Protein 4AIB (pdb70)

Sequence (1315 aa):
SLEVKEFALNLISQFEPENQPLGFWIFDTEGVEKAVERWKKNMPTVRPCFAVKCNPEPHLVKLLGELGCGFDCASLNEIKEVLDLGFNPEDITYSQTFKPYNQLIEASHLGINHTIVDSIDEVQKIAKYAPKMGIMIRIMKFGLHDDEVEIVLKEIKDKGLNLDGVHFHVGSDSHNSEVFTKALTKARNTVTLAEQFGMKPYLIDIGGGFSQVAPFEEFAATIEKTIKELEFPERTRFIAEPGRYMASNAFHLVSSLHGKRVRIQNGKKQIEYTSGDGLHKSCECITQKVNENTKMYESIIYGDKVATQELPEMEPGKDWLLFPNMGAYTIHVIYTLPLSLEVKEFALNLISQFEPENQPLGFWIFDTEGVEKAVERWKKNMPTVRPCFAVKCNPEPHLVKLLGELGCGFDCASLNEIKEVLDLGFNPEDITYSQTFKPYNQLIEASHLGINHTIVDSIDEVQKIAKYAPKMGIMIRIMLHDDEVEIVLKEIKDKGLNLDGVHFHVSEVFTKALTKARNTVTLAEQFGMKPYLIDIGGGFSAPFEEFAATIEKTIKELEFPERTRFIAEPGRYMASNAFHLVSSLHGKRVRIQNGKKQIEYTSGKSCECITQKVNENTKMYESIIYGPSCNDKVATQELPEMEPGKDWLLFPNMGAYTIHVIYTLPLSLEVKEFALNLISQFEPENQPLGFWIFDTEGVEKAVERWKKNMPTVRPCFAVKCNPEPHLVKLLGELGCGFDCASLNEIKEVLDLGFNPEDITYSQTFKPYNQLIEASHLGINHTIVDSIDEVQKIAKYAPKMGIMIRIMDEVEIVLKEIKDKGLNLDGVHFHVSEVFTKALTKARNTVTLAEQFGMKPYLIDIGGGFSAPFEEFAATIEKTIKELEFPERTRFIAEPGRYMASNAFHLVSSLHGKRVRIQNGKKQIEYTSGKSCECITQKVNENTKMYESIIYGDKVATQELPEMEPGKDWLLFPNMGAYTIHVIYTLPLKSSLEVKEFALNLISQFEPENQPLGFWIFDTEGVEKAVERWKKNMPTVRPCFAVKCNPEPHLVKLLGELGCGFDCASLNEIKEVLDLGFNPEDITYSQTFKPYNQLIEASHLGINHTIVDSIDEVQKIAKYAPKMGIMIRIMDEVEIVLKEIKDKGLNLDGVHFHVSEVFTKALTKARNTVTLAEQFGMKPYLIDIGGGFSAPFEEFAATIEKTIKELEFPERTRFIAEPGRYMASNAFHLVSSLHGKRVRIQNGKKQIEYTSGFEKQKSCECITQKVNENTKMYESIIYGDKVATQELPEMEPGKDWLLFPNMGAYTIHVIYTLPL

Solvent-accessible surface area: 61258 Å² total; per-residue (Å²): 105,121,111,4,49,102,38,0,64,104,27,15,78,121,55,93,42,80,82,8,38,72,7,2,32,0,12,17,17,88,13,0,66,140,8,3,110,94,0,93,161,28,2,92,73,2,94,2,6,0,14,0,70,3,2,47,16,72,80,0,0,56,27,0,13,102,56,33,2,0,1,12,0,9,37,27,113,22,0,94,41,0,25,65,28,25,29,65,25,98,47,1,5,0,13,33,5,19,0,10,12,48,26,0,37,64,0,46,137,55,32,7,53,17,0,2,0,1,2,63,28,0,0,72,7,0,24,156,39,4,71,174,4,2,0,0,0,16,1,108,115,37,2,2,78,106,106,32,10,93,101,4,0,116,22,0,113,87,96,64,12,89,11,9,0,0,3,2,61,22,32,98,119,3,113,89,37,118,65,2,44,161,3,1,56,51,0,37,92,8,0,60,50,0,60,157,42,65,18,145,0,80,16,0,0,0,0,2,26,5,54,62,11,90,71,4,84,116,4,0,55,64,4,33,135,16,12,161,110,37,133,26,26,161,71,8,135,17,18,0,10,0,9,113,10,0,0,24,54,0,6,9,34,0,4,2,0,8,0,35,36,53,29,114,104,156,74,128,73,38,0,6,1,5,6,8,92,57,72,153,179,64,10,88,14,3,28,51,149,68,100,149,128,21,144,63,37,97,0,18,0,53,5,101,127,66,9,75,50,106,5,8,85,2,109,13,6,110,2,3,0,9,8,55,72,33,0,11,118,66,116,174,82,68,66,82,10,43,67,105,134,103,2,48,114,44,0,59,95,30,11,84,128,60,96,29,73,86,5,40,85,12,2,35,0,7,18,30,79,9,1,66,131,8,3,109,97,0,97,165,26,2,92,70,1,90,4,3,1,17,0,69,12,3,33,32,65,84,0,0,79,31,0,14,113,49,34,2,0,1,12,0,13,36,18,119,24,0,54,50,0,5,91,45,62,32,84,33,92,45,1,7,0,16,18,24,14,0,12,17,48,29,0,22,26,0,30,41,4,33,6,54,18,1,3,0,10,3,77,24,0,0,71,8,0,26,155,47,0,68,167,3,2,0,1,4,64,5,131,125,16,66,76,32,9,88,96,6,0,107,33,0,88,86,101,63,15,87,14,7,0,2,1,1,75,90,79,147,96,9,56,157,1,0,51,72,0,36,92,10,0,55,54,0,62,157,58,65,18,148,0,74,17,0,0,0,0,1,66,11,90,102,79,7,76,120,35,1,54,60,2,22,122,14,15,137,113,34,136,26,32,159,75,8,133,17,15,0,13,0,9,147,7,1,0,25,55,0,6,7,31,0,1,1,0,12,0,30,10,61,24,128,88,156,62,135,56,37,0,7,1,12,5,35,185,62,6,80,14,3,39,67,185,85,101,162,134,50,146,74,29,80,0,20,0,27,14,101,53,32,81,69,122,71,7,77,58,92,10,11,72,1,98,9,5,142,10,3,0,6,6,36,71,48,0,20,126,51,143,188,62,57,68,77,13,78,186,106,126,110,12,66,83,38,2,57,104,27,25,82,137,57,94,45,80,82,5,41,84,8,2,35,0,8,20,14,97,13,0,63,133,7,6,106,91,0,100,167,22,1,94,75,3,88,4,4,1,15,0,121,13,4,39,23,67,70,0,0,73,28,0,14,100,48,29,3,0,2,12,0,19,36,21,121,23,0,86,43,0,26,68,39,44,38,86,36,85,56,0,6,0,17,51,30,11,0,14,16,49,31,0,41,66,0,47,142,70,30,5,53,16,0,5,0,13,2,48,33,0,0,89,8,0,25,159,49,2,70,170,5,1,0,0,1,91,4,191,134,63,20,88,84,5,3,125,31,0,93,94,114,66,13,85,13,10,0,3,4,2,91,88,76,137,94,4,58,157,6,0,52,93,0,44,93,10,1,58,58,0,57,158,91,62,23,150,1,68,15,0,0,0,0,2,62,4,61,96,86,0,85,120,29,0,56,61,3,41,132,12,16,169,109,40,132,24,26,159,67,7,136,16,15,0,17,0,5,137,10,1,0,23,54,0,6,12,27,3,1,1,0,8,0,29,36,60,72,126,92,167,59,146,73,51,1,9,1,17,4,48,161,75,7,81,17,12,32,57,189,82,112,144,116,47,140,73,22,103,0,34,0,54,47,130,137,74,6,82,51,97,13,17,72,0,105,15,4,103,1,6,1,11,6,48,70,34,0,22,126,54,148,178,84,71,63,64,11,46,37,194,110,114,106,116,4,32,106,43,0,57,96,19,13,91,111,52,96,41,86,77,6,36,89,8,2,28,0,9,17,18,81,13,0,67,129,9,7,93,96,0,109,177,27,2,93,55,3,91,7,3,0,18,0,123,2,0,42,15,70,104,0,0,76,30,0,14,115,57,39,4,0,2,12,0,22,33,19,114,19,0,57,41,0,6,86,36,70,31,84,33,87,44,0,6,0,16,50,22,17,0,11,14,45,26,0,24,31,0,39,48,3,35,6,55,17,0,5,0,30,4,64,30,0,0,74,8,0,27,161,51,0,76,176,3,1,0,0,6,82,11,173,134,79,36,87,112,15,0,114,37,0,89,86,103,64,9,92,15,6,0,2,3,1,74,82,108,124,84,4,55,159,6,2,55,122,0,36,92,11,4,64,54,1,66,151,61,69,24,152,3,76,19,3,0,1,0,1,61,8,76,90,70,2,79,121,34,2,58,70,6,29,125,13,21,142,102,38,132,25,35,160,70,12,138,13,14,0,11,0,9,106,10,0,0,26,57,0,0,11,32,0,2,1,0,12,0,28,34,52,80,126,86,161,57,159,86,38,0,9,0,15,4,42,260,90,144,101,105,72,4,83,11,2,43,57,166,70,120,148,125,41,130,71,42,103,1,34,0,63,58,153,97,47,5,86,41,94,14,12,78,0,95,11,6,122,1,3,0,9,9,40,56,45,0,30,138,63,89,176,83,55,62,73,10,96,138

Radius of gyration: 36.75 Å; Cα contacts (8 Å, |Δi|>4): 2733; chains: 4; bounding box: 82×89×105 Å

Nearest PDB structures (foldseek):
  4aib-assembly2_C  TM=1.003E+00  e=8.151E-73  Entamoeba histolytica HM-1:IMSS
  4aib-assembly1_B  TM=9.947E-01  e=1.382E-64  Entamoeba histolytica HM-1:IMSS
  2nva-assembly3_E  TM=9.124E-01  e=4.686E-31  Paramecium bursaria Chlorella virus 1
  2nva-assembly4_G  TM=8.965E-01  e=9.782E-31  Paramecium bursaria Chlorella virus 1
  2nva-assembly2_C  TM=9.059E-01  e=2.042E-30  Paramecium bursaria Chlorella virus 1

Organism: Entamoeba histolytica (NCBI:txid5759)

Structure (mmCIF, N/CA/C/O backbone):
data_4AIB
#
_entry.id   4AIB
#
_cell.length_a   76.671
_cell.length_b   119.283
_cell.length_c   179.292
_cell.angle_alpha   90.00
_cell.angle_beta   90.00
_cell.angle_gamma   90.00
#
_symmetry.space_group_name_H-M   'P 21 21 21'
#
loop_
_entity.id
_entity.type
_entity.pdbx_description
1 polymer 'ORNITHINE DECARBOXYLASE'
2 water water
#
loop_
_atom_site.group_PDB
_atom_site.id
_atom_site.type_symbol
_atom_site.label_atom_id
_atom_site.label_alt_id
_atom_site.label_comp_id
_atom_site.label_asym_id
_atom_site.label_entity_id
_atom_site.label_seq_id
_atom_site.pdbx_PDB_ins_code
_atom_site.Cartn_x
_atom_site.Cartn_y
_atom_site.Cartn_z
_atom_site.occupancy
_atom_site.B_iso_or_equiv
_atom_site.auth_seq_id
_atom_site.auth_comp_id
_atom_site.auth_asym_id
_atom_site.auth_atom_id
_atom_site.pdbx_PDB_model_num
ATOM 1 N N . SER A 1 5 ? 21.951 31.256 21.467 1.00 57.72 5 SER A N 1
ATOM 2 C CA . SER A 1 5 ? 21.871 32.081 22.713 1.00 58.57 5 SER A CA 1
ATOM 3 C C . SER A 1 5 ? 22.921 31.696 23.762 1.00 59.24 5 SER A C 1
ATOM 4 O O . SER A 1 5 ? 23.396 30.555 23.798 1.00 59.70 5 SER A O 1
ATOM 7 N N . LEU A 1 6 ? 23.289 32.660 24.603 1.00 60.28 6 LEU A N 1
ATOM 8 C CA . LEU A 1 6 ? 24.308 32.448 25.633 1.00 59.78 6 LEU A CA 1
ATOM 9 C C . LEU A 1 6 ? 23.767 31.633 26.808 1.00 58.29 6 LEU A C 1
ATOM 10 O O . LEU A 1 6 ? 24.484 30.809 27.381 1.00 57.49 6 LEU A O 1
ATOM 15 N N . GLU A 1 7 ? 22.503 31.865 27.155 1.00 57.12 7 GLU A N 1
ATOM 16 C CA . GLU A 1 7 ? 21.836 31.125 28.232 1.00 57.94 7 GLU A CA 1
ATOM 17 C C . GLU A 1 7 ? 21.657 29.641 27.911 1.00 56.83 7 GLU A C 1
ATOM 18 O O . GLU A 1 7 ? 21.663 28.807 28.815 1.00 56.98 7 GLU A O 1
ATOM 24 N N . VAL A 1 8 ? 21.508 29.321 26.627 1.00 55.21 8 VAL A N 1
ATOM 25 C CA . VAL A 1 8 ? 21.391 27.931 26.174 1.00 53.39 8 VAL A CA 1
ATOM 26 C C . VAL A 1 8 ? 22.755 27.233 26.202 1.00 53.62 8 VAL A C 1
ATOM 27 O O . VAL A 1 8 ? 22.853 26.064 26.586 1.00 53.17 8 VAL A O 1
ATOM 31 N N . LYS A 1 9 ? 23.797 27.961 25.802 1.00 53.21 9 LYS A N 1
ATOM 32 C CA . LYS A 1 9 ? 25.165 27.440 25.772 1.00 52.50 9 LYS A CA 1
ATOM 33 C C . LYS A 1 9 ? 25.702 27.151 27.177 1.00 50.90 9 LYS A C 1
ATOM 34 O O . LYS A 1 9 ? 26.345 26.122 27.402 1.00 49.20 9 LYS A O 1
ATOM 40 N N . GLU A 1 10 ? 25.433 28.063 28.111 1.00 48.42 10 GLU A N 1
ATOM 41 C CA . GLU A 1 10 ? 25.896 27.931 29.494 1.00 46.61 10 GLU A CA 1
ATOM 42 C C . GLU A 1 10 ? 25.172 26.820 30.251 1.00 42.94 10 GLU A C 1
ATOM 43 O O . GLU A 1 10 ? 25.774 26.134 31.078 1.00 42.42 10 GLU A O 1
ATOM 49 N N . PHE A 1 11 ? 23.883 26.651 29.961 1.00 39.68 11 PHE A N 1
ATOM 50 C CA . PHE A 1 11 ? 23.071 25.604 30.581 1.00 37.96 11 PHE A CA 1
ATOM 51 C C . PHE A 1 11 ? 23.469 24.218 30.076 1.00 37.69 11 PHE A C 1
ATOM 52 O O . PHE A 1 11 ? 23.455 23.248 30.838 1.00 35.46 11 PHE A O 1
ATOM 60 N N . ALA A 1 12 ? 23.826 24.138 28.795 1.00 40.07 12 ALA A N 1
ATOM 61 C CA . ALA A 1 12 ? 24.299 22.894 28.191 1.00 40.62 12 ALA A CA 1
ATOM 62 C C . ALA A 1 12 ? 25.641 22.472 28.787 1.00 41.66 12 ALA A C 1
ATOM 63 O O . ALA A 1 12 ? 25.819 21.311 29.158 1.00 42.81 12 ALA A O 1
ATOM 65 N N . LEU A 1 13 ? 26.567 23.426 28.889 1.00 41.93 13 LEU A N 1
ATOM 66 C CA . LEU A 1 13 ? 27.902 23.190 29.450 1.00 41.12 13 LEU A CA 1
ATOM 67 C C . LEU A 1 13 ? 27.870 22.760 30.917 1.00 43.26 13 LEU A C 1
ATOM 68 O O . LEU A 1 13 ? 28.658 21.907 31.337 1.00 44.00 13 LEU A O 1
ATOM 73 N N . ASN A 1 14 ? 26.962 23.361 31.685 1.00 44.40 14 ASN A N 1
ATOM 74 C CA . ASN A 1 14 ? 26.763 23.012 33.090 1.00 44.41 14 ASN A CA 1
ATOM 75 C C . ASN A 1 14 ? 26.261 21.573 33.238 1.00 43.99 14 ASN A C 1
ATOM 76 O O . ASN A 1 14 ? 26.567 20.894 34.221 1.00 44.45 14 ASN A O 1
ATOM 81 N N . LEU A 1 15 ? 25.497 21.117 32.247 1.00 42.16 15 LEU A N 1
ATOM 82 C CA . LEU A 1 15 ? 24.988 19.748 32.224 1.00 41.24 15 LEU A CA 1
ATOM 83 C C . LEU A 1 15 ? 26.016 18.744 31.699 1.00 41.98 15 LEU A C 1
ATOM 84 O O . LEU A 1 15 ? 26.064 17.608 32.170 1.00 41.96 15 LEU A O 1
ATOM 89 N N . ILE A 1 16 ? 26.829 19.169 30.730 1.00 42.93 16 ILE A N 1
ATOM 90 C CA . ILE A 1 16 ? 27.879 18.324 30.143 1.00 43.32 16 ILE A CA 1
ATOM 91 C C . ILE A 1 16 ? 28.964 17.974 31.169 1.00 42.78 16 ILE A C 1
ATOM 92 O O . ILE A 1 16 ? 29.507 16.863 31.158 1.00 41.88 16 ILE A O 1
ATOM 97 N N . SER A 1 17 ? 29.258 18.926 32.055 1.00 42.59 17 SER A N 1
ATOM 98 C CA . SER A 1 17 ? 30.270 18.761 33.102 1.00 43.42 17 SER A CA 1
ATOM 99 C C . SER A 1 17 ? 29.950 17.632 34.084 1.00 44.73 17 SER A C 1
ATOM 100 O O . SER A 1 17 ? 30.825 17.180 34.826 1.00 44.29 17 SER A O 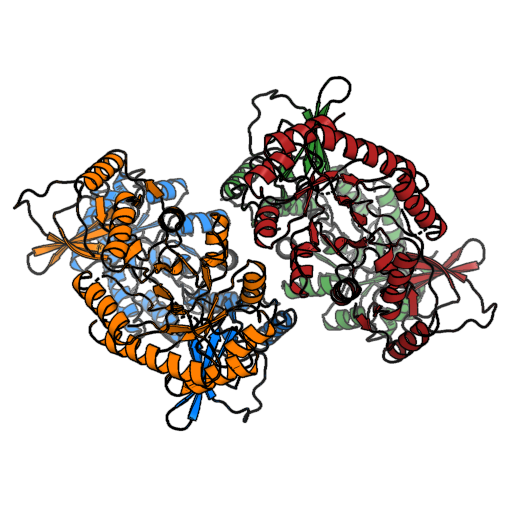1
ATOM 103 N N . GLN A 1 18 ? 28.696 17.183 34.082 1.00 46.60 18 GLN A N 1
ATOM 104 C CA . GLN A 1 18 ? 28.253 16.084 34.938 1.00 48.53 18 GLN A CA 1
ATOM 105 C C . GLN A 1 18 ? 28.660 14.719 34.373 1.00 46.91 18 GLN A C 1
ATOM 106 O O . GLN A 1 18 ? 28.444 13.687 35.015 1.00 48.26 18 GLN A O 1
ATOM 112 N N . PHE A 1 19 ? 29.255 14.720 33.180 1.00 44.86 19 PHE A N 1
ATOM 113 C CA . PHE A 1 19 ? 29.575 13.479 32.475 1.00 41.98 19 PHE A CA 1
ATOM 114 C C . PHE A 1 19 ? 31.054 13.293 32.150 1.00 41.82 19 PHE A C 1
ATOM 115 O O . PHE A 1 19 ? 31.768 14.251 31.846 1.00 39.03 19 PHE A O 1
ATOM 123 N N . GLU A 1 20 ? 31.490 12.038 32.226 1.00 42.42 20 GLU A N 1
ATOM 124 C CA . GLU A 1 20 ? 32.790 11.603 31.730 1.00 44.51 20 GLU A CA 1
ATOM 125 C C . GLU A 1 20 ? 32.556 10.731 30.491 1.00 44.51 20 GLU A C 1
ATOM 126 O O . GLU A 1 20 ? 31.423 10.304 30.253 1.00 43.20 20 GLU A O 1
ATOM 132 N N . PRO A 1 21 ? 33.614 10.474 29.689 1.00 44.95 21 PRO A N 1
ATOM 133 C CA . PRO A 1 21 ? 33.477 9.613 28.506 1.00 42.90 21 PRO A CA 1
ATOM 134 C C . PRO A 1 21 ? 32.805 8.267 28.792 1.00 42.32 21 PRO A C 1
ATOM 135 O O . PRO A 1 21 ? 32.045 7.771 27.959 1.00 38.66 21 PRO A O 1
ATOM 139 N N . GLU A 1 22 ? 33.078 7.701 29.966 1.00 43.87 22 GLU A N 1
ATOM 140 C CA . GLU A 1 22 ? 32.570 6.381 30.346 1.00 46.57 22 GLU A CA 1
ATOM 141 C C . GLU A 1 22 ? 31.056 6.340 30.557 1.00 46.28 22 GLU A C 1
ATOM 142 O O . GLU A 1 22 ? 30.422 5.326 30.272 1.00 46.47 22 GLU A O 1
ATOM 148 N N . ASN A 1 23 ? 30.487 7.438 31.053 1.00 45.74 23 ASN A N 1
ATOM 149 C CA . ASN A 1 23 ? 29.075 7.469 31.450 1.00 45.34 23 ASN A CA 1
ATOM 150 C C . ASN A 1 23 ? 28.162 8.362 30.602 1.00 45.30 23 ASN A C 1
ATOM 151 O O . ASN A 1 23 ? 26.944 8.374 30.805 1.00 45.36 23 ASN A O 1
ATOM 156 N N . GLN A 1 24 ? 28.751 9.097 29.659 1.00 44.44 24 GLN A N 1
ATOM 157 C CA . GLN A 1 24 ? 28.009 10.060 28.836 1.00 42.48 24 GLN A CA 1
ATOM 158 C C . GLN A 1 24 ? 26.955 9.405 27.933 1.00 42.52 24 GLN A C 1
ATOM 159 O O . GLN A 1 24 ? 27.249 8.427 27.242 1.00 42.85 24 GLN A O 1
ATOM 165 N N . PRO A 1 25 ? 25.721 9.947 27.939 1.00 42.18 25 PRO A N 1
ATOM 166 C CA . PRO A 1 25 ? 24.656 9.417 27.091 1.00 42.55 25 PRO A CA 1
ATOM 167 C C . PRO A 1 25 ? 24.796 9.889 25.644 1.00 43.54 25 PRO A C 1
ATOM 168 O O . PRO A 1 25 ? 25.668 10.709 25.342 1.00 43.94 25 PRO A O 1
ATOM 172 N N . LEU A 1 26 ? 23.938 9.372 24.766 1.00 42.83 26 LEU A N 1
ATOM 173 C CA . LEU A 1 26 ? 23.938 9.745 23.351 1.00 42.37 26 LEU A CA 1
ATOM 174 C C . LEU A 1 26 ? 23.655 11.235 23.155 1.00 41.80 26 LEU A C 1
ATOM 175 O O . LEU A 1 26 ? 24.165 11.854 22.220 1.00 41.95 26 LEU A O 1
ATOM 180 N N . GLY A 1 27 ? 22.846 11.798 24.049 1.00 40.75 27 GLY A N 1
ATOM 181 C CA . GLY A 1 27 ? 22.524 13.222 24.027 1.00 39.43 27 GLY A CA 1
ATOM 182 C C . GLY A 1 27 ? 21.401 13.583 24.979 1.00 37.71 27 GLY A C 1
ATOM 183 O O . GLY A 1 27 ? 20.840 12.714 25.651 1.00 37.50 27 GLY A O 1
ATOM 184 N N . PHE A 1 28 ? 21.079 14.873 25.039 1.00 36.34 28 PHE A N 1
ATOM 185 C CA . PHE A 1 28 ? 19.961 15.361 25.845 1.00 34.96 28 PHE A CA 1
ATOM 186 C C . PHE A 1 28 ? 19.290 16.584 25.221 1.00 34.18 28 PHE A C 1
ATOM 187 O O . PHE A 1 28 ? 19.926 17.349 24.492 1.00 34.99 28 PHE A O 1
ATOM 195 N N . TRP A 1 29 ? 18.004 16.756 25.517 1.00 32.19 29 TRP A N 1
ATOM 196 C CA . TRP A 1 29 ? 17.219 17.870 24.990 1.00 30.19 29 TRP A CA 1
ATOM 197 C C . TRP A 1 29 ? 17.130 19.002 25.972 1.00 30.09 29 TRP A C 1
ATOM 198 O O . TRP A 1 29 ? 17.076 18.781 27.183 1.00 29.07 29 TRP A O 1
ATOM 209 N N . ILE A 1 30 ? 17.118 20.230 25.457 1.00 31.23 30 ILE A N 1
ATOM 210 C CA . ILE A 1 30 ? 16.885 21.415 26.281 1.00 33.27 30 ILE A CA 1
ATOM 211 C C . ILE A 1 30 ? 15.564 22.067 25.878 1.00 33.78 30 ILE A C 1
ATOM 212 O O . ILE A 1 30 ? 15.399 22.505 24.737 1.00 33.16 30 ILE A O 1
ATOM 217 N N . PHE A 1 31 ? 14.627 22.116 26.822 1.00 35.19 31 PHE A N 1
ATOM 218 C CA . PHE A 1 31 ? 13.307 22.684 26.572 1.00 35.17 31 PHE A CA 1
ATOM 219 C C . PHE A 1 31 ? 13.305 24.198 26.782 1.00 35.58 31 PHE A C 1
ATOM 220 O O . PHE A 1 31 ? 13.329 24.683 27.917 1.00 36.23 31 PHE A O 1
ATOM 228 N N . ASP A 1 32 ? 13.289 24.932 25.672 1.00 35.85 32 ASP A N 1
ATOM 229 C CA . ASP A 1 32 ? 13.287 26.392 25.692 1.00 34.51 32 ASP A CA 1
ATOM 230 C C . ASP A 1 32 ? 11.859 26.906 25.845 1.00 33.43 32 ASP A C 1
ATOM 231 O O . ASP A 1 32 ? 11.134 27.062 24.860 1.00 31.94 32 ASP A O 1
ATOM 236 N N . THR A 1 33 ? 11.466 27.162 27.090 1.00 34.51 33 THR A N 1
ATOM 237 C CA . THR A 1 33 ? 10.114 27.621 27.411 1.00 34.97 33 THR A CA 1
ATOM 238 C C . THR A 1 33 ? 9.848 29.013 26.836 1.00 37.59 33 THR A C 1
ATOM 239 O O . THR A 1 33 ? 8.765 29.272 26.307 1.00 37.89 33 THR A O 1
ATOM 243 N N . GLU A 1 34 ? 10.843 29.894 26.934 1.00 39.76 34 GLU A N 1
ATOM 244 C CA . GLU A 1 34 ? 10.754 31.248 26.381 1.00 41.08 34 GLU A CA 1
ATOM 245 C C . GLU A 1 34 ? 10.697 31.243 24.857 1.00 39.88 34 GLU A C 1
ATOM 246 O O . GLU A 1 34 ? 10.070 32.115 24.254 1.00 40.08 34 GLU A O 1
ATOM 252 N N . GLY A 1 35 ? 11.356 30.259 24.246 1.00 40.18 35 GLY A N 1
ATOM 253 C CA . GLY A 1 35 ? 11.354 30.089 22.793 1.00 38.36 35 GLY A CA 1
ATOM 254 C C . GLY A 1 35 ? 9.984 29.736 22.242 1.00 36.61 35 GLY A C 1
ATOM 255 O O . GLY A 1 35 ? 9.632 30.137 21.130 1.00 37.14 35 GLY A O 1
ATOM 256 N N . VAL A 1 36 ? 9.216 28.980 23.025 1.00 34.72 36 VAL A N 1
ATOM 257 C CA . VAL A 1 36 ? 7.841 28.634 22.674 1.00 33.47 36 VAL A CA 1
ATOM 258 C C . VAL A 1 36 ? 6.947 29.863 22.818 1.00 35.76 36 VAL A C 1
ATOM 259 O O . VAL A 1 36 ? 6.169 30.178 21.916 1.00 35.81 36 VAL A O 1
ATOM 263 N N . GLU A 1 37 ? 7.079 30.552 23.951 1.00 38.10 37 GLU A N 1
ATOM 264 C CA . GLU A 1 37 ? 6.267 31.727 24.271 1.00 40.05 37 GLU A CA 1
ATOM 265 C C . GLU A 1 37 ? 6.458 32.868 23.274 1.00 40.49 37 GLU A C 1
ATOM 266 O O . GLU A 1 37 ? 5.487 33.514 22.876 1.00 39.85 37 GLU A O 1
ATOM 272 N N . LYS A 1 38 ? 7.707 33.103 22.875 1.00 41.30 38 LYS A N 1
ATOM 273 C CA . LYS A 1 38 ? 8.028 34.158 21.913 1.00 42.06 38 LYS A CA 1
ATOM 274 C C . LYS A 1 38 ? 7.451 33.884 20.527 1.00 40.41 38 LYS A C 1
ATOM 275 O O . LYS A 1 38 ? 7.132 34.816 19.792 1.00 40.50 38 LYS A O 1
ATOM 281 N N . ALA A 1 39 ? 7.320 32.604 20.183 1.00 37.37 39 ALA A N 1
ATOM 282 C CA . ALA A 1 39 ? 6.724 32.191 18.914 1.00 34.79 39 ALA A CA 1
ATOM 283 C C . ALA A 1 39 ? 5.207 32.387 18.908 1.00 34.12 39 ALA A C 1
ATOM 284 O O . ALA A 1 39 ? 4.622 32.712 17.872 1.00 34.68 39 ALA A O 1
ATOM 286 N N . VAL A 1 40 ? 4.583 32.188 20.069 1.00 32.76 40 VAL A N 1
ATOM 287 C CA . VAL A 1 40 ? 3.132 32.327 20.218 1.00 32.35 40 VAL A CA 1
ATOM 288 C C . VAL A 1 40 ? 2.708 33.799 20.212 1.00 34.27 40 VAL A C 1
ATOM 289 O O . VAL A 1 40 ? 1.791 34.178 19.478 1.00 36.17 40 VAL A O 1
ATOM 293 N N . GLU A 1 41 ? 3.379 34.622 21.017 1.00 36.52 41 GLU A N 1
ATOM 294 C CA . GLU A 1 41 ? 3.070 36.055 21.088 1.00 38.53 41 GLU A CA 1
ATOM 295 C C . GLU A 1 41 ? 3.440 36.801 19.800 1.00 39.15 41 GLU A C 1
ATOM 296 O O . GLU A 1 41 ? 2.901 37.873 19.526 1.00 40.62 41 GLU A O 1
ATOM 302 N N . ARG A 1 42 ? 4.355 36.224 19.023 1.00 38.52 42 ARG A N 1
ATOM 303 C CA . ARG A 1 42 ? 4.705 36.733 17.696 1.00 38.07 42 ARG A CA 1
ATOM 304 C C . ARG A 1 42 ? 3.570 36.454 16.711 1.00 37.92 42 ARG A C 1
ATOM 305 O O . ARG A 1 42 ? 3.267 37.284 15.851 1.00 37.57 42 ARG A O 1
ATOM 313 N N . TRP A 1 43 ? 2.953 35.280 16.848 1.00 36.18 43 TRP A N 1
ATOM 314 C CA . TRP A 1 43 ? 1.827 34.874 16.009 1.00 35.69 43 TRP A CA 1
ATOM 315 C C . TRP A 1 43 ? 0.589 35.673 16.314 1.00 35.61 43 TRP A C 1
ATOM 316 O O . TRP A 1 43 ? -0.084 36.152 15.400 1.00 34.52 43 TRP A O 1
ATOM 327 N N . LYS A 1 44 ? 0.281 35.816 17.603 1.00 37.75 44 LYS A N 1
ATOM 328 C CA . LYS A 1 44 ? -0.906 36.547 18.058 1.00 39.43 44 LYS A CA 1
ATOM 329 C C . LYS A 1 44 ? -0.856 38.035 17.709 1.00 39.16 44 LYS A C 1
ATOM 330 O O . LYS A 1 44 ? -1.897 38.679 17.563 1.00 40.98 44 LYS A O 1
ATOM 336 N N . LYS A 1 45 ? 0.357 38.568 17.582 1.00 36.81 45 LYS A N 1
ATOM 337 C CA . LYS A 1 45 ? 0.572 39.975 17.258 1.00 34.93 45 LYS A CA 1
ATOM 338 C C . LYS A 1 45 ? 0.383 40.243 15.764 1.00 33.80 45 LYS A C 1
ATOM 339 O O . LYS A 1 45 ? -0.220 41.246 15.377 1.00 31.52 45 LYS A O 1
ATOM 345 N N . ASN A 1 46 ? 0.901 39.342 14.934 1.00 34.90 46 ASN A N 1
ATOM 346 C CA . ASN A 1 46 ? 0.854 39.512 13.483 1.00 36.39 46 ASN A CA 1
ATOM 347 C C . ASN A 1 46 ? -0.401 38.949 12.818 1.00 36.22 46 ASN A C 1
ATOM 348 O O . ASN A 1 46 ? -0.860 39.480 11.804 1.00 36.78 46 ASN A O 1
ATOM 353 N N . MET A 1 47 ? -0.948 37.878 13.391 1.00 36.84 47 MET A N 1
ATOM 354 C CA . MET A 1 47 ? -2.208 37.294 12.923 1.00 37.47 47 MET A CA 1
ATOM 355 C C . MET A 1 47 ? -3.244 37.252 14.052 1.00 37.59 47 MET A C 1
ATOM 356 O O . MET A 1 47 ? -3.422 36.213 14.696 1.00 38.92 47 MET A O 1
ATOM 361 N N . PRO A 1 48 ? -3.926 38.389 14.303 1.00 36.82 48 PRO A N 1
ATOM 362 C CA . PRO A 1 48 ? -4.899 38.474 15.394 1.00 36.94 48 PRO A CA 1
ATOM 363 C C . PRO A 1 48 ? -6.203 37.722 15.122 1.00 36.22 48 PRO A C 1
ATOM 364 O O . PRO A 1 48 ? -6.811 37.200 16.058 1.00 38.96 48 PRO A O 1
ATOM 368 N N . THR A 1 49 ? -6.621 37.666 13.858 1.00 33.95 49 THR A N 1
ATOM 369 C CA . THR A 1 49 ? -7.904 37.052 13.497 1.00 34.37 49 THR A CA 1
ATOM 370 C C . THR A 1 49 ? -7.815 35.545 13.228 1.00 32.66 49 THR A C 1
ATOM 371 O O . THR A 1 49 ? -8.843 34.872 13.100 1.00 31.87 49 THR A O 1
ATOM 375 N N . VAL A 1 50 ? -6.593 35.022 13.149 1.00 30.89 50 VAL A N 1
ATOM 376 C CA . VAL A 1 50 ? -6.379 33.593 12.909 1.00 28.73 50 VAL A CA 1
ATOM 377 C C . VAL A 1 50 ? -5.786 32.912 14.144 1.00 28.27 50 VAL A C 1
ATOM 378 O O . VAL A 1 50 ? -4.633 33.157 14.510 1.00 27.00 50 VAL A O 1
ATOM 382 N N . ARG A 1 51 ? -6.590 32.061 14.780 1.00 29.13 51 ARG A N 1
ATOM 383 C CA . ARG A 1 51 ? -6.166 31.315 15.962 1.00 30.09 51 ARG A CA 1
ATOM 384 C C . ARG A 1 51 ? -5.355 30.081 15.559 1.00 29.59 51 ARG A C 1
ATOM 385 O O . ARG A 1 51 ? -5.815 29.279 14.740 1.00 26.52 51 ARG A O 1
ATOM 393 N N . PRO A 1 52 ? -4.148 29.923 16.137 1.00 30.14 52 PRO A N 1
ATOM 394 C CA . PRO A 1 52 ? -3.295 28.786 15.795 1.00 32.37 52 PRO A CA 1
ATOM 395 C C . PRO A 1 52 ? -3.709 27.489 16.492 1.00 33.77 52 PRO A C 1
ATOM 396 O O . PRO A 1 52 ? -3.885 27.461 17.712 1.00 34.05 52 PRO A O 1
ATOM 400 N N . CYS A 1 53 ? -3.876 26.431 15.705 1.00 36.26 53 CYS A N 1
ATOM 401 C CA . CYS A 1 53 ? -4.126 25.100 16.242 1.00 38.07 53 CYS A CA 1
ATOM 402 C C . CYS A 1 53 ? -2.919 24.220 15.949 1.00 38.13 53 CYS A C 1
ATOM 403 O O . CYS A 1 53 ? -2.685 23.832 14.802 1.00 38.43 53 CYS A O 1
ATOM 406 N N . PHE A 1 54 ? -2.151 23.921 16.994 1.00 36.09 54 PHE A N 1
ATOM 407 C CA . PHE A 1 54 ? -0.891 23.196 16.853 1.00 35.73 54 PHE A CA 1
ATOM 408 C C . PHE A 1 54 ? -1.078 21.768 16.353 1.00 36.96 54 PHE A C 1
ATOM 409 O O . PHE A 1 54 ? -1.877 21.004 16.901 1.00 33.80 54 PHE A O 1
ATOM 417 N N . ALA A 1 55 ? -0.329 21.426 15.308 1.00 38.99 55 ALA A N 1
ATOM 418 C CA . ALA A 1 55 ? -0.287 20.064 14.790 1.00 40.40 55 ALA A CA 1
ATOM 419 C C . ALA A 1 55 ? 0.500 19.178 15.750 1.00 41.19 55 ALA A C 1
ATOM 420 O O . ALA A 1 55 ? 1.733 19.211 15.776 1.00 42.46 55 ALA A O 1
ATOM 422 N N . VAL A 1 56 ? -0.232 18.399 16.546 1.00 41.59 56 VAL A N 1
ATOM 423 C CA . VAL A 1 56 ? 0.348 17.505 17.553 1.00 41.20 56 VAL A CA 1
ATOM 424 C C . VAL A 1 56 ? 1.285 16.480 16.905 1.00 40.52 56 VAL A C 1
ATOM 425 O O . VAL A 1 56 ? 2.239 16.015 17.532 1.00 40.43 56 VAL A O 1
ATOM 429 N N . LYS A 1 57 ? 1.009 16.156 15.642 1.00 40.20 57 LYS A N 1
ATOM 430 C CA . LYS A 1 57 ? 1.812 15.214 14.861 1.00 40.23 57 LYS A CA 1
ATOM 431 C C . LYS A 1 57 ? 3.269 15.661 14.706 1.00 38.99 57 LYS A C 1
ATOM 432 O O . LYS A 1 57 ? 4.176 14.826 14.676 1.00 38.59 57 LYS A O 1
ATOM 438 N N . CYS A 1 58 ? 3.483 16.972 14.611 1.00 37.57 58 CYS A N 1
ATOM 439 C CA . CYS A 1 58 ? 4.824 17.535 14.453 1.00 37.74 58 CYS A CA 1
ATOM 440 C C . CYS A 1 58 ? 5.713 17.242 15.663 1.00 37.01 58 CYS A C 1
ATOM 441 O O . CYS A 1 58 ? 6.850 16.792 15.508 1.00 36.07 58 CYS A O 1
ATOM 444 N N . ASN A 1 59 ? 5.187 17.499 16.860 1.00 36.73 59 ASN A N 1
ATOM 445 C CA . ASN A 1 59 ? 5.874 17.180 18.112 1.00 36.39 59 ASN A CA 1
ATOM 446 C C . ASN A 1 59 ? 4.873 16.962 19.251 1.00 36.33 59 ASN A C 1
ATOM 447 O O . ASN A 1 59 ? 4.355 17.928 19.815 1.00 36.39 59 ASN A O 1
ATOM 452 N N . PRO A 1 60 ? 4.598 15.686 19.589 1.00 36.55 60 PRO A N 1
ATOM 453 C CA . PRO A 1 60 ? 3.607 15.343 20.610 1.00 36.86 60 PRO A CA 1
ATOM 454 C C . PRO A 1 60 ? 4.156 15.251 22.043 1.00 38.46 60 PRO A C 1
ATOM 455 O O . PRO A 1 60 ? 3.554 14.577 22.885 1.00 39.01 60 PRO A O 1
ATOM 459 N N . GLU A 1 61 ? 5.271 15.928 22.314 1.00 39.58 61 GLU A N 1
ATOM 460 C CA . GLU A 1 61 ? 5.866 15.954 23.653 1.00 40.42 61 GLU A CA 1
ATOM 461 C C . GLU A 1 61 ? 4.908 16.628 24.637 1.00 40.62 61 GLU A C 1
ATOM 462 O O . GLU A 1 61 ? 4.542 17.788 24.440 1.00 41.13 61 GLU A O 1
ATOM 468 N N . PRO A 1 62 ? 4.496 15.895 25.693 1.00 42.00 62 PRO A N 1
ATOM 469 C CA . PRO A 1 62 ? 3.521 16.338 26.698 1.00 41.32 62 PRO A CA 1
ATOM 470 C C . PRO A 1 62 ? 3.696 17.777 27.197 1.00 41.26 62 PRO A C 1
ATOM 471 O O . PRO A 1 62 ? 2.703 18.491 27.346 1.00 40.67 62 PRO A O 1
ATOM 475 N N . HIS A 1 63 ? 4.937 18.193 27.446 1.00 40.75 63 HIS A N 1
ATOM 476 C CA . HIS A 1 63 ? 5.215 19.529 27.980 1.00 40.28 63 HIS A CA 1
ATOM 477 C C . HIS A 1 63 ? 4.936 20.628 26.993 1.00 38.18 63 HIS A C 1
ATOM 478 O O . HIS A 1 63 ? 4.370 21.659 27.359 1.00 36.16 63 HIS A O 1
ATOM 485 N N . LEU A 1 64 ? 5.331 20.415 25.738 1.00 35.02 64 LEU A N 1
ATOM 486 C CA . LEU A 1 64 ? 5.111 21.387 24.665 1.00 30.95 64 LEU A CA 1
ATOM 487 C C . LEU A 1 64 ? 3.629 21.521 24.312 1.00 28.97 64 LEU A C 1
ATOM 488 O O . LEU A 1 64 ? 3.128 22.633 24.128 1.00 29.45 64 LEU A O 1
ATOM 493 N N . VAL A 1 65 ? 2.943 20.383 24.222 1.00 26.10 65 VAL A N 1
ATOM 494 C CA . VAL A 1 65 ? 1.508 20.340 23.928 1.00 23.00 65 VAL A CA 1
ATOM 495 C C . VAL A 1 65 ? 0.711 21.026 25.045 1.00 25.66 65 VAL A C 1
ATOM 496 O O . VAL A 1 65 ? -0.257 21.741 24.775 1.00 26.30 65 VAL A O 1
ATOM 500 N N . LYS A 1 66 ? 1.140 20.813 26.288 1.00 28.09 66 LYS A N 1
ATOM 501 C CA . LYS A 1 66 ? 0.534 21.445 27.461 1.00 29.45 66 LYS A CA 1
ATOM 502 C C . LYS A 1 66 ? 0.753 22.959 27.458 1.00 27.54 66 LYS A C 1
ATOM 503 O O . LYS A 1 66 ? -0.187 23.726 27.670 1.00 27.77 66 LYS A O 1
ATOM 509 N N . LEU A 1 67 ? 1.994 23.373 27.211 1.00 27.61 67 LEU A N 1
ATOM 510 C CA . LEU A 1 67 ? 2.375 24.786 27.240 1.00 28.28 67 LEU A CA 1
ATOM 511 C C . LEU A 1 67 ? 1.677 25.605 26.154 1.00 28.59 67 LEU A C 1
ATOM 512 O O . LEU A 1 67 ? 1.218 26.719 26.415 1.00 28.72 67 LEU A O 1
ATOM 517 N N . LEU A 1 68 ? 1.599 25.046 24.947 1.00 28.01 68 LEU A N 1
ATOM 518 C CA . LEU A 1 68 ? 0.941 25.708 23.820 1.00 28.24 68 LEU A CA 1
ATOM 519 C C . LEU A 1 68 ? -0.553 25.906 24.065 1.00 29.55 68 LEU A C 1
ATOM 520 O O . LEU A 1 68 ? -1.093 26.980 23.792 1.00 29.64 68 LEU A O 1
ATOM 525 N N . GLY A 1 69 ? -1.205 24.869 24.588 1.00 30.62 69 GLY A N 1
ATOM 526 C CA . GLY A 1 69 ? -2.632 24.912 24.901 1.00 31.00 69 GLY A CA 1
ATOM 527 C C . GLY A 1 69 ? -2.978 25.890 26.007 1.00 31.31 69 GLY A C 1
ATOM 528 O O . GLY A 1 69 ? -4.030 26.535 25.965 1.00 28.89 69 GLY A O 1
ATOM 529 N N . GLU A 1 70 ? -2.089 25.992 26.995 1.00 30.54 70 GLU A N 1
ATOM 530 C CA . GLU A 1 70 ? -2.215 26.968 28.077 1.00 29.85 70 GLU A CA 1
ATOM 531 C C . GLU A 1 70 ? -2.048 28.396 27.559 1.00 28.14 70 GLU A C 1
ATOM 532 O O . GLU A 1 70 ? -2.563 29.343 28.155 1.00 29.29 70 GLU A O 1
ATOM 538 N N . LEU A 1 71 ? -1.330 28.537 26.446 1.00 25.81 71 LEU A N 1
ATOM 539 C CA . LEU A 1 71 ? -1.136 29.833 25.797 1.00 23.98 71 LEU A CA 1
ATOM 540 C C . LEU A 1 71 ? -2.258 30.179 24.809 1.00 22.47 71 LEU A C 1
ATOM 541 O O . LEU A 1 71 ? -2.172 31.176 24.086 1.00 20.99 71 LEU A O 1
ATOM 546 N N . GLY A 1 72 ? -3.302 29.351 24.786 1.00 21.49 72 GLY A N 1
ATOM 547 C CA . GLY A 1 72 ? -4.508 29.634 24.008 1.00 22.80 72 GLY A CA 1
ATOM 548 C C . GLY A 1 72 ? -4.607 28.958 22.652 1.00 21.94 72 GLY A C 1
ATOM 549 O O . GLY A 1 72 ? -5.573 29.181 21.916 1.00 20.25 72 GLY A O 1
ATOM 550 N N . CYS A 1 73 ? -3.616 28.135 22.318 1.00 21.89 73 CYS A N 1
ATOM 551 C CA . CYS A 1 73 ? -3.602 27.428 21.038 1.00 21.86 73 CYS A CA 1
ATOM 552 C C . CYS A 1 73 ? -4.631 26.306 20.993 1.00 20.86 73 CYS A C 1
ATOM 553 O O . CYS A 1 73 ? -4.898 25.653 22.007 1.00 21.39 73 CYS A O 1
ATOM 556 N N . GLY A 1 74 ? -5.204 26.098 19.810 1.00 21.74 74 GLY A N 1
ATOM 557 C CA . GLY A 1 74 ? -6.076 24.955 19.553 1.00 23.83 74 GLY A CA 1
ATOM 558 C C . GLY A 1 74 ? -5.247 23.713 19.286 1.00 25.13 74 GLY A C 1
ATOM 559 O O . GLY A 1 74 ? -4.022 23.732 19.439 1.00 22.94 74 GLY A O 1
ATOM 560 N N . PHE A 1 75 ? -5.904 22.631 18.881 1.00 27.09 75 PHE A N 1
ATOM 561 C CA . PHE A 1 75 ? -5.203 21.366 18.671 1.00 31.22 75 PHE A CA 1
ATOM 562 C C . PHE A 1 75 ? -5.587 20.660 17.381 1.00 33.11 75 PHE A C 1
ATOM 563 O O . PHE A 1 75 ? -6.766 20.439 17.103 1.00 33.81 75 PHE A O 1
ATOM 571 N N . ASP A 1 76 ? -4.565 20.310 16.605 1.00 34.17 76 ASP A N 1
ATOM 572 C CA . ASP A 1 76 ? -4.731 19.618 15.337 1.00 33.39 76 ASP A CA 1
ATOM 573 C C . ASP A 1 76 ? -4.267 18.170 15.477 1.00 33.42 76 ASP A C 1
ATOM 574 O O . ASP A 1 76 ? -3.067 17.893 15.552 1.00 34.04 76 ASP A O 1
ATOM 579 N N . CYS A 1 77 ? -5.224 17.249 15.518 1.00 32.91 77 CYS A N 1
ATOM 580 C CA . CYS A 1 77 ? -4.920 15.845 15.776 1.00 34.71 77 CYS A CA 1
ATOM 581 C C . CYS A 1 77 ? -5.190 14.961 14.564 1.00 36.37 77 CYS A C 1
ATOM 582 O O . CYS A 1 77 ? -6.273 15.007 13.976 1.00 38.13 77 CYS A O 1
ATOM 585 N N . ALA A 1 78 ? -4.189 14.161 14.204 1.00 37.70 78 ALA A N 1
ATOM 586 C CA . ALA A 1 78 ? -4.258 13.286 13.035 1.00 38.29 78 ALA A CA 1
ATOM 587 C C . ALA A 1 78 ? -4.798 11.900 13.378 1.00 37.17 78 ALA A C 1
ATOM 588 O O . ALA A 1 78 ? -5.505 11.289 12.576 1.00 39.80 78 ALA A O 1
ATOM 590 N N . SER A 1 79 ? -4.456 11.409 14.568 1.00 34.58 79 SER A N 1
ATOM 591 C CA . SER A 1 79 ? -4.886 10.088 15.020 1.00 32.96 79 SER A CA 1
ATOM 592 C C . SER A 1 79 ? -5.681 10.172 16.321 1.00 32.62 79 SER A C 1
ATOM 593 O O . SER A 1 79 ? -5.794 11.245 16.919 1.00 31.93 79 SER A O 1
ATOM 596 N N . LEU A 1 80 ? -6.228 9.035 16.749 1.00 31.66 80 LEU A N 1
ATOM 597 C CA . LEU A 1 80 ? -6.948 8.934 18.019 1.00 31.54 80 LEU A CA 1
ATOM 598 C C . LEU A 1 80 ? -6.009 9.101 19.215 1.00 33.70 80 LEU A C 1
ATOM 599 O O . LEU A 1 80 ? -6.398 9.662 20.242 1.00 35.06 80 LEU A O 1
ATOM 604 N N . ASN A 1 81 ? -4.779 8.611 19.074 1.00 35.87 81 ASN A N 1
ATOM 605 C CA . ASN A 1 81 ? -3.758 8.755 20.113 1.00 37.24 81 ASN A CA 1
ATOM 606 C C . ASN A 1 81 ? -3.413 10.215 20.393 1.00 38.35 81 ASN A C 1
ATOM 607 O O . ASN A 1 81 ? -3.216 10.600 21.548 1.00 39.31 81 ASN A O 1
ATOM 612 N N . GLU A 1 82 ? -3.352 11.017 19.331 1.00 38.26 82 GLU A N 1
ATOM 613 C CA . GLU A 1 82 ? -3.137 12.460 19.442 1.00 38.85 82 GLU A CA 1
ATOM 614 C C . GLU A 1 82 ? -4.347 13.156 20.064 1.00 39.12 82 GLU A C 1
ATOM 615 O O . GLU A 1 82 ? -4.194 14.117 20.819 1.00 38.21 82 GLU A O 1
ATOM 621 N N . ILE A 1 83 ? -5.541 12.663 19.735 1.00 39.09 83 ILE A N 1
ATOM 622 C CA . ILE A 1 83 ? -6.791 13.141 20.332 1.00 39.79 83 ILE A CA 1
ATOM 623 C C . ILE A 1 83 ? -6.797 12.876 21.839 1.00 40.34 83 ILE A C 1
ATOM 624 O O . ILE A 1 83 ? -7.085 13.774 22.636 1.00 40.27 83 ILE A O 1
ATOM 629 N N . LYS A 1 84 ? -6.458 11.644 22.217 1.00 39.84 84 LYS A N 1
ATOM 630 C CA . LYS A 1 84 ? -6.458 11.227 23.619 1.00 40.02 84 LYS A CA 1
ATOM 631 C C . LYS A 1 84 ? -5.402 11.950 24.448 1.00 38.78 84 LYS A C 1
ATOM 632 O O . LYS A 1 84 ? -5.645 12.268 25.611 1.00 36.91 84 LYS A O 1
ATOM 638 N N . GLU A 1 85 ? -4.244 12.216 23.845 1.00 38.11 85 GLU A N 1
ATOM 639 C CA . GLU A 1 85 ? -3.155 12.920 24.524 1.00 39.25 85 GLU A CA 1
ATOM 640 C C . GLU A 1 85 ? -3.573 14.326 24.956 1.00 40.15 85 GLU A C 1
ATOM 641 O O . GLU A 1 85 ? -3.268 14.755 26.070 1.00 40.84 85 GLU A O 1
ATOM 647 N N . VAL A 1 86 ? -4.273 15.029 24.067 1.00 40.43 86 VAL A N 1
ATOM 648 C CA . VAL A 1 86 ? -4.760 16.380 24.344 1.00 40.01 86 VAL A CA 1
ATOM 649 C C . VAL A 1 86 ? -5.832 16.367 25.438 1.00 39.66 86 VAL A C 1
ATOM 650 O O . VAL A 1 86 ? -5.783 17.173 26.370 1.00 38.95 86 VAL A O 1
ATOM 654 N N . LEU A 1 87 ? -6.781 15.439 25.321 1.00 37.71 87 LEU A N 1
ATOM 655 C CA . LEU A 1 87 ? -7.879 15.303 26.282 1.00 36.61 87 LEU A CA 1
ATOM 656 C C . LEU A 1 87 ? -7.406 14.906 27.680 1.00 36.40 87 LEU A C 1
ATOM 657 O O . LEU A 1 87 ? -8.002 15.315 28.678 1.00 36.53 87 LEU A O 1
ATOM 662 N N . ASP A 1 88 ? -6.338 14.111 27.742 1.00 36.09 88 ASP A N 1
ATOM 663 C CA . ASP A 1 88 ? -5.749 13.694 29.015 1.00 36.97 88 ASP A CA 1
ATOM 664 C C . ASP A 1 88 ? -5.060 14.844 29.743 1.00 37.04 88 ASP A C 1
ATOM 665 O O . ASP A 1 88 ? -4.931 14.818 30.967 1.00 36.70 88 ASP A O 1
ATOM 670 N N . LEU A 1 89 ? -4.625 15.851 28.989 1.00 37.83 89 LEU A N 1
ATOM 671 C CA . LEU A 1 89 ? -3.989 17.034 29.569 1.00 38.33 89 LEU A CA 1
ATOM 672 C C . LEU A 1 89 ? -5.008 18.039 30.120 1.00 38.58 89 LEU A C 1
ATOM 673 O O . LEU A 1 89 ? -4.632 19.061 30.698 1.00 38.35 89 LEU A O 1
ATOM 678 N N . GLY A 1 90 ? -6.293 17.740 29.937 1.00 39.19 90 GLY A N 1
ATOM 679 C CA . GLY A 1 90 ? -7.371 18.544 30.511 1.00 39.57 90 GLY A CA 1
ATOM 680 C C . GLY A 1 90 ? -8.001 19.551 29.569 1.00 39.91 90 GLY A C 1
ATOM 681 O O . GLY A 1 90 ? -8.895 20.301 29.968 1.00 40.34 90 GLY A O 1
ATOM 682 N N . PHE A 1 91 ? -7.538 19.568 28.322 1.00 39.29 91 PHE A N 1
ATOM 683 C CA . PHE A 1 91 ? -8.056 20.496 27.320 1.00 38.57 91 PHE A CA 1
ATOM 684 C C . PHE A 1 91 ? -9.406 20.038 26.774 1.00 40.72 91 PHE A C 1
ATOM 685 O O . PHE A 1 91 ? -9.639 18.840 26.586 1.00 41.93 91 PHE A O 1
ATOM 693 N N . ASN A 1 92 ? -10.287 21.006 26.529 1.00 42.12 92 ASN A N 1
ATOM 694 C CA . ASN A 1 92 ? -11.648 20.748 26.061 1.00 42.13 92 ASN A CA 1
ATOM 695 C C . ASN A 1 92 ? -11.687 20.263 24.609 1.00 41.92 92 ASN A C 1
ATOM 696 O O . ASN A 1 92 ? -10.987 20.817 23.757 1.00 40.39 92 ASN A O 1
ATOM 701 N N . PRO A 1 93 ? -12.509 19.230 24.324 1.00 42.41 93 PRO A N 1
ATOM 702 C CA . PRO A 1 93 ? -12.606 18.628 22.987 1.00 42.28 93 PRO A CA 1
ATOM 703 C C . PRO A 1 93 ? -13.045 19.582 21.872 1.00 43.20 93 PRO A C 1
ATOM 704 O O . PRO A 1 93 ? -12.866 19.260 20.697 1.00 42.77 93 PRO A O 1
ATOM 708 N N . GLU A 1 94 ? -13.613 20.732 22.236 1.00 44.31 94 GLU A N 1
ATOM 709 C CA . GLU A 1 94 ? -14.037 21.740 21.258 1.00 45.69 94 GLU A CA 1
ATOM 710 C C . GLU A 1 94 ? -12.850 22.438 20.593 1.00 45.56 94 GLU A C 1
ATOM 711 O O . GLU A 1 94 ? -12.940 22.871 19.442 1.00 47.60 94 GLU A O 1
ATOM 717 N N . ASP A 1 95 ? -11.743 22.540 21.325 1.00 44.37 95 ASP A N 1
ATOM 718 C CA . ASP A 1 95 ? -10.515 23.143 20.808 1.00 43.00 95 ASP A CA 1
ATOM 719 C C . ASP A 1 95 ? -9.783 22.216 19.836 1.00 40.81 95 ASP A C 1
ATOM 720 O O . ASP A 1 95 ? -8.885 22.650 19.111 1.00 41.20 95 ASP A O 1
ATOM 725 N N . ILE A 1 96 ? -10.178 20.944 19.827 1.00 36.15 96 ILE A N 1
ATOM 726 C CA . ILE A 1 96 ? -9.548 19.924 18.989 1.00 31.80 96 ILE A CA 1
ATOM 727 C C . ILE A 1 96 ? -10.227 19.827 17.621 1.00 31.50 96 ILE A C 1
ATOM 728 O O . ILE A 1 96 ? -11.453 19.898 17.517 1.00 30.35 96 ILE A O 1
ATOM 733 N N . THR A 1 97 ? -9.418 19.678 16.575 1.00 30.69 97 THR A N 1
ATOM 734 C CA . THR A 1 97 ? -9.930 19.378 15.238 1.00 30.16 97 THR A CA 1
ATOM 735 C C . THR A 1 97 ? -9.298 18.092 14.687 1.00 31.94 97 THR A C 1
ATOM 736 O O . THR A 1 97 ? -8.086 18.015 14.483 1.00 34.31 97 THR A O 1
ATOM 740 N N . TYR A 1 98 ? -10.132 17.080 14.467 1.00 32.80 98 TYR A N 1
ATOM 741 C CA . TYR A 1 98 ? -9.668 15.784 13.979 1.00 30.95 98 TYR A CA 1
ATOM 742 C C . TYR A 1 98 ? -9.309 15.865 12.495 1.00 31.71 98 TYR A C 1
ATOM 743 O O . TYR A 1 98 ? -10.109 15.510 11.625 1.00 32.59 98 TYR A O 1
ATOM 752 N N . SER A 1 99 ? -8.095 16.341 12.225 1.00 33.92 99 SER A N 1
ATOM 753 C CA . SER A 1 99 ? -7.612 16.545 10.861 1.00 36.84 99 SER A CA 1
ATOM 754 C C . SER A 1 99 ? -7.064 15.258 10.248 1.00 37.96 99 SER A C 1
ATOM 755 O O . SER A 1 99 ? -5.850 15.047 10.180 1.00 38.66 99 SER A O 1
ATOM 758 N N . GLN A 1 100 ? -7.977 14.399 9.812 1.00 38.62 100 GLN A N 1
ATOM 759 C CA . GLN A 1 100 ? -7.615 13.178 9.110 1.00 39.96 100 GLN A CA 1
ATOM 760 C C . GLN A 1 100 ? -8.600 12.953 7.973 1.00 41.10 100 GLN A C 1
ATOM 761 O O . GLN A 1 100 ? -9.797 12.760 8.202 1.00 42.30 100 GLN A O 1
ATOM 767 N N . THR A 1 101 ? -8.082 12.996 6.748 1.00 41.49 101 THR A N 1
ATOM 768 C CA . THR A 1 101 ? -8.898 12.858 5.541 1.00 39.28 101 THR A CA 1
ATOM 769 C C . THR A 1 101 ? -9.549 11.481 5.441 1.00 37.78 101 THR A C 1
ATOM 770 O O . THR A 1 101 ? -10.707 11.366 5.039 1.00 36.73 101 THR A O 1
ATOM 774 N N . PHE A 1 102 ? -8.803 10.444 5.814 1.00 37.17 102 PHE A N 1
ATOM 775 C CA . PHE A 1 102 ? -9.326 9.081 5.822 1.00 36.49 102 PHE A CA 1
ATOM 776 C C . PHE A 1 102 ? -9.147 8.430 7.192 1.00 35.22 102 PHE A C 1
ATOM 777 O O . PHE A 1 102 ? -8.050 7.999 7.559 1.00 35.40 102 PHE A O 1
ATOM 785 N N . LYS A 1 103 ? -10.247 8.369 7.936 1.00 32.82 103 LYS A N 1
ATOM 786 C CA . LYS A 1 103 ? -10.240 7.915 9.322 1.00 29.81 103 LYS A CA 1
ATOM 787 C C . LYS A 1 103 ? -10.616 6.440 9.440 1.00 28.23 103 LYS A C 1
ATOM 788 O O . LYS A 1 103 ? -11.528 5.979 8.749 1.00 25.20 103 LYS A O 1
ATOM 794 N N . PRO A 1 104 ? -9.908 5.692 10.311 1.00 27.80 104 PRO A N 1
ATOM 795 C CA . PRO A 1 104 ? -10.323 4.330 10.647 1.00 26.66 104 PRO A CA 1
ATOM 796 C C . PRO A 1 104 ? -11.665 4.359 11.369 1.00 27.68 104 PRO A C 1
ATOM 797 O O . PRO A 1 104 ? -11.922 5.277 12.154 1.00 26.69 104 PRO A O 1
ATOM 801 N N . TYR A 1 105 ? -12.511 3.369 11.096 1.00 29.45 105 TYR A N 1
ATOM 802 C CA . TYR A 1 105 ? -13.870 3.334 11.638 1.00 30.74 105 TYR A CA 1
ATOM 803 C C . TYR A 1 105 ? -13.895 3.322 13.166 1.00 32.39 105 TYR A C 1
ATOM 804 O O . TYR A 1 105 ? -14.640 4.086 13.781 1.00 33.01 105 TYR A O 1
ATOM 813 N N . ASN A 1 106 ? -13.070 2.463 13.765 1.00 33.05 106 ASN A N 1
ATOM 814 C CA . ASN A 1 106 ? -12.974 2.349 15.222 1.00 34.73 106 ASN A CA 1
ATOM 815 C C . ASN A 1 106 ? -12.547 3.646 15.908 1.00 35.10 106 ASN A C 1
ATOM 816 O O . ASN A 1 106 ? -13.046 3.981 16.986 1.00 35.55 106 ASN A O 1
ATOM 821 N N . GLN A 1 107 ? -11.635 4.374 15.269 1.00 33.44 107 GLN A N 1
ATOM 822 C CA . GLN A 1 107 ? -11.140 5.643 15.797 1.00 31.33 107 GLN A CA 1
ATOM 823 C C . GLN A 1 107 ? -12.170 6.762 15.671 1.00 29.69 107 GLN A C 1
ATOM 824 O O . GLN A 1 107 ? -12.292 7.596 16.568 1.00 28.68 107 GLN A O 1
ATOM 830 N N . LEU A 1 108 ? -12.907 6.770 14.560 1.00 29.76 108 LEU A N 1
ATOM 831 C CA . LEU A 1 108 ? -13.953 7.766 14.315 1.00 29.40 108 LEU A CA 1
ATOM 832 C C . LEU A 1 108 ? -15.100 7.636 15.317 1.00 30.60 108 LEU A C 1
ATOM 833 O O . LEU A 1 108 ? -15.625 8.641 15.803 1.00 31.09 108 LEU A O 1
ATOM 838 N N . ILE A 1 109 ? -15.477 6.395 15.620 1.00 31.43 109 ILE A N 1
ATOM 839 C CA . ILE A 1 109 ? -16.513 6.105 16.612 1.00 32.04 109 ILE A CA 1
ATOM 840 C C . ILE A 1 109 ? -16.059 6.555 18.005 1.00 34.51 109 ILE A C 1
ATOM 841 O O . ILE A 1 109 ? -16.801 7.238 18.716 1.00 33.56 109 ILE A O 1
ATOM 846 N N . GLU A 1 110 ? -14.831 6.189 18.371 1.00 35.67 110 GLU A N 1
ATOM 847 C CA . GLU A 1 110 ? -14.256 6.538 19.673 1.00 35.72 110 GLU A CA 1
ATOM 848 C C . GLU A 1 110 ? -14.129 8.049 19.877 1.00 34.44 110 GLU A C 1
ATOM 849 O O . GLU A 1 110 ? -14.358 8.550 20.981 1.00 33.06 110 GLU A O 1
ATOM 855 N N . ALA A 1 111 ? -13.774 8.764 18.810 1.00 33.50 111 ALA A N 1
ATOM 856 C CA . ALA A 1 111 ? -13.658 10.223 18.842 1.00 33.92 111 ALA A CA 1
ATOM 857 C C . ALA A 1 111 ? -14.998 10.891 19.151 1.00 34.25 111 ALA A C 1
ATOM 858 O O . ALA A 1 111 ? -15.052 11.875 19.892 1.00 33.07 111 ALA A O 1
ATOM 860 N N . SER A 1 112 ? -16.072 10.343 18.584 1.00 35.45 112 SER A N 1
ATOM 861 C CA . SER A 1 112 ? -17.427 10.829 18.837 1.00 36.48 112 SER A CA 1
ATOM 862 C C . SER A 1 112 ? -17.825 10.634 20.301 1.00 36.88 112 SER A C 1
ATOM 863 O O . SER A 1 112 ? -18.489 11.492 20.886 1.00 35.00 112 SER A O 1
ATOM 866 N N . HIS A 1 113 ? -17.409 9.508 20.880 1.00 39.19 113 HIS A N 1
ATOM 867 C CA . HIS A 1 113 ? -17.675 9.199 22.286 1.00 41.43 113 HIS A CA 1
ATOM 868 C C . HIS A 1 113 ? -16.832 10.023 23.218 1.00 41.87 113 HIS A C 1
ATOM 869 O O . HIS A 1 113 ? -17.241 10.315 24.344 1.00 42.79 113 HIS A O 1
ATOM 876 N N . LEU A 1 114 ? -15.642 10.401 22.756 1.00 41.65 114 LEU A N 1
ATOM 877 C CA . LEU A 1 114 ? -14.739 11.245 23.536 1.00 39.35 114 LEU A CA 1
ATOM 878 C C . LEU A 1 114 ? -15.150 12.716 23.517 1.00 37.91 114 LEU A C 1
ATOM 879 O O . LEU A 1 114 ? -14.734 13.490 24.380 1.00 38.60 114 LEU A O 1
ATOM 884 N N . GLY A 1 115 ? -15.968 13.090 22.536 1.00 36.84 115 GLY A N 1
ATOM 885 C CA . GLY A 1 115 ? -16.525 14.439 22.461 1.00 36.59 115 GLY A CA 1
ATOM 886 C C . GLY A 1 115 ? -16.013 15.284 21.310 1.00 37.00 115 GLY A C 1
ATOM 887 O O . GLY A 1 115 ? -16.264 16.490 21.265 1.00 35.99 115 GLY A O 1
ATOM 888 N N . ILE A 1 116 ? -15.296 14.653 20.380 1.00 38.94 116 ILE A N 1
ATOM 889 C CA . ILE A 1 116 ? -14.759 15.341 19.204 1.00 41.19 116 ILE A CA 1
ATOM 890 C C . ILE A 1 116 ? -15.893 15.688 18.241 1.00 42.40 116 ILE A C 1
ATOM 891 O O . ILE A 1 116 ? -16.743 14.847 17.939 1.00 44.06 116 ILE A O 1
ATOM 896 N N . ASN A 1 117 ? -15.892 16.933 17.770 1.00 43.66 117 ASN A N 1
ATOM 897 C CA . ASN A 1 117 ? -16.994 17.479 16.984 1.00 44.26 117 ASN A CA 1
ATOM 898 C C . ASN A 1 117 ? -16.559 18.109 15.653 1.00 44.45 117 ASN A C 1
ATOM 899 O O . ASN A 1 117 ? -17.397 18.573 14.874 1.00 45.21 117 ASN A O 1
ATOM 904 N N . HIS A 1 118 ? -15.253 18.124 15.393 1.00 43.69 118 HIS A N 1
ATOM 905 C CA . HIS A 1 118 ? -14.722 18.742 14.177 1.00 40.34 118 HIS A CA 1
ATOM 906 C C . HIS A 1 118 ? -13.755 17.850 13.449 1.00 38.03 118 HIS A C 1
ATOM 907 O O . HIS A 1 118 ? -12.770 17.384 14.025 1.00 36.91 118 HIS A O 1
ATOM 914 N N . THR A 1 119 ? -14.035 17.608 12.169 1.00 36.01 119 THR A N 1
ATOM 915 C CA . THR A 1 119 ? -13.195 16.751 11.327 1.00 35.48 119 THR A CA 1
ATOM 916 C C . THR A 1 119 ? -13.135 17.240 9.872 1.00 35.95 119 THR A C 1
ATOM 917 O O . THR A 1 119 ? -13.863 18.156 9.490 1.00 37.40 119 THR A O 1
ATOM 921 N N . ILE A 1 120 ? -12.265 16.622 9.073 1.00 36.65 120 ILE A N 1
ATOM 922 C CA . ILE A 1 120 ? -12.048 17.029 7.680 1.00 37.02 120 ILE A CA 1
ATOM 923 C C . ILE A 1 120 ? -12.349 15.892 6.695 1.00 36.29 120 ILE A C 1
ATOM 924 O O . ILE A 1 120 ? -12.166 14.714 7.016 1.00 37.26 120 ILE A O 1
ATOM 929 N N . VAL A 1 121 ? -12.819 16.263 5.503 1.00 35.24 121 VAL A N 1
ATOM 930 C CA . VAL A 1 121 ? -13.189 15.319 4.447 1.00 34.43 121 VAL A CA 1
ATOM 931 C C . VAL A 1 121 ? -12.699 15.802 3.077 1.00 33.30 121 VAL A C 1
ATOM 932 O O . VAL A 1 121 ? -12.745 16.998 2.783 1.00 33.76 121 VAL A O 1
ATOM 936 N N . ASP A 1 122 ? -12.227 14.868 2.251 1.00 33.24 122 ASP A N 1
ATOM 937 C CA . ASP A 1 122 ? -11.898 15.160 0.850 1.00 32.84 122 ASP A CA 1
ATOM 938 C C . ASP A 1 122 ? -12.357 14.066 -0.129 1.00 31.99 122 ASP A C 1
ATOM 939 O O . ASP A 1 122 ? -11.796 13.913 -1.220 1.00 30.63 122 ASP A O 1
ATOM 944 N N . SER A 1 123 ? -13.388 13.318 0.265 1.00 31.94 123 SER A N 1
ATOM 945 C CA . SER A 1 123 ? -13.945 12.246 -0.564 1.00 31.96 123 SER A CA 1
ATOM 946 C C . SER A 1 123 ? -15.430 12.019 -0.287 1.00 32.10 123 SER A C 1
ATOM 947 O O . SER A 1 123 ? -15.918 12.328 0.800 1.00 31.99 123 SER A O 1
ATOM 950 N N . ILE A 1 124 ? -16.135 11.468 -1.274 1.00 33.08 124 ILE A N 1
ATOM 951 C CA . ILE A 1 124 ? -17.556 11.131 -1.138 1.00 32.38 124 ILE A CA 1
ATOM 952 C C . ILE A 1 124 ? -17.777 9.979 -0.145 1.00 33.46 124 ILE A C 1
ATOM 953 O O . ILE A 1 124 ? -18.815 9.912 0.519 1.00 32.65 124 ILE A O 1
ATOM 958 N N . ASP A 1 125 ? -16.788 9.092 -0.040 1.00 35.19 125 ASP A N 1
ATOM 959 C CA . ASP A 1 125 ? -16.866 7.939 0.855 1.00 36.71 125 ASP A CA 1
ATOM 960 C C . ASP A 1 125 ? -16.797 8.335 2.330 1.00 35.69 125 ASP A C 1
ATOM 961 O O . ASP A 1 125 ? -17.514 7.771 3.157 1.00 36.35 125 ASP A O 1
ATOM 966 N N . GLU A 1 126 ? -15.937 9.303 2.648 1.00 33.76 126 GLU A N 1
ATOM 967 C CA . GLU A 1 126 ? -15.753 9.763 4.026 1.00 31.74 126 GLU A CA 1
ATOM 968 C C . GLU A 1 126 ? -16.970 10.530 4.545 1.00 30.98 126 GLU A C 1
ATOM 969 O O . GLU A 1 126 ? -17.250 10.515 5.745 1.00 29.85 126 GLU A O 1
ATOM 975 N N . VAL A 1 127 ? -17.678 11.200 3.636 1.00 30.00 127 VAL A N 1
ATOM 976 C CA . VAL A 1 127 ? -18.951 11.848 3.954 1.00 30.50 127 VAL A CA 1
ATOM 977 C C . VAL A 1 127 ? -19.953 10.785 4.411 1.00 32.05 127 VAL A C 1
ATOM 978 O O . VAL A 1 127 ? -20.640 10.959 5.421 1.00 32.14 127 VAL A O 1
ATOM 982 N N . GLN A 1 128 ? -20.010 9.684 3.662 1.00 32.32 128 GLN A N 1
ATOM 983 C CA . GLN A 1 128 ? -20.888 8.555 3.965 1.00 31.92 128 GLN A CA 1
ATOM 984 C C . GLN A 1 128 ? -20.442 7.813 5.224 1.00 31.50 128 GLN A C 1
ATOM 985 O O . GLN A 1 128 ? -21.276 7.347 6.003 1.00 31.75 128 GLN A O 1
ATOM 991 N N . LYS A 1 129 ? -19.125 7.711 5.406 1.00 30.87 129 LYS A N 1
ATOM 992 C CA . LYS A 1 129 ? -18.525 7.080 6.583 1.00 30.41 129 LYS A CA 1
ATOM 993 C C . LYS A 1 129 ? -18.930 7.819 7.856 1.00 29.34 129 LYS A C 1
ATOM 994 O O . LYS A 1 129 ? -19.261 7.197 8.868 1.00 26.71 129 LYS A O 1
ATOM 1000 N N . ILE A 1 130 ? -18.900 9.147 7.789 1.00 29.64 130 ILE A N 1
ATOM 1001 C CA . ILE A 1 130 ? -19.297 9.998 8.907 1.00 27.71 130 ILE A CA 1
ATOM 1002 C C . ILE A 1 130 ? -20.808 9.923 9.129 1.00 29.13 130 ILE A C 1
ATOM 1003 O O . ILE A 1 130 ? -21.265 9.822 10.267 1.00 29.09 130 ILE A O 1
ATOM 1008 N N . ALA A 1 131 ? -21.571 9.937 8.038 1.00 29.44 131 ALA A N 1
ATOM 1009 C CA . ALA A 1 131 ? -23.033 9.866 8.100 1.00 30.13 131 ALA A CA 1
ATOM 1010 C C . ALA A 1 131 ? -23.548 8.557 8.704 1.00 30.64 131 ALA A C 1
ATOM 1011 O O . ALA A 1 131 ? -24.650 8.514 9.254 1.00 29.67 131 ALA A O 1
ATOM 1013 N N . LYS A 1 132 ? -22.743 7.502 8.601 1.00 33.06 132 LYS A N 1
ATOM 1014 C CA . LYS A 1 132 ? -23.133 6.172 9.063 1.00 36.37 132 LYS A CA 1
ATOM 1015 C C . LYS A 1 132 ? -22.747 5.902 10.521 1.00 38.20 132 LYS A C 1
ATOM 1016 O O . LYS A 1 132 ? -23.486 5.229 11.244 1.00 39.98 132 LYS A O 1
ATOM 1022 N N . TYR A 1 133 ? -21.601 6.429 10.949 1.00 40.06 133 TYR A N 1
ATOM 1023 C CA . TYR A 1 133 ? -21.040 6.082 12.259 1.00 39.48 133 TYR A CA 1
ATOM 1024 C C . TYR A 1 133 ? -21.066 7.204 13.297 1.00 38.17 133 TYR A C 1
ATOM 1025 O O . TYR A 1 133 ? -21.266 6.945 14.484 1.00 38.94 133 TYR A O 1
ATOM 1034 N N . ALA A 1 134 ? -20.857 8.440 12.848 1.00 37.62 134 ALA A N 1
ATOM 1035 C CA . ALA A 1 134 ? -20.906 9.611 13.728 1.00 40.00 134 ALA A CA 1
ATOM 1036 C C . ALA A 1 134 ? -21.457 10.838 12.989 1.00 43.13 134 ALA A C 1
ATOM 1037 O O . ALA A 1 134 ? -20.704 11.763 12.671 1.00 43.89 134 ALA A O 1
ATOM 1039 N N . PRO A 1 135 ? -22.780 10.853 12.722 1.00 45.42 135 PRO A N 1
ATOM 1040 C CA . PRO A 1 135 ? -23.387 11.866 11.851 1.00 45.62 135 PRO A CA 1
ATOM 1041 C C . PRO A 1 135 ? -23.557 13.250 12.487 1.00 45.25 135 PRO A C 1
ATOM 1042 O O . PRO A 1 135 ? -24.040 14.173 11.827 1.00 45.48 135 PRO A O 1
ATOM 1046 N N . LYS A 1 136 ? -23.160 13.391 13.749 1.00 44.44 136 LYS A N 1
ATOM 1047 C CA . LYS A 1 136 ? -23.248 14.674 14.447 1.00 43.83 136 LYS A CA 1
ATOM 1048 C C . LYS A 1 136 ? -21.949 15.480 14.378 1.00 41.48 136 LYS A C 1
ATOM 1049 O O . LYS A 1 136 ? -21.917 16.648 14.774 1.00 39.70 136 LYS A O 1
ATOM 1055 N N . MET A 1 137 ? -20.890 14.855 13.867 1.00 39.71 137 MET A N 1
ATOM 1056 C CA . MET A 1 137 ? -19.585 15.502 13.745 1.00 38.64 137 MET A CA 1
ATOM 1057 C C . MET A 1 137 ? -19.577 16.519 12.604 1.00 38.65 137 MET A C 1
ATOM 1058 O O . MET A 1 137 ? -20.018 16.223 11.491 1.00 37.75 137 MET A O 1
ATOM 1063 N N . GLY A 1 138 ? -19.086 17.720 12.899 1.00 39.84 138 GLY A N 1
ATOM 1064 C CA . GLY A 1 138 ? -18.966 18.782 11.901 1.00 40.15 138 GLY A CA 1
ATOM 1065 C C . GLY A 1 138 ? -17.897 18.465 10.873 1.00 40.81 138 GLY A C 1
ATOM 1066 O O . GLY A 1 138 ? -16.832 17.946 11.214 1.00 39.86 138 GLY A O 1
ATOM 1067 N N . ILE A 1 139 ? -18.185 18.783 9.614 1.00 40.72 139 ILE A N 1
ATOM 1068 C CA . ILE A 1 139 ? -17.319 18.409 8.499 1.00 40.37 139 ILE A CA 1
ATOM 1069 C C . ILE A 1 139 ? -16.696 19.629 7.824 1.00 40.47 139 ILE A C 1
ATOM 1070 O O . ILE A 1 139 ? -17.380 20.613 7.538 1.00 42.80 139 ILE A O 1
ATOM 1075 N N . MET A 1 140 ? -15.391 19.551 7.580 1.00 38.72 140 MET A N 1
ATOM 1076 C CA . MET A 1 140 ? -14.679 20.586 6.847 1.00 37.36 140 MET A CA 1
ATOM 1077 C C . MET A 1 140 ? -14.232 20.030 5.499 1.00 38.25 140 MET A C 1
ATOM 1078 O O . MET A 1 140 ? -13.703 18.919 5.421 1.00 38.10 140 MET A O 1
ATOM 1083 N N . ILE A 1 141 ? -14.455 20.800 4.438 1.00 37.15 141 ILE A N 1
ATOM 1084 C CA . ILE A 1 141 ? -14.103 20.360 3.088 1.00 36.49 141 ILE A CA 1
ATOM 1085 C C . ILE A 1 141 ? -12.670 20.766 2.726 1.00 40.03 141 ILE A C 1
ATOM 1086 O O . ILE A 1 141 ? -12.301 21.937 2.837 1.00 41.56 141 ILE A O 1
ATOM 1091 N N . ARG A 1 142 ? -11.862 19.790 2.317 1.00 42.37 142 ARG A N 1
ATOM 1092 C CA . ARG A 1 142 ? -10.468 20.051 1.962 1.00 44.08 142 ARG A CA 1
ATOM 1093 C C . ARG A 1 142 ? -10.317 20.399 0.482 1.00 44.35 142 ARG A C 1
ATOM 1094 O O . ARG A 1 142 ? -10.676 19.607 -0.388 1.00 44.53 142 ARG A O 1
ATOM 1102 N N . ILE A 1 143 ? -9.787 21.590 0.214 1.00 44.87 143 ILE A N 1
ATOM 1103 C CA . ILE A 1 143 ? -9.548 22.058 -1.154 1.00 46.45 143 ILE A CA 1
ATOM 1104 C C . ILE A 1 143 ? -8.049 22.247 -1.418 1.00 49.54 143 ILE A C 1
ATOM 1105 O O . ILE A 1 143 ? -7.222 22.003 -0.535 1.00 49.59 143 ILE A O 1
ATOM 1110 N N . MET A 1 144 ? -7.711 22.675 -2.633 1.00 52.77 144 MET A N 1
ATOM 1111 C CA . MET A 1 144 ? -6.323 22.937 -3.014 1.00 54.05 144 MET A CA 1
ATOM 1112 C C . MET A 1 144 ? -6.164 24.335 -3.605 1.00 53.44 144 MET A C 1
ATOM 1113 O O . MET A 1 144 ? -5.087 24.928 -3.543 1.00 51.86 144 MET A O 1
ATOM 1118 N N . LYS A 1 157 ? -1.930 14.251 -4.852 1.00 76.61 157 LYS A N 1
ATOM 1119 C CA . LYS A 1 157 ? -2.657 13.683 -3.719 1.00 76.87 157 LYS A CA 1
ATOM 1120 C C . LYS A 1 157 ? -2.918 14.717 -2.622 1.00 76.95 157 LYS A C 1
ATOM 1121 O O . LYS A 1 157 ? -2.358 15.816 -2.651 1.00 76.43 157 LYS A O 1
ATOM 1127 N N . PHE A 1 158 ? -3.765 14.341 -1.662 1.00 77.39 158 PHE A N 1
ATOM 1128 C CA . PHE A 1 158 ? -4.190 15.200 -0.545 1.00 78.23 158 PHE A CA 1
ATOM 1129 C C . PHE A 1 158 ? -4.907 16.478 -0.979 1.00 77.61 158 PHE A C 1
ATOM 1130 O O . PHE A 1 158 ? -4.282 17.451 -1.412 1.00 77.13 158 PHE A O 1
ATOM 1138 N N . GLY A 1 159 ? -6.230 16.456 -0.849 1.00 76.72 159 GLY A N 1
ATOM 1139 C CA . GLY A 1 159 ? -7.079 17.565 -1.262 1.00 75.52 159 GLY A CA 1
ATOM 1140 C C . GLY A 1 159 ? -8.226 17.098 -2.136 1.00 74.21 159 GLY A C 1
ATOM 1141 O O . GLY A 1 159 ? -8.461 15.896 -2.284 1.00 74.23 159 GLY A O 1
ATOM 1142 N N . LEU A 1 160 ? -8.939 18.058 -2.716 1.00 73.71 160 LEU A N 1
ATOM 1143 C CA . LEU A 1 160 ? -10.083 17.775 -3.573 1.00 71.83 160 LEU A CA 1
ATOM 1144 C C . LEU A 1 160 ? -10.043 18.691 -4.792 1.00 70.92 160 LEU A C 1
ATOM 1145 O O . LEU A 1 160 ? -9.863 19.905 -4.658 1.00 70.79 160 LEU A O 1
ATOM 1150 N N . HIS A 1 161 ? -10.202 18.100 -5.975 1.00 70.74 161 HIS A N 1
ATOM 1151 C CA . HIS A 1 161 ? -10.130 18.845 -7.233 1.00 70.52 161 HIS A CA 1
ATOM 1152 C C . HIS A 1 161 ? -11.328 19.731 -7.456 1.00 69.63 161 HIS A C 1
ATOM 1153 O O . HIS A 1 161 ? -12.411 19.471 -6.925 1.00 68.87 161 HIS A O 1
ATOM 1160 N N . ASP A 1 162 ? -11.127 20.780 -8.254 1.00 68.89 162 ASP A N 1
ATOM 1161 C CA . ASP A 1 162 ? -12.123 21.833 -8.499 1.00 69.95 162 ASP A CA 1
ATOM 1162 C C . ASP A 1 162 ? -13.548 21.337 -8.762 1.00 69.99 162 ASP A C 1
ATOM 1163 O O . ASP A 1 162 ? -14.501 21.831 -8.157 1.00 70.96 162 ASP A O 1
ATOM 1168 N N . ASP A 1 163 ? -13.679 20.370 -9.667 1.0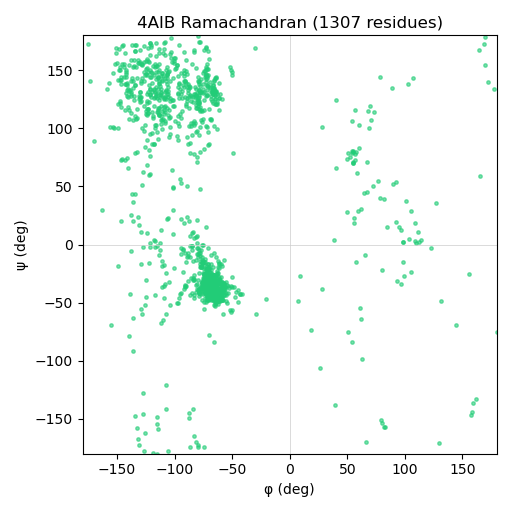0 68.82 163 ASP A N 1
ATOM 1169 C CA . ASP A 1 163 ? -14.981 19.840 -10.081 1.00 67.40 163 ASP A CA 1
ATOM 1170 C C . ASP A 1 163 ? -15.625 18.923 -9.038 1.00 67.04 163 ASP A C 1
ATOM 1171 O O . ASP A 1 163 ? -16.850 18.776 -8.995 1.00 67.89 163 ASP A O 1
ATOM 1176 N N . GLU A 1 164 ? -14.793 18.311 -8.201 1.00 65.14 164 GLU A N 1
ATOM 1177 C CA . GLU A 1 164 ? -15.263 17.366 -7.192 1.00 62.54 164 GLU A CA 1
ATOM 1178 C C . GLU A 1 164 ? -15.914 18.053 -5.990 1.00 60.63 164 GLU A C 1
ATOM 1179 O O . GLU A 1 164 ? -16.675 17.424 -5.254 1.00 59.20 164 GLU A O 1
ATOM 1185 N N . VAL A 1 165 ? -15.620 19.342 -5.816 1.00 58.82 165 VAL A N 1
ATOM 1186 C CA . VAL A 1 165 ? -16.130 20.147 -4.696 1.00 56.45 165 VAL A CA 1
ATOM 1187 C C . VAL A 1 165 ? -17.661 20.161 -4.627 1.00 55.16 165 VAL A C 1
ATOM 1188 O O . VAL A 1 165 ? -18.238 20.067 -3.541 1.00 55.81 165 VAL A O 1
ATOM 1192 N N . GLU A 1 166 ? -18.305 20.269 -5.788 1.00 53.29 166 GLU A N 1
ATOM 1193 C CA . GLU A 1 166 ? -19.766 20.272 -5.879 1.00 50.24 166 GLU A CA 1
ATOM 1194 C C . GLU A 1 166 ? -20.377 18.904 -5.584 1.00 46.50 166 GLU A C 1
ATOM 1195 O O . GLU A 1 166 ? -21.428 18.817 -4.946 1.00 45.65 166 GLU A O 1
ATOM 1201 N N . ILE A 1 167 ? -19.715 17.846 -6.053 1.00 42.66 167 ILE A N 1
ATOM 1202 C CA . ILE A 1 167 ? -20.168 16.467 -5.839 1.00 38.28 167 ILE A CA 1
ATOM 1203 C C . ILE A 1 167 ? -20.142 16.105 -4.350 1.00 33.55 167 ILE A C 1
ATOM 1204 O O . ILE A 1 167 ? -21.051 15.435 -3.849 1.00 31.76 167 ILE A O 1
ATOM 1209 N N . VAL A 1 168 ? -19.106 16.564 -3.652 1.00 29.87 168 VAL A N 1
ATOM 1210 C CA . VAL A 1 168 ? -18.970 16.332 -2.214 1.00 26.90 168 VAL A CA 1
ATOM 1211 C C . VAL A 1 168 ? -19.992 17.159 -1.428 1.00 26.32 168 VAL A C 1
ATOM 1212 O O . VAL A 1 168 ? -20.685 16.625 -0.559 1.00 25.05 168 VAL A O 1
ATOM 1216 N N . LEU A 1 169 ? -20.097 18.450 -1.751 1.00 26.57 169 LEU A N 1
ATOM 1217 C CA . LEU A 1 169 ? -21.072 19.341 -1.113 1.00 24.79 169 LEU A CA 1
ATOM 1218 C C . LEU A 1 169 ? -22.512 18.857 -1.284 1.00 24.61 169 LEU A C 1
ATOM 1219 O O . LEU A 1 169 ? -23.335 19.023 -0.382 1.00 24.68 169 LEU A O 1
ATOM 1224 N N . LYS A 1 170 ? -22.804 18.265 -2.442 1.00 26.11 170 LYS A N 1
ATOM 1225 C CA . LYS A 1 170 ? -24.107 17.657 -2.704 1.00 28.44 170 LYS A CA 1
ATOM 1226 C C . LYS A 1 170 ? -24.345 16.475 -1.768 1.00 29.80 170 LYS A C 1
ATOM 1227 O O . LYS A 1 170 ? -25.437 16.326 -1.219 1.00 30.48 170 LYS A O 1
ATOM 1233 N N . GLU A 1 171 ? -23.313 15.652 -1.584 1.00 31.65 171 GLU A N 1
ATOM 1234 C CA . GLU A 1 171 ? -23.387 14.474 -0.720 1.00 31.98 171 GLU A CA 1
ATOM 1235 C C . GLU A 1 171 ? -23.545 14.844 0.758 1.00 30.26 171 GLU A C 1
ATOM 1236 O O . GLU A 1 171 ? -24.280 14.179 1.492 1.00 30.32 171 GLU A O 1
ATOM 1242 N N . ILE A 1 172 ? -22.860 15.905 1.186 1.00 28.88 172 ILE A N 1
ATOM 1243 C CA . ILE A 1 172 ? -22.994 16.407 2.556 1.00 27.58 172 ILE A CA 1
ATOM 1244 C C . ILE A 1 172 ? -24.426 16.892 2.800 1.00 29.66 172 ILE A C 1
ATOM 1245 O O . ILE A 1 172 ? -24.996 16.650 3.867 1.00 29.45 172 ILE A O 1
ATOM 1250 N N . LYS A 1 173 ? -25.004 17.554 1.797 1.00 29.37 173 LYS A N 1
ATOM 1251 C CA . LYS A 1 173 ? -26.385 18.031 1.862 1.00 26.65 173 LYS A CA 1
ATOM 1252 C C . LYS A 1 173 ? -27.390 16.878 1.809 1.00 24.17 173 LYS A C 1
ATOM 1253 O O . LYS A 1 173 ? -28.374 16.872 2.552 1.00 23.72 173 LYS A O 1
ATOM 1259 N N . ASP A 1 174 ? -27.133 15.908 0.932 1.00 23.34 174 ASP A N 1
ATOM 1260 C CA . ASP A 1 174 ? -28.020 14.755 0.757 1.00 25.45 174 ASP A CA 1
ATOM 1261 C C . ASP A 1 174 ? -28.034 13.832 1.974 1.00 27.90 174 ASP A C 1
ATOM 1262 O O . ASP A 1 174 ? -29.012 13.121 2.203 1.00 29.21 174 ASP A O 1
ATOM 1267 N N . LYS A 1 175 ? -26.950 13.848 2.745 1.00 30.00 175 LYS A N 1
ATOM 1268 C CA . LYS A 1 175 ? -26.865 13.062 3.975 1.00 30.62 175 LYS A CA 1
ATOM 1269 C C . LYS A 1 175 ? -27.301 13.865 5.202 1.00 31.00 175 LYS A C 1
ATOM 1270 O O . LYS A 1 175 ? -27.381 13.327 6.310 1.00 31.06 175 LYS A O 1
ATOM 1276 N N . GLY A 1 176 ? -27.587 15.150 4.991 1.00 31.18 176 GLY A N 1
ATOM 1277 C CA . GLY A 1 176 ? -28.055 16.046 6.050 1.00 32.61 176 GLY A CA 1
ATOM 1278 C C . GLY A 1 176 ? -27.033 16.267 7.148 1.00 33.02 176 GLY A C 1
ATOM 1279 O O . GLY A 1 176 ? -27.371 16.246 8.333 1.00 33.69 176 GLY A O 1
ATOM 1280 N N . LEU A 1 177 ? -25.784 16.483 6.748 1.00 33.86 177 LEU A N 1
ATOM 1281 C CA . LEU A 1 177 ? -24.680 16.637 7.690 1.00 32.99 177 LEU A CA 1
ATOM 1282 C C . LEU A 1 177 ? -24.286 18.099 7.870 1.00 33.09 177 LEU A C 1
ATOM 1283 O O . LEU A 1 177 ? -24.550 18.934 7.002 1.00 34.10 177 LEU A O 1
ATOM 1288 N N . ASN A 1 178 ? -23.656 18.395 9.004 1.00 33.38 178 ASN A N 1
ATOM 1289 C CA . ASN A 1 178 ? -23.218 19.749 9.325 1.00 35.70 178 ASN A CA 1
ATOM 1290 C C . ASN A 1 178 ? -21.873 20.075 8.686 1.00 36.28 178 ASN A C 1
ATOM 1291 O O . ASN A 1 178 ? -20.917 19.304 8.807 1.00 38.11 178 ASN A O 1
ATOM 1296 N N . LEU A 1 179 ? -21.812 21.217 8.005 1.00 35.25 179 LEU A N 1
ATOM 1297 C CA . LEU A 1 179 ? -20.572 21.700 7.407 1.00 34.49 179 LEU A CA 1
ATOM 1298 C C . LEU A 1 179 ? -19.994 22.849 8.227 1.00 34.25 179 LEU A C 1
ATOM 1299 O O . LEU A 1 179 ? -20.609 23.914 8.348 1.00 35.38 179 LEU A O 1
ATOM 1304 N N . ASP A 1 180 ? -18.812 22.621 8.793 1.00 32.93 180 ASP A N 1
ATOM 1305 C CA . ASP A 1 180 ? -18.111 23.643 9.563 1.00 32.53 180 ASP A CA 1
ATOM 1306 C C . ASP A 1 180 ? -17.467 24.687 8.654 1.00 31.36 180 ASP A C 1
ATOM 1307 O O . ASP A 1 180 ? -17.456 25.875 8.981 1.00 31.65 180 ASP A O 1
ATOM 1312 N N . GLY A 1 181 ? -16.937 24.241 7.517 1.00 31.16 181 GLY A N 1
ATOM 1313 C CA . GLY A 1 181 ? -16.349 25.150 6.538 1.00 31.21 181 GLY A CA 1
ATOM 1314 C C . GLY A 1 181 ? -15.357 24.521 5.578 1.00 32.21 181 GLY A C 1
ATOM 1315 O O . GLY A 1 181 ? -15.520 23.372 5.162 1.00 32.46 181 GLY A O 1
ATOM 1316 N N . VAL A 1 182 ? -14.326 25.290 5.233 1.00 31.30 182 VAL A N 1
ATOM 1317 C CA . VAL A 1 182 ? -13.343 24.896 4.221 1.00 31.25 182 VAL A CA 1
ATOM 1318 C C . VAL A 1 182 ? -11.939 24.785 4.824 1.00 33.43 182 VAL A C 1
ATOM 1319 O O . VAL A 1 182 ? -11.579 25.544 5.727 1.00 33.45 182 VAL A O 1
ATOM 1323 N N . HIS A 1 183 ? -11.158 23.834 4.315 1.00 34.21 183 HIS A N 1
ATOM 1324 C CA . HIS A 1 183 ? -9.789 23.591 4.768 1.00 36.51 183 HIS A CA 1
ATOM 1325 C C . HIS A 1 183 ? -8.869 23.381 3.596 1.00 38.01 183 HIS A C 1
ATOM 1326 O O . HIS A 1 183 ? -9.247 22.750 2.610 1.00 39.99 183 HIS A O 1
ATOM 1333 N N . PHE A 1 184 ? -7.657 23.923 3.684 1.00 38.26 184 PHE A N 1
ATOM 1334 C CA . PHE A 1 184 ? -6.620 23.656 2.684 1.00 37.58 184 PHE A CA 1
ATOM 1335 C C . PHE A 1 184 ? -5.235 23.566 3.317 1.00 39.92 184 PHE A C 1
ATOM 1336 O O . PHE A 1 184 ? -4.932 24.287 4.267 1.00 38.42 184 PHE A O 1
ATOM 1344 N N . HIS A 1 185 ? -4.405 22.671 2.786 1.00 44.32 185 HIS A N 1
ATOM 1345 C CA . HIS A 1 185 ? -3.040 22.497 3.272 1.00 48.96 185 HIS A CA 1
ATOM 1346 C C . HIS A 1 185 ? -2.073 22.536 2.127 1.00 50.12 185 HIS A C 1
ATOM 1347 O O . HIS A 1 185 ? -2.197 21.767 1.169 1.00 50.72 185 HIS A O 1
ATOM 1354 N N . VAL A 1 186 ? -1.105 23.445 2.212 1.00 51.97 186 VAL A N 1
ATOM 1355 C CA . VAL A 1 186 ? -0.064 23.572 1.190 1.00 54.12 186 VAL A CA 1
ATOM 1356 C C . VAL A 1 186 ? 1.089 22.601 1.456 1.00 58.47 186 VAL A C 1
ATOM 1357 O O . VAL A 1 186 ? 1.313 22.187 2.598 1.00 58.52 186 VAL A O 1
ATOM 1361 N N . GLY A 1 187 ? 1.815 22.244 0.399 1.00 62.31 187 GLY A N 1
ATOM 1362 C CA . GLY A 1 187 ? 2.939 21.314 0.503 1.00 65.77 187 GLY A CA 1
ATOM 1363 C C . GLY A 1 187 ? 4.180 21.920 1.132 1.00 68.16 187 GLY A C 1
ATOM 1364 O O . GLY A 1 187 ? 4.163 23.064 1.595 1.00 69.15 187 GLY A O 1
ATOM 1365 N N . SER A 1 188 ? 5.262 21.144 1.145 1.00 70.17 188 SER A N 1
ATOM 1366 C CA . SER A 1 188 ? 6.549 21.589 1.685 1.00 71.30 188 SER A CA 1
ATOM 1367 C C . SER A 1 188 ? 7.205 22.637 0.786 1.00 72.20 188 SER A C 1
ATOM 1368 O O . SER A 1 188 ? 8.116 23.352 1.210 1.00 72.46 188 SER A O 1
ATOM 1371 N N . ASP A 1 189 ? 6.728 22.714 -0.454 1.00 73.43 189 ASP A N 1
ATOM 1372 C CA . ASP A 1 189 ? 7.199 23.692 -1.432 1.00 73.38 189 ASP A CA 1
ATOM 1373 C C . ASP A 1 189 ? 6.386 24.989 -1.356 1.00 72.09 189 ASP A C 1
ATOM 1374 O O . ASP A 1 189 ? 5.898 25.492 -2.373 1.00 71.96 189 ASP A O 1
ATOM 1379 N N . SER A 1 190 ? 6.252 25.522 -0.142 1.00 72.26 190 SER A N 1
ATOM 1380 C CA . SER A 1 190 ? 5.506 26.756 0.102 1.00 71.05 190 SER A CA 1
ATOM 1381 C C . SER A 1 190 ? 6.206 27.943 -0.557 1.00 70.79 190 SER A C 1
ATOM 1382 O O . SER A 1 190 ? 5.856 28.321 -1.676 1.00 70.80 190 SER A O 1
ATOM 1385 N N . HIS A 1 191 ? 7.190 28.511 0.142 1.00 69.64 191 HIS A N 1
ATOM 1386 C CA . HIS A 1 191 ? 8.065 29.577 -0.374 1.00 69.38 191 HIS A CA 1
ATOM 1387 C C . HIS A 1 191 ? 7.337 30.739 -1.003 1.00 69.52 191 HIS A C 1
ATOM 1388 O O . HIS A 1 191 ? 7.248 31.815 -0.406 1.00 70.24 191 HIS A O 1
ATOM 1395 N N . ASN A 1 192 ? 6.826 30.530 -2.217 1.00 69.87 192 ASN A N 1
ATOM 1396 C CA . ASN A 1 192 ? 5.981 31.502 -2.908 1.00 69.23 192 ASN A CA 1
ATOM 1397 C C . ASN A 1 192 ? 4.729 31.815 -2.089 1.00 67.83 192 ASN A C 1
ATOM 1398 O O . ASN A 1 192 ? 3.985 30.911 -1.706 1.00 67.87 192 ASN A O 1
ATOM 1403 N N . SER A 1 193 ? 4.518 33.100 -1.820 1.00 66.42 193 SER A N 1
ATOM 1404 C CA . SER A 1 193 ? 3.424 33.561 -0.966 1.00 65.53 193 SER A CA 1
ATOM 1405 C C . SER A 1 193 ? 2.066 33.503 -1.667 1.00 66.44 193 SER A C 1
ATOM 1406 O O . SER A 1 193 ? 1.043 33.243 -1.029 1.00 67.49 193 SER A O 1
ATOM 1409 N N . GLU A 1 194 ? 2.077 33.721 -2.981 1.00 66.88 194 GLU A N 1
ATOM 1410 C CA . GLU A 1 194 ? 0.858 33.899 -3.779 1.00 66.14 194 GLU A CA 1
ATOM 1411 C C . GLU A 1 194 ? -0.066 32.674 -3.844 1.00 65.44 194 GLU A C 1
ATOM 1412 O O . GLU A 1 194 ? -1.204 32.779 -4.316 1.00 65.92 194 GLU A O 1
ATOM 1418 N N . VAL A 1 195 ? 0.420 31.524 -3.378 1.00 64.47 195 VAL A N 1
ATOM 1419 C CA . VAL A 1 195 ? -0.395 30.305 -3.329 1.00 63.52 195 VAL A CA 1
ATOM 1420 C C . VAL A 1 195 ? -1.432 30.360 -2.204 1.00 62.13 195 VAL A C 1
ATOM 1421 O O . VAL A 1 195 ? -2.516 29.787 -2.326 1.00 61.76 195 VAL A O 1
ATOM 1425 N N . PHE A 1 196 ? -1.090 31.053 -1.119 1.00 61.86 196 PHE A N 1
ATOM 1426 C CA . PHE A 1 196 ? -2.018 31.294 -0.015 1.00 61.18 196 PHE A CA 1
ATOM 1427 C C . PHE A 1 196 ? -3.098 32.290 -0.422 1.00 61.60 196 PHE A C 1
ATOM 1428 O O . PHE A 1 196 ? -4.249 32.171 -0.002 1.00 60.91 196 PHE A O 1
ATOM 1436 N N . THR A 1 197 ? -2.710 33.266 -1.241 1.00 62.59 197 THR A N 1
ATOM 1437 C CA . THR A 1 197 ? -3.628 34.272 -1.771 1.00 62.91 197 THR A CA 1
ATOM 1438 C C . THR A 1 197 ? -4.680 33.625 -2.675 1.00 63.28 197 THR A C 1
ATOM 1439 O O . THR A 1 197 ? -5.868 33.946 -2.587 1.00 63.97 197 THR A O 1
ATOM 1443 N N . LYS A 1 198 ? -4.230 32.711 -3.532 1.00 62.84 198 LYS A N 1
ATOM 1444 C CA . LYS A 1 198 ? -5.102 32.011 -4.470 1.00 61.58 198 LYS A CA 1
ATOM 1445 C C . LYS A 1 198 ? -6.015 31.014 -3.755 1.00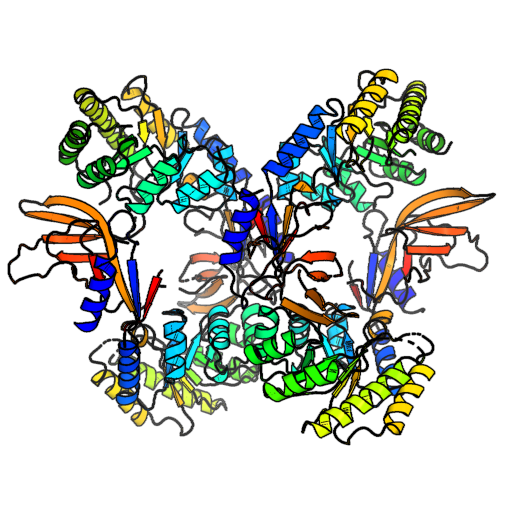 60.01 198 LYS A C 1
ATOM 1446 O O . LYS A 1 198 ? -7.194 30.895 -4.092 1.00 59.96 198 LYS A O 1
ATOM 1452 N N . ALA A 1 199 ? -5.462 30.311 -2.767 1.00 57.90 199 ALA A N 1
ATOM 1453 C CA . ALA A 1 199 ? -6.207 29.304 -2.011 1.00 55.59 199 ALA A CA 1
ATOM 1454 C C . ALA A 1 199 ? -7.291 29.911 -1.122 1.00 55.16 199 ALA A C 1
ATOM 1455 O O . ALA A 1 199 ? -8.335 29.293 -0.912 1.00 55.53 199 ALA A O 1
ATOM 1457 N N . LEU A 1 200 ? -7.037 31.114 -0.606 1.00 53.61 200 LEU A N 1
ATOM 1458 C CA . LEU A 1 200 ? -8.023 31.855 0.185 1.00 52.53 200 LEU A CA 1
ATOM 1459 C C . LEU A 1 200 ? -9.168 32.377 -0.681 1.00 52.67 200 LEU A C 1
ATOM 1460 O O . LEU A 1 200 ? -10.327 32.375 -0.256 1.00 52.85 200 LEU A O 1
ATOM 1465 N N . THR A 1 201 ? -8.831 32.830 -1.888 1.00 52.24 201 THR A N 1
ATOM 1466 C CA . THR A 1 201 ? -9.820 33.291 -2.862 1.00 51.31 201 THR A CA 1
ATOM 1467 C C . THR A 1 201 ? -10.668 32.111 -3.340 1.00 50.70 201 THR A C 1
ATOM 1468 O O . THR A 1 201 ? -11.876 32.247 -3.548 1.00 49.23 201 THR A O 1
ATOM 1472 N N . LYS A 1 202 ? -10.019 30.959 -3.500 1.00 51.65 202 LYS A N 1
ATOM 1473 C CA . LYS A 1 202 ? -10.685 29.708 -3.859 1.00 52.44 202 LYS A CA 1
ATOM 1474 C C . LYS A 1 202 ? -11.596 29.227 -2.726 1.00 51.01 202 LYS A C 1
ATOM 1475 O O . LYS A 1 202 ? -12.660 28.656 -2.977 1.00 51.07 202 LYS A O 1
ATOM 1481 N N . ALA A 1 203 ? -11.170 29.467 -1.486 1.00 49.18 203 ALA A N 1
ATOM 1482 C CA . ALA A 1 203 ? -11.957 29.117 -0.304 1.00 47.28 203 ALA A CA 1
ATOM 1483 C C . ALA A 1 203 ? -13.167 30.034 -0.140 1.00 46.88 203 ALA A C 1
ATOM 1484 O O . ALA A 1 203 ? -14.238 29.583 0.267 1.00 46.56 203 ALA A O 1
ATOM 1486 N N . ARG A 1 204 ? -12.987 31.316 -0.459 1.00 46.01 204 ARG A N 1
ATOM 1487 C CA . ARG A 1 204 ? -14.065 32.306 -0.387 1.00 46.08 204 ARG A CA 1
ATOM 1488 C C . ARG A 1 204 ? -15.199 31.965 -1.355 1.00 45.93 204 ARG A C 1
ATOM 1489 O O . ARG A 1 204 ? -16.377 32.145 -1.035 1.00 48.20 204 ARG A O 1
ATOM 1497 N N . ASN A 1 205 ? -14.830 31.465 -2.533 1.00 45.01 205 ASN A N 1
ATOM 1498 C CA . ASN A 1 205 ? -15.797 31.014 -3.531 1.00 44.09 205 ASN A CA 1
ATOM 1499 C C . ASN A 1 205 ? -16.525 29.742 -3.101 1.00 42.81 205 ASN A C 1
ATOM 1500 O O . ASN A 1 205 ? -17.689 29.538 -3.452 1.00 40.77 205 ASN A O 1
ATOM 1505 N N . THR A 1 206 ? -15.832 28.896 -2.340 1.00 43.33 206 THR A N 1
ATOM 1506 C CA . THR A 1 206 ? -16.408 27.659 -1.812 1.00 43.30 206 THR A CA 1
ATOM 1507 C C . THR A 1 206 ? -17.443 27.955 -0.723 1.00 42.83 206 THR A C 1
ATOM 1508 O O . THR A 1 206 ? -18.427 27.226 -0.582 1.00 44.18 206 THR A O 1
ATOM 1512 N N . VAL A 1 207 ? -17.218 29.031 0.032 1.00 40.84 207 VAL A N 1
ATOM 1513 C CA . VAL A 1 207 ? -18.150 29.475 1.074 1.00 38.25 207 VAL A CA 1
ATOM 1514 C C . VAL A 1 207 ? -19.486 29.907 0.464 1.00 39.43 207 VAL A C 1
ATOM 1515 O O . VAL A 1 207 ? -20.544 29.437 0.887 1.00 38.21 207 VAL A O 1
ATOM 1519 N N . THR A 1 208 ? -19.424 30.789 -0.535 1.00 39.67 208 THR A N 1
ATOM 1520 C CA . THR A 1 208 ? -20.619 31.282 -1.231 1.00 40.20 208 THR A CA 1
ATOM 1521 C C . THR A 1 208 ? -21.369 30.172 -1.970 1.00 40.07 208 THR A C 1
ATOM 1522 O O . THR A 1 208 ? -22.596 30.209 -2.069 1.00 41.77 208 THR A O 1
ATOM 1526 N N . LEU A 1 209 ? -20.625 29.195 -2.485 1.00 38.05 209 LEU A N 1
ATOM 1527 C CA . LEU A 1 209 ? -21.215 28.024 -3.129 1.00 35.64 209 LEU A CA 1
ATOM 1528 C C . LEU A 1 209 ? -21.956 27.165 -2.106 1.00 33.97 209 LEU A C 1
ATOM 1529 O O . LEU A 1 209 ? -23.084 26.737 -2.351 1.00 34.68 209 LEU A O 1
ATOM 1534 N N . ALA A 1 210 ? -21.318 26.933 -0.959 1.00 33.07 210 ALA A N 1
ATOM 1535 C CA . ALA A 1 210 ? -21.908 26.149 0.127 1.00 33.35 210 ALA A CA 1
ATOM 1536 C C . ALA A 1 210 ? -23.076 26.873 0.793 1.00 34.59 210 ALA A C 1
ATOM 1537 O O . ALA A 1 210 ? -24.006 26.232 1.287 1.00 33.64 210 ALA A O 1
ATOM 1539 N N . GLU A 1 211 ? -23.019 28.205 0.807 1.00 37.43 211 GLU A N 1
ATOM 1540 C CA . GLU A 1 211 ? -24.114 29.029 1.322 1.00 39.61 211 GLU A CA 1
ATOM 1541 C C . GLU A 1 211 ? -25.366 28.884 0.463 1.00 39.77 211 GLU A C 1
ATOM 1542 O O . GLU A 1 211 ? -26.484 28.966 0.971 1.00 40.40 211 GLU A O 1
ATOM 1548 N N . GLN A 1 212 ? -25.164 28.665 -0.835 1.00 39.66 212 GLN A N 1
ATOM 1549 C CA . GLN A 1 212 ? -26.260 28.415 -1.768 1.00 38.87 212 GLN A CA 1
ATOM 1550 C C . GLN A 1 212 ? -26.860 27.021 -1.575 1.00 37.69 212 GLN A C 1
ATOM 1551 O O . GLN A 1 212 ? -28.024 26.788 -1.906 1.00 37.97 212 GLN A O 1
ATOM 1557 N N . PHE A 1 213 ? -26.062 26.101 -1.036 1.00 36.80 213 PHE A N 1
ATOM 1558 C CA . PHE A 1 213 ? -26.535 24.763 -0.674 1.00 36.67 213 PHE A CA 1
ATOM 1559 C C . PHE A 1 213 ? -27.369 24.778 0.612 1.00 36.35 213 PHE A C 1
ATOM 1560 O O . PHE A 1 213 ? -27.858 23.737 1.055 1.00 36.66 213 PHE A O 1
ATOM 1568 N N . GLY A 1 214 ? -27.528 25.960 1.203 1.00 37.38 214 GLY A N 1
ATOM 1569 C CA . GLY A 1 214 ? -28.291 26.119 2.438 1.00 37.59 214 GLY A CA 1
ATOM 1570 C C . GLY A 1 214 ? -27.467 25.837 3.680 1.00 38.23 214 GLY A C 1
ATOM 1571 O O . GLY A 1 214 ? -28.016 25.651 4.768 1.00 37.76 214 GLY A O 1
ATOM 1572 N N . MET A 1 215 ? -26.147 25.807 3.513 1.00 39.52 215 MET A N 1
ATOM 1573 C CA . MET A 1 215 ? -25.220 25.546 4.612 1.00 39.81 215 MET A CA 1
ATOM 1574 C C . MET A 1 215 ? -24.659 26.848 5.173 1.00 40.39 215 MET A C 1
ATOM 1575 O O . MET A 1 215 ? -24.593 27.859 4.471 1.00 41.67 215 MET A O 1
ATOM 1580 N N . LYS A 1 216 ? -24.256 26.810 6.441 1.00 39.99 216 LYS A N 1
ATOM 1581 C CA . LYS A 1 216 ? -23.648 27.960 7.105 1.00 39.71 216 LYS A CA 1
ATOM 1582 C C . LYS A 1 216 ? -22.216 27.621 7.543 1.00 39.41 216 LYS A C 1
ATOM 1583 O O . LYS A 1 216 ? -21.997 27.191 8.679 1.00 41.02 216 LYS A O 1
ATOM 1589 N N . PRO A 1 217 ? -21.235 27.800 6.635 1.00 38.04 217 PRO A N 1
ATOM 1590 C CA . PRO A 1 217 ? -19.841 27.493 6.949 1.00 38.17 217 PRO A CA 1
ATOM 1591 C C . PRO A 1 217 ? -19.179 28.628 7.726 1.00 39.30 217 PRO A C 1
ATOM 1592 O O . PRO A 1 217 ? -19.057 29.741 7.212 1.00 42.21 217 PRO A O 1
ATOM 1596 N N . TYR A 1 218 ? -18.752 28.338 8.952 1.00 38.00 218 TYR A N 1
ATOM 1597 C CA . TYR A 1 218 ? -18.216 29.364 9.847 1.00 37.29 218 TYR A CA 1
ATOM 1598 C C . TYR A 1 218 ? -16.720 29.206 10.142 1.00 37.22 218 TYR A C 1
ATOM 1599 O O . TYR A 1 218 ? -16.147 29.993 10.897 1.00 36.73 218 TYR A O 1
ATOM 1608 N N . LEU A 1 219 ? -16.090 28.195 9.550 1.00 37.00 219 LEU A N 1
ATOM 1609 C CA . LEU A 1 219 ? -14.696 27.895 9.862 1.00 35.70 219 LEU A CA 1
ATOM 1610 C C . LEU A 1 219 ? -13.826 27.756 8.616 1.00 35.52 219 LEU A C 1
ATOM 1611 O O . LEU A 1 219 ? -14.145 26.994 7.705 1.00 35.82 219 LEU A O 1
ATOM 1616 N N . ILE A 1 220 ? -12.731 28.511 8.589 1.00 35.25 220 ILE A N 1
ATOM 1617 C CA . ILE A 1 220 ? -11.746 28.419 7.515 1.00 35.05 220 ILE A CA 1
ATOM 1618 C C . ILE A 1 220 ? -10.391 28.026 8.100 1.00 36.01 220 ILE A C 1
ATOM 1619 O O . ILE A 1 220 ? -9.794 28.778 8.878 1.00 36.13 220 ILE A O 1
ATOM 1624 N N . ASP A 1 221 ? -9.928 26.833 7.732 1.00 35.19 221 ASP A N 1
ATOM 1625 C CA . ASP A 1 221 ? -8.629 26.330 8.165 1.00 33.82 221 ASP A CA 1
ATOM 1626 C C . ASP A 1 221 ? -7.610 26.529 7.049 1.00 33.47 221 ASP A C 1
ATOM 1627 O O . ASP A 1 221 ? -7.625 25.817 6.040 1.00 31.70 221 ASP A O 1
ATOM 1632 N N . ILE A 1 222 ? -6.724 27.503 7.240 1.00 33.02 222 ILE A N 1
ATOM 1633 C CA . ILE A 1 222 ? -5.720 27.844 6.229 1.00 32.36 222 ILE A CA 1
ATOM 1634 C C . ILE A 1 222 ? -4.550 26.854 6.194 1.00 32.49 222 ILE A C 1
ATOM 1635 O O . ILE A 1 222 ? -3.662 26.958 5.340 1.00 32.92 222 ILE A O 1
ATOM 1640 N N . GLY A 1 223 ? -4.565 25.901 7.124 1.00 33.14 223 GLY A N 1
ATOM 1641 C CA . GLY A 1 223 ? -3.591 24.813 7.161 1.00 33.13 223 GLY A CA 1
ATOM 1642 C C . GLY A 1 223 ? -2.254 25.190 7.762 1.00 34.19 223 GLY A C 1
ATOM 1643 O O . GLY A 1 223 ? -2.165 26.098 8.592 1.00 32.29 223 GLY A O 1
ATOM 1644 N N . GLY A 1 224 ? -1.213 24.479 7.337 1.00 37.47 224 GLY A N 1
ATOM 1645 C CA . GLY A 1 224 ? 0.142 24.709 7.826 1.00 41.31 224 GLY A CA 1
ATOM 1646 C C . GLY A 1 224 ? 1.082 25.210 6.747 1.00 43.62 224 GLY A C 1
ATOM 1647 O O . GLY A 1 224 ? 0.664 25.909 5.820 1.00 42.45 224 GLY A O 1
ATOM 1648 N N . GLY A 1 225 ? 2.355 24.847 6.875 1.00 46.60 225 GLY A N 1
ATOM 1649 C CA . GLY A 1 225 ? 3.389 25.277 5.938 1.00 48.78 225 GLY A CA 1
ATOM 1650 C C . GLY A 1 225 ? 3.905 26.674 6.233 1.00 49.97 225 GLY A C 1
ATOM 1651 O O . GLY A 1 225 ? 4.158 27.457 5.314 1.00 49.73 225 GLY A O 1
ATOM 1652 N N . PHE A 1 226 ? 4.055 26.983 7.519 1.00 50.80 226 PHE A N 1
ATOM 1653 C CA . PHE A 1 226 ? 4.574 28.277 7.957 1.00 51.48 226 PHE A CA 1
ATOM 1654 C C . PHE A 1 226 ? 6.074 28.201 8.230 1.00 54.44 226 PHE A C 1
ATOM 1655 O O . PHE A 1 226 ? 6.660 27.114 8.217 1.00 55.30 226 PHE A O 1
ATOM 1663 N N . SER A 1 227 ? 6.685 29.362 8.471 1.00 56.48 227 SER A N 1
ATOM 1664 C CA . SER A 1 227 ? 8.144 29.501 8.590 1.00 59.55 227 SER A CA 1
ATOM 1665 C C . SER A 1 227 ? 8.886 28.969 7.354 1.00 60.44 227 SER A C 1
ATOM 1666 O O . SER A 1 227 ? 10.083 28.679 7.407 1.00 60.78 227 SER A O 1
ATOM 1669 N N . GLN A 1 228 ? 8.152 28.839 6.249 1.00 61.63 228 GLN A N 1
ATOM 1670 C CA . GLN A 1 228 ? 8.726 28.484 4.957 1.00 62.09 228 GLN A CA 1
ATOM 1671 C C . GLN A 1 228 ? 8.635 29.690 4.024 1.00 61.50 228 GLN A C 1
ATOM 1672 O O . GLN A 1 228 ? 9.272 29.727 2.968 1.00 60.07 228 GLN A O 1
ATOM 1678 N N . VAL A 1 229 ? 7.823 30.664 4.429 1.00 61.42 229 VAL A N 1
ATOM 1679 C CA . VAL A 1 229 ? 7.833 31.999 3.844 1.00 61.23 229 VAL A CA 1
ATOM 1680 C C . VAL A 1 229 ? 8.543 32.902 4.857 1.00 61.47 229 VAL A C 1
ATOM 1681 O O . VAL A 1 229 ? 7.954 33.315 5.860 1.00 61.36 229 VAL A O 1
ATOM 1685 N N . ALA A 1 230 ? 9.813 33.191 4.577 1.00 63.16 230 ALA A N 1
ATOM 1686 C CA . ALA A 1 230 ? 10.764 33.742 5.560 1.00 63.34 230 ALA A CA 1
ATOM 1687 C C . ALA A 1 230 ? 10.386 35.028 6.305 1.00 61.67 230 ALA A C 1
ATOM 1688 O O . ALA A 1 230 ? 10.489 35.063 7.534 1.00 63.83 230 ALA A O 1
ATOM 1690 N N . PRO A 1 231 ? 9.965 36.090 5.582 1.00 57.31 231 PRO A N 1
ATOM 1691 C CA . PRO A 1 231 ? 9.730 37.348 6.295 1.00 54.02 231 PRO A CA 1
ATOM 1692 C C . PRO A 1 231 ? 8.401 37.353 7.051 1.00 53.01 231 PRO A C 1
ATOM 1693 O O . PRO A 1 231 ? 7.649 38.324 6.964 1.00 54.40 231 PRO A O 1
ATOM 1697 N N . PHE A 1 232 ? 8.150 36.273 7.798 1.00 51.28 232 PHE A N 1
ATOM 1698 C CA . PHE A 1 232 ? 6.910 36.018 8.553 1.00 49.26 232 PHE A CA 1
ATOM 1699 C C . PHE A 1 232 ? 6.032 37.228 8.884 1.00 49.50 232 PHE A C 1
ATOM 1700 O O . PHE A 1 232 ? 4.814 37.176 8.703 1.00 49.48 232 PHE A O 1
ATOM 1708 N N . GLU A 1 233 ? 6.654 38.298 9.379 1.00 48.87 233 GLU A N 1
ATOM 1709 C CA . GLU A 1 233 ? 5.959 39.550 9.695 1.00 47.20 233 GLU A CA 1
ATOM 1710 C C . GLU A 1 233 ? 5.165 40.060 8.488 1.00 45.15 233 GLU A C 1
ATOM 1711 O O . GLU A 1 233 ? 4.030 40.521 8.628 1.00 45.10 233 GLU A O 1
ATOM 1717 N N . GLU A 1 234 ? 5.777 39.962 7.309 1.00 42.31 234 GLU A N 1
ATOM 1718 C CA . GLU A 1 234 ? 5.166 40.377 6.047 1.00 39.64 234 GLU A CA 1
ATOM 1719 C C . GLU A 1 234 ? 4.167 39.346 5.521 1.00 39.84 234 GLU A C 1
ATOM 1720 O O . GLU A 1 234 ? 3.108 39.711 5.006 1.00 41.05 234 GLU A O 1
ATOM 1726 N N . PHE A 1 235 ? 4.516 38.066 5.645 1.00 37.79 235 PHE A N 1
ATOM 1727 C CA . PHE A 1 235 ? 3.656 36.967 5.201 1.00 36.96 235 PHE A CA 1
ATOM 1728 C C . PHE A 1 235 ? 2.352 36.922 5.994 1.00 36.47 235 PHE A C 1
ATOM 1729 O O . PHE A 1 235 ? 1.296 36.602 5.446 1.00 37.01 235 PHE A O 1
ATOM 1737 N N . ALA A 1 236 ? 2.438 37.252 7.281 1.00 34.97 236 ALA A N 1
ATOM 1738 C CA . ALA A 1 236 ? 1.272 37.321 8.157 1.00 33.48 236 ALA A CA 1
ATOM 1739 C C . ALA A 1 236 ? 0.413 38.541 7.843 1.00 32.51 236 ALA A C 1
ATOM 1740 O O . ALA A 1 236 ? -0.804 38.514 8.029 1.00 32.66 236 ALA A O 1
ATOM 1742 N N . ALA A 1 237 ? 1.057 39.606 7.370 1.00 30.31 237 ALA A N 1
ATOM 1743 C CA . ALA A 1 237 ? 0.362 40.830 6.982 1.00 28.41 237 ALA A CA 1
ATOM 1744 C C . ALA A 1 237 ? -0.453 40.636 5.705 1.00 28.94 237 ALA A C 1
ATOM 1745 O O . ALA A 1 237 ? -1.528 41.218 5.564 1.00 29.77 237 ALA A O 1
ATOM 1747 N N . THR A 1 238 ? 0.058 39.815 4.788 1.00 28.79 238 THR A N 1
ATOM 1748 C CA . THR A 1 238 ? -0.623 39.538 3.519 1.00 27.79 238 THR A CA 1
ATOM 1749 C C . THR A 1 238 ? -1.868 38.675 3.709 1.00 29.39 238 THR A C 1
ATOM 1750 O O . THR A 1 238 ? -2.904 38.938 3.095 1.00 31.88 238 THR A O 1
ATOM 1754 N N . ILE A 1 239 ? -1.758 37.648 4.552 1.00 28.33 239 ILE A N 1
ATOM 1755 C CA . ILE A 1 239 ? -2.893 36.783 4.883 1.00 28.05 239 ILE A CA 1
ATOM 1756 C C . ILE A 1 239 ? -3.971 37.595 5.603 1.00 27.01 239 ILE A C 1
ATOM 1757 O O . ILE A 1 239 ? -5.159 37.457 5.310 1.00 26.01 239 ILE A O 1
ATOM 1762 N N . GLU A 1 240 ? -3.535 38.449 6.528 1.00 28.27 240 GLU A N 1
ATOM 1763 C CA . GLU A 1 240 ? -4.423 39.317 7.302 1.00 27.90 240 GLU A CA 1
ATOM 1764 C C . GLU A 1 240 ? -5.176 40.313 6.419 1.00 27.82 240 GLU A C 1
ATOM 1765 O O . GLU A 1 240 ? -6.350 40.602 6.661 1.00 28.49 240 GLU A O 1
ATOM 1771 N N . LYS A 1 241 ? -4.490 40.832 5.404 1.00 28.69 241 LYS A N 1
ATOM 1772 C CA . LYS A 1 241 ? -5.072 41.794 4.471 1.00 29.67 241 LYS A CA 1
ATOM 1773 C C . LYS A 1 241 ? -6.037 41.111 3.503 1.00 29.44 241 LYS A C 1
ATOM 1774 O O . LYS A 1 241 ? -7.099 41.654 3.194 1.00 29.16 241 LYS A O 1
ATOM 1780 N N . THR A 1 242 ? -5.664 39.919 3.036 1.00 30.07 242 THR A N 1
ATOM 1781 C CA . THR A 1 242 ? -6.496 39.141 2.113 1.00 29.18 242 THR A CA 1
ATOM 1782 C C . THR A 1 242 ? -7.794 38.677 2.784 1.00 30.93 242 THR A C 1
ATOM 1783 O O . THR A 1 242 ? -8.851 38.666 2.150 1.00 30.94 242 THR A O 1
ATOM 1787 N N . ILE A 1 243 ? -7.704 38.310 4.064 1.00 34.78 243 ILE A N 1
ATOM 1788 C CA . ILE A 1 243 ? -8.870 37.929 4.873 1.00 38.76 243 ILE A CA 1
ATOM 1789 C C . ILE A 1 243 ? -9.945 39.023 4.872 1.00 41.79 243 ILE A C 1
ATOM 1790 O O . ILE A 1 243 ? -11.137 38.732 4.729 1.00 42.99 243 ILE A O 1
ATOM 1795 N N . LYS A 1 244 ? -9.512 40.275 5.018 1.00 45.16 244 LYS A N 1
ATOM 1796 C CA . LYS A 1 244 ? -10.416 41.427 5.020 1.00 47.41 244 LYS A CA 1
ATOM 1797 C C . LYS A 1 244 ? -11.005 41.726 3.642 1.00 48.51 244 LYS A C 1
ATOM 1798 O O . LYS A 1 244 ? -12.194 42.032 3.527 1.00 49.13 244 LYS A O 1
ATOM 1804 N N . GLU A 1 245 ? -10.167 41.636 2.611 1.00 50.37 245 GLU A N 1
ATOM 1805 C CA . GLU A 1 245 ? -10.539 42.009 1.242 1.00 53.92 245 GLU A CA 1
ATOM 1806 C C . GLU A 1 245 ? -11.564 41.074 0.604 1.00 53.59 245 GLU A C 1
ATOM 1807 O O . GLU A 1 245 ? -12.407 41.514 -0.181 1.00 55.17 245 GLU A O 1
ATOM 1813 N N . LEU A 1 246 ? -11.483 39.788 0.939 1.00 52.68 246 LEU A N 1
ATOM 1814 C CA . LEU A 1 246 ? -12.400 38.787 0.396 1.00 51.67 246 LEU A CA 1
ATOM 1815 C C . LEU A 1 246 ? -13.808 38.910 0.980 1.00 52.03 246 LEU A C 1
ATOM 1816 O O . LEU A 1 246 ? -14.771 38.397 0.404 1.00 52.77 246 LEU A O 1
ATOM 1821 N N . GLU A 1 247 ? -13.911 39.602 2.116 1.00 51.32 247 GLU A N 1
ATOM 1822 C CA . GLU A 1 247 ? -15.182 39.850 2.807 1.00 51.10 247 GLU A CA 1
ATOM 1823 C C . GLU A 1 247 ? -15.942 38.563 3.124 1.00 49.17 247 GLU A C 1
ATOM 1824 O O . GLU A 1 247 ? -16.982 38.270 2.528 1.00 47.86 247 GLU A O 1
ATOM 1830 N N . PHE A 1 248 ? -15.395 37.794 4.061 1.00 47.26 248 PHE A N 1
ATOM 1831 C CA . PHE A 1 248 ? -16.037 36.583 4.559 1.00 44.54 248 PHE A CA 1
ATOM 1832 C C . PHE A 1 248 ? -17.243 36.945 5.427 1.00 44.81 248 PHE A C 1
ATOM 1833 O O . PHE A 1 248 ? -17.256 38.013 6.045 1.00 44.37 248 PHE A O 1
ATOM 1841 N N . PRO A 1 249 ? -18.265 36.063 5.470 1.00 44.10 249 PRO A N 1
ATOM 1842 C CA . PRO A 1 249 ? -19.443 36.273 6.318 1.00 44.87 249 PRO A CA 1
ATOM 1843 C C . PRO A 1 249 ? -19.098 36.620 7.769 1.00 46.94 249 PRO A C 1
ATOM 1844 O O . PRO A 1 249 ? -18.084 36.161 8.300 1.00 48.72 249 PRO A O 1
ATOM 1848 N N . GLU A 1 250 ? -19.954 37.424 8.394 1.00 49.22 250 GLU A N 1
ATOM 1849 C CA . GLU A 1 250 ? -19.718 37.949 9.741 1.00 52.17 250 GLU A CA 1
ATOM 1850 C C . GLU A 1 250 ? -19.461 36.856 10.784 1.00 52.28 250 GLU A C 1
ATOM 1851 O O . GLU A 1 250 ? -18.688 37.057 11.719 1.00 52.28 250 GLU A O 1
ATOM 1857 N N . ARG A 1 251 ? -20.096 35.700 10.600 1.00 51.02 251 ARG A N 1
ATOM 1858 C CA . ARG A 1 251 ? -19.993 34.576 11.537 1.00 49.88 251 ARG A CA 1
ATOM 1859 C C . ARG A 1 251 ? -18.700 33.756 11.422 1.00 48.17 251 ARG A C 1
ATOM 1860 O O . ARG A 1 251 ? -18.363 33.008 12.343 1.00 48.91 251 ARG A O 1
ATOM 1868 N N . THR A 1 252 ? -17.987 33.901 10.305 1.00 44.95 252 THR A N 1
ATOM 1869 C CA . THR A 1 252 ? -16.820 33.058 10.000 1.00 41.86 252 THR A CA 1
ATOM 1870 C C . THR A 1 252 ? -15.609 33.312 10.898 1.00 39.94 252 THR A C 1
ATOM 1871 O O . THR A 1 252 ? -15.242 34.460 11.155 1.00 37.79 252 THR A O 1
ATOM 1875 N N . ARG A 1 253 ? -14.994 32.224 11.355 1.00 39.85 253 ARG A N 1
ATOM 1876 C CA . ARG A 1 253 ? -13.779 32.276 12.165 1.00 41.52 253 ARG A CA 1
ATOM 1877 C C . ARG A 1 253 ? -12.628 31.570 11.449 1.00 41.80 253 ARG A C 1
ATOM 1878 O O . ARG A 1 253 ? -12.851 30.672 10.631 1.00 42.83 253 ARG A O 1
ATOM 1886 N N . PHE A 1 254 ? -11.401 31.976 11.763 1.00 41.15 254 PHE A N 1
ATOM 1887 C CA . PHE A 1 254 ? -10.226 31.481 11.050 1.00 39.70 254 PHE A CA 1
ATOM 1888 C C . PHE A 1 254 ? -9.231 30.769 11.959 1.00 37.91 254 PHE A C 1
ATOM 1889 O O . PHE A 1 254 ? -8.809 31.307 12.985 1.00 37.29 254 PHE A O 1
ATOM 1897 N N . ILE A 1 255 ? -8.870 29.549 11.574 1.00 35.31 255 ILE A N 1
ATOM 1898 C CA . ILE A 1 255 ? -7.851 28.781 12.287 1.00 33.43 255 ILE A CA 1
ATOM 1899 C C . ILE A 1 255 ? -6.725 28.354 11.346 1.00 33.62 255 ILE A C 1
ATOM 1900 O O . ILE A 1 255 ? -6.898 28.336 10.125 1.00 33.62 255 ILE A O 1
ATOM 1905 N N . ALA A 1 256 ? -5.571 28.034 11.928 1.00 34.31 256 ALA A N 1
ATOM 1906 C CA . ALA A 1 256 ? -4.418 27.549 11.176 1.00 34.25 256 ALA A CA 1
ATOM 1907 C C . ALA A 1 256 ? -3.877 26.272 11.812 1.00 34.06 256 ALA A C 1
ATOM 1908 O O . ALA A 1 256 ? -4.247 25.934 12.937 1.00 34.61 256 ALA A O 1
ATOM 1910 N N . GLU A 1 257 ? -3.002 25.572 11.092 1.00 32.99 257 GLU A N 1
ATOM 1911 C CA . GLU A 1 257 ? -2.394 24.337 11.593 1.00 32.05 257 GLU A CA 1
ATOM 1912 C C . GLU A 1 257 ? -0.857 24.406 11.624 1.00 31.32 257 GLU A C 1
ATOM 1913 O O . GLU A 1 257 ? -0.189 23.589 10.981 1.00 31.81 257 GLU A O 1
ATOM 1919 N N . PRO A 1 258 ? -0.286 25.366 12.383 1.00 31.66 258 PRO A N 1
ATOM 1920 C CA . PRO A 1 258 ? 1.169 25.487 12.363 1.00 32.93 258 PRO A CA 1
ATOM 1921 C C . PRO A 1 258 ? 1.853 24.464 13.271 1.00 34.94 258 PRO A C 1
ATOM 1922 O O . PRO A 1 258 ? 1.576 24.408 14.472 1.00 35.43 258 PRO A O 1
ATOM 1926 N N . GLY A 1 259 ? 2.730 23.656 12.682 1.00 36.88 259 GLY A N 1
ATOM 1927 C CA . GLY A 1 259 ? 3.466 22.632 13.418 1.00 38.79 259 GLY A CA 1
ATOM 1928 C C . GLY A 1 259 ? 4.936 22.976 13.543 1.00 39.60 259 GLY A C 1
ATOM 1929 O O . GLY A 1 259 ? 5.435 23.203 14.647 1.00 40.26 259 GLY A O 1
ATOM 1930 N N . ARG A 1 260 ? 5.620 23.015 12.399 1.00 40.69 260 ARG A N 1
ATOM 1931 C CA . ARG A 1 260 ? 7.049 23.332 12.324 1.00 40.64 260 ARG A CA 1
ATOM 1932 C C . ARG A 1 260 ? 7.379 24.700 12.930 1.00 39.29 260 ARG A C 1
ATOM 1933 O O . ARG A 1 260 ? 8.438 24.879 13.534 1.00 39.60 260 ARG A O 1
ATOM 1941 N N . TYR A 1 261 ? 6.462 25.652 12.767 1.00 37.69 261 TYR A N 1
ATOM 1942 C CA . TYR A 1 261 ? 6.624 27.006 13.296 1.00 35.77 261 TYR A CA 1
ATOM 1943 C C . TYR A 1 261 ? 6.748 27.025 14.823 1.00 36.74 261 TYR A C 1
ATOM 1944 O O . TYR A 1 261 ? 7.634 27.684 15.370 1.00 39.98 261 TYR A O 1
ATOM 1953 N N . MET A 1 262 ? 5.862 26.295 15.498 1.00 35.97 262 MET A N 1
ATOM 1954 C CA . MET A 1 262 ? 5.817 26.272 16.961 1.00 34.82 262 MET A CA 1
ATOM 1955 C C . MET A 1 262 ? 6.880 25.359 17.571 1.00 35.72 262 MET A C 1
ATOM 1956 O O . MET A 1 262 ? 7.480 25.693 18.595 1.00 34.51 262 MET A O 1
ATOM 1961 N N . ALA A 1 263 ? 7.110 24.214 16.932 1.00 36.85 263 ALA A N 1
ATOM 1962 C CA . ALA A 1 263 ? 7.974 23.166 17.480 1.00 37.63 263 ALA A CA 1
ATOM 1963 C C . ALA A 1 263 ? 9.475 23.426 17.326 1.00 37.34 263 ALA A C 1
ATOM 1964 O O . ALA A 1 263 ? 10.275 22.902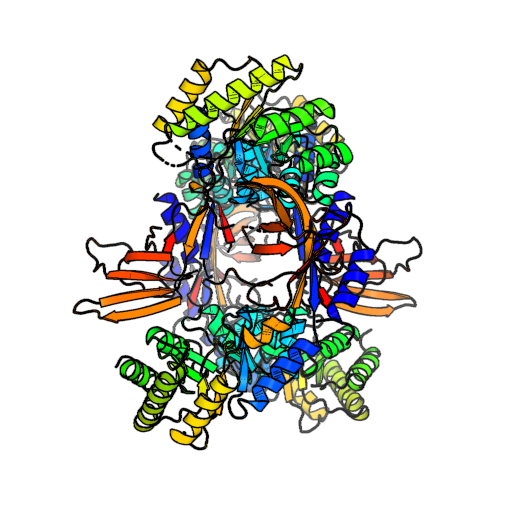 18.105 1.00 36.60 263 ALA A O 1
ATOM 1966 N N . SER A 1 264 ? 9.848 24.231 16.330 1.00 36.36 264 SER A N 1
ATOM 1967 C CA . SER A 1 264 ? 11.257 24.472 15.999 1.00 34.16 264 SER A CA 1
ATOM 1968 C C . SER A 1 264 ? 12.061 25.040 17.168 1.00 31.99 264 SER A C 1
ATOM 1969 O O . SER A 1 264 ? 13.022 24.423 17.623 1.00 31.46 264 SER A O 1
ATOM 1972 N N . ASN A 1 265 ? 11.652 26.204 17.661 1.00 29.35 265 ASN A N 1
ATOM 1973 C CA . ASN A 1 265 ? 12.392 26.898 18.712 1.00 26.86 265 ASN A CA 1
ATOM 1974 C C . ASN A 1 265 ? 12.119 26.360 20.118 1.00 25.29 265 ASN A C 1
ATOM 1975 O O . ASN A 1 265 ? 12.588 26.927 21.107 1.00 25.47 265 ASN A O 1
ATOM 1980 N N . ALA A 1 266 ? 11.375 25.258 20.193 1.00 22.67 266 ALA A N 1
ATOM 1981 C CA . ALA A 1 266 ? 10.984 24.652 21.465 1.00 22.31 266 ALA A CA 1
ATOM 1982 C C . ALA A 1 266 ? 12.098 23.822 22.100 1.00 20.91 266 ALA A C 1
ATOM 1983 O O . ALA A 1 266 ? 12.301 23.875 23.315 1.00 20.58 266 ALA A O 1
ATOM 1985 N N . PHE A 1 267 ? 12.808 23.055 21.276 1.00 21.05 267 PHE A N 1
ATOM 1986 C CA . PHE A 1 267 ? 13.833 22.138 21.768 1.00 21.40 267 PHE A CA 1
ATOM 1987 C C . PHE A 1 267 ? 15.216 22.416 21.189 1.00 22.14 267 PHE A C 1
ATOM 1988 O O . PHE A 1 267 ? 15.349 22.910 20.067 1.00 22.25 267 PHE A O 1
ATOM 1996 N N . HIS A 1 268 ? 16.241 22.097 21.974 1.00 21.51 268 HIS A N 1
ATOM 1997 C CA . HIS A 1 268 ? 17.626 22.182 21.532 1.00 19.79 268 HIS A CA 1
ATOM 1998 C C . HIS A 1 268 ? 18.318 20.889 21.841 1.00 20.74 268 HIS A C 1
ATOM 1999 O O . HIS A 1 268 ? 18.348 20.451 22.994 1.00 20.30 268 HIS A O 1
ATOM 2006 N N . LEU A 1 269 ? 18.866 20.257 20.808 1.00 20.98 269 LEU A N 1
ATOM 2007 C CA . LEU A 1 269 ? 19.552 18.978 20.959 1.00 18.91 269 LEU A CA 1
ATOM 2008 C C . LEU A 1 269 ? 21.030 19.189 21.280 1.00 21.59 269 LEU A C 1
ATOM 2009 O O . LEU A 1 269 ? 21.707 19.969 20.610 1.00 22.31 269 LEU A O 1
ATOM 2014 N N . VAL A 1 270 ? 21.513 18.501 22.315 1.00 22.51 270 VAL A N 1
ATOM 2015 C CA . VAL A 1 270 ? 22.927 18.546 22.700 1.00 21.40 270 VAL A CA 1
ATOM 2016 C C . VAL A 1 270 ? 23.510 17.134 22.658 1.00 23.38 270 VAL A C 1
ATOM 2017 O O . VAL A 1 270 ? 23.402 16.375 23.623 1.00 23.88 270 VAL A O 1
ATOM 2021 N N . SER A 1 271 ? 24.134 16.792 21.537 1.00 26.17 271 SER A N 1
ATOM 2022 C CA . SER A 1 271 ? 24.605 15.429 21.307 1.00 27.12 271 SER A CA 1
ATOM 2023 C C . SER A 1 271 ? 26.088 15.237 21.626 1.00 27.04 271 SER A C 1
ATOM 2024 O O . SER A 1 271 ? 26.873 16.184 21.584 1.00 25.87 271 SER A O 1
ATOM 2027 N N . SER A 1 272 ? 26.453 14.002 21.958 1.00 27.10 272 SER A N 1
ATOM 2028 C CA . SER A 1 272 ? 27.830 13.650 22.293 1.00 28.39 272 SER A CA 1
ATOM 2029 C C . SER A 1 272 ? 28.495 12.907 21.138 1.00 29.80 272 SER A C 1
ATOM 2030 O O . SER A 1 272 ? 27.814 12.415 20.237 1.00 31.72 272 SER A O 1
ATOM 2033 N N . LEU A 1 273 ? 29.823 12.820 21.179 1.00 28.65 273 LEU A N 1
ATOM 2034 C CA . LEU A 1 273 ? 30.588 12.136 20.139 1.00 27.58 273 LEU A CA 1
ATOM 2035 C C . LEU A 1 273 ? 31.151 10.804 20.622 1.00 27.67 273 LEU A C 1
ATOM 2036 O O . LEU A 1 273 ? 31.736 10.720 21.704 1.00 28.73 273 LEU A O 1
ATOM 2041 N N . HIS A 1 274 ? 30.967 9.767 19.807 1.00 27.24 274 HIS A N 1
ATOM 2042 C CA . HIS A 1 274 ? 31.506 8.440 20.099 1.00 26.30 274 HIS A CA 1
ATOM 2043 C C . HIS A 1 274 ? 32.119 7.799 18.879 1.00 26.86 274 HIS A C 1
ATOM 2044 O O . HIS A 1 274 ? 31.922 6.609 18.617 1.00 28.38 274 HIS A O 1
ATOM 2051 N N . GLY A 1 275 ? 32.882 8.590 18.126 1.00 28.14 275 GLY A N 1
ATOM 2052 C CA . GLY A 1 275 ? 33.558 8.101 16.927 1.00 30.55 275 GLY A CA 1
ATOM 2053 C C . GLY A 1 275 ? 34.233 9.183 16.104 1.00 31.75 275 GLY A C 1
ATOM 2054 O O . GLY A 1 275 ? 33.685 10.274 15.923 1.00 32.06 275 GLY A O 1
ATOM 2055 N N . LYS A 1 276 ? 35.425 8.872 15.598 1.00 31.96 276 LYS A N 1
ATOM 2056 C CA . LYS A 1 276 ? 36.198 9.813 14.788 1.00 33.05 276 LYS A CA 1
ATOM 2057 C C . LYS A 1 276 ? 37.034 9.107 13.722 1.00 34.43 276 LYS A C 1
ATOM 2058 O O . LYS A 1 276 ? 37.596 8.037 13.966 1.00 33.12 276 LYS A O 1
ATOM 2064 N N . ARG A 1 277 ? 37.106 9.718 12.540 1.00 37.29 277 ARG A N 1
ATOM 2065 C CA . ARG A 1 277 ? 37.944 9.225 11.451 1.00 40.97 277 ARG A CA 1
ATOM 2066 C C . ARG A 1 277 ? 38.558 10.383 10.664 1.00 41.93 277 ARG A C 1
ATOM 2067 O O . ARG A 1 277 ? 37.844 11.171 10.039 1.00 41.95 277 ARG A O 1
ATOM 2075 N N . VAL A 1 278 ? 39.884 10.479 10.711 1.00 44.49 278 VAL A N 1
ATOM 2076 C CA . VAL A 1 278 ? 40.620 11.493 9.959 1.00 47.50 278 VAL A CA 1
ATOM 2077 C C . VAL A 1 278 ? 40.965 10.942 8.577 1.00 49.67 278 VAL A C 1
ATOM 2078 O O . VAL A 1 278 ? 41.593 9.887 8.457 1.00 49.83 278 VAL A O 1
ATOM 2082 N N . ARG A 1 279 ? 40.545 11.661 7.540 1.00 52.20 279 ARG A N 1
ATOM 2083 C CA . ARG A 1 279 ? 40.743 11.223 6.162 1.00 54.32 279 ARG A CA 1
ATOM 2084 C C . ARG A 1 279 ? 41.218 12.375 5.279 1.00 54.95 279 ARG A C 1
ATOM 2085 O O . ARG A 1 279 ? 40.447 13.278 4.946 1.00 56.46 279 ARG A O 1
ATOM 2093 N N . ILE A 1 280 ? 42.495 12.338 4.910 1.00 55.61 280 ILE A N 1
ATOM 2094 C CA . ILE A 1 280 ? 43.059 13.336 4.006 1.00 56.96 280 ILE A CA 1
ATOM 2095 C C . ILE A 1 280 ? 42.704 12.956 2.571 1.00 58.78 280 ILE A C 1
ATOM 2096 O O . ILE A 1 280 ? 43.064 11.876 2.098 1.00 58.65 280 ILE A O 1
ATOM 2101 N N . GLN A 1 281 ? 41.984 13.846 1.894 1.00 61.49 281 GLN A N 1
ATOM 2102 C CA . GLN A 1 281 ? 41.518 13.597 0.533 1.00 63.10 281 GLN A CA 1
ATOM 2103 C C . GLN A 1 281 ? 41.638 14.859 -0.317 1.00 63.55 281 GLN A C 1
ATOM 2104 O O . GLN A 1 281 ? 41.220 15.940 0.104 1.00 63.67 281 GLN A O 1
ATOM 2110 N N . ASN A 1 282 ? 42.207 14.703 -1.513 1.00 63.27 282 ASN A N 1
ATOM 2111 C CA . ASN A 1 282 ? 42.452 15.812 -2.447 1.00 62.89 282 ASN A CA 1
ATOM 2112 C C . ASN A 1 282 ? 43.346 16.921 -1.882 1.00 62.78 282 ASN A C 1
ATOM 2113 O O . ASN A 1 282 ? 43.230 18.085 -2.273 1.00 63.56 282 ASN A O 1
ATOM 2118 N N . GLY A 1 283 ? 44.232 16.554 -0.960 1.00 62.33 283 GLY A N 1
ATOM 2119 C CA . GLY A 1 283 ? 45.208 17.493 -0.415 1.00 61.68 283 GLY A CA 1
ATOM 2120 C C . GLY A 1 283 ? 44.942 18.004 0.990 1.00 61.41 283 GLY A C 1
ATOM 2121 O O . GLY A 1 283 ? 45.871 18.432 1.675 1.00 60.96 283 GLY A O 1
ATOM 2122 N N . LYS A 1 284 ? 43.683 17.968 1.426 1.00 62.88 284 LYS A N 1
ATOM 2123 C CA . LYS A 1 284 ? 43.332 18.477 2.753 1.00 65.57 284 LYS A CA 1
ATOM 2124 C C . LYS A 1 284 ? 42.413 17.538 3.532 1.00 64.95 284 LYS A C 1
ATOM 2125 O O . LYS A 1 284 ? 41.449 16.998 2.988 1.00 63.06 284 LYS A O 1
ATOM 2131 N N . LYS A 1 285 ? 42.720 17.370 4.815 1.00 65.00 285 LYS A N 1
ATOM 2132 C CA . LYS A 1 285 ? 42.009 16.437 5.688 1.00 64.44 285 LYS A CA 1
ATOM 2133 C C . LYS A 1 285 ? 40.595 16.877 6.064 1.00 62.69 285 LYS A C 1
ATOM 2134 O O . LYS A 1 285 ? 40.374 18.009 6.502 1.00 62.57 285 LYS A O 1
ATOM 2140 N N . GLN A 1 286 ? 39.644 15.969 5.861 1.00 60.15 286 GLN A N 1
ATOM 2141 C CA . GLN A 1 286 ? 38.297 16.107 6.406 1.00 57.14 286 GLN A CA 1
ATOM 2142 C C . GLN A 1 286 ? 38.148 15.121 7.561 1.00 54.11 286 GLN A C 1
ATOM 2143 O O . GLN A 1 286 ? 38.749 14.044 7.544 1.00 52.92 286 GLN A O 1
ATOM 2149 N N . ILE A 1 287 ? 37.369 15.496 8.572 1.00 51.93 287 ILE A N 1
ATOM 2150 C CA . ILE A 1 287 ? 37.221 14.660 9.763 1.00 48.93 287 ILE A CA 1
ATOM 2151 C C . ILE A 1 287 ? 35.778 14.194 9.950 1.00 49.05 287 ILE A C 1
ATOM 2152 O O . ILE A 1 287 ? 34.867 15.008 10.109 1.00 48.42 287 ILE A O 1
ATOM 2157 N N . GLU A 1 288 ? 35.588 12.877 9.927 1.00 48.60 288 GLU A N 1
ATOM 2158 C CA . GLU A 1 288 ? 34.273 12.269 10.117 1.00 49.08 288 GLU A CA 1
ATOM 2159 C C . GLU A 1 288 ? 33.980 12.035 11.595 1.00 48.45 288 GLU A C 1
ATOM 2160 O O . GLU A 1 288 ? 34.840 11.569 12.343 1.00 49.56 288 GLU A O 1
ATOM 2166 N N . TYR A 1 289 ? 32.759 12.364 12.007 1.00 47.02 289 TYR A N 1
ATOM 2167 C CA . TYR A 1 289 ? 32.339 12.188 13.393 1.00 46.09 289 TYR A CA 1
ATOM 2168 C C . TYR A 1 289 ? 31.073 11.349 13.494 1.00 47.84 289 TYR A C 1
ATOM 2169 O O . TYR A 1 289 ? 30.250 11.330 12.577 1.00 48.79 289 TYR A O 1
ATOM 2178 N N . THR A 1 290 ? 30.931 10.647 14.612 1.00 47.96 290 THR A N 1
ATOM 2179 C CA . THR A 1 290 ? 29.740 9.852 14.865 1.00 47.24 290 THR A CA 1
ATOM 2180 C C . THR A 1 290 ? 29.036 10.372 16.114 1.00 47.35 290 THR A C 1
ATOM 2181 O O . THR A 1 290 ? 29.522 10.217 17.239 1.00 46.40 290 THR A O 1
ATOM 2185 N N . SER A 1 291 ? 27.894 11.010 15.884 1.00 48.38 291 SER A N 1
ATOM 2186 C CA . SER A 1 291 ? 27.122 11.659 16.932 1.00 49.93 291 SER A CA 1
ATOM 2187 C C . SER A 1 291 ? 26.105 10.705 17.548 1.00 51.83 291 SER A C 1
ATOM 2188 O O . SER A 1 291 ? 25.589 9.820 16.868 1.00 49.70 291 SER A O 1
ATOM 2191 N N . GLY A 1 292 ? 25.809 10.913 18.830 1.00 56.21 292 GLY A N 1
ATOM 2192 C CA . GLY A 1 292 ? 24.956 10.016 19.617 1.00 61.58 292 GLY A CA 1
ATOM 2193 C C . GLY A 1 292 ? 23.621 9.615 19.012 1.00 65.58 292 GLY A C 1
ATOM 2194 O O . GLY A 1 292 ? 22.577 10.150 19.390 1.00 65.67 292 GLY A O 1
ATOM 2195 N N . ASP A 1 293 ? 23.676 8.662 18.079 1.00 70.20 293 ASP A N 1
ATOM 2196 C CA . ASP A 1 293 ? 22.506 8.073 17.411 1.00 74.76 293 ASP A CA 1
ATOM 2197 C C . ASP A 1 293 ? 22.921 6.924 16.486 1.00 76.85 293 ASP A C 1
ATOM 2198 O O . ASP A 1 293 ? 24.113 6.692 16.267 1.00 77.53 293 ASP A O 1
ATOM 2203 N N . GLY A 1 294 ? 21.930 6.213 15.950 1.00 78.97 294 GLY A N 1
ATOM 2204 C CA . GLY A 1 294 ? 22.166 5.088 15.044 1.00 81.09 294 GLY A CA 1
ATOM 2205 C C . GLY A 1 294 ? 22.608 5.514 13.655 1.00 82.93 294 GLY A C 1
ATOM 2206 O O . GLY A 1 294 ? 22.136 6.524 13.127 1.00 83.12 294 GLY A O 1
ATOM 2207 N N . LEU A 1 295 ? 23.501 4.724 13.060 1.00 84.03 295 LEU A N 1
ATOM 2208 C CA . LEU A 1 295 ? 24.114 5.041 11.762 1.00 84.77 295 LEU A CA 1
ATOM 2209 C C . LEU A 1 295 ? 23.174 4.932 10.551 1.00 85.40 295 LEU A C 1
ATOM 2210 O O . LEU A 1 295 ? 23.578 5.227 9.421 1.00 85.14 295 LEU A O 1
ATOM 2215 N N . HIS A 1 296 ? 21.932 4.511 10.801 1.00 85.82 296 HIS A N 1
ATOM 2216 C CA . HIS A 1 296 ? 20.903 4.315 9.767 1.00 85.92 296 HIS A CA 1
ATOM 2217 C C . HIS A 1 296 ? 21.296 3.251 8.780 1.00 86.58 296 HIS A C 1
ATOM 2218 O O . HIS A 1 296 ? 21.636 2.131 9.161 1.00 86.68 296 HIS A O 1
ATOM 2225 N N . LYS A 1 309 ? 21.337 19.694 10.246 1.00 64.50 309 LYS A N 1
ATOM 2226 C CA . LYS A 1 309 ? 21.287 21.144 10.097 1.00 64.99 309 LYS A CA 1
ATOM 2227 C C . LYS A 1 309 ? 22.511 21.784 10.759 1.00 64.93 309 LYS A C 1
ATOM 2228 O O . LYS A 1 309 ? 23.423 21.077 11.193 1.00 65.78 309 LYS A O 1
ATOM 2234 N N . SER A 1 310 ? 22.525 23.115 10.829 1.00 62.89 310 SER A N 1
ATOM 2235 C CA . SER A 1 310 ? 23.643 23.872 11.398 1.00 61.85 310 SER A CA 1
ATOM 2236 C C . SER A 1 310 ? 23.821 23.625 12.894 1.00 60.68 310 SER A C 1
ATOM 2237 O O . SER A 1 310 ? 22.851 23.626 13.653 1.00 62.08 310 SER A O 1
ATOM 2240 N N . CYS A 1 311 ? 25.072 23.414 13.300 1.00 58.02 311 CYS A N 1
ATOM 2241 C CA . CYS A 1 311 ? 25.426 23.150 14.694 1.00 56.93 311 CYS A CA 1
ATOM 2242 C C . CYS A 1 311 ? 26.786 23.762 15.027 1.00 56.43 311 CYS A C 1
ATOM 2243 O O . CYS A 1 311 ? 27.501 24.221 14.136 1.00 56.34 311 CYS A O 1
ATOM 2246 N N . GLU A 1 312 ? 27.146 23.752 16.308 1.00 55.70 312 GLU A N 1
ATOM 2247 C CA . GLU A 1 312 ? 28.448 24.255 16.747 1.00 55.13 312 GLU A CA 1
ATOM 2248 C 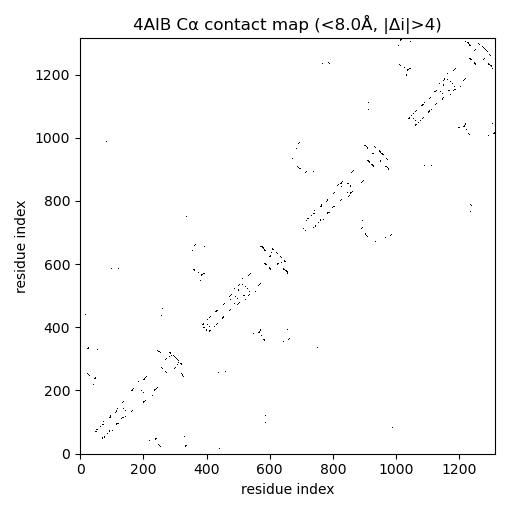C . GLU A 1 312 ? 29.038 23.442 17.902 1.00 53.77 312 GLU A C 1
ATOM 2249 O O . GLU A 1 312 ? 28.308 22.822 18.680 1.00 54.55 312 GLU A O 1
ATOM 2255 N N . CYS A 1 313 ? 30.366 23.439 17.994 1.00 52.79 313 CYS A N 1
ATOM 2256 C CA . CYS A 1 313 ? 31.063 22.745 19.070 1.00 51.10 313 CYS A CA 1
ATOM 2257 C C . CYS A 1 313 ? 31.121 23.623 20.316 1.00 48.94 313 CYS A C 1
ATOM 2258 O O . CYS A 1 313 ? 31.927 24.551 20.398 1.00 48.21 313 CYS A O 1
ATOM 2261 N N . ILE A 1 314 ? 30.264 23.302 21.282 1.00 47.45 314 ILE A N 1
ATOM 2262 C CA . ILE A 1 314 ? 30.051 24.118 22.481 1.00 49.60 314 ILE A CA 1
ATOM 2263 C C . ILE A 1 314 ? 31.170 23.999 23.523 1.00 50.71 314 ILE A C 1
ATOM 2264 O O . ILE A 1 314 ? 31.483 24.967 24.226 1.00 51.20 314 ILE A O 1
ATOM 2269 N N . THR A 1 315 ? 31.770 22.814 23.598 1.00 52.34 315 THR A N 1
ATOM 2270 C CA . THR A 1 315 ? 32.779 22.488 24.610 1.00 54.22 315 THR A CA 1
ATOM 2271 C C . THR A 1 315 ? 34.060 23.313 24.504 1.00 55.35 315 THR A C 1
ATOM 2272 O O . THR A 1 315 ? 34.680 23.630 25.522 1.00 54.44 315 THR A O 1
ATOM 2276 N N . GLN A 1 316 ? 34.456 23.649 23.278 1.00 57.54 316 GLN A N 1
ATOM 2277 C CA . GLN A 1 316 ? 35.611 24.518 23.050 1.00 59.37 316 GLN A CA 1
ATOM 2278 C C . GLN A 1 316 ? 35.224 25.767 22.258 1.00 60.34 316 GLN A C 1
ATOM 2279 O O . GLN A 1 316 ? 34.573 25.678 21.214 1.00 58.55 316 GLN A O 1
ATOM 2285 N N . LYS A 1 317 ? 35.619 26.927 22.775 1.00 64.74 317 LYS A N 1
ATOM 2286 C CA . LYS A 1 317 ? 35.313 28.207 22.143 1.00 68.39 317 LYS A CA 1
ATOM 2287 C C . LYS A 1 317 ? 36.310 28.500 21.025 1.00 70.74 317 LYS A C 1
ATOM 2288 O O . LYS A 1 317 ? 37.517 28.309 21.192 1.00 70.82 317 LYS A O 1
ATOM 2294 N N . VAL A 1 318 ? 35.793 28.962 19.889 1.00 73.59 318 VAL A N 1
ATOM 2295 C CA . VAL A 1 318 ? 36.622 29.281 18.725 1.00 75.98 318 VAL A CA 1
ATOM 2296 C C . VAL A 1 318 ? 37.478 30.531 18.955 1.00 77.13 318 VAL A C 1
ATOM 2297 O O . VAL A 1 318 ? 36.957 31.630 19.164 1.00 77.39 318 VAL A O 1
ATOM 2301 N N . ASN A 1 319 ? 38.796 30.343 18.934 1.00 78.83 319 ASN A N 1
ATOM 2302 C CA . ASN A 1 319 ? 39.744 31.455 19.012 1.00 80.77 319 ASN A CA 1
ATOM 2303 C C . ASN A 1 319 ? 40.187 31.920 17.623 1.00 80.92 319 ASN A C 1
ATOM 2304 O O . ASN A 1 319 ? 41.385 32.016 17.337 1.00 79.83 319 ASN A O 1
ATOM 2309 N N . GLU A 1 320 ? 39.196 32.219 16.780 1.00 81.01 320 GLU A N 1
ATOM 2310 C CA . GLU A 1 320 ? 39.387 32.548 15.359 1.00 80.65 320 GLU A CA 1
ATOM 2311 C C . GLU A 1 320 ? 40.187 31.466 14.623 1.00 80.68 320 GLU A C 1
ATOM 2312 O O . GLU A 1 320 ? 39.603 30.582 13.991 1.00 80.93 320 GLU A O 1
ATOM 2318 N N . ASN A 1 321 ? 41.513 31.539 14.717 1.00 80.06 321 ASN A N 1
ATOM 2319 C CA . ASN A 1 321 ? 42.393 30.533 14.130 1.00 79.68 321 ASN A CA 1
ATOM 2320 C C . ASN A 1 321 ? 42.500 29.291 15.016 1.00 79.37 321 ASN A C 1
ATOM 2321 O O . ASN A 1 321 ? 43.536 29.037 15.637 1.00 79.59 321 ASN A O 1
ATOM 2326 N N . THR A 1 322 ? 41.411 28.526 15.070 1.00 78.47 322 THR A N 1
ATOM 2327 C CA . THR A 1 322 ? 41.354 27.294 15.855 1.00 77.54 322 THR A CA 1
ATOM 2328 C C . THR A 1 322 ? 41.417 26.076 14.935 1.00 77.01 322 THR A C 1
ATOM 2329 O O . THR A 1 322 ? 40.981 24.986 15.310 1.00 78.33 322 THR A O 1
ATOM 2333 N N . LYS A 1 323 ? 41.964 26.281 13.735 1.00 74.41 323 LYS A N 1
ATOM 2334 C CA . LYS A 1 323 ? 42.106 25.239 12.707 1.00 71.45 323 LYS A CA 1
ATOM 2335 C C . LYS A 1 323 ? 40.775 24.557 12.376 1.00 69.72 323 LYS A C 1
ATOM 2336 O O . LYS A 1 323 ? 40.483 23.464 12.869 1.00 69.37 323 LYS A O 1
ATOM 2342 N N . MET A 1 324 ? 39.973 25.215 11.545 1.00 68.35 324 MET A N 1
ATOM 2343 C CA . MET A 1 324 ? 38.683 24.677 11.126 1.00 67.06 324 MET A CA 1
ATOM 2344 C C . MET A 1 324 ? 38.820 23.677 9.981 1.00 66.91 324 MET A C 1
ATOM 2345 O O . MET A 1 324 ? 39.466 23.960 8.969 1.00 67.44 324 MET A O 1
ATOM 2350 N N . TYR A 1 325 ? 38.206 22.509 10.156 1.00 65.89 325 TYR A N 1
ATOM 2351 C CA . TYR A 1 325 ? 38.208 21.458 9.141 1.00 64.37 325 TYR A CA 1
ATOM 2352 C C . TYR A 1 325 ? 36.784 21.133 8.694 1.00 62.97 325 TYR A C 1
ATOM 2353 O O . TYR A 1 325 ? 35.845 21.223 9.488 1.00 62.40 325 TYR A O 1
ATOM 2362 N N . GLU A 1 326 ? 36.631 20.760 7.424 1.00 61.06 326 GLU A N 1
ATOM 2363 C CA . GLU A 1 326 ? 35.335 20.338 6.893 1.00 59.52 326 GLU A CA 1
ATOM 2364 C C . GLU A 1 326 ? 34.937 19.004 7.518 1.00 57.27 326 GLU A C 1
ATOM 2365 O O . GLU A 1 326 ? 35.515 17.961 7.205 1.00 57.22 326 GLU A O 1
ATOM 2371 N N . SER A 1 327 ? 33.949 19.051 8.407 1.00 55.51 327 SER A N 1
ATOM 2372 C CA . SER A 1 327 ? 33.551 17.881 9.181 1.00 51.70 327 SER A CA 1
ATOM 2373 C C . SER A 1 327 ? 32.236 17.277 8.701 1.00 49.83 327 SER A C 1
ATOM 2374 O O . SER A 1 327 ? 31.275 18.000 8.423 1.00 49.58 327 SER A O 1
ATOM 2377 N N . ILE A 1 328 ? 32.218 15.949 8.602 1.00 48.21 328 ILE A N 1
ATOM 2378 C CA . ILE A 1 328 ? 31.024 15.181 8.250 1.00 47.10 328 ILE A CA 1
ATOM 2379 C C . ILE A 1 328 ? 30.505 14.486 9.506 1.00 47.49 328 ILE A C 1
ATOM 2380 O O . ILE A 1 328 ? 31.194 13.649 10.091 1.00 47.34 328 ILE A O 1
ATOM 2385 N N . ILE A 1 329 ? 29.290 14.834 9.918 1.00 49.35 329 ILE A N 1
ATOM 2386 C CA . ILE A 1 329 ? 28.705 14.265 11.131 1.00 50.84 329 ILE A CA 1
ATOM 2387 C C . ILE A 1 329 ? 27.654 13.214 10.783 1.00 53.16 329 ILE A C 1
ATOM 2388 O O . ILE A 1 329 ? 26.726 13.474 10.014 1.00 52.14 329 ILE A O 1
ATOM 2393 N N . TYR A 1 330 ? 27.819 12.021 11.348 1.00 56.69 330 TYR A N 1
ATOM 2394 C CA . TYR A 1 330 ? 26.895 10.916 11.112 1.00 61.41 330 TYR A CA 1
ATOM 2395 C C . TYR A 1 330 ? 25.886 10.780 12.246 1.00 63.53 330 TYR A C 1
ATOM 2396 O O . TYR A 1 330 ? 26.169 11.147 13.389 1.00 63.59 330 TYR A O 1
ATOM 2405 N N . GLY A 1 331 ? 24.709 10.252 11.916 1.00 65.43 331 GLY A N 1
ATOM 2406 C CA . GLY A 1 331 ? 23.657 10.013 12.901 1.00 67.55 331 GLY A CA 1
ATOM 2407 C C . GLY A 1 331 ? 24.011 8.888 13.855 1.00 68.98 331 GLY A C 1
ATOM 2408 O O . GLY A 1 331 ? 24.734 7.958 13.493 1.00 69.82 331 GLY A O 1
ATOM 2409 N N . ASP A 1 338 ? 22.425 8.859 9.371 1.00 76.10 338 ASP A N 1
ATOM 2410 C CA . ASP A 1 338 ? 23.323 8.454 8.294 1.00 76.76 338 ASP A CA 1
ATOM 2411 C C . ASP A 1 338 ? 24.294 9.569 7.917 1.00 76.48 338 ASP A C 1
ATOM 2412 O O . ASP A 1 338 ? 25.449 9.301 7.589 1.00 76.94 338 ASP A O 1
ATOM 2417 N N . LYS A 1 339 ? 23.807 10.809 7.957 1.00 75.65 339 LYS A N 1
ATOM 2418 C CA . LYS A 1 339 ? 24.589 12.001 7.630 1.00 73.35 339 LYS A CA 1
ATOM 2419 C C . LYS A 1 339 ? 23.775 13.231 8.030 1.00 70.89 339 LYS A C 1
ATOM 2420 O O . LYS A 1 339 ? 23.005 13.765 7.226 1.00 69.45 339 LYS A O 1
ATOM 2426 N N . VAL A 1 340 ? 23.946 13.670 9.276 1.00 69.19 340 VAL A N 1
ATOM 2427 C CA . VAL A 1 340 ? 23.115 14.738 9.848 1.00 66.75 340 VAL A CA 1
ATOM 2428 C C . VAL A 1 340 ? 23.577 16.161 9.517 1.00 63.90 340 VAL A C 1
ATOM 2429 O O . VAL A 1 340 ? 22.751 17.074 9.423 1.00 62.53 340 VAL A O 1
ATOM 2433 N N . ALA A 1 341 ? 24.886 16.348 9.345 1.00 61.25 341 ALA A N 1
ATOM 2434 C CA . ALA A 1 341 ? 25.441 17.671 9.044 1.00 59.21 341 ALA A CA 1
ATOM 2435 C C . ALA A 1 341 ? 26.803 17.625 8.355 1.00 59.32 341 ALA A C 1
ATOM 2436 O O . ALA A 1 341 ? 27.669 16.823 8.705 1.00 59.92 341 ALA A O 1
ATOM 2438 N N . THR A 1 342 ? 26.973 18.498 7.366 1.00 58.94 342 THR A N 1
ATOM 2439 C CA . THR A 1 342 ? 28.266 18.735 6.737 1.00 58.94 342 THR A CA 1
ATOM 2440 C C . THR A 1 342 ? 28.634 20.189 7.003 1.00 58.18 342 THR A C 1
ATOM 2441 O O . THR A 1 342 ? 28.096 21.106 6.374 1.00 57.54 342 THR A O 1
ATOM 2445 N N . GLN A 1 343 ? 29.542 20.394 7.953 1.00 57.58 343 GLN A N 1
ATOM 2446 C CA . GLN A 1 343 ? 29.825 21.733 8.453 1.00 56.92 343 GLN A CA 1
ATOM 2447 C C . GLN A 1 343 ? 31.294 21.946 8.796 1.00 56.46 343 GLN A C 1
ATOM 2448 O O . GLN A 1 343 ? 32.025 20.993 9.080 1.00 57.17 343 GLN A O 1
ATOM 2454 N N . GLU A 1 344 ? 31.702 23.213 8.754 1.00 54.80 344 GLU A N 1
ATOM 2455 C CA . GLU A 1 344 ? 33.032 23.653 9.152 1.00 52.62 344 GLU A CA 1
ATOM 2456 C C . GLU A 1 344 ? 33.132 23.629 10.678 1.00 49.50 344 GLU A C 1
ATOM 2457 O O . GLU A 1 344 ? 32.425 24.371 11.365 1.00 49.01 344 GLU A O 1
ATOM 2463 N N . LEU A 1 345 ? 34.004 22.767 11.199 1.00 46.22 345 LEU A N 1
ATOM 2464 C CA . LEU A 1 345 ? 34.157 22.581 12.644 1.00 41.73 345 LEU A CA 1
ATOM 2465 C C . LEU A 1 345 ? 35.613 22.354 13.055 1.00 39.60 345 LEU A C 1
ATOM 2466 O O . LEU A 1 345 ? 36.385 21.770 12.295 1.00 38.45 345 LEU A O 1
ATOM 2471 N N . PRO A 1 346 ? 35.992 22.806 14.269 1.00 39.06 346 PRO A N 1
ATOM 2472 C CA . PRO A 1 346 ? 37.345 22.536 14.764 1.00 38.91 346 PRO A CA 1
ATOM 2473 C C . PRO A 1 346 ? 37.526 21.055 15.096 1.00 40.70 346 PRO A C 1
ATOM 2474 O O . PRO A 1 346 ? 36.535 20.345 15.285 1.00 42.30 346 PRO A O 1
ATOM 2478 N N . GLU A 1 347 ? 38.775 20.597 15.153 1.00 41.71 347 GLU A N 1
ATOM 2479 C CA . GLU A 1 347 ? 39.071 19.204 15.485 1.00 42.78 347 GLU A CA 1
ATOM 2480 C C . GLU A 1 347 ? 38.563 18.877 16.887 1.00 42.29 347 GLU A C 1
ATOM 2481 O O . GLU A 1 347 ? 38.892 19.566 17.855 1.00 42.76 347 GLU A O 1
ATOM 2487 N N . MET A 1 348 ? 37.752 17.827 16.978 1.00 41.78 348 MET A N 1
ATOM 2488 C CA . MET A 1 348 ? 37.104 17.453 18.230 1.00 41.37 348 MET A CA 1
ATOM 2489 C C . MET A 1 348 ? 37.605 16.116 18.765 1.00 42.69 348 MET A C 1
ATOM 2490 O O . MET A 1 348 ? 38.091 15.275 18.008 1.00 43.41 348 MET A O 1
ATOM 2495 N N . GLU A 1 349 ? 37.482 15.936 20.078 1.00 43.83 349 GLU A N 1
ATOM 2496 C CA . GLU A 1 349 ? 37.881 14.705 20.748 1.00 43.54 349 GLU A CA 1
ATOM 2497 C C . GLU A 1 349 ? 36.644 13.997 21.303 1.00 42.21 349 GLU A C 1
ATOM 2498 O O . GLU A 1 349 ? 35.942 14.553 22.152 1.00 41.62 349 GLU A O 1
ATOM 2504 N N . PRO A 1 350 ? 36.366 12.771 20.815 1.00 42.37 350 PRO A N 1
ATOM 2505 C CA . PRO A 1 350 ? 35.204 11.999 21.265 1.00 42.36 350 PRO A CA 1
ATOM 2506 C C . PRO A 1 350 ? 35.287 11.655 22.750 1.00 42.27 350 PRO A C 1
ATOM 2507 O O . PRO A 1 350 ? 36.313 11.153 23.217 1.00 42.22 350 PRO A O 1
ATOM 2511 N N . GLY A 1 351 ? 34.209 11.936 23.477 1.00 42.69 351 GLY A N 1
ATOM 2512 C CA . GLY A 1 351 ? 34.171 11.742 24.923 1.00 44.69 351 GLY A CA 1
ATOM 2513 C C . GLY A 1 351 ? 34.419 13.031 25.686 1.00 46.15 351 GLY A C 1
ATOM 2514 O O . GLY A 1 351 ? 34.146 13.114 26.885 1.00 47.54 351 GLY A O 1
ATOM 2515 N N . LYS A 1 352 ? 34.937 14.038 24.985 1.00 45.14 352 LYS A N 1
ATOM 2516 C CA . LYS A 1 352 ? 35.238 15.334 25.586 1.00 44.81 352 LYS A CA 1
ATOM 2517 C C . LYS A 1 352 ? 34.404 16.448 24.954 1.00 43.45 352 LYS A C 1
ATOM 2518 O O . LYS A 1 352 ? 33.878 17.309 25.662 1.00 43.61 352 LYS A O 1
ATOM 2524 N N . ASP A 1 353 ? 34.284 16.421 23.627 1.00 41.31 353 ASP A N 1
ATOM 2525 C CA . ASP A 1 353 ? 33.581 17.466 22.881 1.00 39.54 353 ASP A CA 1
ATOM 2526 C C . ASP A 1 353 ? 32.117 17.132 22.598 1.00 37.77 353 ASP A C 1
ATOM 2527 O O . ASP A 1 353 ? 31.758 15.967 22.412 1.00 37.34 353 ASP A O 1
ATOM 2532 N N . TRP A 1 354 ? 31.283 18.171 22.567 1.00 37.60 354 TRP A N 1
ATOM 2533 C CA . TRP A 1 354 ? 29.842 18.030 22.361 1.00 36.88 354 TRP A CA 1
ATOM 2534 C C . TRP A 1 354 ? 29.330 18.949 21.285 1.00 36.67 354 TRP A C 1
ATOM 2535 O O . TRP A 1 354 ? 29.945 19.977 20.979 1.00 36.75 354 TRP A O 1
ATOM 2546 N N . LEU A 1 355 ? 28.190 18.581 20.706 1.00 35.24 355 LEU A N 1
ATOM 2547 C CA . LEU A 1 355 ? 27.550 19.362 19.651 1.00 32.90 355 LEU A CA 1
ATOM 2548 C C . LEU A 1 355 ? 26.177 19.845 20.096 1.00 33.77 355 LEU A C 1
ATOM 2549 O O . LEU A 1 355 ? 25.395 19.072 20.645 1.00 34.81 355 LEU A O 1
ATOM 2554 N N . LEU A 1 356 ? 25.890 21.123 19.861 1.00 34.09 356 LEU A N 1
ATOM 2555 C CA . LEU A 1 356 ? 24.550 21.659 20.081 1.00 34.63 356 LEU A CA 1
ATOM 2556 C C . LEU A 1 356 ? 23.874 21.955 18.747 1.00 37.14 356 LEU A C 1
ATOM 2557 O O . LEU A 1 356 ? 24.373 22.754 17.953 1.00 38.99 356 LEU A O 1
ATOM 2562 N N . PHE A 1 357 ? 22.748 21.290 18.508 1.00 38.61 357 PHE A N 1
ATOM 2563 C CA . PHE A 1 357 ? 21.918 21.556 17.341 1.00 39.22 357 PHE A CA 1
ATOM 2564 C C . PHE A 1 357 ? 20.802 22.517 17.751 1.00 40.62 357 PHE A C 1
ATOM 2565 O O . PHE A 1 357 ? 19.833 22.103 18.394 1.00 41.08 357 PHE A O 1
ATOM 2573 N N . PRO A 1 358 ? 20.943 23.810 17.398 1.00 41.89 358 PRO A N 1
ATOM 2574 C CA . PRO A 1 358 ? 19.973 24.822 17.810 1.00 42.55 358 PRO A CA 1
ATOM 2575 C C . PRO A 1 358 ? 18.649 24.679 17.071 1.00 42.63 358 PRO A C 1
ATOM 2576 O O . PRO A 1 358 ? 18.635 24.439 15.860 1.00 42.58 358 PRO A O 1
ATOM 2580 N N . ASN A 1 359 ? 17.554 24.824 17.816 1.00 42.87 359 ASN A N 1
ATOM 2581 C CA . ASN A 1 359 ? 16.192 24.755 17.283 1.00 43.92 359 ASN A CA 1
ATOM 2582 C C . ASN A 1 359 ? 15.871 23.436 16.573 1.00 44.72 359 ASN A C 1
ATOM 2583 O O . ASN A 1 359 ? 15.901 23.351 15.341 1.00 44.25 359 ASN A O 1
ATOM 2588 N N . MET A 1 360 ? 15.577 22.412 17.369 1.00 46.25 360 MET A N 1
ATOM 2589 C CA . MET A 1 360 ? 15.159 21.112 16.853 1.00 48.04 360 MET A CA 1
ATOM 2590 C C . MET A 1 360 ? 13.719 20.833 17.283 1.00 49.64 360 MET A C 1
ATOM 2591 O O . MET A 1 360 ? 12.949 21.764 17.515 1.00 49.79 360 MET A O 1
ATOM 2596 N N . GLY A 1 361 ? 13.350 19.559 17.381 1.00 52.27 361 GLY A N 1
ATOM 2597 C CA . GLY A 1 361 ? 12.000 19.186 17.799 1.00 56.42 361 GLY A CA 1
ATOM 2598 C C . GLY A 1 361 ? 10.971 19.287 16.688 1.00 58.88 361 GLY A C 1
ATOM 2599 O O . GLY A 1 361 ? 9.918 18.650 16.754 1.00 59.11 361 GLY A O 1
ATOM 2600 N N . ALA A 1 362 ? 11.273 20.093 15.671 1.00 61.78 362 ALA A N 1
ATOM 2601 C CA . ALA A 1 362 ? 10.420 20.219 14.495 1.00 66.02 362 ALA A CA 1
ATOM 2602 C C . ALA A 1 362 ? 10.490 18.939 13.665 1.00 69.46 362 ALA A C 1
ATOM 2603 O O . ALA A 1 362 ? 11.418 18.749 12.872 1.00 71.11 362 ALA A O 1
ATOM 2605 N N . TYR A 1 363 ? 9.507 18.062 13.878 1.00 73.92 363 TYR A N 1
ATOM 2606 C CA . TYR A 1 363 ? 9.435 16.727 13.254 1.00 76.49 363 TYR A CA 1
ATOM 2607 C C . TYR A 1 363 ? 10.547 15.754 13.677 1.00 77.04 363 TYR A C 1
ATOM 2608 O O . TYR A 1 363 ? 10.484 14.563 13.359 1.00 77.76 363 TYR A O 1
ATOM 2617 N N . THR A 1 364 ? 11.550 16.258 14.396 1.00 76.62 364 THR A N 1
ATOM 2618 C CA . THR A 1 364 ? 12.694 15.443 14.815 1.00 76.00 364 THR A CA 1
ATOM 2619 C C . THR A 1 364 ? 12.475 14.741 16.161 1.00 76.90 364 THR A C 1
ATOM 2620 O O . THR A 1 364 ? 13.292 13.911 16.566 1.00 76.08 364 THR A O 1
ATOM 2624 N N . ILE A 1 365 ? 11.365 15.073 16.827 1.00 77.92 365 ILE A N 1
ATOM 2625 C CA . ILE A 1 365 ? 10.975 14.513 18.140 1.00 79.35 365 ILE A CA 1
ATOM 2626 C C . ILE A 1 365 ? 12.144 14.309 19.129 1.00 79.92 365 ILE A C 1
ATOM 2627 O O . ILE A 1 365 ? 12.550 13.189 19.451 1.00 79.92 365 ILE A O 1
ATOM 2632 N N . HIS A 1 379 ? 18.556 10.662 26.122 1.00 67.80 379 HIS A N 1
ATOM 2633 C CA . HIS A 1 379 ? 17.326 11.253 25.598 1.00 67.18 379 HIS A CA 1
ATOM 2634 C C . HIS A 1 379 ? 16.505 11.912 26.678 1.00 63.48 379 HIS A C 1
ATOM 2635 O O . HIS A 1 379 ? 15.275 11.987 26.586 1.00 63.97 379 HIS A O 1
ATOM 2642 N N . VAL A 1 380 ? 17.188 12.402 27.712 1.00 56.89 380 VAL A N 1
ATOM 2643 C CA . VAL A 1 380 ? 16.554 13.122 28.817 1.00 49.75 380 VAL A CA 1
ATOM 2644 C C . VAL A 1 380 ? 16.291 14.567 28.391 1.00 46.40 380 VAL A C 1
ATOM 2645 O O . VAL A 1 380 ? 17.083 15.152 27.651 1.00 45.11 380 VAL A O 1
ATOM 2649 N N . ILE A 1 381 ? 15.176 15.132 28.853 1.00 42.99 381 ILE A N 1
ATOM 2650 C CA . ILE A 1 381 ? 14.817 16.516 28.539 1.00 39.38 381 ILE A CA 1
ATOM 2651 C C . ILE A 1 381 ? 14.968 17.410 29.773 1.00 37.61 381 ILE A C 1
ATOM 2652 O O . ILE A 1 381 ? 14.296 17.206 30.787 1.00 37.37 381 ILE A O 1
ATOM 2657 N N . TYR A 1 382 ? 15.861 18.393 29.674 1.00 36.82 382 TYR A N 1
ATOM 2658 C CA . TYR A 1 382 ? 16.090 19.360 30.748 1.00 35.43 382 TYR A CA 1
ATOM 2659 C C . TYR A 1 382 ? 15.490 20.716 30.381 1.00 33.32 382 TYR A C 1
ATOM 2660 O O . TYR A 1 382 ? 15.734 21.236 29.291 1.00 33.97 382 TYR A O 1
ATOM 2669 N N . THR A 1 383 ? 14.705 21.284 31.291 1.00 29.84 383 THR A N 1
ATOM 2670 C CA . THR A 1 383 ? 14.077 22.583 31.060 1.00 26.72 383 THR A CA 1
ATOM 2671 C C . THR A 1 383 ? 15.084 23.712 31.277 1.00 27.11 383 THR A C 1
ATOM 2672 O O . THR A 1 383 ? 15.801 23.734 32.281 1.00 26.50 383 THR A O 1
ATOM 2676 N N . LEU A 1 384 ? 15.134 24.634 30.317 1.00 27.44 384 LEU A N 1
ATOM 2677 C CA . LEU A 1 384 ? 16.013 25.799 30.380 1.00 28.24 384 LEU A CA 1
ATOM 2678 C C . LEU A 1 384 ? 15.573 26.757 31.491 1.00 29.41 384 LEU A C 1
ATOM 2679 O O . LEU A 1 384 ? 14.384 27.078 31.596 1.00 32.01 384 LEU A O 1
ATOM 2684 N N . PRO A 1 385 ? 16.529 27.206 32.328 1.00 29.46 385 PRO A N 1
ATOM 2685 C CA . PRO A 1 385 ? 16.249 28.144 33.420 1.00 29.03 385 PRO A CA 1
ATOM 2686 C C . PRO A 1 385 ? 15.808 29.515 32.915 1.00 28.72 385 PRO A C 1
ATOM 2687 O O . PRO A 1 385 ? 16.329 30.007 31.909 1.00 26.28 385 PRO A O 1
ATOM 2691 N N . LEU A 1 386 ? 14.855 30.117 33.621 1.00 29.44 386 LEU A N 1
ATOM 2692 C CA . LEU A 1 386 ? 14.306 31.422 33.253 1.00 29.42 386 LEU A CA 1
ATOM 2693 C C . LEU A 1 386 ? 13.776 32.155 34.477 1.00 26.59 386 LEU A C 1
ATOM 2694 O O . LEU A 1 386 ? 13.258 31.529 35.400 1.00 2.00 386 LEU A O 1
ATOM 2699 N N . SER B 1 5 ? 1.072 -20.107 -1.929 1.00 71.97 5 SER B N 1
ATOM 2700 C CA . SER B 1 5 ? 0.703 -19.576 -0.584 1.00 71.90 5 SER B CA 1
ATOM 2701 C C . SER B 1 5 ? -0.786 -19.737 -0.289 1.00 71.88 5 SER B C 1
ATOM 2702 O O . SER B 1 5 ? -1.427 -18.815 0.220 1.00 71.02 5 SER B O 1
ATOM 2705 N N . LEU B 1 6 ? -1.321 -20.915 -0.605 1.00 71.84 6 LEU B N 1
ATOM 2706 C CA . LEU B 1 6 ? -2.738 -21.222 -0.400 1.00 71.83 6 LEU B CA 1
ATOM 2707 C C . LEU B 1 6 ? -3.079 -21.368 1.084 1.00 70.72 6 LEU B C 1
ATOM 2708 O O . LEU B 1 6 ? -4.178 -21.011 1.515 1.00 69.10 6 LEU B O 1
ATOM 2713 N N . GLU B 1 7 ? -2.127 -21.892 1.854 1.00 70.81 7 GLU B N 1
ATOM 2714 C CA . GLU B 1 7 ? -2.297 -22.098 3.293 1.00 70.85 7 GLU B CA 1
ATOM 2715 C C . GLU B 1 7 ? -2.322 -20.786 4.081 1.00 69.16 7 GLU B C 1
ATOM 2716 O O . GLU B 1 7 ? -3.049 -20.664 5.069 1.00 68.06 7 GLU B O 1
ATOM 2722 N N . VAL B 1 8 ? -1.533 -19.812 3.628 1.00 67.29 8 VAL B N 1
ATOM 2723 C CA . VAL B 1 8 ? -1.455 -18.493 4.260 1.00 66.12 8 VAL B CA 1
ATOM 2724 C C . VAL B 1 8 ? -2.716 -17.683 3.950 1.00 65.65 8 VAL B C 1
ATOM 2725 O O . VAL B 1 8 ? -3.218 -16.948 4.803 1.00 65.34 8 VAL B O 1
ATOM 2729 N N . LYS B 1 9 ? -3.218 -17.840 2.726 1.00 64.67 9 LYS B N 1
ATOM 2730 C CA . LYS B 1 9 ? -4.418 -17.150 2.257 1.00 62.38 9 LYS B CA 1
ATOM 2731 C C . LYS B 1 9 ? -5.659 -17.562 3.051 1.00 60.86 9 LYS B C 1
ATOM 2732 O O . LYS B 1 9 ? -6.502 -16.724 3.375 1.00 59.85 9 LYS B O 1
ATOM 2738 N N . GLU B 1 10 ? -5.755 -18.853 3.363 1.00 60.70 10 GLU B N 1
ATOM 2739 C CA . GLU B 1 10 ? -6.885 -19.398 4.117 1.00 61.08 10 GLU B CA 1
ATOM 2740 C C . GLU B 1 10 ? -6.865 -18.979 5.587 1.00 58.85 10 GLU B C 1
ATOM 2741 O O . GLU B 1 10 ? -7.918 -18.726 6.175 1.00 56.77 10 GLU B O 1
ATOM 2747 N N . PHE B 1 11 ? -5.667 -18.907 6.166 1.00 57.47 11 PHE B N 1
ATOM 2748 C CA . PHE B 1 11 ? -5.489 -18.507 7.563 1.00 56.06 11 PHE B CA 1
ATOM 2749 C C . PHE B 1 11 ? -5.854 -17.041 7.797 1.00 54.85 11 PHE B C 1
ATOM 2750 O O . PHE B 1 11 ? -6.371 -16.687 8.860 1.00 54.67 11 PHE B O 1
ATOM 2758 N N . ALA B 1 12 ? -5.585 -16.200 6.800 1.00 53.14 12 ALA B N 1
ATOM 2759 C CA . ALA B 1 12 ? -5.934 -14.784 6.858 1.00 50.84 12 ALA B CA 1
ATOM 2760 C C . ALA B 1 12 ? -7.435 -14.574 6.657 1.00 51.05 12 ALA B C 1
ATOM 2761 O O . ALA B 1 12 ? -8.096 -13.976 7.507 1.00 50.72 12 ALA B O 1
ATOM 2763 N N . LEU B 1 13 ? -7.965 -15.081 5.541 1.00 52.04 13 LEU B N 1
ATOM 2764 C CA . LEU B 1 13 ? -9.394 -14.975 5.215 1.00 52.65 13 LEU B CA 1
ATOM 2765 C C . LEU B 1 13 ? -10.310 -15.404 6.359 1.00 53.04 13 LEU B C 1
ATOM 2766 O O . LEU B 1 13 ? -11.440 -14.928 6.469 1.00 54.23 13 LEU B O 1
ATOM 2771 N N . ASN B 1 14 ? -9.808 -16.308 7.197 1.00 52.81 14 ASN B N 1
ATOM 2772 C CA . ASN B 1 14 ? -10.511 -16.765 8.389 1.00 50.85 14 ASN B CA 1
ATOM 2773 C C . ASN B 1 14 ? -10.524 -15.696 9.484 1.00 49.41 14 ASN B C 1
ATOM 2774 O O . ASN B 1 14 ? -11.549 -15.474 10.132 1.00 49.04 14 ASN B O 1
ATOM 2779 N N . LEU B 1 15 ? -9.381 -15.041 9.682 1.00 47.55 15 LEU B N 1
ATOM 2780 C CA . LEU B 1 15 ? -9.250 -13.982 10.684 1.00 44.98 15 LEU B CA 1
ATOM 2781 C C . LEU B 1 15 ? -9.924 -12.684 10.241 1.00 44.12 15 LEU B C 1
ATOM 2782 O O . LEU B 1 15 ? -10.343 -11.887 11.080 1.00 44.58 15 LEU B O 1
ATOM 2787 N N . ILE B 1 16 ? -10.017 -12.485 8.926 1.00 43.12 16 ILE B N 1
ATOM 2788 C CA . ILE B 1 16 ? -10.711 -11.333 8.341 1.00 40.48 16 ILE B CA 1
ATOM 2789 C C . ILE B 1 16 ? -12.224 -11.434 8.545 1.00 41.79 16 ILE B C 1
ATOM 2790 O O . ILE B 1 16 ? -12.887 -10.444 8.875 1.00 42.74 16 ILE B O 1
ATOM 2795 N N . SER B 1 17 ? -12.764 -12.637 8.363 1.00 42.10 17 SER B N 1
ATOM 2796 C CA . SER B 1 17 ? -14.200 -12.866 8.509 1.00 42.12 17 SER B CA 1
ATOM 2797 C C . SER B 1 17 ? -14.688 -12.660 9.947 1.00 40.58 17 SER B C 1
ATOM 2798 O O . SER B 1 17 ? -15.893 -12.657 10.203 1.00 39.49 17 SER B O 1
ATOM 2801 N N . GLN B 1 18 ? -13.748 -12.463 10.871 1.00 39.23 18 GLN B N 1
ATOM 2802 C CA . GLN B 1 18 ? -14.072 -12.271 12.286 1.00 39.86 18 GLN B CA 1
ATOM 2803 C C . GLN B 1 18 ? -14.301 -10.810 12.671 1.00 39.19 18 GLN B C 1
ATOM 2804 O O . GLN B 1 18 ? -14.844 -10.527 13.743 1.00 39.22 18 GLN B O 1
ATOM 2810 N N . PHE B 1 19 ? -13.893 -9.889 11.800 1.00 39.73 19 PHE B N 1
ATOM 2811 C CA . PHE B 1 19 ? -14.018 -8.458 12.076 1.00 40.58 19 PHE B CA 1
ATOM 2812 C C . PHE B 1 19 ? -15.054 -7.760 11.198 1.00 41.87 19 PHE B C 1
ATOM 2813 O O . PHE B 1 19 ? -15.275 -8.141 10.047 1.00 40.22 19 PHE B O 1
ATOM 2821 N N . GLU B 1 20 ? -15.685 -6.739 11.769 1.00 44.89 20 GLU B N 1
ATOM 2822 C CA . GLU B 1 20 ? -16.536 -5.814 11.029 1.00 46.83 20 GLU B CA 1
ATOM 2823 C C . GLU B 1 20 ? -15.865 -4.433 11.043 1.00 45.27 20 GLU B C 1
ATOM 2824 O O . GLU B 1 20 ? -14.943 -4.216 11.832 1.00 44.90 20 GLU B O 1
ATOM 2830 N N . PRO B 1 21 ? -16.307 -3.504 10.166 1.00 43.09 21 PRO B N 1
ATOM 2831 C CA . PRO B 1 21 ? -15.715 -2.159 10.115 1.00 43.16 21 PRO B CA 1
ATOM 2832 C C . PRO B 1 21 ? -15.566 -1.471 11.478 1.00 44.39 21 PRO B C 1
ATOM 2833 O O . PRO B 1 21 ? -14.579 -0.767 11.700 1.00 44.02 21 PRO B O 1
ATOM 2837 N N . GLU B 1 22 ? -16.529 -1.689 12.374 1.00 46.13 22 GLU B N 1
ATOM 2838 C CA . GLU B 1 22 ? -16.557 -1.041 13.691 1.00 47.49 22 GLU B CA 1
ATOM 2839 C C . GLU B 1 22 ? -15.374 -1.391 14.597 1.00 46.26 22 GLU B C 1
ATOM 2840 O O . GLU B 1 22 ? -14.946 -0.565 15.408 1.00 44.98 22 GLU B O 1
ATOM 2846 N N . ASN B 1 23 ? -14.857 -2.611 14.463 1.00 47.14 23 ASN B N 1
ATOM 2847 C CA . ASN B 1 23 ? -13.792 -3.097 15.343 1.00 47.42 23 ASN B CA 1
ATOM 2848 C C . ASN B 1 23 ? -12.573 -3.680 14.621 1.00 47.48 23 ASN B C 1
ATOM 2849 O O . ASN B 1 23 ? -11.710 -4.295 15.253 1.00 48.08 23 ASN B O 1
ATOM 2854 N N . GLN B 1 24 ? -12.506 -3.484 13.304 1.00 48.19 24 GLN B N 1
ATOM 2855 C CA . GLN B 1 24 ? -11.388 -3.989 12.503 1.00 46.77 24 GLN B CA 1
ATOM 2856 C C . GLN B 1 24 ? -10.070 -3.301 12.871 1.00 45.23 24 GLN B C 1
ATOM 2857 O O . GLN B 1 24 ? -10.026 -2.077 13.004 1.00 47.20 24 GLN B O 1
ATOM 2863 N N . PRO B 1 25 ? -8.996 -4.092 13.054 1.00 43.12 25 PRO B N 1
ATOM 2864 C CA . PRO B 1 25 ? -7.682 -3.509 13.321 1.00 42.44 25 PRO B CA 1
ATOM 2865 C C . PRO B 1 25 ? -7.071 -2.899 12.059 1.00 41.57 25 PRO B C 1
ATOM 2866 O O . PRO B 1 25 ? -7.574 -3.131 10.956 1.00 41.39 25 PRO B O 1
ATOM 2870 N N . LEU B 1 26 ? -6.002 -2.123 12.229 1.00 39.09 26 LEU B N 1
ATOM 2871 C CA . LEU B 1 26 ? -5.269 -1.544 11.102 1.00 37.25 26 LEU B CA 1
ATOM 2872 C C . LEU B 1 26 ? -4.627 -2.634 10.248 1.00 36.49 26 LEU B C 1
ATOM 2873 O O . LEU B 1 26 ? -4.539 -2.508 9.025 1.00 37.74 26 LEU B O 1
ATOM 2878 N N . GLY B 1 27 ? -4.186 -3.704 10.907 1.00 35.64 27 GLY B N 1
ATOM 2879 C CA . GLY B 1 27 ? -3.573 -4.841 10.234 1.00 33.71 27 GLY B CA 1
ATOM 2880 C C . GLY B 1 27 ? -2.928 -5.815 11.199 1.00 31.71 27 GLY B C 1
ATOM 2881 O O . GLY B 1 27 ? -2.531 -5.436 12.304 1.00 30.44 27 GLY B O 1
ATOM 2882 N N . PHE B 1 28 ? -2.827 -7.074 10.780 1.00 30.28 28 PHE B N 1
ATOM 2883 C CA . PHE B 1 28 ? -2.171 -8.104 11.583 1.00 30.03 28 PHE B CA 1
ATOM 2884 C C . PHE B 1 28 ? -1.080 -8.833 10.800 1.00 29.55 28 PHE B C 1
ATOM 2885 O O . PHE B 1 28 ? -1.096 -8.854 9.566 1.00 29.81 28 PHE B O 1
ATOM 2893 N N . TRP B 1 29 ? -0.140 -9.426 11.533 1.00 29.48 29 TRP B N 1
ATOM 2894 C CA . TRP B 1 29 ? 0.980 -10.152 10.943 1.00 32.44 29 TRP B CA 1
ATOM 2895 C C . TRP B 1 29 ? 0.800 -11.637 11.039 1.00 33.89 29 TRP B C 1
ATOM 2896 O O . TRP B 1 29 ? 0.313 -12.148 12.051 1.00 35.60 29 TRP B O 1
ATOM 2907 N N . ILE B 1 30 ? 1.196 -12.340 9.981 1.00 35.87 30 ILE B N 1
ATOM 2908 C CA . ILE B 1 30 ? 1.241 -13.801 9.986 1.00 37.23 30 ILE B CA 1
ATOM 2909 C C . ILE B 1 30 ? 2.700 -14.256 9.985 1.00 39.60 30 ILE B C 1
ATOM 2910 O O . ILE B 1 30 ? 3.441 -13.999 9.033 1.00 39.69 30 ILE B O 1
ATOM 2915 N N . PHE B 1 31 ? 3.106 -14.920 11.064 1.00 41.92 31 PHE B N 1
ATOM 2916 C CA . PHE B 1 31 ? 4.475 -15.407 11.202 1.00 44.65 31 PHE B CA 1
ATOM 2917 C C . PHE B 1 31 ? 4.638 -16.795 10.583 1.00 48.02 31 PHE B C 1
ATOM 2918 O O . PHE B 1 31 ? 4.243 -17.806 11.171 1.00 49.03 31 PHE B O 1
ATOM 2926 N N . ASP B 1 32 ? 5.219 -16.823 9.386 1.00 50.15 32 ASP B N 1
ATOM 2927 C CA . ASP B 1 32 ? 5.449 -18.061 8.651 1.00 50.13 32 ASP B CA 1
ATOM 2928 C C . ASP B 1 32 ? 6.676 -18.783 9.202 1.00 51.17 32 ASP B C 1
ATOM 2929 O O . ASP B 1 32 ? 7.810 -18.503 8.804 1.00 51.10 32 ASP B O 1
ATOM 2934 N N . THR B 1 33 ? 6.433 -19.708 10.127 1.00 52.77 33 THR B N 1
ATOM 2935 C CA . THR B 1 33 ? 7.490 -20.514 10.738 1.00 53.17 33 THR B CA 1
ATOM 2936 C C . THR B 1 33 ? 8.162 -21.404 9.691 1.00 55.14 33 THR B C 1
ATOM 2937 O O . THR B 1 33 ? 9.385 -21.556 9.691 1.00 55.84 33 THR B O 1
ATOM 2941 N N . GLU B 1 34 ? 7.350 -21.970 8.798 1.00 57.79 34 GLU B N 1
ATOM 2942 C CA . GLU B 1 34 ? 7.827 -22.809 7.695 1.00 60.44 34 GLU B CA 1
ATOM 2943 C C . GLU B 1 34 ? 8.675 -22.017 6.699 1.00 60.34 34 GLU B C 1
ATOM 2944 O O . GLU B 1 34 ? 9.602 -22.560 6.094 1.00 59.30 34 GLU B O 1
ATOM 2950 N N . GLY B 1 35 ? 8.345 -20.736 6.534 1.00 60.12 35 GLY B N 1
ATOM 2951 C CA . GLY B 1 35 ? 9.075 -19.841 5.636 1.00 59.57 35 GLY B CA 1
ATOM 2952 C C . GLY B 1 35 ? 10.492 -19.554 6.097 1.00 58.76 35 GLY B C 1
ATOM 2953 O O . GLY B 1 35 ? 11.398 -19.400 5.275 1.00 58.32 35 GLY B O 1
ATOM 2954 N N . VAL B 1 36 ? 10.677 -19.484 7.414 1.00 58.80 36 VAL B N 1
ATOM 2955 C CA . VAL B 1 36 ? 11.992 -19.258 8.016 1.00 58.45 36 VAL B CA 1
ATOM 2956 C C . VAL B 1 36 ? 12.872 -20.497 7.851 1.00 58.47 36 VAL B C 1
ATOM 2957 O O . VAL B 1 36 ? 14.030 -20.392 7.442 1.00 58.30 36 VAL B O 1
ATOM 2961 N N . GLU B 1 37 ? 12.306 -21.663 8.162 1.00 58.99 37 GLU B N 1
ATOM 2962 C CA . GLU B 1 37 ? 13.018 -22.940 8.088 1.00 59.39 37 GLU B CA 1
ATOM 2963 C C . GLU B 1 37 ? 13.494 -23.266 6.673 1.00 59.57 37 GLU B C 1
ATOM 2964 O O . GLU B 1 37 ? 14.612 -23.752 6.488 1.00 59.35 37 GLU B O 1
ATOM 2970 N N . LYS B 1 38 ? 12.642 -22.993 5.686 1.00 60.14 38 LYS B N 1
ATOM 2971 C CA . LYS B 1 38 ? 12.962 -23.239 4.279 1.00 60.36 38 LYS B CA 1
ATOM 2972 C C . LYS B 1 38 ? 14.059 -22.312 3.759 1.00 60.07 38 LYS B C 1
ATOM 2973 O O . LYS B 1 38 ? 14.861 -22.710 2.915 1.00 59.59 38 LYS B O 1
ATOM 2979 N N . ALA B 1 39 ? 14.085 -21.083 4.272 1.00 60.62 39 ALA B N 1
ATOM 2980 C CA . ALA B 1 39 ? 15.107 -20.101 3.907 1.00 61.76 39 ALA B CA 1
ATOM 2981 C C . ALA B 1 39 ? 16.462 -20.425 4.537 1.00 62.13 39 ALA B C 1
ATOM 2982 O O . ALA B 1 39 ? 17.507 -20.184 3.931 1.00 63.09 39 ALA B O 1
ATOM 2984 N N . VAL B 1 40 ? 16.432 -20.972 5.752 1.00 61.32 40 VAL B N 1
ATOM 2985 C CA . VAL B 1 40 ? 17.648 -21.352 6.475 1.00 61.05 40 VAL B CA 1
ATOM 2986 C C . VAL B 1 40 ? 18.316 -22.574 5.841 1.00 61.30 40 VAL B C 1
ATOM 2987 O O . VAL B 1 40 ? 19.532 -22.582 5.633 1.00 61.14 40 VAL B O 1
ATOM 2991 N N . GLU B 1 41 ? 17.518 -23.595 5.527 1.00 62.57 41 GLU B N 1
ATOM 2992 C CA . GLU B 1 41 ? 18.033 -24.812 4.895 1.00 64.02 41 GLU B CA 1
ATOM 2993 C C . GLU B 1 41 ? 18.479 -24.574 3.449 1.00 64.14 41 GLU B C 1
ATOM 2994 O O . GLU B 1 41 ? 19.306 -25.318 2.923 1.00 64.21 41 GLU B O 1
ATOM 3000 N N . ARG B 1 42 ? 17.928 -23.535 2.821 1.00 64.01 42 ARG B N 1
ATOM 3001 C CA . ARG B 1 42 ? 18.346 -23.114 1.483 1.00 63.40 42 ARG B CA 1
ATOM 3002 C C . ARG B 1 42 ? 19.759 -22.528 1.527 1.00 64.05 42 ARG B C 1
ATOM 3003 O O . ARG B 1 42 ? 20.528 -22.673 0.575 1.00 64.94 42 ARG B O 1
ATOM 3011 N N . TRP B 1 43 ? 20.089 -21.875 2.641 1.00 63.76 43 TRP B N 1
ATOM 3012 C CA . TRP B 1 43 ? 21.413 -21.293 2.854 1.00 63.60 43 TRP B CA 1
ATOM 3013 C C . TRP B 1 43 ? 22.465 -22.347 3.079 1.00 64.27 43 TRP B C 1
ATOM 3014 O O . TRP B 1 43 ? 23.530 -22.299 2.465 1.00 65.17 43 TRP B O 1
ATOM 3025 N N . LYS B 1 44 ? 22.172 -23.303 3.960 1.00 65.74 44 LYS B N 1
ATOM 3026 C CA . LYS B 1 44 ? 23.114 -24.370 4.319 1.00 66.54 44 LYS B CA 1
ATOM 3027 C C . LYS B 1 44 ? 23.367 -25.353 3.173 1.00 67.04 44 LYS B C 1
ATOM 3028 O O . LYS B 1 44 ? 24.456 -25.923 3.062 1.00 68.52 44 LYS B O 1
ATOM 3034 N N . LYS B 1 45 ? 22.354 -25.545 2.331 1.00 65.90 45 LYS B N 1
ATOM 3035 C CA . LYS B 1 45 ? 22.439 -26.447 1.183 1.00 63.67 45 LYS B CA 1
ATOM 3036 C C . LYS B 1 45 ? 23.300 -25.850 0.068 1.00 61.08 45 LYS B C 1
ATOM 3037 O O . LYS B 1 45 ? 24.014 -26.576 -0.624 1.00 60.28 45 LYS B O 1
ATOM 3043 N N . ASN B 1 46 ? 23.234 -24.529 -0.088 1.00 59.15 46 ASN B N 1
ATOM 3044 C CA . ASN B 1 46 ? 23.934 -23.830 -1.168 1.00 58.35 46 ASN B CA 1
ATOM 3045 C C . ASN B 1 46 ? 25.241 -23.154 -0.747 1.00 56.91 46 ASN B C 1
ATOM 3046 O O . ASN B 1 46 ? 26.095 -22.869 -1.591 1.00 55.75 46 ASN B O 1
ATOM 3051 N N . MET B 1 47 ? 25.390 -22.899 0.551 1.00 56.46 47 MET B N 1
ATOM 3052 C CA . MET B 1 47 ? 26.587 -22.250 1.085 1.00 57.07 47 MET B CA 1
ATOM 3053 C C . MET B 1 47 ? 26.989 -22.874 2.430 1.00 57.24 47 MET B C 1
ATOM 3054 O O . MET B 1 47 ? 26.784 -22.268 3.485 1.00 57.69 47 MET B O 1
ATOM 3059 N N . PRO B 1 48 ? 27.565 -24.095 2.393 1.00 57.45 48 PRO B N 1
ATOM 3060 C CA . PRO B 1 48 ? 27.872 -24.854 3.611 1.00 57.41 48 PRO B CA 1
ATOM 3061 C C . PRO B 1 48 ? 29.050 -24.326 4.435 1.00 57.32 48 PRO B C 1
ATOM 3062 O O . PRO B 1 48 ? 29.014 -24.409 5.665 1.00 58.23 48 PRO B O 1
ATOM 3066 N N . THR B 1 49 ? 30.077 -23.794 3.773 1.00 57.49 49 THR B N 1
ATOM 3067 C CA . THR B 1 49 ? 31.289 -23.333 4.467 1.00 57.53 49 THR B CA 1
ATOM 3068 C C . THR B 1 49 ? 31.143 -21.952 5.114 1.00 55.49 49 THR B C 1
ATOM 3069 O O . THR B 1 49 ? 32.008 -21.528 5.887 1.00 55.28 49 THR B O 1
ATOM 3073 N N . VAL B 1 50 ? 30.053 -21.255 4.799 1.00 54.12 50 VAL B N 1
ATOM 3074 C CA . VAL B 1 50 ? 29.792 -19.935 5.372 1.00 53.73 50 VAL B CA 1
ATOM 3075 C C . VAL B 1 50 ? 28.629 -19.997 6.366 1.00 52.73 50 VAL B C 1
ATOM 3076 O O . VAL B 1 50 ? 27.481 -20.237 5.983 1.00 51.96 50 VAL B O 1
ATOM 3080 N N . ARG B 1 51 ? 28.943 -19.786 7.643 1.00 52.20 51 ARG B N 1
ATOM 3081 C CA . ARG B 1 51 ? 27.940 -19.790 8.706 1.00 51.78 51 ARG B CA 1
ATOM 3082 C C . ARG B 1 51 ? 27.191 -18.456 8.743 1.00 51.35 51 ARG B C 1
ATOM 3083 O O . ARG B 1 51 ? 27.814 -17.401 8.873 1.00 51.44 51 ARG B O 1
ATOM 3091 N N . PRO B 1 52 ? 25.849 -18.500 8.635 1.00 50.60 52 PRO B N 1
ATOM 3092 C CA . PRO B 1 52 ? 25.055 -17.271 8.610 1.00 49.39 52 PRO B CA 1
ATOM 3093 C C . PRO B 1 52 ? 24.808 -16.675 9.999 1.00 48.51 52 PRO B C 1
ATOM 3094 O O . PRO B 1 52 ? 24.394 -17.386 10.918 1.00 47.96 52 PRO B O 1
ATOM 3098 N N . CYS B 1 53 ? 25.075 -15.378 10.136 1.00 47.32 53 CYS B N 1
ATOM 3099 C CA . CYS B 1 53 ? 24.774 -14.639 11.359 1.00 46.92 53 CYS B CA 1
ATOM 3100 C C . CYS B 1 53 ? 23.723 -13.576 11.057 1.00 46.21 53 CYS B C 1
ATOM 3101 O O . CYS B 1 53 ? 23.987 -12.629 10.315 1.00 49.20 53 CYS B O 1
ATOM 3104 N N . PHE B 1 54 ? 22.535 -13.736 11.633 1.00 44.83 54 PHE B N 1
ATOM 3105 C CA . PHE B 1 54 ? 21.416 -12.838 11.349 1.00 42.85 54 PHE B CA 1
ATOM 3106 C C . PHE B 1 54 ? 21.644 -11.419 11.864 1.00 43.44 54 PHE B C 1
ATOM 3107 O O . PHE B 1 54 ? 22.037 -11.217 13.015 1.00 41.64 54 PHE B O 1
ATOM 3115 N N . ALA B 1 55 ? 21.396 -10.445 10.993 1.00 44.73 55 ALA B N 1
ATOM 3116 C CA . ALA B 1 55 ? 21.440 -9.039 11.369 1.00 46.36 55 ALA B CA 1
ATOM 3117 C C . ALA B 1 55 ? 20.164 -8.679 12.121 1.00 48.08 55 ALA B C 1
ATOM 3118 O O . ALA B 1 55 ? 19.106 -8.483 11.517 1.00 49.74 55 ALA B O 1
ATOM 3120 N N . VAL B 1 56 ? 20.276 -8.609 13.447 1.00 48.67 56 VAL B N 1
ATOM 3121 C CA . VAL B 1 56 ? 19.142 -8.312 14.329 1.00 47.29 56 VAL B CA 1
ATOM 3122 C C . VAL B 1 56 ? 18.551 -6.931 14.026 1.00 48.08 56 VAL B C 1
ATOM 3123 O O . VAL B 1 56 ? 17.356 -6.702 14.225 1.00 48.44 56 VAL B O 1
ATOM 3127 N N . LYS B 1 57 ? 19.396 -6.029 13.525 1.00 49.66 57 LYS B N 1
ATOM 3128 C CA . LYS B 1 57 ? 18.989 -4.681 13.121 1.00 51.79 57 LYS B CA 1
ATOM 3129 C C . LYS B 1 57 ? 17.882 -4.694 12.061 1.00 50.96 57 LYS B C 1
ATOM 3130 O O . LYS B 1 57 ? 17.033 -3.799 12.036 1.00 50.25 57 LYS B O 1
ATOM 3136 N N . CYS B 1 58 ? 17.900 -5.707 11.195 1.00 50.28 58 CYS B N 1
ATOM 3137 C CA . CYS B 1 58 ? 16.901 -5.851 10.136 1.00 50.32 58 CYS B CA 1
ATOM 3138 C C . CYS B 1 58 ? 15.507 -6.123 10.703 1.00 51.08 58 CYS B C 1
ATOM 3139 O O . CYS B 1 58 ? 14.545 -5.437 10.354 1.00 53.37 58 CYS B O 1
ATOM 3142 N N . ASN B 1 59 ? 15.409 -7.126 11.574 1.00 49.75 59 ASN B N 1
ATOM 3143 C CA . ASN B 1 59 ? 14.161 -7.440 12.267 1.00 46.45 59 ASN B CA 1
ATOM 3144 C C . ASN B 1 59 ? 14.436 -8.035 13.650 1.00 43.96 59 ASN B C 1
ATOM 3145 O O . ASN B 1 59 ? 14.753 -9.222 13.767 1.00 42.30 59 ASN B O 1
ATOM 3150 N N . PRO B 1 60 ? 14.329 -7.203 14.703 1.00 43.60 60 PRO B N 1
ATOM 3151 C CA . PRO B 1 60 ? 14.605 -7.638 16.072 1.00 44.62 60 PRO B CA 1
ATOM 3152 C C . PRO B 1 60 ? 13.429 -8.328 16.775 1.00 44.43 60 PRO B C 1
ATOM 3153 O O . PRO B 1 60 ? 13.493 -8.554 17.983 1.00 44.65 60 PRO B O 1
ATOM 3157 N N . GLU B 1 61 ? 12.378 -8.669 16.030 1.00 44.00 61 GLU B N 1
ATOM 3158 C CA . GLU B 1 61 ? 11.196 -9.306 16.616 1.00 44.72 61 GLU B CA 1
ATOM 3159 C C . GLU B 1 61 ? 11.538 -10.692 17.179 1.00 46.29 61 GLU B C 1
ATOM 3160 O O . GLU B 1 61 ? 12.002 -11.565 16.440 1.00 47.59 61 GLU B O 1
ATOM 3166 N N . PRO B 1 62 ? 11.306 -10.890 18.494 1.00 46.16 62 PRO B N 1
ATOM 3167 C CA . PRO B 1 62 ? 11.694 -12.087 19.250 1.00 46.49 62 PRO B CA 1
ATOM 3168 C C . PRO B 1 62 ? 11.430 -13.430 18.560 1.00 47.24 62 PRO B C 1
ATOM 3169 O O . PRO B 1 62 ? 12.290 -14.306 18.618 1.00 46.79 62 PRO B O 1
ATOM 3173 N N . HIS B 1 63 ? 10.269 -13.582 17.916 1.00 48.97 63 HIS B N 1
ATOM 3174 C CA . HIS B 1 63 ? 9.893 -14.836 17.239 1.00 51.71 63 HIS B CA 1
ATOM 3175 C C . HIS B 1 63 ? 10.852 -15.236 16.150 1.00 51.66 63 HIS B C 1
ATOM 3176 O O . HIS B 1 63 ? 11.148 -16.422 15.976 1.00 51.75 63 HIS B O 1
ATOM 3183 N N . LEU B 1 64 ? 11.331 -14.248 15.399 1.00 51.66 64 LEU B N 1
ATOM 3184 C CA . LEU B 1 64 ? 12.287 -14.485 14.324 1.00 51.03 64 LEU B CA 1
ATOM 3185 C C . LEU B 1 64 ? 13.686 -14.733 14.885 1.00 50.92 64 LEU B C 1
ATOM 3186 O O . LEU B 1 64 ? 14.350 -15.696 14.498 1.00 49.63 64 LEU B O 1
ATOM 3191 N N . VAL B 1 65 ? 14.110 -13.867 15.805 1.00 51.53 65 VAL B N 1
ATOM 3192 C CA . VAL B 1 65 ? 15.440 -13.928 16.419 1.00 52.88 65 VAL B CA 1
ATOM 3193 C C . VAL B 1 65 ? 15.656 -15.235 17.192 1.00 53.54 65 VAL B C 1
ATOM 3194 O O . VAL B 1 65 ? 16.739 -15.825 17.132 1.00 54.25 65 VAL B O 1
ATOM 3198 N N . LYS B 1 66 ? 14.623 -15.682 17.906 1.00 54.45 66 LYS B N 1
ATOM 3199 C CA . LYS B 1 66 ? 14.685 -16.921 18.684 1.00 54.01 66 LYS B CA 1
ATOM 3200 C C . LYS B 1 66 ? 14.774 -18.153 17.784 1.00 52.38 66 LYS B C 1
ATOM 3201 O O . LYS B 1 66 ? 15.609 -19.031 18.011 1.00 50.69 66 LYS B O 1
ATOM 3207 N N . LEU B 1 67 ? 13.917 -18.203 16.766 1.00 51.48 67 LEU B N 1
ATOM 3208 C CA . LEU B 1 67 ? 13.845 -19.344 15.853 1.00 50.67 67 LEU B CA 1
ATOM 3209 C C . LEU B 1 67 ? 15.137 -19.543 15.058 1.00 49.88 67 LEU B C 1
ATOM 3210 O O . LEU B 1 67 ? 15.592 -20.675 14.883 1.00 48.43 67 LEU B O 1
ATOM 3215 N N . LEU B 1 68 ? 15.720 -18.439 14.590 1.00 48.14 68 LEU B N 1
ATOM 3216 C CA . LEU B 1 68 ? 16.964 -18.475 13.819 1.00 47.10 68 LEU B CA 1
ATOM 3217 C C . LEU B 1 68 ? 18.134 -19.013 14.640 1.00 48.69 68 LEU B C 1
ATOM 3218 O O . LEU B 1 68 ? 18.915 -19.833 14.152 1.00 47.36 68 LEU B O 1
ATOM 3223 N N . GLY B 1 69 ? 18.238 -18.554 15.886 1.00 50.86 69 GLY B N 1
ATOM 3224 C CA . GLY B 1 69 ? 19.284 -19.003 16.805 1.00 53.51 69 GLY B CA 1
ATOM 3225 C C . GLY B 1 69 ? 19.204 -20.484 17.126 1.00 54.95 69 GLY B C 1
ATOM 3226 O O . GLY B 1 69 ? 20.227 -21.136 17.339 1.00 54.78 69 GLY B O 1
ATOM 3227 N N . GLU B 1 70 ? 17.981 -21.008 17.159 1.00 55.49 70 GLU B N 1
ATOM 3228 C CA . GLU B 1 70 ? 17.743 -22.438 17.345 1.00 55.65 70 GLU B CA 1
ATOM 3229 C C . GLU B 1 70 ? 18.111 -23.227 16.090 1.00 53.25 70 GLU B C 1
ATOM 3230 O O . GLU B 1 70 ? 18.517 -24.386 16.177 1.00 53.36 70 GLU B O 1
ATOM 3236 N N . LEU B 1 71 ? 17.968 -22.587 14.929 1.00 50.51 71 LEU B N 1
ATOM 3237 C CA . LEU B 1 71 ? 18.271 -23.214 13.641 1.00 48.10 71 LEU B CA 1
ATOM 3238 C C . LEU B 1 71 ? 19.769 -23.241 13.317 1.00 47.30 71 LEU B C 1
ATOM 3239 O O . LEU B 1 71 ? 20.185 -23.861 12.335 1.00 45.40 71 LEU B O 1
ATOM 3244 N N . GLY B 1 72 ? 20.567 -22.567 14.143 1.00 47.30 72 GLY B N 1
ATOM 3245 C CA . GLY B 1 72 ? 22.023 -22.589 14.013 1.00 47.07 72 GLY B CA 1
ATOM 3246 C C . GLY B 1 72 ? 22.655 -21.277 13.585 1.00 46.34 72 GLY B C 1
ATOM 3247 O O . GLY B 1 72 ? 23.874 -21.201 13.415 1.00 46.58 72 GLY B O 1
ATOM 3248 N N . CYS B 1 73 ? 21.831 -20.245 13.415 1.00 45.20 73 CYS B N 1
ATOM 3249 C CA . CYS B 1 73 ? 22.306 -18.931 12.983 1.00 45.11 73 CYS B CA 1
ATOM 3250 C C . CYS B 1 73 ? 23.059 -18.193 14.085 1.00 45.84 73 CYS B C 1
ATOM 3251 O O . CYS B 1 73 ? 22.744 -18.335 15.269 1.00 46.01 73 CYS B O 1
ATOM 3254 N N . GLY B 1 74 ? 24.053 -17.404 13.682 1.00 45.76 74 GLY B N 1
ATOM 3255 C CA . GLY B 1 74 ? 24.763 -16.515 14.598 1.00 44.54 74 GLY B CA 1
ATOM 3256 C C . GLY B 1 74 ? 23.978 -15.234 14.816 1.00 45.13 74 GLY B C 1
ATOM 3257 O O . GLY B 1 74 ? 22.822 -15.127 14.397 1.00 46.35 74 GLY B O 1
ATOM 3258 N N . PHE B 1 75 ? 24.603 -14.256 15.468 1.00 44.22 75 PHE B N 1
ATOM 3259 C CA . PHE B 1 75 ? 23.925 -12.997 15.777 1.00 42.19 75 PHE B CA 1
ATOM 3260 C C . PHE B 1 75 ? 24.772 -11.764 15.487 1.00 42.67 75 PHE B C 1
ATOM 3261 O O . PHE B 1 75 ? 25.885 -11.623 15.994 1.00 43.04 75 PHE B O 1
ATOM 3269 N N . ASP B 1 76 ? 24.219 -10.875 14.669 1.00 43.13 76 ASP B N 1
ATOM 3270 C CA . ASP B 1 76 ? 24.885 -9.641 14.282 1.00 42.72 76 ASP B CA 1
ATOM 3271 C C . ASP B 1 76 ? 24.165 -8.458 14.922 1.00 40.85 76 ASP B C 1
ATOM 3272 O O . ASP B 1 76 ? 23.050 -8.114 14.525 1.00 38.97 76 ASP B O 1
ATOM 3277 N N . CYS B 1 77 ? 24.807 -7.847 15.915 1.00 39.20 77 CYS B N 1
ATOM 3278 C CA . CYS B 1 77 ? 24.191 -6.775 16.697 1.00 38.44 77 CYS B CA 1
ATOM 3279 C C . CYS B 1 77 ? 24.904 -5.439 16.509 1.00 38.36 77 CYS B C 1
ATOM 3280 O O . CYS B 1 77 ? 26.127 -5.355 16.631 1.00 38.00 77 CYS B O 1
ATOM 3283 N N . ALA B 1 78 ? 24.124 -4.400 16.219 1.00 39.39 78 ALA B N 1
ATOM 3284 C CA . ALA B 1 78 ? 24.660 -3.061 15.969 1.00 40.51 78 ALA B CA 1
ATOM 3285 C C . ALA B 1 78 ? 24.697 -2.196 17.229 1.00 40.92 78 ALA B C 1
ATOM 3286 O O . ALA B 1 78 ? 25.488 -1.253 17.315 1.00 41.12 78 ALA B O 1
ATOM 3288 N N . SER B 1 79 ? 23.843 -2.520 18.197 1.00 42.70 79 SER B N 1
ATOM 3289 C CA . SER B 1 79 ? 23.767 -1.775 19.455 1.00 45.11 79 SER B CA 1
ATOM 3290 C C . SER B 1 79 ? 23.713 -2.706 20.668 1.00 44.48 79 SER B C 1
ATOM 3291 O O . SER B 1 79 ? 23.582 -3.924 20.522 1.00 42.69 79 SER B O 1
ATOM 3294 N N . LEU B 1 80 ? 23.813 -2.121 21.862 1.00 44.07 80 LEU B N 1
ATOM 3295 C CA . LEU B 1 80 ? 23.753 -2.879 23.114 1.00 44.67 80 LEU B CA 1
ATOM 3296 C C . LEU B 1 80 ? 22.369 -3.481 23.357 1.00 46.08 80 LEU B C 1
ATOM 3297 O O . LEU B 1 80 ? 22.256 -4.553 23.954 1.00 47.21 80 LEU B O 1
ATOM 3302 N N . ASN B 1 81 ? 21.329 -2.786 22.895 1.00 46.68 81 ASN B N 1
ATOM 3303 C CA . ASN B 1 81 ? 19.952 -3.279 22.980 1.00 47.11 81 ASN B CA 1
ATOM 3304 C C . ASN B 1 81 ? 19.758 -4.586 22.218 1.00 45.61 81 ASN B C 1
ATOM 3305 O O . ASN B 1 81 ? 19.065 -5.491 22.686 1.00 44.75 81 ASN B O 1
ATOM 3310 N N . GLU B 1 82 ? 20.378 -4.674 21.044 1.00 45.47 82 GLU B N 1
ATOM 3311 C CA . GLU B 1 82 ? 20.342 -5.888 20.237 1.00 45.34 82 GLU B CA 1
ATOM 3312 C C . GLU B 1 82 ? 21.179 -6.998 20.873 1.00 43.81 82 GLU B C 1
ATOM 3313 O O . GLU B 1 82 ? 20.822 -8.172 20.781 1.00 44.41 82 GLU B O 1
ATOM 3319 N N . ILE B 1 83 ? 22.282 -6.616 21.519 1.00 40.91 83 ILE B N 1
ATOM 3320 C CA . ILE B 1 83 ? 23.138 -7.554 22.253 1.00 37.83 83 ILE B CA 1
ATOM 3321 C C . ILE B 1 83 ? 22.384 -8.177 23.431 1.00 37.15 83 ILE B C 1
ATOM 3322 O O . ILE B 1 83 ? 22.366 -9.401 23.588 1.00 36.42 83 ILE B O 1
ATOM 3327 N N . LYS B 1 84 ? 21.757 -7.327 24.242 1.00 36.29 84 LYS B N 1
ATOM 3328 C CA . LYS B 1 84 ? 21.029 -7.771 25.430 1.00 36.15 84 LYS B CA 1
ATOM 3329 C C . LYS B 1 84 ? 19.797 -8.605 25.089 1.00 36.31 84 LYS B C 1
ATOM 3330 O O . LYS B 1 84 ? 19.487 -9.563 25.795 1.00 38.33 84 LYS B O 1
ATOM 3336 N N . GLU B 1 85 ? 19.109 -8.248 24.005 1.00 34.79 85 GLU B N 1
ATOM 3337 C CA . GLU B 1 85 ? 17.921 -8.982 23.567 1.00 31.53 85 GLU B CA 1
ATOM 3338 C C . GLU B 1 85 ? 18.252 -10.426 23.202 1.00 28.85 85 GLU B C 1
ATOM 3339 O O . GLU B 1 85 ? 17.516 -11.346 23.562 1.00 26.56 85 GLU B O 1
ATOM 3345 N N . VAL B 1 86 ? 19.360 -10.611 22.486 1.00 27.49 86 VAL B N 1
ATOM 3346 C CA . VAL B 1 86 ? 19.839 -11.940 22.103 1.00 27.82 86 VAL B CA 1
ATOM 3347 C C . VAL B 1 86 ? 20.212 -12.756 23.342 1.00 28.98 86 VAL B C 1
ATOM 3348 O O . VAL B 1 86 ? 19.865 -13.936 23.444 1.00 30.31 86 VAL B O 1
ATOM 3352 N N . LEU B 1 87 ? 20.904 -12.112 24.282 1.00 30.02 87 LEU B N 1
ATOM 3353 C CA . LEU B 1 87 ? 21.315 -12.748 25.534 1.00 29.78 87 LEU B CA 1
ATOM 3354 C C . LEU B 1 87 ? 20.129 -13.105 26.433 1.00 30.47 87 LEU B C 1
ATOM 3355 O O . LEU B 1 87 ? 20.162 -14.123 27.129 1.00 30.93 87 LEU B O 1
ATOM 3360 N N . ASP B 1 88 ? 19.090 -12.268 26.407 1.00 31.44 88 ASP B N 1
ATOM 3361 C CA . ASP B 1 88 ? 17.861 -12.501 27.177 1.00 31.54 88 ASP B CA 1
ATOM 3362 C C . ASP B 1 88 ? 17.062 -13.693 26.656 1.00 31.84 88 ASP B C 1
ATOM 3363 O O . ASP B 1 88 ? 16.319 -14.327 27.410 1.00 33.27 88 ASP B O 1
ATOM 3368 N N . LEU B 1 89 ? 17.216 -13.987 25.366 1.00 32.98 89 LEU B N 1
ATOM 3369 C CA . LEU B 1 89 ? 16.596 -15.160 24.753 1.00 33.80 89 LEU B CA 1
ATOM 3370 C C . LEU B 1 89 ? 17.360 -16.442 25.095 1.00 36.05 89 LEU B C 1
ATOM 3371 O O . LEU B 1 89 ? 16.913 -17.545 24.771 1.00 37.64 89 LEU B O 1
ATOM 3376 N N . GLY B 1 90 ? 18.510 -16.284 25.750 1.00 38.11 90 GLY B N 1
ATOM 3377 C CA . GLY B 1 90 ? 19.298 -17.409 26.246 1.00 40.49 90 GLY B CA 1
ATOM 3378 C C . GLY B 1 90 ? 20.311 -17.933 25.250 1.00 43.18 90 GLY B C 1
ATOM 3379 O O . GLY B 1 90 ? 20.354 -19.134 24.974 1.00 43.88 90 GLY B O 1
ATOM 3380 N N . PHE B 1 91 ? 21.132 -17.032 24.713 1.00 45.17 91 PHE B N 1
ATOM 3381 C CA . PHE B 1 91 ? 22.150 -17.408 23.735 1.00 47.52 91 PHE B CA 1
ATOM 3382 C C . PHE B 1 91 ? 23.568 -17.072 24.187 1.00 49.23 91 PHE B C 1
ATOM 3383 O O . PHE B 1 91 ? 23.799 -16.060 24.852 1.00 49.43 91 PHE B O 1
ATOM 3391 N N . ASN B 1 92 ? 24.505 -17.942 23.816 1.00 51.19 92 ASN B N 1
ATOM 3392 C CA . ASN B 1 92 ? 25.919 -17.803 24.156 1.00 50.53 92 ASN B CA 1
ATOM 3393 C C . ASN B 1 92 ? 26.539 -16.560 23.508 1.00 49.65 92 ASN B C 1
ATOM 3394 O O . ASN B 1 92 ? 26.457 -16.395 22.288 1.00 48.11 92 ASN B O 1
ATOM 3399 N N . PRO B 1 93 ? 27.152 -15.676 24.324 1.00 49.55 93 PRO B N 1
ATOM 3400 C CA . PRO B 1 93 ? 27.782 -14.442 23.833 1.00 50.59 93 PRO B CA 1
ATOM 3401 C C . PRO B 1 93 ? 28.876 -14.649 22.779 1.00 51.22 93 PRO B C 1
ATOM 3402 O O . PRO B 1 93 ? 29.282 -13.686 22.127 1.00 50.49 93 PRO B O 1
ATOM 3406 N N . GLU B 1 94 ? 29.341 -15.888 22.618 1.00 51.88 94 GLU B N 1
ATOM 3407 C CA . GLU B 1 94 ? 30.335 -16.222 21.595 1.00 53.19 94 GLU B CA 1
ATOM 3408 C C . GLU B 1 94 ? 29.764 -16.181 20.178 1.00 53.52 94 GLU B C 1
ATOM 3409 O O . GLU B 1 94 ? 30.481 -15.869 19.224 1.00 54.79 94 GLU B O 1
ATOM 3415 N N . ASP B 1 95 ? 28.478 -16.499 20.051 1.00 53.23 95 ASP B N 1
ATOM 3416 C CA . ASP B 1 95 ? 27.790 -16.494 18.760 1.00 53.80 95 ASP B CA 1
ATOM 3417 C C . ASP B 1 95 ? 27.461 -15.079 18.284 1.00 51.79 95 ASP B C 1
ATOM 3418 O O . ASP B 1 95 ? 27.145 -14.872 17.110 1.00 52.15 95 ASP B O 1
ATOM 3423 N N . ILE B 1 96 ? 27.539 -14.116 19.201 1.00 50.15 96 ILE B N 1
ATOM 3424 C CA . ILE B 1 96 ? 27.232 -12.716 18.913 1.00 48.93 96 ILE B CA 1
ATOM 3425 C C . ILE B 1 96 ? 28.471 -11.967 18.420 1.00 47.76 96 ILE B C 1
ATOM 3426 O O . ILE B 1 96 ? 29.571 -12.146 18.952 1.00 49.16 96 ILE B O 1
ATOM 3431 N N . THR B 1 97 ? 28.281 -11.135 17.399 1.00 46.66 97 THR B N 1
ATOM 3432 C CA . THR B 1 97 ? 29.326 -10.227 16.927 1.00 45.33 97 THR B CA 1
ATOM 3433 C C . THR B 1 97 ? 28.849 -8.769 16.947 1.00 45.87 97 THR B C 1
ATOM 3434 O O . THR B 1 97 ? 27.902 -8.400 16.245 1.00 46.96 97 THR B O 1
ATOM 3438 N N . TYR B 1 98 ? 29.508 -7.958 17.773 1.00 45.00 98 TYR B N 1
ATOM 3439 C CA . TYR B 1 98 ? 29.202 -6.532 17.898 1.00 42.62 98 TYR B CA 1
ATOM 3440 C C . TYR B 1 98 ? 29.654 -5.802 16.635 1.00 43.12 98 TYR B C 1
ATOM 3441 O O . TYR B 1 98 ? 30.766 -5.271 16.576 1.00 41.22 98 TYR B O 1
ATOM 3450 N N . SER B 1 99 ? 28.787 -5.786 15.625 1.00 44.60 99 SER B N 1
ATOM 3451 C CA . SER B 1 99 ? 29.099 -5.140 14.353 1.00 45.89 99 SER B CA 1
ATOM 3452 C C . SER B 1 99 ? 28.742 -3.658 14.379 1.00 46.84 99 SER B C 1
ATOM 3453 O O . SER B 1 99 ? 27.700 -3.240 13.865 1.00 46.92 99 SER B O 1
ATOM 3456 N N . GLN B 1 100 ? 29.618 -2.872 14.996 1.00 47.94 100 GLN B N 1
ATOM 3457 C CA . GLN B 1 100 ? 29.469 -1.426 15.040 1.00 48.68 100 GLN B CA 1
ATOM 3458 C C . GLN B 1 100 ? 30.834 -0.769 14.874 1.00 49.40 100 GLN B C 1
ATOM 3459 O O . GLN B 1 100 ? 31.743 -0.972 15.687 1.00 49.75 100 GLN B O 1
ATOM 3465 N N . THR B 1 101 ? 30.966 0.003 13.798 1.00 49.22 101 THR B N 1
ATOM 3466 C CA . THR B 1 101 ? 32.209 0.699 13.476 1.00 48.62 101 THR B CA 1
ATOM 3467 C C . THR B 1 101 ? 32.568 1.736 14.535 1.00 47.01 101 THR B C 1
ATOM 3468 O O . THR B 1 101 ? 33.737 1.889 14.882 1.00 47.65 101 THR B O 1
ATOM 3472 N N . PHE B 1 102 ? 31.558 2.437 15.047 1.00 44.32 102 PHE B N 1
ATOM 3473 C CA . PHE B 1 102 ? 31.763 3.459 16.069 1.00 42.59 102 PHE B CA 1
ATOM 3474 C C . PHE B 1 102 ? 30.844 3.235 17.268 1.00 40.72 102 PHE B C 1
ATOM 3475 O O . PHE B 1 102 ? 29.659 3.578 17.237 1.00 41.15 102 PHE B O 1
ATOM 3483 N N . LYS B 1 103 ? 31.414 2.652 18.320 1.00 39.70 103 LYS B N 1
ATOM 3484 C CA . LYS B 1 103 ? 30.664 2.253 19.508 1.00 39.61 103 LYS B CA 1
ATOM 3485 C C . LYS B 1 103 ? 30.730 3.309 20.609 1.00 39.83 103 LYS B C 1
ATOM 3486 O O . LYS B 1 103 ? 31.790 3.896 20.841 1.00 41.42 103 LYS B O 1
ATOM 3492 N N . PRO B 1 104 ? 29.591 3.561 21.285 1.00 39.12 104 PRO B N 1
ATOM 3493 C CA . PRO B 1 104 ? 29.584 4.400 22.485 1.00 37.56 104 PRO B CA 1
ATOM 3494 C C . PRO B 1 104 ? 30.403 3.755 23.601 1.00 35.20 104 PRO B C 1
ATOM 3495 O O . PRO B 1 104 ? 30.397 2.528 23.741 1.00 34.45 104 PRO B O 1
ATOM 3499 N N . TYR B 1 105 ? 31.103 4.582 24.375 1.00 33.48 105 TYR B N 1
ATOM 3500 C CA . TYR B 1 105 ? 32.013 4.103 25.418 1.00 32.83 105 TYR B CA 1
ATOM 3501 C C . TYR B 1 105 ? 31.312 3.241 26.469 1.00 32.02 105 TYR B C 1
ATOM 3502 O O . TYR B 1 105 ? 31.792 2.156 26.802 1.00 31.00 105 TYR B O 1
ATOM 3511 N N . ASN B 1 106 ? 30.177 3.726 26.972 1.00 31.38 106 ASN B N 1
ATOM 3512 C CA . ASN B 1 106 ? 29.382 3.007 27.973 1.00 29.68 106 ASN B CA 1
ATOM 3513 C C . ASN B 1 106 ? 28.881 1.649 27.493 1.00 29.06 106 ASN B C 1
ATOM 3514 O O . ASN B 1 106 ? 28.873 0.680 28.255 1.00 29.15 106 ASN B O 1
ATOM 3519 N N . GLN B 1 107 ? 28.466 1.590 26.229 1.00 28.73 107 GLN B N 1
ATOM 3520 C CA . GLN B 1 107 ? 27.974 0.355 25.624 1.00 28.17 107 GLN B CA 1
ATOM 3521 C C . GLN B 1 107 ? 29.101 -0.647 25.387 1.00 29.12 107 GLN B C 1
ATOM 3522 O O . GLN B 1 107 ? 28.902 -1.854 25.540 1.00 31.03 107 GLN B O 1
ATOM 3528 N N . LEU B 1 108 ? 30.276 -0.138 25.020 1.00 29.12 108 LEU B N 1
ATOM 3529 C CA . LEU B 1 108 ? 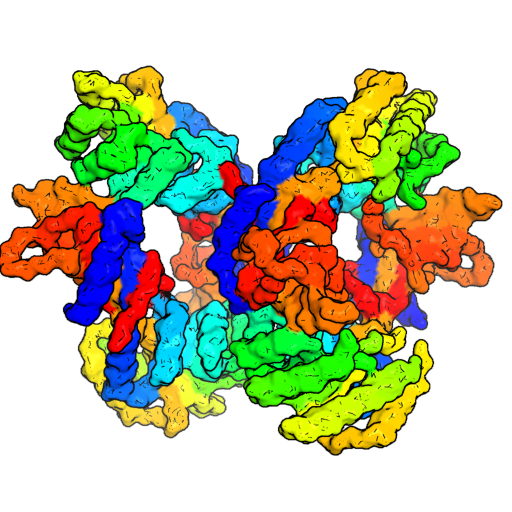31.449 -0.976 24.769 1.00 26.77 108 LEU B CA 1
ATOM 3530 C C . LEU B 1 108 ? 31.976 -1.608 26.057 1.00 27.23 108 LEU B C 1
ATOM 3531 O O . LEU B 1 108 ? 32.310 -2.796 26.077 1.00 26.14 108 LEU B O 1
ATOM 3536 N N . ILE B 1 109 ? 32.041 -0.810 27.123 1.00 27.67 109 ILE B N 1
ATOM 3537 C CA . ILE B 1 109 ? 32.458 -1.289 28.444 1.00 28.16 109 ILE B CA 1
ATOM 3538 C C . ILE B 1 109 ? 31.506 -2.383 28.939 1.00 29.44 109 ILE B C 1
ATOM 3539 O O . ILE B 1 109 ? 31.949 -3.420 29.438 1.00 30.33 109 ILE B O 1
ATOM 3544 N N . GLU B 1 110 ? 30.204 -2.152 28.774 1.00 30.03 110 GLU B N 1
ATOM 3545 C CA . GLU B 1 110 ? 29.184 -3.117 29.182 1.00 29.94 110 GLU B CA 1
ATOM 3546 C C . GLU B 1 110 ? 29.216 -4.389 28.332 1.00 30.99 110 GLU B C 1
ATOM 3547 O O . GLU B 1 110 ? 29.087 -5.493 28.866 1.00 30.82 110 GLU B O 1
ATOM 3553 N N . ALA B 1 111 ? 29.398 -4.230 27.021 1.00 32.45 111 ALA B N 1
ATOM 3554 C CA . ALA B 1 111 ? 29.499 -5.366 26.101 1.00 32.56 111 ALA B CA 1
ATOM 3555 C C . ALA B 1 111 ? 30.652 -6.297 26.474 1.00 33.51 111 ALA B C 1
ATOM 3556 O O . ALA B 1 111 ? 30.549 -7.515 26.319 1.00 31.93 111 ALA B O 1
ATOM 3558 N N . SER B 1 112 ? 31.740 -5.712 26.972 1.00 35.82 112 SER B N 1
ATOM 3559 C CA . SER B 1 112 ? 32.899 -6.472 27.436 1.00 37.70 112 SER B CA 1
ATOM 3560 C C . SER B 1 112 ? 32.558 -7.345 28.643 1.00 37.27 112 SER B C 1
ATOM 3561 O O . SER B 1 112 ? 33.026 -8.481 28.743 1.00 36.38 112 SER B O 1
ATOM 3564 N N . HIS B 1 113 ? 31.742 -6.808 29.549 1.00 36.68 113 HIS B N 1
ATOM 3565 C CA . HIS B 1 113 ? 31.309 -7.539 30.741 1.00 36.51 113 HIS B CA 1
ATOM 3566 C C . HIS B 1 113 ? 30.280 -8.585 30.417 1.00 36.06 113 HIS B C 1
ATOM 3567 O O . HIS B 1 113 ? 30.184 -9.605 31.103 1.00 35.33 113 HIS B O 1
ATOM 3574 N N . LEU B 1 114 ? 29.500 -8.337 29.365 1.00 35.75 114 LEU B N 1
ATOM 3575 C CA . LEU B 1 114 ? 28.428 -9.242 28.946 1.00 35.28 114 LEU B CA 1
ATOM 3576 C C . LEU B 1 114 ? 28.943 -10.514 28.271 1.00 35.55 114 LEU B C 1
ATOM 3577 O O . LEU B 1 114 ? 28.200 -11.487 28.123 1.00 34.96 114 LEU B O 1
ATOM 3582 N N . GLY B 1 115 ? 30.212 -10.501 27.870 1.00 36.88 115 GLY B N 1
ATOM 3583 C CA . GLY B 1 115 ? 30.852 -11.674 27.279 1.00 39.91 115 GLY B CA 1
ATOM 3584 C C . GLY B 1 115 ? 31.118 -11.560 25.790 1.00 42.86 115 GLY B C 1
ATOM 3585 O O . GLY B 1 115 ? 31.599 -12.510 25.169 1.00 44.14 115 GLY B O 1
ATOM 3586 N N . ILE B 1 116 ? 30.802 -10.399 25.219 1.00 45.37 116 ILE B N 1
ATOM 3587 C CA . ILE B 1 116 ? 31.034 -10.142 23.798 1.00 47.54 116 ILE B CA 1
ATOM 3588 C C . ILE B 1 116 ? 32.536 -10.111 23.528 1.00 49.72 116 ILE B C 1
ATOM 3589 O O . ILE B 1 116 ? 33.271 -9.326 24.130 1.00 49.41 116 ILE B O 1
ATOM 3594 N N . ASN B 1 117 ? 32.979 -10.985 22.629 1.00 52.56 117 ASN B N 1
ATOM 3595 C CA . ASN B 1 117 ? 34.400 -11.174 22.360 1.00 53.65 117 ASN B CA 1
ATOM 3596 C C . ASN B 1 117 ? 34.789 -10.800 20.926 1.00 51.83 117 ASN B C 1
ATOM 3597 O O . ASN B 1 117 ? 35.948 -10.948 20.529 1.00 50.62 117 ASN B O 1
ATOM 3602 N N . HIS B 1 118 ? 33.820 -10.309 20.156 1.00 50.83 118 HIS B N 1
ATOM 3603 C CA . HIS B 1 118 ? 34.038 -10.009 18.740 1.00 49.76 118 HIS B CA 1
ATOM 3604 C C . HIS B 1 118 ? 33.407 -8.710 18.317 1.00 47.25 118 HIS B C 1
ATOM 3605 O O . HIS B 1 118 ? 32.225 -8.467 18.577 1.00 46.94 118 HIS B O 1
ATOM 3612 N N . THR B 1 119 ? 34.199 -7.864 17.659 1.00 43.61 119 THR B N 1
ATOM 3613 C CA . THR B 1 119 ? 33.734 -6.560 17.172 1.00 41.67 119 THR B CA 1
ATOM 3614 C C . THR B 1 119 ? 34.447 -6.140 15.877 1.00 41.08 119 THR B C 1
ATOM 3615 O O . THR B 1 119 ? 35.441 -6.757 15.483 1.00 40.43 119 THR B O 1
ATOM 3619 N N . ILE B 1 120 ? 33.931 -5.097 15.226 1.00 41.37 120 ILE B N 1
ATOM 3620 C CA . ILE B 1 120 ? 34.500 -4.601 13.964 1.00 42.15 120 ILE B CA 1
ATOM 3621 C C . ILE B 1 120 ? 35.059 -3.176 14.068 1.00 44.69 120 ILE B C 1
ATOM 3622 O O . ILE B 1 120 ? 34.614 -2.381 14.901 1.00 45.29 120 ILE B O 1
ATOM 3627 N N . VAL B 1 121 ? 36.031 -2.866 13.208 1.00 47.42 121 VAL B N 1
ATOM 3628 C CA . VAL B 1 121 ? 36.704 -1.563 13.189 1.00 51.26 121 VAL B CA 1
ATOM 3629 C C . VAL B 1 121 ? 37.007 -1.099 11.762 1.00 54.24 121 VAL B C 1
ATOM 3630 O O . VAL B 1 121 ? 37.278 -1.917 10.879 1.00 55.99 121 VAL B O 1
ATOM 3634 N N . ASP B 1 122 ? 36.951 0.216 11.549 1.00 57.44 122 ASP B N 1
ATOM 3635 C CA . ASP B 1 122 ? 37.286 0.816 10.257 1.00 60.09 122 ASP B CA 1
ATOM 3636 C C . ASP B 1 122 ? 38.123 2.094 10.391 1.00 60.01 122 ASP B C 1
ATOM 3637 O O . ASP B 1 122 ? 38.559 2.659 9.386 1.00 60.08 122 ASP B O 1
ATOM 3642 N N . SER B 1 123 ? 38.331 2.549 11.626 1.00 60.63 123 SER B N 1
ATOM 3643 C CA . SER B 1 123 ? 39.094 3.771 11.890 1.00 60.45 123 SER B CA 1
ATOM 3644 C C . SER B 1 123 ? 40.183 3.547 12.939 1.00 58.80 123 SER B C 1
ATOM 3645 O O . SER B 1 123 ? 40.075 2.644 13.772 1.00 56.25 123 SER B O 1
ATOM 3648 N N . ILE B 1 124 ? 41.221 4.380 12.900 1.00 59.05 124 ILE B N 1
ATOM 3649 C CA . ILE B 1 124 ? 42.339 4.263 13.844 1.00 58.72 124 ILE B CA 1
ATOM 3650 C C . ILE B 1 124 ? 41.939 4.643 15.275 1.00 59.06 124 ILE B C 1
ATOM 3651 O O . ILE B 1 124 ? 42.528 4.148 16.237 1.00 60.24 124 ILE B O 1
ATOM 3656 N N . ASP B 1 125 ? 40.934 5.511 15.400 1.00 58.89 125 ASP B N 1
ATOM 3657 C CA . ASP B 1 125 ? 40.440 5.981 16.696 1.00 57.86 125 ASP B CA 1
ATOM 3658 C C . ASP B 1 125 ? 39.726 4.879 17.477 1.00 57.03 125 ASP B C 1
ATOM 3659 O O . ASP B 1 125 ? 39.915 4.747 18.689 1.00 55.14 125 ASP B O 1
ATOM 3664 N N . GLU B 1 126 ? 38.913 4.092 16.776 1.00 56.59 126 GLU B N 1
ATOM 3665 C CA . GLU B 1 126 ? 38.150 3.005 17.391 1.00 55.93 126 GLU B CA 1
ATOM 3666 C C . GLU B 1 126 ? 39.057 1.891 17.922 1.00 55.86 126 GLU B C 1
ATOM 3667 O O . GLU B 1 126 ? 38.688 1.175 18.855 1.00 56.58 126 GLU B O 1
ATOM 3673 N N . VAL B 1 127 ? 40.239 1.756 17.322 1.00 54.66 127 VAL B N 1
ATOM 3674 C CA . VAL B 1 127 ? 41.256 0.814 17.792 1.00 53.90 127 VAL B CA 1
ATOM 3675 C C . VAL B 1 127 ? 41.728 1.219 19.187 1.00 53.65 127 VAL B C 1
ATOM 3676 O O . VAL B 1 127 ? 41.794 0.389 20.096 1.00 53.53 127 VAL B O 1
ATOM 3680 N N . GLN B 1 128 ? 42.041 2.505 19.341 1.00 52.26 128 GLN B N 1
ATOM 3681 C CA . GLN B 1 128 ? 42.516 3.065 20.605 1.00 50.87 128 GLN B CA 1
ATOM 3682 C C . GLN B 1 128 ? 41.438 3.025 21.685 1.00 48.95 128 GLN B C 1
ATOM 3683 O O . GLN B 1 128 ? 41.744 2.864 22.866 1.00 49.05 128 GLN B O 1
ATOM 3689 N N . LYS B 1 129 ? 40.183 3.177 21.263 1.00 47.07 129 LYS B N 1
ATOM 3690 C CA . LYS B 1 129 ? 39.020 3.097 22.148 1.00 43.69 129 LYS B CA 1
ATOM 3691 C C . LYS B 1 129 ? 38.869 1.692 22.733 1.00 43.83 129 LYS B C 1
ATOM 3692 O O . LYS B 1 129 ? 38.684 1.530 23.942 1.00 42.97 129 LYS B O 1
ATOM 3698 N N . ILE B 1 130 ? 38.951 0.687 21.864 1.00 43.88 130 ILE B N 1
ATOM 3699 C CA . ILE B 1 130 ? 38.850 -0.715 22.267 1.00 44.02 130 ILE B CA 1
ATOM 3700 C C . ILE B 1 130 ? 40.036 -1.118 23.147 1.00 43.65 130 ILE B C 1
ATOM 3701 O O . ILE B 1 130 ? 39.870 -1.853 24.118 1.00 43.12 130 ILE B O 1
ATOM 3706 N N . ALA B 1 131 ? 41.221 -0.609 22.817 1.00 43.90 131 ALA B N 1
ATOM 3707 C CA . ALA B 1 131 ? 42.426 -0.850 23.615 1.00 43.75 131 ALA B CA 1
ATOM 3708 C C . ALA B 1 131 ? 42.346 -0.221 25.010 1.00 43.64 131 ALA B C 1
ATOM 3709 O O . ALA B 1 131 ? 42.955 -0.721 25.960 1.00 42.76 131 ALA B O 1
ATOM 3711 N N . LYS B 1 132 ? 41.588 0.868 25.124 1.00 45.32 132 LYS B N 1
ATOM 3712 C CA . LYS B 1 132 ? 41.474 1.616 26.375 1.00 46.81 132 LYS B CA 1
ATOM 3713 C C . LYS B 1 132 ? 40.407 1.058 27.320 1.00 47.39 132 LYS B C 1
ATOM 3714 O O . LYS B 1 132 ? 40.536 1.181 28.540 1.00 48.21 132 LYS B O 1
ATOM 3720 N N . TYR B 1 133 ? 39.367 0.436 26.764 1.00 47.36 133 TYR B N 1
ATOM 3721 C CA . TYR B 1 133 ? 38.211 0.023 27.566 1.00 46.49 133 TYR B CA 1
ATOM 3722 C C . TYR B 1 133 ? 37.842 -1.461 27.486 1.00 46.13 133 TYR B C 1
ATOM 3723 O O . TYR B 1 133 ? 37.324 -2.019 28.456 1.00 47.03 133 TYR B O 1
ATOM 3732 N N . ALA B 1 134 ? 38.100 -2.093 26.343 1.00 45.03 134 ALA B N 1
ATOM 3733 C CA . ALA B 1 134 ? 37.805 -3.521 26.168 1.00 44.73 134 ALA B CA 1
ATOM 3734 C C . ALA B 1 134 ? 38.899 -4.253 25.373 1.00 44.14 134 ALA B C 1
ATOM 3735 O O . ALA B 1 134 ? 38.643 -4.738 24.267 1.00 43.45 134 ALA B O 1
ATOM 3737 N N . PRO B 1 135 ? 40.120 -4.347 25.943 1.00 43.64 135 PRO B N 1
ATOM 3738 C CA . PRO B 1 135 ? 41.275 -4.870 25.202 1.00 43.96 135 PRO B CA 1
ATOM 3739 C C . PRO B 1 135 ? 41.222 -6.372 24.902 1.00 44.52 135 PRO B C 1
ATOM 3740 O O . PRO B 1 135 ? 41.924 -6.838 24.002 1.00 46.27 135 PRO B O 1
ATOM 3744 N N . LYS B 1 136 ? 40.403 -7.113 25.645 1.00 44.88 136 LYS B N 1
ATOM 3745 C CA . LYS B 1 136 ? 40.263 -8.558 25.441 1.00 45.03 136 LYS B CA 1
ATOM 3746 C C . LYS B 1 136 ? 39.405 -8.897 24.222 1.00 42.82 136 LYS B C 1
ATOM 3747 O O . LYS B 1 136 ? 39.461 -10.021 23.712 1.00 40.54 136 LYS B O 1
ATOM 3753 N N . MET B 1 137 ? 38.623 -7.920 23.763 1.00 41.69 137 MET B N 1
ATOM 3754 C CA . MET B 1 137 ? 37.687 -8.103 22.653 1.00 41.71 137 MET B CA 1
ATOM 3755 C C . MET B 1 137 ? 38.406 -8.228 21.310 1.00 42.85 137 MET B C 1
ATOM 3756 O O . MET B 1 137 ? 39.245 -7.391 20.960 1.00 44.32 137 MET B O 1
ATOM 3761 N N . GLY B 1 138 ? 38.067 -9.285 20.572 1.00 42.20 138 GLY B N 1
ATOM 3762 C CA . GLY B 1 138 ? 38.635 -9.549 19.251 1.00 40.90 138 GLY B CA 1
ATOM 3763 C C . GLY B 1 138 ? 38.131 -8.578 18.201 1.00 41.10 138 GLY B C 1
ATOM 3764 O O . GLY B 1 138 ? 36.971 -8.154 18.234 1.00 42.33 138 GLY B O 1
ATOM 3765 N N . ILE B 1 139 ? 39.005 -8.243 17.257 1.00 41.07 139 ILE B N 1
ATOM 3766 C CA . ILE B 1 139 ? 38.742 -7.170 16.306 1.00 40.64 139 ILE B CA 1
ATOM 3767 C C . ILE B 1 139 ? 38.728 -7.652 14.852 1.00 42.07 139 ILE B C 1
ATOM 3768 O O . ILE B 1 139 ? 39.545 -8.483 14.448 1.00 40.13 139 ILE B O 1
ATOM 3773 N N . MET B 1 140 ? 37.779 -7.133 14.079 1.00 44.86 140 MET B N 1
ATOM 3774 C CA . MET B 1 140 ? 37.739 -7.370 12.641 1.00 48.04 140 MET B CA 1
ATOM 3775 C C . MET B 1 140 ? 37.937 -6.067 11.880 1.00 50.64 140 MET B C 1
ATOM 3776 O O . MET B 1 140 ? 37.350 -5.040 12.226 1.00 50.68 140 MET B O 1
ATOM 3781 N N . ILE B 1 141 ? 38.774 -6.118 10.848 1.00 53.50 141 ILE B N 1
ATOM 3782 C CA . ILE B 1 141 ? 39.053 -4.944 10.026 1.00 55.19 141 ILE B CA 1
ATOM 3783 C C . ILE B 1 141 ? 38.064 -4.844 8.861 1.00 57.63 141 ILE B C 1
ATOM 3784 O O . ILE B 1 141 ? 37.756 -5.843 8.204 1.00 59.16 141 ILE B O 1
ATOM 3789 N N . ARG B 1 142 ? 37.557 -3.637 8.627 1.00 59.44 142 ARG B N 1
ATOM 3790 C CA . ARG B 1 142 ? 36.612 -3.402 7.543 1.00 61.77 142 ARG B CA 1
ATOM 3791 C C . ARG B 1 142 ? 37.333 -2.992 6.262 1.00 63.41 142 ARG B C 1
ATOM 3792 O O . ARG B 1 142 ? 38.254 -2.171 6.294 1.00 65.03 142 ARG B O 1
ATOM 3800 N N . ILE B 1 143 ? 36.917 -3.580 5.142 1.00 64.54 143 ILE B N 1
ATOM 3801 C CA . ILE B 1 143 ? 37.452 -3.229 3.821 1.00 64.91 143 ILE B CA 1
ATOM 3802 C C . ILE B 1 143 ? 36.321 -2.993 2.812 1.00 66.20 143 ILE B C 1
ATOM 3803 O O . ILE B 1 143 ? 35.155 -2.872 3.195 1.00 66.59 143 ILE B O 1
ATOM 3808 N N . MET B 1 144 ? 36.676 -2.925 1.529 1.00 68.02 144 MET B N 1
ATOM 3809 C CA . MET B 1 144 ? 35.704 -2.747 0.450 1.00 68.96 144 MET B CA 1
ATOM 3810 C C . MET B 1 144 ? 36.008 -3.679 -0.719 1.00 69.70 144 MET B C 1
ATOM 3811 O O . MET B 1 144 ? 35.119 -4.028 -1.496 1.00 69.93 144 MET B O 1
ATOM 3816 N N . LEU B 1 160 ? 39.142 6.767 1.398 1.00 89.43 160 LEU B N 1
ATOM 3817 C CA . LEU B 1 160 ? 39.895 5.853 0.547 1.00 89.59 160 LEU B CA 1
ATOM 3818 C C . LEU B 1 160 ? 39.680 4.410 1.007 1.00 89.57 160 LEU B C 1
ATOM 3819 O O . LEU B 1 160 ? 39.197 3.575 0.238 1.00 89.92 160 LEU B O 1
ATOM 3824 N N . HIS B 1 161 ? 40.050 4.134 2.260 1.00 89.13 161 HIS B N 1
ATOM 3825 C CA . HIS B 1 161 ? 39.783 2.852 2.929 1.00 88.35 161 HIS B CA 1
ATOM 3826 C C . HIS B 1 161 ? 40.429 1.656 2.263 1.00 88.16 161 HIS B C 1
ATOM 3827 O O . HIS B 1 161 ? 39.905 0.540 2.323 1.00 88.09 161 HIS B O 1
ATOM 3834 N N . ASP B 1 162 ? 41.581 1.878 1.629 1.00 87.43 162 ASP B N 1
ATOM 3835 C CA . ASP B 1 162 ? 42.329 0.799 0.979 1.00 85.91 162 ASP B CA 1
ATOM 3836 C C . ASP B 1 162 ? 43.795 0.788 1.417 1.00 83.84 162 ASP B C 1
ATOM 3837 O O . ASP B 1 162 ? 44.296 -0.231 1.897 1.00 84.29 162 ASP B O 1
ATOM 3842 N N . ASP B 1 163 ? 44.476 1.919 1.248 1.00 80.65 163 ASP B N 1
ATOM 3843 C CA . ASP B 1 163 ? 45.839 2.079 1.754 1.00 78.06 163 ASP B CA 1
ATOM 3844 C C . ASP B 1 163 ? 45.819 2.267 3.271 1.00 76.85 163 ASP B C 1
ATOM 3845 O O . ASP B 1 163 ? 46.816 2.021 3.952 1.00 75.44 163 ASP B O 1
ATOM 3850 N N . GLU B 1 164 ? 44.664 2.693 3.782 1.00 75.95 164 GLU B N 1
ATOM 3851 C CA . GLU B 1 164 ? 44.445 2.922 5.210 1.00 75.33 164 GLU B CA 1
ATOM 3852 C C . GLU B 1 164 ? 44.412 1.625 6.020 1.00 74.36 164 GLU B C 1
ATOM 3853 O O . GLU B 1 164 ? 44.602 1.645 7.237 1.00 74.04 164 GLU B O 1
ATOM 3859 N N . VAL B 1 165 ? 44.167 0.508 5.334 1.00 74.14 165 VAL B N 1
ATOM 3860 C CA . VAL B 1 165 ? 44.135 -0.824 5.950 1.00 73.91 165 VAL B CA 1
ATOM 3861 C C . VAL B 1 165 ? 45.456 -1.142 6.661 1.00 74.01 165 VAL B C 1
ATOM 3862 O O . VAL B 1 165 ? 45.461 -1.729 7.746 1.00 74.19 165 VAL B O 1
ATOM 3866 N N . GLU B 1 166 ? 46.564 -0.735 6.046 1.00 73.14 166 GLU B N 1
ATOM 3867 C CA . GLU B 1 166 ? 47.901 -0.927 6.608 1.00 71.20 166 GLU B CA 1
ATOM 3868 C C . GLU B 1 166 ? 48.122 -0.089 7.869 1.00 69.31 166 GLU B C 1
ATOM 3869 O O . GLU B 1 166 ? 48.804 -0.526 8.799 1.00 69.81 166 GLU B O 1
ATOM 3875 N N . ILE B 1 167 ? 47.541 1.110 7.887 1.00 66.68 167 ILE B N 1
ATOM 3876 C CA . ILE B 1 167 ? 47.650 2.029 9.026 1.00 63.23 167 ILE B CA 1
ATOM 3877 C C . ILE B 1 167 ? 46.917 1.480 10.254 1.00 62.46 167 ILE B C 1
ATOM 3878 O O . ILE B 1 167 ? 47.435 1.548 11.372 1.00 62.52 167 ILE B O 1
ATOM 3883 N N . VAL B 1 168 ? 45.723 0.931 10.030 1.00 60.47 168 VAL B N 1
ATOM 3884 C CA . VAL B 1 168 ? 44.895 0.369 11.102 1.00 58.46 168 VAL B CA 1
ATOM 3885 C C . VAL B 1 168 ? 45.518 -0.902 11.688 1.00 58.20 168 VAL B C 1
ATOM 3886 O O . VAL B 1 168 ? 45.614 -1.036 12.909 1.00 57.89 168 VAL B O 1
ATOM 3890 N N . LEU B 1 169 ? 45.949 -1.816 10.815 1.00 57.09 169 LEU B N 1
ATOM 3891 C CA . LEU B 1 169 ? 46.585 -3.074 11.230 1.00 54.31 169 LEU B CA 1
ATOM 3892 C C . LEU B 1 169 ? 47.815 -2.862 12.112 1.00 53.66 169 LEU B C 1
ATOM 3893 O O . LEU B 1 169 ? 48.064 -3.639 13.038 1.00 52.67 169 LEU B O 1
ATOM 3898 N N . LYS B 1 170 ? 48.578 -1.812 11.814 1.00 54.61 170 LYS B N 1
ATOM 3899 C CA . LYS B 1 170 ? 49.739 -1.442 12.617 1.00 56.36 170 LYS B CA 1
ATOM 3900 C C . LYS B 1 170 ? 49.300 -1.008 14.015 1.00 58.52 170 LYS B C 1
ATOM 3901 O O . LYS B 1 170 ? 49.921 -1.384 15.010 1.00 59.71 170 LYS B O 1
ATOM 3907 N N . GLU B 1 171 ? 48.217 -0.234 14.078 1.00 59.54 171 GLU B N 1
ATOM 3908 C CA . GLU B 1 171 ? 47.650 0.226 15.346 1.00 59.85 171 GLU B CA 1
ATOM 3909 C C . GLU B 1 171 ? 47.089 -0.931 16.179 1.00 59.84 171 GLU B C 1
ATOM 3910 O O . GLU B 1 171 ? 47.206 -0.919 17.404 1.00 60.00 171 GLU B O 1
ATOM 3916 N N . ILE B 1 172 ? 46.492 -1.922 15.512 1.00 59.09 172 ILE B N 1
ATOM 3917 C CA . ILE B 1 172 ? 45.995 -3.137 16.175 1.00 58.52 172 ILE B CA 1
ATOM 3918 C C . ILE B 1 172 ? 47.150 -3.896 16.834 1.00 59.81 172 ILE B C 1
ATOM 3919 O O . ILE B 1 172 ? 47.033 -4.364 17.971 1.00 60.82 172 ILE B O 1
ATOM 3924 N N . LYS B 1 173 ? 48.259 -4.008 16.105 1.00 60.89 173 LYS B N 1
ATOM 3925 C CA . LYS B 1 173 ? 49.444 -4.732 16.559 1.00 60.79 173 LYS B CA 1
ATOM 3926 C C . LYS B 1 173 ? 50.183 -3.991 17.676 1.00 60.81 173 LYS B C 1
ATOM 3927 O O . LYS B 1 173 ? 50.590 -4.603 18.666 1.00 60.59 173 LYS B O 1
ATOM 3933 N N . ASP B 1 174 ? 50.347 -2.679 17.509 1.00 61.63 174 ASP B N 1
ATOM 3934 C CA . ASP B 1 174 ? 51.087 -1.849 18.466 1.00 62.50 174 ASP B CA 1
ATOM 3935 C C . ASP B 1 174 ? 50.390 -1.703 19.820 1.00 62.44 174 ASP B C 1
ATOM 3936 O O . ASP B 1 174 ? 51.051 -1.500 20.841 1.00 62.23 174 ASP B O 1
ATOM 3941 N N . LYS B 1 175 ? 49.062 -1.804 19.823 1.00 62.43 175 LYS B N 1
ATOM 3942 C CA . LYS B 1 175 ? 48.286 -1.753 21.063 1.00 62.09 175 LYS B CA 1
ATOM 3943 C C . LYS B 1 175 ? 48.211 -3.122 21.744 1.00 61.91 175 LYS B C 1
ATOM 3944 O O . LYS B 1 175 ? 47.838 -3.220 22.915 1.00 61.94 175 LYS B O 1
ATOM 3950 N N . GLY B 1 176 ? 48.572 -4.169 21.004 1.00 60.99 176 GLY B N 1
ATOM 3951 C CA . GLY B 1 176 ? 48.557 -5.537 21.519 1.00 59.86 176 GLY B CA 1
ATOM 3952 C C . GLY B 1 176 ? 47.157 -6.113 21.586 1.00 59.60 176 GLY B C 1
ATOM 3953 O O . GLY B 1 176 ? 46.718 -6.579 22.640 1.00 59.80 176 GLY B O 1
ATOM 3954 N N . LEU B 1 177 ? 46.460 -6.083 20.452 1.00 58.19 177 LEU B N 1
ATOM 3955 C CA . LEU B 1 177 ? 45.072 -6.532 20.373 1.00 56.83 177 LEU B CA 1
ATOM 3956 C C . LEU B 1 177 ? 44.916 -7.762 19.485 1.00 56.58 177 LEU B C 1
ATOM 3957 O O . LEU B 1 177 ? 45.712 -7.986 18.570 1.00 56.43 177 LEU B O 1
ATOM 3962 N N . ASN B 1 178 ? 43.882 -8.552 19.762 1.00 55.84 178 ASN B N 1
ATOM 3963 C CA . ASN B 1 178 ? 43.596 -9.759 18.993 1.00 56.07 178 ASN B CA 1
ATOM 3964 C C . ASN B 1 178 ? 42.884 -9.425 17.689 1.00 54.31 178 ASN B C 1
ATOM 3965 O O . ASN B 1 178 ? 41.817 -8.808 17.700 1.00 53.93 178 ASN B O 1
ATOM 3970 N N . LEU B 1 179 ? 43.482 -9.827 16.570 1.00 51.82 179 LEU B N 1
ATOM 3971 C CA . LEU B 1 179 ? 42.857 -9.661 15.263 1.00 50.67 179 LEU B CA 1
ATOM 3972 C C . LEU B 1 179 ? 42.084 -10.921 14.895 1.00 51.27 179 LEU B C 1
ATOM 3973 O O . LEU B 1 179 ? 42.669 -11.992 14.717 1.00 50.68 179 LEU B O 1
ATOM 3978 N N . ASP B 1 180 ? 40.764 -10.788 14.798 1.00 52.12 180 ASP B N 1
ATOM 3979 C CA . ASP B 1 180 ? 39.901 -11.897 14.404 1.00 53.07 180 ASP B CA 1
ATOM 3980 C C . ASP B 1 180 ? 39.939 -12.126 12.897 1.00 53.70 180 ASP B C 1
ATOM 3981 O O . ASP B 1 180 ? 39.954 -13.269 12.440 1.00 54.31 180 ASP B O 1
ATOM 3986 N N . GLY B 1 181 ? 39.959 -11.037 12.131 1.00 53.71 181 GLY B N 1
ATOM 3987 C CA . GLY B 1 181 ? 40.082 -11.129 10.681 1.00 52.87 181 GLY B CA 1
ATOM 3988 C C . GLY B 1 181 ? 39.570 -9.932 9.907 1.00 52.68 181 GLY B C 1
ATOM 3989 O O . GLY B 1 181 ? 39.661 -8.792 10.369 1.00 51.55 181 GLY B O 1
ATOM 3990 N N . VAL B 1 182 ? 39.032 -10.209 8.721 1.00 53.63 182 VAL B N 1
ATOM 3991 C CA . VAL B 1 182 ? 38.588 -9.177 7.784 1.00 54.90 182 VAL B CA 1
ATOM 3992 C C . VAL B 1 182 ? 37.069 -9.232 7.598 1.00 56.41 182 VAL B C 1
ATOM 3993 O O . VAL B 1 182 ? 36.472 -10.311 7.593 1.00 53.75 182 VAL B O 1
ATOM 3997 N N . HIS B 1 183 ? 36.458 -8.058 7.452 1.00 59.42 183 HIS B N 1
ATOM 3998 C CA . HIS B 1 183 ? 35.018 -7.930 7.237 1.00 63.36 183 HIS B CA 1
ATOM 3999 C C . HIS B 1 183 ? 34.716 -6.881 6.201 1.00 64.74 183 HIS B C 1
ATOM 4000 O O . HIS B 1 183 ? 35.263 -5.779 6.249 1.00 64.61 183 HIS B O 1
ATOM 4007 N N . PHE B 1 184 ? 33.846 -7.217 5.250 1.00 66.17 184 PHE B N 1
ATOM 4008 C CA . PHE B 1 184 ? 33.433 -6.272 4.209 1.00 68.47 184 PHE B CA 1
ATOM 4009 C C . PHE B 1 184 ? 31.933 -6.324 3.924 1.00 69.55 184 PHE B C 1
ATOM 4010 O O . PHE B 1 184 ? 31.272 -7.324 4.209 1.00 70.02 184 PHE B O 1
ATOM 4018 N N . HIS B 1 185 ? 31.409 -5.242 3.353 1.00 70.82 185 HIS B N 1
ATOM 4019 C CA . HIS B 1 185 ? 29.998 -5.159 2.989 1.00 72.57 185 HIS B CA 1
ATOM 4020 C C . HIS B 1 185 ? 29.834 -4.431 1.686 1.00 72.78 185 HIS B C 1
ATOM 4021 O O . HIS B 1 185 ? 30.387 -3.344 1.499 1.00 74.04 185 HIS B O 1
ATOM 4028 N N . VAL B 1 186 ? 29.073 -5.027 0.770 1.00 72.27 186 VAL B N 1
ATOM 4029 C CA . VAL B 1 186 ? 28.870 -4.456 -0.566 1.00 70.21 186 VAL B CA 1
ATOM 4030 C C . VAL B 1 186 ? 27.754 -3.410 -0.599 1.00 70.44 186 VAL B C 1
ATOM 4031 O O . VAL B 1 186 ? 26.809 -3.465 0.189 1.00 70.42 186 VAL B O 1
ATOM 4035 N N . SER B 1 193 ? 27.613 -9.156 -9.134 1.00 78.68 193 SER B N 1
ATOM 4036 C CA . SER B 1 193 ? 28.023 -10.527 -8.847 1.00 79.39 193 SER B CA 1
ATOM 4037 C C . SER B 1 193 ? 29.543 -10.662 -8.763 1.00 80.68 193 SER B C 1
ATOM 4038 O O . SER B 1 193 ? 30.062 -11.402 -7.924 1.00 79.15 193 SER B O 1
ATOM 4041 N N . GLU B 1 194 ? 30.245 -9.942 -9.637 1.00 81.95 194 GLU B N 1
ATOM 4042 C CA . GLU B 1 194 ? 31.708 -9.963 -9.674 1.00 82.84 194 GLU B CA 1
ATOM 4043 C C . GLU B 1 194 ? 32.331 -8.986 -8.673 1.00 82.62 194 GLU B C 1
ATOM 4044 O O . GLU B 1 194 ? 33.555 -8.937 -8.522 1.00 83.03 194 GLU B O 1
ATOM 4050 N N . VAL B 1 195 ? 31.481 -8.213 -7.997 1.00 82.31 195 VAL B N 1
ATOM 4051 C CA . VAL B 1 195 ? 31.916 -7.320 -6.919 1.00 80.91 195 VAL B CA 1
ATOM 4052 C C . VAL B 1 195 ? 32.342 -8.110 -5.681 1.00 81.12 195 VAL B C 1
ATOM 4053 O O . VAL B 1 195 ? 33.213 -7.673 -4.926 1.00 81.04 195 VAL B O 1
ATOM 4057 N N . PHE B 1 196 ? 31.720 -9.273 -5.487 1.00 81.02 196 PHE B N 1
ATOM 4058 C CA . PHE B 1 196 ? 32.090 -10.203 -4.423 1.00 79.94 196 PHE B CA 1
ATOM 4059 C C . PHE B 1 196 ? 33.430 -10.878 -4.707 1.00 78.91 196 PHE B C 1
ATOM 4060 O O . PHE B 1 196 ? 34.219 -11.106 -3.789 1.00 78.69 196 PHE B O 1
ATOM 4068 N N . THR B 1 197 ? 33.671 -11.193 -5.980 1.00 77.96 197 THR B N 1
ATOM 4069 C CA . THR B 1 197 ? 34.909 -11.839 -6.421 1.00 77.05 197 THR B CA 1
ATOM 4070 C C . THR B 1 197 ? 36.121 -10.944 -6.154 1.00 76.12 197 THR B C 1
ATOM 4071 O O . THR B 1 197 ? 37.165 -11.421 -5.704 1.00 75.45 197 THR B O 1
ATOM 4075 N N . LYS B 1 198 ? 35.969 -9.650 -6.429 1.00 75.51 198 LYS B N 1
ATOM 4076 C CA . LYS B 1 198 ? 37.015 -8.668 -6.159 1.00 75.39 198 LYS B CA 1
ATOM 4077 C C . LYS B 1 198 ? 37.189 -8.448 -4.655 1.00 74.63 198 LYS B C 1
ATOM 4078 O O . LYS B 1 198 ? 38.314 -8.310 -4.173 1.00 73.83 198 LYS B O 1
ATOM 4084 N N . ALA B 1 199 ? 36.075 -8.436 -3.925 1.00 75.96 199 ALA B N 1
ATOM 4085 C CA . ALA B 1 199 ? 36.080 -8.198 -2.479 1.00 76.00 199 ALA B CA 1
ATOM 4086 C C . ALA B 1 199 ? 36.673 -9.357 -1.676 1.00 76.14 199 ALA B C 1
ATOM 4087 O O . ALA B 1 199 ? 37.337 -9.132 -0.662 1.00 76.25 199 ALA B O 1
ATOM 4089 N N . LEU B 1 200 ? 36.422 -10.586 -2.128 1.00 75.90 200 LEU B N 1
ATOM 4090 C CA . LEU B 1 200 ? 36.990 -11.784 -1.502 1.00 75.72 200 LEU B CA 1
ATOM 4091 C C . LEU B 1 200 ? 38.493 -11.891 -1.753 1.00 76.57 200 LEU B C 1
ATOM 4092 O O . LEU B 1 200 ? 39.247 -12.327 -0.878 1.00 77.46 200 LEU B O 1
ATOM 4097 N N . THR B 1 201 ? 38.916 -11.496 -2.954 1.00 75.73 201 THR B N 1
ATOM 4098 C CA . THR B 1 201 ? 40.331 -11.463 -3.320 1.00 73.83 201 THR B CA 1
ATOM 4099 C C . THR B 1 201 ? 41.044 -10.339 -2.565 1.00 72.13 201 THR B C 1
ATOM 4100 O O . THR B 1 201 ? 42.166 -10.519 -2.084 1.00 71.37 201 THR B O 1
ATOM 4104 N N . LYS B 1 202 ? 40.375 -9.191 -2.456 1.00 71.03 202 LYS B N 1
ATOM 4105 C CA . LYS B 1 202 ? 40.890 -8.042 -1.711 1.00 70.69 202 LYS B CA 1
ATOM 4106 C C . LYS B 1 202 ? 41.034 -8.375 -0.227 1.00 70.23 202 LYS B C 1
ATOM 4107 O O . LYS B 1 202 ? 41.890 -7.815 0.459 1.00 69.28 202 LYS B O 1
ATOM 4113 N N . ALA B 1 203 ? 40.192 -9.288 0.254 1.00 70.06 203 ALA B N 1
ATOM 4114 C CA . ALA B 1 203 ? 40.265 -9.782 1.626 1.00 69.87 203 ALA B CA 1
ATOM 4115 C C . ALA B 1 203 ? 41.430 -10.752 1.815 1.00 69.86 203 ALA B C 1
ATOM 4116 O O . ALA B 1 203 ? 42.136 -10.685 2.821 1.00 70.06 203 ALA B O 1
ATOM 4118 N N . ARG B 1 204 ? 41.622 -11.645 0.842 1.00 69.58 204 ARG B N 1
ATOM 4119 C CA . ARG B 1 204 ? 42.701 -12.638 0.872 1.00 68.90 204 ARG B CA 1
ATOM 4120 C C . ARG B 1 204 ? 44.086 -11.985 0.877 1.00 68.46 204 ARG B C 1
ATOM 4121 O O . ARG B 1 204 ? 44.993 -12.449 1.574 1.00 66.26 204 ARG B O 1
ATOM 4129 N N . ASN B 1 205 ? 44.234 -10.912 0.101 1.00 69.68 205 ASN B N 1
ATOM 4130 C CA . ASN B 1 205 ? 45.474 -10.134 0.058 1.00 71.11 205 ASN B CA 1
ATOM 4131 C C . ASN B 1 205 ? 45.754 -9.410 1.376 1.00 71.08 205 ASN B C 1
ATOM 4132 O O . ASN B 1 205 ? 46.912 -9.188 1.738 1.00 71.41 205 ASN B O 1
ATOM 4137 N N . THR B 1 206 ? 44.684 -9.047 2.081 1.00 70.35 206 THR B N 1
ATOM 4138 C CA . THR B 1 206 ? 44.777 -8.412 3.395 1.00 70.39 206 THR B CA 1
ATOM 4139 C C . THR B 1 206 ? 45.210 -9.421 4.464 1.00 69.89 206 THR B C 1
ATOM 4140 O O . THR B 1 206 ? 45.968 -9.079 5.376 1.00 69.48 206 THR B O 1
ATOM 4144 N N . VAL B 1 207 ? 44.728 -10.658 4.341 1.00 70.18 207 VAL B N 1
ATOM 4145 C CA . VAL B 1 207 ? 45.069 -11.736 5.277 1.00 69.34 207 VAL B CA 1
ATOM 4146 C C . VAL B 1 207 ? 46.574 -12.025 5.265 1.00 70.01 207 VAL B C 1
ATOM 4147 O O . VAL B 1 207 ? 47.200 -12.099 6.324 1.00 71.06 207 VAL B O 1
ATOM 4151 N N . THR B 1 208 ? 47.143 -12.169 4.067 1.00 69.19 208 THR B N 1
ATOM 4152 C CA . THR B 1 208 ? 48.584 -12.392 3.898 1.00 69.22 208 THR B CA 1
ATOM 4153 C C . THR B 1 208 ? 49.413 -11.198 4.375 1.00 69.17 208 THR B C 1
ATOM 4154 O O . THR B 1 208 ? 50.515 -11.371 4.903 1.00 69.18 208 THR B O 1
ATOM 4158 N N . LEU B 1 209 ? 48.874 -9.995 4.180 1.00 68.36 209 LEU B N 1
ATOM 4159 C CA . LEU B 1 209 ? 49.498 -8.763 4.659 1.00 66.81 209 LEU B CA 1
ATOM 4160 C C . LEU B 1 209 ? 49.556 -8.738 6.186 1.00 67.84 209 LEU B C 1
ATOM 4161 O O . LEU B 1 209 ? 50.585 -8.391 6.766 1.00 67.58 209 LEU B O 1
ATOM 4166 N N . ALA B 1 210 ? 48.447 -9.117 6.820 1.00 70.01 210 ALA B N 1
ATOM 4167 C CA . ALA B 1 210 ? 48.343 -9.155 8.278 1.00 72.29 210 ALA B CA 1
ATOM 4168 C C . ALA B 1 210 ? 49.187 -10.272 8.892 1.00 73.06 210 ALA B C 1
ATOM 4169 O O . ALA B 1 210 ? 49.692 -10.131 10.008 1.00 72.91 210 ALA B O 1
ATOM 4171 N N . GLU B 1 211 ? 49.335 -11.375 8.158 1.00 73.92 211 GLU B N 1
ATOM 4172 C CA . GLU B 1 211 ? 50.175 -12.493 8.593 1.00 76.17 211 GLU B CA 1
ATOM 4173 C C . GLU B 1 211 ? 51.652 -12.111 8.644 1.00 77.84 211 GLU B C 1
ATOM 4174 O O . GLU B 1 211 ? 52.398 -12.610 9.488 1.00 77.38 211 GLU B O 1
ATOM 4180 N N . GLN B 1 212 ? 52.061 -11.219 7.743 1.00 79.02 212 GLN B N 1
ATOM 4181 C CA . GLN B 1 212 ? 53.431 -10.710 7.707 1.00 81.42 212 GLN B CA 1
ATOM 4182 C C . GLN B 1 212 ? 53.717 -9.740 8.855 1.00 82.91 212 GLN B C 1
ATOM 4183 O O . GLN B 1 212 ? 54.870 -9.571 9.259 1.00 83.52 212 GLN B O 1
ATOM 4189 N N . PHE B 1 213 ? 52.663 -9.109 9.374 1.00 83.59 213 PHE B N 1
ATOM 4190 C CA . PHE B 1 213 ? 52.762 -8.255 10.561 1.00 83.89 213 PHE B CA 1
ATOM 4191 C C . PHE B 1 213 ? 52.996 -9.075 11.833 1.00 84.13 213 PHE B C 1
ATOM 4192 O O . PHE B 1 213 ? 53.463 -8.545 12.843 1.00 84.55 213 PHE B O 1
ATOM 4200 N N . GLY B 1 214 ? 52.671 -10.366 11.769 1.00 83.81 214 GLY B N 1
ATOM 4201 C CA . GLY B 1 214 ? 52.823 -11.278 12.902 1.00 83.69 214 GLY B CA 1
ATOM 4202 C C . GLY B 1 214 ? 51.495 -11.615 13.553 1.00 83.46 214 GLY B C 1
ATOM 4203 O O . GLY B 1 214 ? 51.434 -11.897 14.751 1.00 83.37 214 GLY B O 1
ATOM 4204 N N . MET B 1 215 ? 50.432 -11.590 12.751 1.00 83.39 215 MET B N 1
ATOM 4205 C CA . MET B 1 215 ? 49.067 -11.790 13.237 1.00 83.23 215 MET B CA 1
ATOM 4206 C C . MET B 1 215 ? 48.413 -12.972 12.522 1.00 81.90 215 MET B C 1
ATOM 4207 O O . MET B 1 215 ? 48.827 -13.347 11.424 1.00 81.43 215 MET B O 1
ATOM 4212 N N . LYS B 1 216 ? 47.397 -13.561 13.148 1.00 80.21 216 LYS B N 1
ATOM 4213 C CA . LYS B 1 216 ? 46.711 -14.718 12.572 1.00 78.44 216 LYS B CA 1
ATOM 4214 C C . LYS B 1 216 ? 45.202 -14.482 12.433 1.00 75.82 216 LYS B C 1
ATOM 4215 O O . LYS B 1 216 ? 44.438 -14.779 13.356 1.00 75.43 216 LYS B O 1
ATOM 4221 N N . PRO B 1 217 ? 44.772 -13.938 11.276 1.00 72.83 217 PRO B N 1
ATOM 4222 C CA . PRO B 1 217 ? 43.358 -13.674 11.007 1.00 70.64 217 PRO B CA 1
ATOM 4223 C C . PRO B 1 217 ? 42.616 -14.945 10.598 1.00 69.43 217 PRO B C 1
ATOM 4224 O O . PRO B 1 217 ? 42.922 -15.536 9.558 1.00 68.64 217 PRO B O 1
ATOM 4228 N N . TYR B 1 218 ? 41.645 -15.350 11.414 1.00 68.67 218 TYR B N 1
ATOM 4229 C CA . TYR B 1 218 ? 40.916 -16.600 11.195 1.00 67.08 218 TYR B CA 1
ATOM 4230 C C . TYR B 1 218 ? 39.467 -16.397 10.744 1.00 65.26 218 TYR B C 1
ATOM 4231 O O . TYR B 1 218 ? 38.847 -17.319 10.221 1.00 66.22 218 TYR B O 1
ATOM 4240 N N . LEU B 1 219 ? 38.930 -15.198 10.951 1.00 62.89 219 LEU B N 1
ATOM 4241 C CA . LEU B 1 219 ? 37.526 -14.932 10.646 1.00 60.69 219 LEU B CA 1
ATOM 4242 C C . LEU B 1 219 ? 37.360 -14.059 9.405 1.00 60.32 219 LEU B C 1
ATOM 4243 O O . LEU B 1 219 ? 38.024 -13.032 9.264 1.00 60.01 219 LEU B O 1
ATOM 4248 N N . ILE B 1 220 ? 36.476 -14.488 8.508 1.00 58.70 220 ILE B N 1
ATOM 4249 C CA . ILE B 1 220 ? 36.150 -13.730 7.302 1.00 57.26 220 ILE B CA 1
ATOM 4250 C C . ILE B 1 220 ? 34.642 -13.498 7.227 1.00 57.32 220 ILE B C 1
ATOM 4251 O O . ILE B 1 220 ? 33.863 -14.440 7.061 1.00 56.34 220 ILE B O 1
ATOM 4256 N N . ASP B 1 221 ? 34.242 -12.237 7.364 1.00 57.25 221 ASP B N 1
ATOM 4257 C CA . ASP B 1 221 ? 32.836 -11.857 7.298 1.00 56.28 221 ASP B CA 1
ATOM 4258 C C . ASP B 1 221 ? 32.546 -11.198 5.953 1.00 56.62 221 ASP B C 1
ATOM 4259 O O . ASP B 1 221 ? 32.989 -10.079 5.688 1.00 57.36 221 ASP B O 1
ATOM 4264 N N . ILE B 1 222 ? 31.798 -11.903 5.108 1.00 57.15 222 ILE B N 1
ATOM 4265 C CA . ILE B 1 222 ? 31.511 -11.438 3.748 1.00 57.17 222 ILE B CA 1
ATOM 4266 C C . ILE B 1 222 ? 30.387 -10.395 3.680 1.00 58.94 222 ILE B C 1
ATOM 4267 O O . ILE B 1 222 ? 30.146 -9.804 2.627 1.00 58.77 222 ILE B O 1
ATOM 4272 N N . GLY B 1 223 ? 29.713 -10.169 4.805 1.00 60.28 223 GLY B N 1
ATOM 4273 C CA . GLY B 1 223 ? 28.623 -9.199 4.874 1.00 63.02 223 GLY B CA 1
ATOM 4274 C C . GLY B 1 223 ? 27.309 -9.768 4.376 1.00 65.07 223 GLY B C 1
ATOM 4275 O O . GLY B 1 223 ? 27.115 -10.985 4.370 1.00 64.63 223 GLY B O 1
ATOM 4276 N N . GLY B 1 224 ? 26.408 -8.884 3.952 1.00 67.35 224 GLY B N 1
ATOM 4277 C CA . GLY B 1 224 ? 25.074 -9.294 3.521 1.00 71.33 224 GLY B CA 1
ATOM 4278 C C . GLY B 1 224 ? 24.584 -8.665 2.232 1.00 73.61 224 GLY B C 1
ATOM 4279 O O . GLY B 1 224 ? 25.371 -8.380 1.326 1.00 75.10 224 GLY B O 1
ATOM 4280 N N . GLY B 1 225 ? 23.273 -8.453 2.158 1.00 74.33 225 GLY B N 1
ATOM 4281 C CA . GLY B 1 225 ? 22.626 -7.931 0.957 1.00 75.42 225 GLY B CA 1
ATOM 4282 C C . GLY B 1 225 ? 22.131 -9.033 0.038 1.00 76.04 225 GLY B C 1
ATOM 4283 O O . GLY B 1 225 ? 21.892 -8.800 -1.148 1.00 77.27 225 GLY B O 1
ATOM 4284 N N . PHE B 1 226 ? 21.974 -10.235 0.591 1.00 75.05 226 PHE B N 1
ATOM 4285 C CA . PHE B 1 226 ? 21.535 -11.400 -0.174 1.00 76.19 226 PHE B CA 1
ATOM 4286 C C . PHE B 1 226 ? 20.026 -11.390 -0.403 1.00 77.09 226 PHE B C 1
ATOM 4287 O O . PHE B 1 226 ? 19.257 -11.069 0.508 1.00 77.39 226 PHE B O 1
ATOM 4295 N N . SER B 1 227 ? 19.625 -11.745 -1.626 1.00 77.62 227 SER B N 1
ATOM 4296 C CA . SER B 1 227 ? 18.216 -11.834 -2.041 1.00 77.23 227 SER B CA 1
ATOM 4297 C C . SER B 1 227 ? 17.424 -10.550 -1.780 1.00 76.80 227 SER B C 1
ATOM 4298 O O . SER B 1 227 ? 17.478 -9.600 -2.566 1.00 75.99 227 SER B O 1
ATOM 4301 N N . ALA B 1 230 ? 18.966 -11.818 -7.892 1.00 76.02 230 ALA B N 1
ATOM 4302 C CA . ALA B 1 230 ? 20.007 -12.838 -7.847 1.00 75.62 230 ALA B CA 1
ATOM 4303 C C . ALA B 1 230 ? 19.412 -14.248 -7.834 1.00 75.78 230 ALA B C 1
ATOM 4304 O O . ALA B 1 230 ? 18.459 -14.512 -7.095 1.00 75.27 230 ALA B O 1
ATOM 4306 N N . PRO B 1 231 ? 19.973 -15.160 -8.654 1.00 76.28 231 PRO B N 1
ATOM 4307 C CA . PRO B 1 231 ? 19.517 -16.554 -8.690 1.00 76.61 231 PRO B CA 1
ATOM 4308 C C . PRO B 1 231 ? 19.843 -17.325 -7.406 1.00 77.71 231 PRO B C 1
ATOM 4309 O O . PRO B 1 231 ? 19.362 -18.445 -7.228 1.00 78.09 231 PRO B O 1
ATOM 4313 N N . PHE B 1 232 ? 20.645 -16.713 -6.532 1.00 77.10 232 PHE B N 1
ATOM 4314 C CA . PHE B 1 232 ? 21.099 -17.293 -5.255 1.00 76.17 232 PHE B CA 1
ATOM 4315 C C . PHE B 1 232 ? 21.935 -18.566 -5.399 1.00 77.13 232 PHE B C 1
ATOM 4316 O O . PHE B 1 232 ? 23.106 -18.579 -5.024 1.00 77.62 232 PHE B O 1
ATOM 4324 N N . GLU B 1 233 ? 21.331 -19.628 -5.932 1.00 77.23 233 GLU B N 1
ATOM 4325 C CA . GLU B 1 233 ? 22.024 -20.901 -6.145 1.00 77.24 233 GLU B CA 1
ATOM 4326 C C . GLU B 1 233 ? 23.295 -20.736 -6.980 1.00 78.08 233 GLU B C 1
ATOM 4327 O O . GLU B 1 233 ? 24.324 -21.339 -6.674 1.00 77.80 233 GLU B O 1
ATOM 4333 N N . GLU B 1 234 ? 23.213 -19.908 -8.021 1.00 80.05 234 GLU B N 1
ATOM 4334 C CA . GLU B 1 234 ? 24.365 -19.574 -8.860 1.00 81.52 234 GLU B CA 1
ATOM 4335 C C . GLU B 1 234 ? 25.316 -18.613 -8.146 1.00 81.56 234 GLU B C 1
ATOM 4336 O O . GLU B 1 234 ? 26.534 -18.691 -8.321 1.00 81.67 234 GLU B O 1
ATOM 4342 N N . PHE B 1 235 ? 24.742 -17.709 -7.351 1.00 81.07 235 PHE B N 1
ATOM 4343 C CA . PHE B 1 235 ? 25.498 -16.705 -6.602 1.00 80.63 235 PHE B CA 1
ATOM 4344 C C . PHE B 1 235 ? 26.300 -17.354 -5.475 1.00 79.89 235 PHE B C 1
ATOM 4345 O O . PHE B 1 235 ? 27.460 -17.006 -5.250 1.00 79.58 235 PHE B O 1
ATOM 4353 N N . ALA B 1 236 ? 25.671 -18.298 -4.777 1.00 78.83 236 ALA B N 1
ATOM 4354 C CA . ALA B 1 236 ? 26.310 -19.042 -3.692 1.00 78.10 236 ALA B CA 1
ATOM 4355 C C . ALA B 1 236 ? 27.387 -19.988 -4.216 1.00 77.84 236 ALA B C 1
ATOM 4356 O O . ALA B 1 236 ? 28.334 -20.313 -3.499 1.00 78.07 236 ALA B O 1
ATOM 4358 N N . ALA B 1 237 ? 27.229 -20.425 -5.465 1.00 77.47 237 ALA B N 1
ATOM 4359 C CA . ALA B 1 237 ? 28.193 -21.306 -6.121 1.00 76.27 237 ALA B CA 1
ATOM 4360 C C . ALA B 1 237 ? 29.488 -20.576 -6.476 1.00 75.18 237 ALA B C 1
ATOM 4361 O O . ALA B 1 237 ? 30.573 -21.148 -6.359 1.00 75.28 237 ALA B O 1
ATOM 4363 N N . THR B 1 238 ? 29.366 -19.321 -6.910 1.00 73.61 238 THR B N 1
ATOM 4364 C CA . THR B 1 238 ? 30.529 -18.495 -7.252 1.00 71.34 238 THR B CA 1
ATOM 4365 C C . THR B 1 238 ? 31.347 -18.136 -6.012 1.00 71.24 238 THR B C 1
ATOM 4366 O O . THR B 1 238 ? 32.579 -18.135 -6.057 1.00 71.11 238 THR B O 1
ATOM 4370 N N . ILE B 1 239 ? 30.652 -17.841 -4.912 1.00 70.60 239 ILE B N 1
ATOM 4371 C CA . ILE B 1 239 ? 31.285 -17.511 -3.630 1.00 70.22 239 ILE B CA 1
ATOM 4372 C C . ILE B 1 239 ? 32.042 -18.714 -3.070 1.00 70.36 239 ILE B C 1
ATOM 4373 O O . ILE B 1 239 ? 33.196 -18.591 -2.652 1.00 70.64 239 ILE B O 1
ATOM 4378 N N . GLU B 1 240 ? 31.383 -19.871 -3.078 1.00 70.79 240 GLU B N 1
ATOM 4379 C CA . GLU B 1 240 ? 31.957 -21.120 -2.584 1.00 72.09 240 GLU B CA 1
ATOM 4380 C C . GLU B 1 240 ? 33.177 -21.542 -3.403 1.00 72.88 240 GLU B C 1
ATOM 4381 O O . GLU B 1 240 ? 34.140 -22.086 -2.858 1.00 73.10 240 GLU B O 1
ATOM 4387 N N . LYS B 1 241 ? 33.123 -21.284 -4.709 1.00 73.64 241 LYS B N 1
ATOM 4388 C CA . LYS B 1 241 ? 34.208 -21.620 -5.630 1.00 71.94 241 LYS B CA 1
ATOM 4389 C C . LYS B 1 241 ? 35.399 -20.673 -5.473 1.00 70.50 241 LYS B C 1
ATOM 4390 O O . LYS B 1 241 ? 36.550 -21.114 -5.492 1.00 70.65 241 LYS B O 1
ATOM 4396 N N . THR B 1 242 ? 35.115 -19.379 -5.320 1.00 69.23 242 THR B N 1
ATOM 4397 C CA . THR B 1 242 ? 36.153 -18.360 -5.136 1.00 68.80 242 THR B CA 1
ATOM 4398 C C . THR B 1 242 ? 36.911 -18.575 -3.822 1.00 70.63 242 THR B C 1
ATOM 4399 O O . THR B 1 242 ? 38.124 -18.362 -3.757 1.00 71.70 242 THR B O 1
ATOM 4403 N N . ILE B 1 243 ? 36.189 -19.009 -2.790 1.00 72.63 243 ILE B N 1
ATOM 4404 C CA . ILE B 1 243 ? 36.775 -19.329 -1.484 1.00 74.85 243 ILE B CA 1
ATOM 4405 C C . ILE B 1 243 ? 37.876 -20.393 -1.595 1.00 76.93 243 ILE B C 1
ATOM 4406 O O . ILE B 1 243 ? 38.942 -20.253 -0.990 1.00 76.48 243 ILE B O 1
ATOM 4411 N N . LYS B 1 244 ? 37.613 -21.435 -2.384 1.00 78.10 244 LYS B N 1
ATOM 4412 C CA . LYS B 1 244 ? 38.554 -22.543 -2.584 1.00 79.50 244 LYS B CA 1
ATOM 4413 C C . LYS B 1 244 ? 39.798 -22.120 -3.368 1.00 80.55 244 LYS B C 1
ATOM 4414 O O . LYS B 1 244 ? 40.913 -22.549 -3.058 1.00 80.86 244 LYS B O 1
ATOM 4420 N N . GLU B 1 245 ? 39.594 -21.282 -4.383 1.00 81.57 245 GLU B N 1
ATOM 4421 C CA . GLU B 1 245 ? 40.665 -20.858 -5.288 1.00 82.01 245 GLU B CA 1
ATOM 4422 C C . GLU B 1 245 ? 41.677 -19.924 -4.627 1.00 81.98 245 GLU B C 1
ATOM 4423 O O . GLU B 1 245 ? 42.864 -19.961 -4.954 1.00 82.29 245 GLU B O 1
ATOM 4429 N N . LEU B 1 246 ? 41.201 -19.096 -3.699 1.00 82.54 246 LEU B N 1
ATOM 4430 C CA . LEU B 1 246 ? 42.052 -18.135 -2.992 1.00 82.16 246 LEU B CA 1
ATOM 4431 C C . LEU B 1 246 ? 42.975 -18.801 -1.972 1.00 83.37 246 LEU B C 1
ATOM 4432 O O . LEU B 1 246 ? 43.999 -18.229 -1.586 1.00 83.43 246 LEU B O 1
ATOM 4437 N N . GLU B 1 247 ? 42.600 -20.008 -1.548 1.00 84.87 247 GLU B N 1
ATOM 4438 C CA . GLU B 1 247 ? 43.381 -20.824 -0.610 1.00 85.79 247 GLU B CA 1
ATOM 4439 C C . GLU B 1 247 ? 43.702 -20.103 0.701 1.00 84.77 247 GLU B C 1
ATOM 4440 O O . GLU B 1 247 ? 44.848 -19.723 0.957 1.00 85.19 247 GLU B O 1
ATOM 4446 N N . PHE B 1 248 ? 42.668 -19.909 1.516 1.00 82.46 248 PHE B N 1
ATOM 4447 C CA . PHE B 1 248 ? 42.816 -19.352 2.855 1.00 80.28 248 PHE B CA 1
ATOM 4448 C C . PHE B 1 248 ? 43.457 -20.396 3.776 1.00 79.05 248 PHE B C 1
ATOM 4449 O O . PHE B 1 248 ? 43.314 -21.597 3.533 1.00 78.98 248 PHE B O 1
ATOM 4457 N N . PRO B 1 249 ? 44.175 -19.944 4.826 1.00 77.71 249 PRO B N 1
ATOM 4458 C CA . PRO B 1 249 ? 44.747 -20.853 5.828 1.00 76.79 249 PRO B CA 1
ATOM 4459 C C . PRO B 1 249 ? 43.716 -21.821 6.412 1.00 75.92 249 PRO B C 1
ATOM 4460 O O . PRO B 1 249 ? 42.527 -21.502 6.461 1.00 75.19 249 PRO B O 1
ATOM 4464 N N . GLU B 1 250 ? 44.184 -22.987 6.854 1.00 76.14 250 GLU B N 1
ATOM 4465 C CA . GLU B 1 250 ? 43.317 -24.067 7.341 1.00 76.61 250 GLU B CA 1
ATOM 4466 C C . GLU B 1 250 ? 42.362 -23.634 8.458 1.00 76.77 250 GLU B C 1
ATOM 4467 O O . GLU B 1 250 ? 41.229 -24.115 8.531 1.00 77.10 250 GLU B O 1
ATOM 4473 N N . ARG B 1 251 ? 42.827 -22.718 9.306 1.00 76.57 251 ARG B N 1
ATOM 4474 C CA . ARG B 1 251 ? 42.078 -22.245 10.476 1.00 75.33 251 ARG B CA 1
ATOM 4475 C C . ARG B 1 251 ? 40.926 -21.284 10.162 1.00 74.72 251 ARG B C 1
ATOM 4476 O O . ARG B 1 251 ? 40.055 -21.061 11.010 1.00 75.53 251 ARG B O 1
ATOM 4484 N N . THR B 1 252 ? 40.924 -20.720 8.954 1.00 73.31 252 THR B N 1
ATOM 4485 C CA . THR B 1 252 ? 39.952 -19.686 8.578 1.00 71.48 252 THR B CA 1
ATOM 4486 C C . THR B 1 252 ? 38.507 -20.184 8.548 1.00 70.76 252 THR B C 1
ATOM 4487 O O . THR B 1 252 ? 38.190 -21.170 7.881 1.00 70.11 252 THR B O 1
ATOM 4491 N N . ARG B 1 253 ? 37.645 -19.490 9.288 1.00 71.02 253 ARG B N 1
ATOM 4492 C CA . ARG B 1 253 ? 36.210 -19.772 9.313 1.00 71.27 253 ARG B CA 1
ATOM 4493 C C . ARG B 1 253 ? 35.446 -18.639 8.638 1.00 70.09 253 ARG B C 1
ATOM 4494 O O . ARG B 1 253 ? 35.790 -17.467 8.803 1.00 69.08 253 ARG B O 1
ATOM 4502 N N . PHE B 1 254 ? 34.408 -18.995 7.885 1.00 69.30 254 PHE B N 1
ATOM 4503 C CA . PHE B 1 254 ? 33.649 -18.024 7.099 1.00 68.20 254 PHE B CA 1
ATOM 4504 C C . PHE B 1 254 ? 32.265 -17.755 7.680 1.00 66.86 254 PHE B C 1
ATOM 4505 O O . PHE B 1 254 ? 31.518 -18.688 7.993 1.00 65.67 254 PHE B O 1
ATOM 4513 N N . ILE B 1 255 ? 31.937 -16.472 7.821 1.00 65.68 255 ILE B N 1
ATOM 4514 C CA . ILE B 1 255 ? 30.626 -16.041 8.314 1.00 65.08 255 ILE B CA 1
ATOM 4515 C C . ILE B 1 255 ? 30.007 -14.955 7.429 1.00 64.44 255 ILE B C 1
ATOM 4516 O O . ILE B 1 255 ? 30.711 -14.267 6.688 1.00 63.58 255 ILE B O 1
ATOM 4521 N N . ALA B 1 256 ? 28.687 -14.811 7.509 1.00 64.39 256 ALA B N 1
ATOM 4522 C CA . ALA B 1 256 ? 27.966 -13.806 6.729 1.00 62.84 256 ALA B CA 1
ATOM 4523 C C . ALA B 1 256 ? 26.955 -13.049 7.584 1.00 61.35 256 ALA B C 1
ATOM 4524 O O . ALA B 1 256 ? 26.634 -13.469 8.696 1.00 61.66 256 ALA B O 1
ATOM 4526 N N . GLU B 1 257 ? 26.456 -11.934 7.055 1.00 59.00 257 GLU B N 1
ATOM 4527 C CA . GLU B 1 257 ? 25.451 -11.129 7.747 1.00 57.09 257 GLU B CA 1
ATOM 4528 C C . GLU B 1 257 ? 24.191 -10.924 6.893 1.00 57.09 257 GLU B C 1
ATOM 4529 O O . GLU B 1 257 ? 23.922 -9.802 6.452 1.00 57.60 257 GLU B O 1
ATOM 4535 N N . PRO B 1 258 ? 23.411 -12.001 6.656 1.00 55.83 258 PRO B N 1
ATOM 4536 C CA . PRO B 1 258 ? 22.196 -11.819 5.864 1.00 55.28 258 PRO B CA 1
ATOM 4537 C C . PRO B 1 258 ? 21.035 -11.267 6.694 1.00 56.00 258 PRO B C 1
ATOM 4538 O O . PRO B 1 258 ? 20.719 -11.800 7.762 1.00 55.39 258 PRO B O 1
ATOM 4542 N N . GLY B 1 259 ? 20.417 -10.197 6.199 1.00 56.92 259 GLY B N 1
ATOM 4543 C CA . GLY B 1 259 ? 19.287 -9.568 6.877 1.00 57.24 259 GLY B CA 1
ATOM 4544 C C . GLY B 1 259 ? 17.993 -9.751 6.110 1.00 57.63 259 GLY B C 1
ATOM 4545 O O . GLY B 1 259 ? 17.092 -10.464 6.558 1.00 56.44 259 GLY B O 1
ATOM 4546 N N . ARG B 1 260 ? 17.914 -9.110 4.945 1.00 59.80 260 ARG B N 1
ATOM 4547 C CA . ARG B 1 260 ? 16.735 -9.170 4.078 1.00 62.21 260 ARG B CA 1
ATOM 4548 C C . ARG B 1 260 ? 16.389 -10.603 3.663 1.00 62.82 260 ARG B C 1
ATOM 4549 O O . ARG B 1 260 ? 15.216 -10.936 3.498 1.00 63.67 260 ARG B O 1
ATOM 4557 N N . TYR B 1 261 ? 17.417 -11.437 3.510 1.00 62.47 261 TYR B N 1
ATOM 4558 C CA . TYR B 1 261 ? 17.261 -12.832 3.093 1.00 62.35 261 TYR B CA 1
ATOM 4559 C C . TYR B 1 261 ? 16.455 -13.675 4.087 1.00 62.53 261 TYR B C 1
ATOM 4560 O O . TYR B 1 261 ? 15.505 -14.362 3.702 1.00 62.78 261 TYR B O 1
ATOM 4569 N N . MET B 1 262 ? 16.846 -13.621 5.358 1.00 62.35 262 MET B N 1
ATOM 4570 C CA . MET B 1 262 ? 16.221 -14.437 6.398 1.00 61.53 262 MET B CA 1
ATOM 4571 C C . MET B 1 262 ? 14.859 -13.897 6.828 1.00 60.63 262 MET B C 1
ATOM 4572 O O . MET B 1 262 ? 13.956 -14.668 7.153 1.00 60.83 262 MET B O 1
ATOM 4577 N N . ALA B 1 263 ? 14.720 -12.573 6.814 1.00 59.38 263 ALA B N 1
ATOM 4578 C CA . ALA B 1 263 ? 13.539 -11.898 7.353 1.00 57.50 263 ALA B CA 1
ATOM 4579 C C . ALA B 1 263 ? 12.351 -11.817 6.391 1.00 56.18 263 ALA B C 1
ATOM 4580 O O . ALA B 1 263 ? 11.203 -11.815 6.834 1.00 55.15 263 ALA B O 1
ATOM 4582 N N . SER B 1 264 ? 12.630 -11.756 5.089 1.00 54.33 264 SER B N 1
ATOM 4583 C CA . SER B 1 264 ? 11.598 -11.543 4.063 1.00 52.08 264 SER B CA 1
ATOM 4584 C C . SER B 1 264 ? 10.397 -12.483 4.174 1.00 50.05 264 SER B C 1
ATOM 4585 O O . SER B 1 264 ? 9.265 -12.028 4.330 1.00 49.59 264 SER B O 1
ATOM 4588 N N . ASN B 1 265 ? 10.658 -13.788 4.110 1.00 47.77 265 ASN B N 1
ATOM 4589 C CA . ASN B 1 265 ? 9.602 -14.803 4.092 1.00 45.45 265 ASN B CA 1
ATOM 4590 C C . ASN B 1 265 ? 9.062 -15.173 5.478 1.00 43.85 265 ASN B C 1
ATOM 4591 O O . ASN B 1 265 ? 8.238 -16.082 5.609 1.00 43.34 265 ASN B O 1
ATOM 4596 N N . ALA B 1 266 ? 9.523 -14.458 6.502 1.00 41.68 266 ALA B N 1
ATOM 4597 C CA . ALA B 1 266 ? 9.150 -14.737 7.889 1.00 41.61 266 ALA B CA 1
ATOM 4598 C C . ALA B 1 266 ? 7.770 -14.198 8.264 1.00 42.02 266 ALA B C 1
ATOM 4599 O O . ALA B 1 266 ? 7.011 -14.864 8.970 1.00 43.07 266 ALA B O 1
ATOM 4601 N N . PHE B 1 267 ? 7.457 -12.991 7.799 1.00 39.58 267 PHE B N 1
ATOM 4602 C CA . PHE B 1 267 ? 6.201 -12.332 8.147 1.00 36.70 267 PHE B CA 1
ATOM 4603 C C . PHE B 1 267 ? 5.386 -11.924 6.925 1.00 37.03 267 PHE B C 1
ATOM 4604 O O . PHE B 1 267 ? 5.940 -11.570 5.883 1.00 38.96 267 PHE B O 1
ATOM 4612 N N . HIS B 1 268 ? 4.065 -11.977 7.070 1.00 35.98 268 HIS B N 1
ATOM 4613 C CA . HIS B 1 268 ? 3.141 -11.503 6.045 1.00 34.24 268 HIS B CA 1
ATOM 4614 C C . HIS B 1 268 ? 2.236 -10.465 6.637 1.00 34.21 268 HIS B C 1
ATOM 4615 O O . HIS B 1 268 ? 1.664 -10.673 7.711 1.00 36.27 268 HIS B O 1
ATOM 4622 N N . LEU B 1 269 ? 2.100 -9.333 5.950 1.00 30.79 269 LEU B N 1
ATOM 4623 C CA . LEU B 1 269 ? 1.241 -8.247 6.421 1.00 27.88 269 LEU B CA 1
ATOM 4624 C C . LEU B 1 269 ? -0.154 -8.331 5.815 1.00 27.92 269 LEU B C 1
ATOM 4625 O O . LEU B 1 269 ? -0.308 -8.454 4.598 1.00 28.12 269 LEU B O 1
ATOM 4630 N N . VAL B 1 270 ? -1.166 -8.266 6.675 1.00 27.92 270 VAL B N 1
ATOM 4631 C CA . VAL B 1 270 ? -2.557 -8.236 6.231 1.00 25.19 270 VAL B CA 1
ATOM 4632 C C . VAL B 1 270 ? -3.201 -6.912 6.642 1.00 26.47 270 VAL B C 1
ATOM 4633 O O . VAL B 1 270 ? -3.590 -6.736 7.798 1.00 27.11 270 VAL B O 1
ATOM 4637 N N . SER B 1 271 ? -3.299 -5.990 5.685 1.00 26.59 271 SER B N 1
ATOM 4638 C CA . SER B 1 271 ? -3.853 -4.655 5.918 1.00 27.09 271 SER B CA 1
ATOM 4639 C C . SER B 1 271 ? -5.361 -4.594 5.699 1.00 28.50 271 SER B C 1
ATOM 4640 O O . SER B 1 271 ? -5.903 -5.292 4.838 1.00 28.56 271 SER B O 1
ATOM 4643 N N . SER B 1 272 ? -6.024 -3.750 6.487 1.00 29.97 272 SER B N 1
ATOM 4644 C CA . SER B 1 272 ? -7.432 -3.421 6.278 1.00 31.08 272 SER B CA 1
ATOM 4645 C C . SER B 1 272 ? -7.541 -2.084 5.549 1.00 33.03 272 SER B C 1
ATOM 4646 O O . SER B 1 272 ? -6.591 -1.299 5.535 1.00 35.67 272 SER B O 1
ATOM 4649 N N . LEU B 1 273 ? -8.698 -1.834 4.942 1.00 33.38 273 LEU B N 1
ATOM 4650 C CA . LEU B 1 273 ? -8.928 -0.597 4.202 1.00 33.86 273 LEU B CA 1
ATOM 4651 C C . LEU B 1 273 ? -9.886 0.322 4.951 1.00 35.43 273 LEU B C 1
ATOM 4652 O O . LEU B 1 273 ? -10.979 -0.094 5.344 1.00 37.07 273 LEU B O 1
ATOM 4657 N N . HIS B 1 274 ? -9.464 1.568 5.153 1.00 37.20 274 HIS B N 1
ATOM 4658 C CA . HIS B 1 274 ? -10.293 2.567 5.827 1.00 38.66 274 HIS B CA 1
ATOM 4659 C C . HIS B 1 274 ? -10.282 3.886 5.099 1.00 39.56 274 HIS B C 1
ATOM 4660 O O . HIS B 1 274 ? -10.177 4.954 5.710 1.00 40.82 274 HIS B O 1
ATOM 4667 N N . GLY B 1 275 ? -10.402 3.816 3.774 1.00 40.30 275 GLY B N 1
ATOM 4668 C CA . GLY B 1 275 ? -10.423 5.004 2.925 1.00 41.76 275 GLY B CA 1
ATOM 4669 C C . GLY B 1 275 ? -10.501 4.666 1.449 1.00 42.60 275 GLY B C 1
ATOM 4670 O O . GLY B 1 275 ? -9.775 3.795 0.969 1.00 43.15 275 GLY B O 1
ATOM 4671 N N . LYS B 1 276 ? -11.389 5.356 0.734 1.00 44.93 276 LYS B N 1
ATOM 4672 C CA . LYS B 1 276 ? -11.587 5.140 -0.701 1.00 47.15 276 LYS B CA 1
ATOM 4673 C C . LYS B 1 276 ? -11.956 6.438 -1.415 1.00 49.88 276 LYS B C 1
ATOM 4674 O O . LYS B 1 276 ? -12.711 7.256 -0.884 1.00 51.38 276 LYS B O 1
ATOM 4680 N N . ARG B 1 277 ? -11.420 6.616 -2.621 1.00 51.96 277 ARG B N 1
ATOM 4681 C CA . ARG B 1 277 ? -11.746 7.768 -3.458 1.00 53.49 277 ARG B CA 1
ATOM 4682 C C . ARG B 1 277 ? -11.717 7.411 -4.943 1.00 56.18 277 ARG B C 1
ATOM 4683 O O . ARG B 1 277 ? -10.708 6.924 -5.455 1.00 56.46 277 ARG B O 1
ATOM 4691 N N . VAL B 1 278 ? -12.836 7.659 -5.621 1.00 59.46 278 VAL B N 1
ATOM 4692 C CA . VAL B 1 278 ? -12.972 7.391 -7.053 1.00 61.71 278 VAL B CA 1
ATOM 4693 C C . VAL B 1 278 ? -12.683 8.666 -7.847 1.00 63.66 278 VAL B C 1
ATOM 4694 O O . VAL B 1 278 ? -13.184 9.743 -7.513 1.00 63.64 278 VAL B O 1
ATOM 4698 N N . ARG B 1 279 ? -11.870 8.535 -8.895 1.00 65.58 279 ARG B N 1
ATOM 4699 C CA . ARG B 1 279 ? -11.465 9.674 -9.717 1.00 67.47 279 ARG B CA 1
ATOM 4700 C C . ARG B 1 279 ? -11.286 9.261 -11.179 1.00 69.38 279 ARG B C 1
ATOM 4701 O O . ARG B 1 279 ? -10.441 8.421 -11.496 1.00 70.31 279 ARG B O 1
ATOM 4709 N N . ILE B 1 280 ? -12.088 9.855 -12.061 1.00 70.98 280 ILE B N 1
ATOM 4710 C CA . ILE B 1 280 ? -12.024 9.561 -13.496 1.00 71.78 280 ILE B CA 1
ATOM 4711 C C . ILE B 1 280 ? -10.862 10.314 -14.148 1.00 72.71 280 ILE B C 1
ATOM 4712 O O . ILE B 1 280 ? -10.821 11.548 -14.135 1.00 71.28 280 ILE B O 1
ATOM 4717 N N . GLN B 1 281 ? -9.925 9.557 -14.717 1.00 74.68 281 GLN B N 1
ATOM 4718 C CA . GLN B 1 281 ? -8.694 10.120 -15.272 1.00 76.54 281 GLN B CA 1
ATOM 4719 C C . GLN B 1 281 ? -8.635 10.014 -16.799 1.00 77.34 281 GLN B C 1
ATOM 4720 O O . GLN B 1 281 ? -8.374 8.941 -17.351 1.00 77.71 281 GLN B O 1
ATOM 4726 N N . ASN B 1 282 ? -8.880 11.139 -17.469 1.00 77.23 282 ASN B N 1
ATOM 4727 C CA . ASN B 1 282 ? -8.821 11.231 -18.936 1.00 77.26 282 ASN B CA 1
ATOM 4728 C C . ASN B 1 282 ? -9.719 10.232 -19.679 1.00 78.35 282 ASN B C 1
ATOM 4729 O O . ASN B 1 282 ? -9.472 9.915 -20.844 1.00 79.18 282 ASN B O 1
ATOM 4734 N N . GLY B 1 283 ? -10.754 9.741 -19.002 1.00 78.21 283 GLY B N 1
ATOM 4735 C CA . GLY B 1 283 ? -11.669 8.764 -19.588 1.00 76.87 283 GLY B CA 1
ATOM 4736 C C . GLY B 1 283 ? -11.940 7.563 -18.700 1.00 76.21 283 GLY B C 1
ATOM 4737 O O . GLY B 1 283 ? -13.095 7.179 -18.506 1.00 75.32 283 GLY B O 1
ATOM 4738 N N . LYS B 1 284 ? -10.875 6.968 -18.164 1.00 75.57 284 LYS B N 1
ATOM 4739 C CA . LYS B 1 284 ? -10.996 5.794 -17.294 1.00 75.90 284 LYS B CA 1
ATOM 4740 C C . LYS B 1 284 ? -10.626 6.076 -15.839 1.00 73.80 284 LYS B C 1
ATOM 4741 O O . LYS B 1 284 ? -9.674 6.804 -15.556 1.00 74.46 284 LYS B O 1
ATOM 4747 N N . LYS B 1 285 ? -11.382 5.474 -14.926 1.00 72.09 285 LYS B N 1
ATOM 4748 C CA . LYS B 1 285 ? -11.282 5.770 -13.495 1.00 69.02 285 LYS B CA 1
ATOM 4749 C C . LYS B 1 285 ? -10.111 5.095 -12.779 1.00 66.98 285 LYS B C 1
ATOM 4750 O O . LYS B 1 285 ? -9.781 3.938 -13.051 1.00 66.94 285 LYS B O 1
ATOM 4756 N N . GLN B 1 286 ? -9.493 5.842 -11.867 1.00 64.64 286 GLN B N 1
ATOM 4757 C CA . GLN B 1 286 ? -8.481 5.310 -10.954 1.00 62.38 286 GLN B CA 1
ATOM 4758 C C . GLN B 1 286 ? -8.947 5.487 -9.508 1.00 58.96 286 GLN B C 1
ATOM 4759 O O . GLN B 1 286 ? -9.387 6.571 -9.117 1.00 56.41 286 GLN B O 1
ATOM 4765 N N . ILE B 1 287 ? -8.859 4.418 -8.719 1.00 54.75 287 ILE B N 1
ATOM 4766 C CA . ILE B 1 287 ? -9.367 4.442 -7.346 1.00 50.60 287 ILE B CA 1
ATOM 4767 C C . ILE B 1 287 ? -8.239 4.423 -6.313 1.00 47.88 287 ILE B C 1
ATOM 4768 O O . ILE B 1 287 ? -7.379 3.539 -6.332 1.00 45.28 287 ILE B O 1
ATOM 4773 N N . GLU B 1 288 ? -8.261 5.411 -5.420 1.00 46.45 288 GLU B N 1
ATOM 4774 C CA . GLU B 1 288 ? -7.285 5.529 -4.336 1.00 46.03 288 GLU B CA 1
ATOM 4775 C C . GLU B 1 288 ? -7.783 4.827 -3.074 1.00 44.92 288 GLU B C 1
ATOM 4776 O O . GLU B 1 288 ? -8.982 4.827 -2.787 1.00 45.24 288 GLU B O 1
ATOM 4782 N N . TYR B 1 289 ? -6.855 4.235 -2.326 1.00 42.95 289 TYR B N 1
ATOM 4783 C CA . TYR B 1 289 ? -7.183 3.516 -1.096 1.00 41.80 289 TYR B CA 1
ATOM 4784 C C . TYR B 1 289 ? -6.237 3.891 0.042 1.00 42.74 289 TYR B C 1
ATOM 4785 O O . TYR B 1 289 ? -5.087 4.267 -0.193 1.00 43.81 289 TYR B O 1
ATOM 4794 N N . THR B 1 290 ? -6.727 3.780 1.274 1.00 42.72 290 THR B N 1
ATOM 4795 C CA . THR B 1 290 ? -5.911 4.030 2.459 1.00 42.92 290 THR B CA 1
ATOM 4796 C C . THR B 1 290 ? -5.925 2.801 3.368 1.00 43.97 290 THR B C 1
ATOM 4797 O O . THR B 1 290 ? -6.968 2.441 3.923 1.00 43.08 290 THR B O 1
ATOM 4801 N N . SER B 1 291 ? -4.768 2.156 3.508 1.00 46.03 291 SER B N 1
ATOM 4802 C CA . SER B 1 291 ? -4.648 0.982 4.374 1.00 48.34 291 SER B CA 1
ATOM 4803 C C . SER B 1 291 ? -3.963 1.295 5.711 1.00 48.91 291 SER B C 1
ATOM 4804 O O . SER B 1 291 ? -3.556 2.438 5.962 1.00 49.02 291 SER B O 1
ATOM 4807 N N . GLY B 1 292 ? -3.866 0.282 6.571 1.00 49.69 292 GLY B N 1
ATOM 4808 C CA . GLY B 1 292 ? -3.281 0.438 7.900 1.00 52.42 292 GLY B CA 1
ATOM 4809 C C . GLY B 1 292 ? -1.767 0.506 7.875 1.00 52.59 292 GLY B C 1
ATOM 4810 O O . GLY B 1 292 ? -1.108 -0.352 7.287 1.00 52.63 292 GLY B O 1
ATOM 4811 N N . LYS B 1 309 ? 4.809 -2.390 -3.105 1.00 77.95 309 LYS B N 1
ATOM 4812 C CA . LYS B 1 309 ? 5.169 -3.757 -3.470 1.00 77.60 309 LYS B CA 1
ATOM 4813 C C . LYS B 1 309 ? 3.941 -4.618 -3.785 1.00 77.63 309 LYS B C 1
ATOM 4814 O O . LYS B 1 309 ? 2.824 -4.104 -3.903 1.00 76.70 309 LYS B O 1
ATOM 4820 N N . SER B 1 310 ? 4.162 -5.924 -3.928 1.00 74.58 310 SER B N 1
ATOM 4821 C CA . SER B 1 310 ? 3.104 -6.873 -4.269 1.00 72.61 310 SER B CA 1
ATOM 4822 C C . SER B 1 310 ? 2.063 -7.001 -3.157 1.00 70.24 310 SER B C 1
ATOM 4823 O O . SER B 1 310 ? 2.410 -7.108 -1.979 1.00 70.17 310 SER B O 1
ATOM 4826 N N . CYS B 1 311 ? 0.790 -6.969 -3.548 1.00 68.16 311 CYS B N 1
ATOM 4827 C CA . CYS B 1 311 ? -0.327 -7.199 -2.629 1.00 66.18 311 CYS B CA 1
ATOM 4828 C C . CYS B 1 311 ? -1.528 -7.818 -3.343 1.00 65.13 311 CYS B C 1
ATOM 4829 O O . CYS B 1 311 ? -1.682 -7.678 -4.561 1.00 64.48 311 CYS B O 1
ATOM 4832 N N . GLU B 1 312 ? -2.368 -8.507 -2.574 1.00 64.79 312 GLU B N 1
ATOM 4833 C CA . GLU B 1 312 ? -3.528 -9.213 -3.114 1.00 64.80 312 GLU B CA 1
ATOM 4834 C C . GLU B 1 312 ? -4.807 -8.862 -2.360 1.00 63.83 312 GLU B C 1
ATOM 4835 O O . GLU B 1 312 ? -4.800 -8.716 -1.135 1.00 64.36 312 GLU B O 1
ATOM 4841 N N . CYS B 1 313 ? -5.904 -8.728 -3.099 1.00 61.71 313 CYS B N 1
ATOM 4842 C CA . CYS B 1 313 ? -7.217 -8.593 -2.484 1.00 58.66 313 CYS B CA 1
ATOM 4843 C C . CYS B 1 313 ? -7.772 -9.989 -2.220 1.00 57.62 313 CYS B C 1
ATOM 4844 O O . CYS B 1 313 ? -8.478 -10.563 -3.052 1.00 58.23 313 CYS B O 1
ATOM 4847 N N . ILE B 1 314 ? -7.429 -10.533 -1.057 1.00 55.75 314 ILE B N 1
ATOM 4848 C CA . ILE B 1 314 ? -7.793 -11.905 -0.694 1.00 54.33 314 ILE B CA 1
ATOM 4849 C C . ILE B 1 314 ? -9.283 -12.093 -0.388 1.00 54.53 314 ILE B C 1
ATOM 4850 O O . ILE B 1 314 ? -9.812 -13.196 -0.528 1.00 55.20 314 ILE B O 1
ATOM 4855 N N . THR B 1 315 ? -9.953 -11.012 0.009 1.00 52.61 315 THR B N 1
ATOM 4856 C CA . THR B 1 315 ? -11.374 -11.053 0.369 1.00 51.96 315 THR B CA 1
ATOM 4857 C C . THR B 1 315 ? -12.292 -11.485 -0.775 1.00 54.60 315 THR B C 1
ATOM 4858 O O . THR B 1 315 ? -13.342 -12.074 -0.530 1.00 54.88 315 THR B O 1
ATOM 4862 N N . GLN B 1 316 ? -11.895 -11.197 -2.013 1.00 57.75 316 GLN B N 1
ATOM 4863 C CA . GLN B 1 316 ? -12.675 -11.597 -3.189 1.00 61.83 316 GLN B CA 1
ATOM 4864 C C . GLN B 1 316 ? -11.833 -12.328 -4.238 1.00 64.35 316 GLN B C 1
ATOM 4865 O O . GLN B 1 316 ? -10.691 -11.949 -4.505 1.00 64.40 316 GLN B O 1
ATOM 4871 N N . LYS B 1 317 ? -12.406 -13.378 -4.822 1.00 66.85 317 LYS B N 1
ATOM 4872 C CA . LYS B 1 317 ? -11.748 -14.123 -5.895 1.00 69.99 317 LYS B CA 1
ATOM 4873 C C . LYS B 1 317 ? -11.831 -13.377 -7.222 1.00 71.20 317 LYS B C 1
ATOM 4874 O O . LYS B 1 317 ? -12.905 -12.920 -7.625 1.00 70.52 317 LYS B O 1
ATOM 4880 N N . VAL B 1 318 ? -10.689 -13.263 -7.895 1.00 72.72 318 VAL B N 1
ATOM 4881 C CA . VAL B 1 318 ? -10.618 -12.589 -9.190 1.00 74.51 318 VAL B CA 1
ATOM 4882 C C . VAL B 1 318 ? -10.686 -13.601 -10.346 1.00 76.66 318 VAL B C 1
ATOM 4883 O O . VAL B 1 318 ? -9.667 -14.133 -10.799 1.00 76.27 318 VAL B O 1
ATOM 4887 N N . ASN B 1 319 ? -11.908 -13.877 -10.796 1.00 79.58 319 ASN B N 1
ATOM 4888 C CA . ASN B 1 319 ? -12.136 -14.763 -11.936 1.00 81.41 319 ASN B CA 1
ATOM 4889 C C . ASN B 1 319 ? -11.840 -14.045 -13.250 1.00 81.29 319 ASN B C 1
ATOM 4890 O O . ASN B 1 319 ? -12.598 -13.169 -13.677 1.00 80.96 319 ASN B O 1
ATOM 4895 N N . GLU B 1 320 ? -10.723 -14.412 -13.875 1.00 81.45 320 GLU B N 1
ATOM 4896 C CA . GLU B 1 320 ? -10.234 -13.739 -15.083 1.00 81.28 320 GLU B CA 1
ATOM 4897 C C . GLU B 1 320 ? -10.716 -12.287 -15.166 1.00 81.75 320 GLU B C 1
ATOM 4898 O O . GLU B 1 320 ? -10.244 -11.436 -14.414 1.00 82.31 320 GLU B O 1
ATOM 4904 N N . ASN B 1 321 ? -11.674 -12.020 -16.052 1.00 80.90 321 ASN B N 1
ATOM 4905 C CA . ASN B 1 321 ? -12.234 -10.679 -16.203 1.00 82.14 321 ASN B CA 1
ATOM 4906 C C . ASN B 1 321 ? -13.324 -10.368 -15.177 1.00 80.90 321 ASN B C 1
ATOM 4907 O O . ASN B 1 321 ? -14.452 -10.858 -15.281 1.00 80.48 321 ASN B O 1
ATOM 4912 N N . THR B 1 322 ? -12.966 -9.556 -14.185 1.00 78.73 322 THR B N 1
ATOM 4913 C CA . THR B 1 322 ? -13.904 -9.109 -13.155 1.00 75.81 322 THR B CA 1
ATOM 4914 C C . THR B 1 322 ? -13.796 -7.593 -12.971 1.00 75.15 322 THR B C 1
ATOM 4915 O O . THR B 1 322 ? -14.151 -7.060 -11.915 1.00 76.06 322 THR B O 1
ATOM 4919 N N . LYS B 1 323 ? -13.307 -6.915 -14.012 1.00 72.86 323 LYS B N 1
ATOM 4920 C CA . LYS B 1 323 ? -13.111 -5.457 -14.034 1.00 70.44 323 LYS B CA 1
ATOM 4921 C C . LYS B 1 323 ? -11.963 -4.997 -13.130 1.00 68.22 323 LYS B C 1
ATOM 4922 O O . LYS B 1 323 ? -12.072 -5.011 -11.902 1.00 67.91 323 LYS B O 1
ATOM 4928 N N . MET B 1 324 ? -10.862 -4.594 -13.760 1.00 66.10 324 MET B N 1
ATOM 4929 C CA . MET B 1 324 ? -9.671 -4.139 -13.045 1.00 64.25 324 MET B CA 1
ATOM 4930 C C . MET B 1 324 ? -9.509 -2.625 -13.162 1.00 62.61 324 MET B C 1
ATOM 4931 O O . MET B 1 324 ? -9.926 -2.022 -14.153 1.00 61.95 324 MET B O 1
ATOM 4936 N N . TYR B 1 325 ? -8.904 -2.021 -12.141 1.00 60.93 325 TYR B N 1
ATOM 4937 C CA . TYR B 1 325 ? -8.693 -0.576 -12.102 1.00 59.02 325 TYR B CA 1
ATOM 4938 C C . TYR B 1 325 ? -7.292 -0.244 -11.602 1.00 58.00 325 TYR B C 1
ATOM 4939 O O . TYR B 1 325 ? -6.766 -0.922 -10.718 1.00 56.67 325 TYR B O 1
ATOM 4948 N N . GLU B 1 326 ? -6.694 0.799 -12.175 1.00 57.79 326 GLU B N 1
ATOM 4949 C CA . GLU B 1 326 ? -5.402 1.304 -11.717 1.00 58.09 326 GLU B CA 1
ATOM 4950 C C . GLU B 1 326 ? -5.560 1.862 -10.303 1.00 56.81 326 GLU B C 1
ATOM 4951 O O . GLU B 1 326 ? -6.071 2.969 -10.115 1.00 56.76 326 GLU B O 1
ATOM 4957 N N . SER B 1 327 ? -5.130 1.080 -9.315 1.00 53.62 327 SER B N 1
ATOM 4958 C CA . SER B 1 327 ? -5.345 1.414 -7.907 1.00 49.51 327 SER B CA 1
ATOM 4959 C C . SER B 1 327 ? -4.083 1.891 -7.197 1.00 47.62 327 SER B C 1
ATOM 4960 O O . SER B 1 327 ? -3.000 1.338 -7.389 1.00 46.86 327 SER B O 1
ATOM 4963 N N . ILE B 1 328 ? -4.241 2.926 -6.375 1.00 47.84 328 ILE B N 1
ATOM 4964 C CA . ILE B 1 328 ? -3.150 3.461 -5.561 1.00 47.53 328 ILE B CA 1
ATOM 4965 C C . ILE B 1 328 ? -3.482 3.255 -4.085 1.00 47.52 328 ILE B C 1
ATOM 4966 O O . ILE B 1 328 ? -4.551 3.652 -3.623 1.00 44.95 328 ILE B O 1
ATOM 4971 N N . ILE B 1 329 ? -2.564 2.628 -3.355 1.00 48.59 329 ILE B N 1
ATOM 4972 C CA . ILE B 1 329 ? -2.769 2.329 -1.938 1.00 49.72 329 ILE B CA 1
ATOM 4973 C C . ILE B 1 329 ? -1.815 3.155 -1.078 1.00 51.66 329 ILE B C 1
ATOM 4974 O O . ILE B 1 329 ? -0.612 3.197 -1.338 1.00 50.68 329 ILE B O 1
ATOM 4979 N N . TYR B 1 330 ? -2.370 3.813 -0.062 1.00 54.69 330 TYR B N 1
ATOM 4980 C CA . TYR B 1 330 ? -1.595 4.655 0.847 1.00 58.29 330 TYR B CA 1
ATOM 4981 C C . TYR B 1 330 ? -1.483 4.027 2.239 1.00 62.16 330 TYR B C 1
ATOM 4982 O O . TYR B 1 330 ? -2.109 3.000 2.520 1.00 63.47 330 TYR B O 1
ATOM 4991 N N . GLY B 1 331 ? -0.678 4.649 3.099 1.00 65.68 331 GLY B N 1
ATOM 4992 C CA . GLY B 1 331 ? -0.483 4.181 4.470 1.00 71.14 331 GLY B CA 1
ATOM 4993 C C . GLY B 1 331 ? -0.714 5.275 5.498 1.00 75.31 331 GLY B C 1
ATOM 4994 O O . GLY B 1 331 ? -1.761 5.925 5.483 1.00 75.42 331 GLY B O 1
ATOM 4995 N N . PRO B 1 332 ? 0.261 5.480 6.406 1.00 78.97 332 PRO B N 1
ATOM 4996 C CA . PRO B 1 332 ? 0.195 6.528 7.425 1.00 80.14 332 PRO B CA 1
ATOM 4997 C C . PRO B 1 332 ? 0.725 7.875 6.921 1.00 82.58 332 PRO B C 1
ATOM 4998 O O . PRO B 1 332 ? 1.033 8.010 5.733 1.00 81.47 332 PRO B O 1
ATOM 5002 N N . SER B 1 333 ? 0.818 8.850 7.830 1.00 84.57 333 SER B N 1
ATOM 5003 C CA . SER B 1 333 ? 1.327 10.204 7.552 1.00 85.83 333 SER B CA 1
ATOM 5004 C C . SER B 1 333 ? 0.415 11.036 6.643 1.00 86.51 333 SER B C 1
ATOM 5005 O O . SER B 1 333 ? 0.217 10.709 5.470 1.00 87.45 333 SER B O 1
ATOM 5008 N N . CYS B 1 334 ? -0.134 12.114 7.201 1.00 86.46 334 CYS B N 1
ATOM 5009 C CA . CYS B 1 334 ? -0.993 13.030 6.450 1.00 85.24 334 CYS B CA 1
ATOM 5010 C C . CYS B 1 334 ? -0.203 14.222 5.895 1.00 86.04 334 CYS B C 1
ATOM 5011 O O . CYS B 1 334 ? -0.533 15.383 6.159 1.00 85.82 334 CYS B O 1
ATOM 5014 N N . ASN B 1 335 ? 0.836 13.908 5.118 1.00 85.91 335 ASN B N 1
ATOM 5015 C CA . ASN B 1 335 ? 1.718 14.899 4.487 1.00 85.87 335 ASN B CA 1
ATOM 5016 C C . ASN B 1 335 ? 2.325 15.891 5.480 1.00 85.60 335 ASN B C 1
ATOM 5017 O O . ASN B 1 335 ? 3.272 15.566 6.195 1.00 84.28 335 ASN B O 1
ATOM 5022 N N . ASP B 1 338 ? 4.381 6.676 2.731 1.00 77.32 338 ASP B N 1
ATOM 5023 C CA . ASP B 1 338 ? 3.106 7.323 2.438 1.00 77.62 338 ASP B CA 1
ATOM 5024 C C . ASP B 1 338 ? 2.418 6.697 1.222 1.00 77.28 338 ASP B C 1
ATOM 5025 O O . ASP B 1 338 ? 1.194 6.757 1.096 1.00 77.19 338 ASP B O 1
ATOM 5030 N N . LYS B 1 339 ? 3.211 6.092 0.340 1.00 77.35 339 LYS B N 1
ATOM 5031 C CA . LYS B 1 339 ? 2.699 5.456 -0.873 1.00 76.74 339 LYS B CA 1
ATOM 5032 C C . LYS B 1 339 ? 3.327 4.072 -1.039 1.00 76.93 339 LYS B C 1
ATOM 5033 O O . LYS B 1 339 ? 4.514 3.955 -1.358 1.00 76.22 339 LYS B O 1
ATOM 5039 N N . VAL B 1 340 ? 2.529 3.029 -0.818 1.00 77.50 340 VAL B N 1
ATOM 5040 C CA . VAL B 1 340 ? 3.044 1.654 -0.815 1.00 77.78 340 VAL B CA 1
ATOM 5041 C C . VAL B 1 340 ? 2.918 0.912 -2.151 1.00 78.61 340 VAL B C 1
ATOM 5042 O O . VAL B 1 340 ? 3.850 0.213 -2.555 1.00 79.34 340 VAL B O 1
ATOM 5046 N N . ALA B 1 341 ? 1.783 1.065 -2.834 1.00 78.11 341 ALA B N 1
ATOM 5047 C CA . ALA B 1 341 ? 1.537 0.330 -4.078 1.00 78.61 341 ALA B CA 1
ATOM 5048 C C . ALA B 1 341 ? 0.705 1.096 -5.106 1.00 78.24 341 ALA B C 1
ATOM 5049 O O . ALA B 1 341 ? -0.279 1.757 -4.759 1.00 77.99 341 ALA B O 1
ATOM 5051 N N . THR B 1 342 ? 1.128 0.993 -6.367 1.00 78.06 342 THR B N 1
ATOM 5052 C CA . THR B 1 342 ? 0.364 1.462 -7.524 1.00 78.29 342 THR B CA 1
ATOM 5053 C C . THR B 1 342 ? 0.129 0.251 -8.440 1.00 77.79 342 THR B C 1
ATOM 5054 O O . THR B 1 342 ? 0.791 0.086 -9.471 1.00 78.43 342 THR B O 1
ATOM 5058 N N . GLN B 1 343 ? -0.815 -0.599 -8.042 1.00 76.62 343 GLN B N 1
ATOM 5059 C CA . GLN B 1 343 ? -1.002 -1.909 -8.666 1.00 74.67 343 GLN B CA 1
ATOM 5060 C C . GLN B 1 343 ? -2.356 -2.049 -9.371 1.00 72.80 343 GLN B C 1
ATOM 5061 O O . GLN B 1 343 ? -3.281 -1.275 -9.120 1.00 71.25 343 GLN B O 1
ATOM 5067 N N . GLU B 1 344 ? -2.452 -3.039 -10.258 1.00 71.36 344 GLU B N 1
ATOM 5068 C CA . GLU B 1 344 ? -3.688 -3.349 -10.971 1.00 68.44 344 GLU B CA 1
ATOM 5069 C C . GLU B 1 344 ? -4.585 -4.233 -10.103 1.00 66.52 344 GLU B C 1
ATOM 5070 O O . GLU B 1 344 ? -4.314 -5.424 -9.923 1.00 65.52 344 GLU B O 1
ATOM 5076 N N . LEU B 1 345 ? -5.648 -3.638 -9.566 1.00 63.86 345 LEU B N 1
ATOM 5077 C CA . LEU B 1 345 ? -6.543 -4.325 -8.632 1.00 61.83 345 LEU B CA 1
ATOM 5078 C C . LEU B 1 345 ? -8.023 -4.073 -8.938 1.00 60.04 345 LEU B C 1
ATOM 5079 O O . LEU B 1 345 ? -8.366 -3.038 -9.515 1.00 59.66 345 LEU B O 1
ATOM 5084 N N . PRO B 1 346 ? -8.906 -5.020 -8.551 1.00 58.20 346 PRO B N 1
ATOM 5085 C CA . PRO B 1 346 ? -10.349 -4.817 -8.706 1.00 57.56 346 PRO B CA 1
ATOM 5086 C C . PRO B 1 346 ? -10.899 -3.797 -7.708 1.00 57.74 346 PRO B C 1
ATOM 5087 O O . PRO B 1 346 ? -10.194 -3.401 -6.775 1.00 57.84 346 PRO B O 1
ATOM 5091 N N . GLU B 1 347 ? -12.147 -3.378 -7.910 1.00 56.73 347 GLU B N 1
ATOM 5092 C CA . GLU B 1 347 ? -12.799 -2.426 -7.012 1.00 55.74 347 GLU B CA 1
ATOM 5093 C C . GLU B 1 347 ? -12.979 -3.033 -5.622 1.00 54.19 347 GLU B C 1
ATOM 5094 O O . GLU B 1 347 ? -13.435 -4.172 -5.483 1.00 53.65 347 GLU B O 1
ATOM 5100 N N . MET B 1 348 ? -12.604 -2.264 -4.603 1.00 51.79 348 MET B N 1
ATOM 5101 C CA . MET B 1 348 ? -12.650 -2.723 -3.219 1.00 50.03 348 MET B CA 1
ATOM 5102 C C . MET B 1 348 ? -13.479 -1.786 -2.348 1.00 49.41 348 MET B C 1
ATOM 5103 O O . MET B 1 348 ? -13.492 -0.573 -2.564 1.00 48.91 348 MET B O 1
ATOM 5108 N N . GLU B 1 349 ? -14.168 -2.362 -1.367 1.00 47.94 349 GLU B N 1
ATOM 5109 C CA . GLU B 1 349 ? -14.944 -1.592 -0.402 1.00 47.81 349 GLU B CA 1
ATOM 5110 C C . GLU B 1 349 ? -14.231 -1.599 0.951 1.00 45.71 349 GLU B C 1
ATOM 5111 O O . GLU B 1 349 ? -13.928 -2.671 1.480 1.00 45.60 349 GLU B O 1
ATOM 5117 N N . PRO B 1 350 ? -13.956 -0.402 1.511 1.00 43.42 350 PRO B N 1
ATOM 5118 C CA . PRO B 1 350 ? -13.286 -0.292 2.810 1.00 42.73 350 PRO B CA 1
ATOM 5119 C C . PRO B 1 350 ? -14.161 -0.821 3.941 1.00 43.15 350 PRO B C 1
ATOM 5120 O O . PRO B 1 350 ? -15.363 -0.544 3.978 1.00 42.96 350 PRO B O 1
ATOM 5124 N N . GLY B 1 351 ? -13.555 -1.578 4.851 1.00 44.18 351 GLY B N 1
ATOM 5125 C CA . GLY B 1 351 ? -14.292 -2.234 5.927 1.00 45.27 351 GLY B CA 1
ATOM 5126 C C . GLY B 1 351 ? -14.626 -3.673 5.581 1.00 46.52 351 GLY B C 1
ATOM 5127 O O . GLY B 1 351 ? -14.661 -4.537 6.460 1.00 46.68 351 GLY B O 1
ATOM 5128 N N . LYS B 1 352 ? -14.875 -3.922 4.296 1.00 46.85 352 LYS B N 1
ATOM 5129 C CA . LYS B 1 352 ? -15.162 -5.263 3.793 1.00 47.33 352 LYS B CA 1
ATOM 5130 C C . LYS B 1 352 ? -13.923 -5.935 3.208 1.00 46.19 352 LYS B C 1
ATOM 5131 O O . LYS B 1 352 ? -13.611 -7.078 3.549 1.00 47.19 352 LYS B O 1
ATOM 5137 N N . ASP B 1 353 ? -13.226 -5.220 2.328 1.00 44.71 353 ASP B N 1
ATOM 5138 C CA . ASP B 1 353 ? -12.072 -5.767 1.620 1.00 43.68 353 ASP B CA 1
ATOM 5139 C C . ASP B 1 353 ? -10.753 -5.508 2.340 1.00 43.07 353 ASP B C 1
ATOM 5140 O O . ASP B 1 353 ? -10.537 -4.435 2.906 1.00 43.05 353 ASP B O 1
ATOM 5145 N N . TRP B 1 354 ? -9.877 -6.506 2.308 1.00 41.74 354 TRP B N 1
ATOM 5146 C CA . TRP B 1 354 ? -8.564 -6.417 2.936 1.00 40.49 354 TRP B CA 1
ATOM 5147 C C . TRP B 1 354 ? -7.469 -6.565 1.915 1.00 40.54 354 TRP B C 1
ATOM 5148 O O . TRP B 1 354 ? -7.740 -6.728 0.719 1.00 40.11 354 TRP B O 1
ATOM 5159 N N . LEU B 1 355 ? -6.225 -6.503 2.385 1.00 40.27 355 LEU B N 1
ATOM 5160 C CA . LEU B 1 355 ? -5.039 -6.662 1.547 1.00 39.96 355 LEU B CA 1
ATOM 5161 C C . LEU B 1 355 ? -4.033 -7.603 2.198 1.00 41.72 355 LEU B C 1
ATOM 5162 O O . LEU B 1 355 ? -3.797 -7.523 3.405 1.00 42.61 355 LEU B O 1
ATOM 5167 N N . LEU B 1 356 ? -3.450 -8.491 1.395 1.00 42.55 356 LEU B N 1
ATOM 5168 C CA . LEU B 1 356 ? -2.367 -9.363 1.850 1.00 41.39 356 LEU B CA 1
ATOM 5169 C C . LEU B 1 356 ? -1.068 -9.036 1.122 1.00 41.44 356 LEU B C 1
ATOM 5170 O O . LEU B 1 356 ? -0.967 -9.200 -0.094 1.00 42.94 356 LEU B O 1
ATOM 5175 N N . PHE B 1 357 ? -0.083 -8.566 1.880 1.00 42.04 357 PHE B N 1
ATOM 5176 C CA . PHE B 1 357 ? 1.244 -8.283 1.353 1.00 42.12 357 PHE B CA 1
ATOM 5177 C C . PHE B 1 357 ? 2.151 -9.479 1.647 1.00 44.18 357 PHE B C 1
ATOM 5178 O O . PHE B 1 357 ? 2.562 -9.675 2.794 1.00 46.59 357 PHE B O 1
ATOM 5186 N N . PRO B 1 358 ? 2.455 -10.296 0.619 1.00 45.33 358 PRO B N 1
ATOM 5187 C CA . PRO B 1 358 ? 3.290 -11.479 0.830 1.00 44.55 358 PRO B CA 1
ATOM 5188 C C . PRO B 1 358 ? 4.752 -11.115 1.067 1.00 44.51 358 PRO B C 1
ATOM 5189 O O . PRO B 1 358 ? 5.276 -10.210 0.413 1.00 43.85 358 PRO B O 1
ATOM 5193 N N . ASN B 1 359 ? 5.384 -11.824 2.003 1.00 46.47 359 ASN B N 1
ATOM 5194 C CA . ASN B 1 359 ? 6.799 -11.645 2.354 1.00 48.45 359 ASN B CA 1
ATOM 5195 C C . ASN B 1 359 ? 7.173 -10.204 2.713 1.00 49.67 359 ASN B C 1
ATOM 5196 O O . ASN B 1 359 ? 7.757 -9.478 1.904 1.00 50.50 359 ASN B O 1
ATOM 5201 N N . MET B 1 360 ? 6.836 -9.804 3.937 1.00 50.92 360 MET B N 1
ATOM 5202 C CA . MET B 1 360 ? 7.030 -8.423 4.379 1.00 52.73 360 MET B CA 1
ATOM 5203 C C . MET B 1 360 ? 7.924 -8.273 5.607 1.00 54.21 360 MET B C 1
ATOM 5204 O O . MET B 1 360 ? 8.201 -7.151 6.036 1.00 54.60 360 MET B O 1
ATOM 5209 N N . GLY B 1 361 ? 8.378 -9.397 6.158 1.00 56.04 361 GLY B N 1
ATOM 5210 C CA . GLY B 1 361 ? 9.212 -9.400 7.363 1.00 58.83 361 GLY B CA 1
ATOM 5211 C C . GLY B 1 361 ? 10.557 -8.708 7.220 1.00 59.58 361 GLY B C 1
ATOM 5212 O O . GLY B 1 361 ? 11.223 -8.423 8.218 1.00 57.92 361 GLY B O 1
ATOM 5213 N N . ALA B 1 362 ? 10.954 -8.441 5.977 1.00 62.34 362 ALA B N 1
ATOM 5214 C CA . ALA B 1 362 ? 12.197 -7.734 5.688 1.00 66.22 362 ALA B CA 1
ATOM 5215 C C . ALA B 1 362 ? 12.090 -6.253 6.051 1.00 69.39 362 ALA B C 1
ATOM 5216 O O . ALA B 1 362 ? 11.499 -5.463 5.309 1.00 70.10 362 ALA B O 1
ATOM 5218 N N . TYR B 1 363 ? 12.653 -5.907 7.209 1.00 73.26 363 TYR B N 1
ATOM 5219 C CA . TYR B 1 363 ? 12.767 -4.523 7.696 1.00 76.16 363 TYR B CA 1
ATOM 5220 C C . TYR B 1 363 ? 11.421 -3.812 7.893 1.00 77.09 363 TYR B C 1
ATOM 5221 O O . TYR B 1 363 ? 10.966 -3.065 7.021 1.00 77.61 363 TYR B O 1
ATOM 5230 N N . THR B 1 364 ? 10.797 -4.045 9.047 1.00 77.12 364 THR B N 1
ATOM 5231 C CA . THR B 1 364 ? 9.506 -3.430 9.379 1.00 76.26 364 THR B CA 1
ATOM 5232 C C . THR B 1 364 ? 9.415 -2.970 10.838 1.00 76.65 364 THR B C 1
ATOM 5233 O O . THR B 1 364 ? 9.568 -1.780 11.125 1.00 76.13 364 THR B O 1
ATOM 5237 N N . ILE B 1 365 ? 9.177 -3.923 11.742 1.00 77.42 365 ILE B N 1
ATOM 5238 C CA . ILE B 1 365 ? 8.931 -3.676 13.180 1.00 77.92 365 ILE B CA 1
ATOM 5239 C C . ILE B 1 365 ? 8.303 -2.327 13.528 1.00 79.50 365 ILE B C 1
ATOM 5240 O O . ILE B 1 365 ? 7.205 -2.005 13.072 1.00 79.99 365 ILE B O 1
ATOM 5245 N N . HIS B 1 379 ? 0.443 -4.337 14.764 1.00 65.03 379 HIS B N 1
ATOM 5246 C CA . HIS B 1 379 ? 1.349 -4.736 15.839 1.00 65.12 379 HIS B CA 1
ATOM 5247 C C . HIS B 1 379 ? 0.926 -6.022 16.505 1.00 62.87 379 HIS B C 1
ATOM 5248 O O . HIS B 1 379 ? 1.341 -6.320 17.628 1.00 62.77 379 HIS B O 1
ATOM 5255 N N . VAL B 1 380 ? 0.105 -6.802 15.802 1.00 60.21 380 VAL B N 1
ATOM 5256 C CA . VAL B 1 380 ? -0.425 -8.064 16.321 1.00 57.19 380 VAL B CA 1
ATOM 5257 C C . VAL B 1 380 ? 0.059 -9.240 15.465 1.00 55.74 380 VAL B C 1
ATOM 5258 O O . VAL B 1 380 ? -0.100 -9.237 14.242 1.00 56.41 380 VAL B O 1
ATOM 5262 N N . ILE B 1 381 ? 0.647 -10.240 16.121 1.00 53.20 381 ILE B N 1
ATOM 5263 C CA . ILE B 1 381 ? 1.241 -11.386 15.429 1.00 50.68 381 ILE B CA 1
ATOM 5264 C C . ILE B 1 381 ? 0.420 -12.661 15.635 1.00 50.89 381 ILE B C 1
ATOM 5265 O O . ILE B 1 381 ? 0.133 -13.047 16.771 1.00 52.76 381 ILE B O 1
ATOM 5270 N N . TYR B 1 382 ? 0.045 -13.301 14.530 1.00 51.11 382 TYR B N 1
ATOM 5271 C CA . TYR B 1 382 ? -0.588 -14.618 14.561 1.00 52.00 382 TYR B CA 1
ATOM 5272 C C . TYR B 1 382 ? 0.362 -15.651 13.962 1.00 53.77 382 TYR B C 1
ATOM 5273 O O . TYR B 1 382 ? 0.738 -15.549 12.792 1.00 54.90 382 TYR B O 1
ATOM 5282 N N . THR B 1 383 ? 0.750 -16.638 14.766 1.00 54.52 383 THR B N 1
ATOM 5283 C CA . THR B 1 383 ? 1.672 -17.683 14.320 1.00 55.37 383 THR B CA 1
ATOM 5284 C C . THR B 1 383 ? 0.960 -18.661 13.386 1.00 56.56 383 THR B C 1
ATOM 5285 O O . THR B 1 383 ? -0.063 -19.244 13.747 1.00 57.47 383 THR B O 1
ATOM 5289 N N . LEU B 1 384 ? 1.508 -18.827 12.184 1.00 58.29 384 LEU B N 1
ATOM 5290 C CA . LEU B 1 384 ? 0.908 -19.687 11.166 1.00 60.31 384 LEU B CA 1
ATOM 5291 C C . LEU B 1 384 ? 0.970 -21.166 11.553 1.00 63.41 384 LEU B C 1
ATOM 5292 O O . LEU B 1 384 ? 2.038 -21.671 11.899 1.00 64.30 384 LEU B O 1
ATOM 5297 N N . PRO B 1 385 ? -0.184 -21.859 11.511 1.00 65.60 385 PRO B N 1
ATOM 5298 C CA . PRO B 1 385 ? -0.227 -23.306 11.717 1.00 66.00 385 PRO B CA 1
ATOM 5299 C C . PRO B 1 385 ? 0.142 -24.064 10.433 1.00 65.62 385 PRO B C 1
ATOM 5300 O O . PRO B 1 385 ? -0.069 -23.541 9.339 1.00 63.58 385 PRO B O 1
ATOM 5304 N N . LEU B 1 386 ? 0.700 -25.270 10.550 1.00 66.58 386 LEU B N 1
ATOM 5305 C CA . LEU B 1 386 ? 0.994 -25.912 11.833 1.00 68.03 386 LEU B CA 1
ATOM 5306 C C . LEU B 1 386 ? 2.468 -25.818 12.213 1.00 68.46 386 LEU B C 1
ATOM 5307 O O . LEU B 1 386 ? 3.347 -25.939 11.361 1.00 2.00 386 LEU B O 1
ATOM 5312 N N . SER C 1 5 ? -9.796 6.289 44.650 1.00 74.02 5 SER C N 1
ATOM 5313 C CA . SER C 1 5 ? -10.241 6.940 43.383 1.00 74.52 5 SER C CA 1
ATOM 5314 C C . SER C 1 5 ? -10.122 5.958 42.231 1.00 73.60 5 SER C C 1
ATOM 5315 O O . SER C 1 5 ? -9.061 5.365 42.030 1.00 74.62 5 SER C O 1
ATOM 5318 N N . LEU C 1 6 ? -11.208 5.802 41.476 1.00 71.97 6 LEU C N 1
ATOM 5319 C CA . LEU C 1 6 ? -11.266 4.868 40.348 1.00 69.91 6 LEU C CA 1
ATOM 5320 C C . LEU C 1 6 ? -10.355 5.286 39.191 1.00 68.31 6 LEU C C 1
ATOM 5321 O O . LEU C 1 6 ? -9.821 4.433 38.478 1.00 66.62 6 LEU C O 1
ATOM 5326 N N . GLU C 1 7 ? -10.188 6.597 39.014 1.00 67.73 7 GLU C N 1
ATOM 5327 C CA . GLU C 1 7 ? -9.337 7.150 37.954 1.00 66.80 7 GLU C CA 1
ATOM 5328 C C . GLU C 1 7 ? -7.845 6.927 38.211 1.00 64.70 7 GLU C C 1
ATOM 5329 O O . GLU C 1 7 ? -7.081 6.679 37.276 1.00 64.92 7 GLU C O 1
ATOM 5335 N N . VAL C 1 8 ? -7.439 7.022 39.476 1.00 61.35 8 VAL C N 1
ATOM 5336 C CA . VAL C 1 8 ? -6.048 6.783 39.871 1.00 57.58 8 VAL C CA 1
ATOM 5337 C C . VAL C 1 8 ? -5.740 5.284 39.835 1.00 55.89 8 VAL C C 1
ATOM 5338 O O . VAL C 1 8 ? -4.643 4.877 39.449 1.00 54.18 8 VAL C O 1
ATOM 5342 N N . LYS C 1 9 ? -6.726 4.479 40.230 1.00 55.39 9 LYS C N 1
ATOM 5343 C CA . LYS C 1 9 ? -6.613 3.021 40.257 1.00 54.76 9 LYS C CA 1
ATOM 5344 C C . LYS C 1 9 ? -6.461 2.437 38.850 1.00 54.55 9 LYS C C 1
ATOM 5345 O O . LYS C 1 9 ? -5.649 1.535 38.628 1.00 54.27 9 LYS C O 1
ATOM 5351 N N . GLU C 1 10 ? -7.240 2.961 37.907 1.00 55.18 10 GLU C N 1
ATOM 5352 C CA . GLU C 1 10 ? -7.218 2.472 36.530 1.00 57.40 10 GLU C CA 1
ATOM 5353 C C . GLU C 1 10 ? -5.991 2.942 35.754 1.00 57.01 10 GLU C C 1
ATOM 5354 O O . GLU C 1 10 ? -5.428 2.180 34.966 1.00 56.93 10 GLU C O 1
ATOM 5360 N N . PHE C 1 11 ? -5.581 4.190 35.988 1.00 55.47 11 PHE C N 1
ATOM 5361 C CA . PHE C 1 11 ? -4.376 4.756 35.373 1.00 52.51 11 PHE C CA 1
ATOM 5362 C C . PHE C 1 11 ? -3.116 4.032 35.847 1.00 52.43 11 PHE C C 1
ATOM 5363 O O . PHE C 1 11 ? -2.146 3.899 35.097 1.00 53.01 11 PHE C O 1
ATOM 5371 N N . ALA C 1 12 ? -3.142 3.566 37.094 1.00 51.76 12 ALA C N 1
ATOM 5372 C CA . ALA C 1 12 ? -2.080 2.718 37.625 1.00 51.21 12 ALA C CA 1
ATOM 5373 C C . ALA C 1 12 ? -2.047 1.387 36.876 1.00 50.46 12 ALA C C 1
ATOM 5374 O O . ALA C 1 12 ? -0.976 0.918 36.490 1.00 50.15 12 ALA C O 1
ATOM 5376 N N . LEU C 1 13 ? -3.227 0.804 36.661 1.00 49.27 13 LEU C N 1
ATOM 5377 C CA . LEU C 1 13 ? -3.371 -0.477 35.962 1.00 48.76 13 LEU C CA 1
ATOM 5378 C C . LEU C 1 13 ? -2.954 -0.425 34.494 1.00 49.35 13 LEU C C 1
ATOM 5379 O O . LEU C 1 13 ? -2.308 -1.348 33.992 1.00 48.47 13 LEU C O 1
ATOM 5384 N N . ASN C 1 14 ? -3.331 0.651 33.808 1.00 50.36 14 ASN C N 1
ATOM 5385 C CA . ASN C 1 14 ? -2.964 0.827 32.405 1.00 50.72 14 ASN C CA 1
ATOM 5386 C C . ASN C 1 14 ? -1.454 0.934 32.201 1.00 48.86 14 ASN C C 1
ATOM 5387 O O . ASN C 1 14 ? -0.944 0.591 31.135 1.00 49.34 14 ASN C O 1
ATOM 5392 N N . LEU C 1 15 ? -0.753 1.395 33.236 1.00 46.07 15 LEU C N 1
ATOM 5393 C CA . LEU C 1 15 ? 0.705 1.510 33.215 1.00 43.94 15 LEU C CA 1
ATOM 5394 C C . LEU C 1 15 ? 1.409 0.206 33.603 1.00 43.72 15 LEU C C 1
ATOM 5395 O O . LEU C 1 15 ? 2.404 -0.175 32.978 1.00 41.48 15 LEU C O 1
ATOM 5400 N N . ILE C 1 16 ? 0.898 -0.481 34.625 1.00 44.78 16 ILE C N 1
ATOM 5401 C CA . ILE C 1 16 ? 1.506 -1.746 35.060 1.00 46.62 16 ILE C CA 1
ATOM 5402 C C . ILE C 1 16 ? 1.398 -2.836 33.989 1.00 49.01 16 ILE C C 1
ATOM 5403 O O . ILE C 1 16 ? 2.247 -3.724 33.924 1.00 49.58 16 ILE C O 1
ATOM 5408 N N . SER C 1 17 ? 0.367 -2.737 33.146 1.00 52.03 17 SER C N 1
ATOM 5409 C CA . SER C 1 17 ? 0.114 -3.688 32.056 1.00 55.36 17 SER C CA 1
ATOM 5410 C C . SER C 1 17 ? 1.231 -3.717 31.008 1.00 58.15 17 SER C C 1
ATOM 5411 O O . SER C 1 17 ? 1.355 -4.680 30.243 1.00 59.54 17 SER C O 1
ATOM 5414 N N . GLN C 1 18 ? 2.032 -2.654 30.981 1.00 60.22 18 GLN C N 1
ATOM 5415 C CA . GLN C 1 18 ? 3.160 -2.536 30.060 1.00 61.70 18 GLN C CA 1
ATOM 5416 C C . GLN C 1 18 ? 4.371 -3.350 30.521 1.00 59.74 18 GLN C C 1
ATOM 5417 O O . GLN C 1 18 ? 5.334 -3.514 29.768 1.00 59.18 18 GLN C O 1
ATOM 5423 N N . PHE C 1 19 ? 4.315 -3.863 31.749 1.00 58.10 19 PHE C N 1
ATOM 5424 C CA . PHE C 1 19 ? 5.469 -4.520 32.360 1.00 57.24 19 PHE C CA 1
ATOM 5425 C C . PHE C 1 19 ? 5.304 -6.021 32.597 1.00 57.22 19 PHE C C 1
ATOM 5426 O O . PHE C 1 19 ? 4.351 -6.465 33.242 1.00 56.21 19 PHE C O 1
ATOM 5434 N N . GLU C 1 20 ? 6.249 -6.785 32.052 1.00 57.96 20 GLU C N 1
ATOM 5435 C CA . GLU C 1 20 ? 6.432 -8.197 32.379 1.00 57.30 20 GLU C CA 1
ATOM 5436 C C . GLU C 1 20 ? 7.274 -8.286 33.656 1.00 55.98 20 GLU C C 1
ATOM 5437 O O . GLU C 1 20 ? 7.886 -7.290 34.057 1.00 55.98 20 GLU C O 1
ATOM 5443 N N . PRO C 1 21 ? 7.318 -9.472 34.303 1.00 54.26 21 PRO C N 1
ATOM 5444 C CA . PRO C 1 21 ? 8.201 -9.616 35.465 1.00 52.31 21 PRO C CA 1
ATOM 5445 C C . PRO C 1 21 ? 9.665 -9.332 35.123 1.00 51.22 21 PRO C C 1
ATOM 5446 O O . PRO C 1 21 ? 10.391 -8.785 35.950 1.00 50.71 21 PRO C O 1
ATOM 5450 N N . GLU C 1 22 ? 10.074 -9.680 33.903 1.00 50.95 22 GLU C N 1
ATOM 5451 C CA . GLU C 1 22 ? 11.456 -9.508 33.447 1.00 51.17 22 GLU C CA 1
ATOM 5452 C C . GLU C 1 22 ? 11.905 -8.047 33.361 1.00 49.30 22 GLU C C 1
ATOM 5453 O O . GLU C 1 22 ? 13.080 -7.747 33.574 1.00 48.68 22 GLU C O 1
ATOM 5459 N N . ASN C 1 23 ? 10.972 -7.148 33.048 1.00 46.67 23 ASN C N 1
ATOM 5460 C CA . ASN C 1 23 ? 11.304 -5.740 32.805 1.00 45.35 23 ASN C CA 1
ATOM 5461 C C . ASN C 1 23 ? 10.659 -4.731 33.764 1.00 45.16 23 ASN C C 1
ATOM 5462 O O . ASN C 1 23 ? 10.825 -3.520 33.596 1.00 46.40 23 ASN C O 1
ATOM 5467 N N . GLN C 1 24 ? 9.933 -5.232 34.762 1.00 44.55 24 GLN C N 1
ATOM 5468 C CA . GLN C 1 24 ? 9.263 -4.374 35.743 1.00 42.39 24 GLN C CA 1
ATOM 5469 C C . GLN C 1 24 ? 10.261 -3.565 36.580 1.00 41.01 24 GLN C C 1
ATOM 5470 O O . GLN C 1 24 ? 11.227 -4.124 37.102 1.00 39.20 24 GLN C O 1
ATOM 5476 N N . PRO C 1 25 ? 10.034 -2.244 36.703 1.00 41.07 25 PRO C N 1
ATOM 5477 C CA . PRO C 1 25 ? 10.887 -1.415 37.554 1.00 39.95 25 PRO C CA 1
ATOM 5478 C C . PRO C 1 25 ? 10.527 -1.582 39.030 1.00 39.50 25 PRO C C 1
ATOM 5479 O O . PRO C 1 25 ? 9.551 -2.263 39.349 1.00 39.30 25 PRO C O 1
ATOM 5483 N N . LEU C 1 26 ? 11.310 -0.965 39.913 1.00 38.33 26 LEU C N 1
ATOM 5484 C CA . LEU C 1 26 ? 11.043 -0.999 41.352 1.00 38.90 26 LEU C CA 1
ATOM 5485 C C . LEU C 1 26 ? 9.708 -0.337 41.692 1.00 38.75 26 LEU C C 1
ATOM 5486 O O . LEU C 1 26 ? 9.021 -0.750 42.629 1.00 39.14 26 LEU C O 1
ATOM 5491 N N . GLY C 1 27 ? 9.352 0.687 40.920 1.00 39.09 27 GLY C N 1
ATOM 5492 C CA . GLY C 1 27 ? 8.085 1.389 41.083 1.00 39.22 27 GLY C CA 1
ATOM 5493 C C . GLY C 1 27 ? 8.017 2.677 40.286 1.00 38.75 27 GLY C C 1
ATOM 5494 O O . GLY C 1 27 ? 9.010 3.102 39.691 1.00 36.86 27 GLY C O 1
ATOM 5495 N N . PHE C 1 28 ? 6.839 3.295 40.270 1.00 39.89 28 PHE C N 1
ATOM 5496 C CA . PHE C 1 28 ? 6.650 4.590 39.613 1.00 41.25 28 PHE C CA 1
ATOM 5497 C C . PHE C 1 28 ? 5.685 5.497 40.378 1.00 42.89 28 PHE C C 1
ATOM 5498 O O . PHE C 1 28 ? 4.946 5.040 41.255 1.00 42.47 28 PHE C O 1
ATOM 5506 N N . TRP C 1 29 ? 5.702 6.782 40.032 1.00 44.72 29 TRP C N 1
ATOM 5507 C CA . TRP C 1 29 ? 4.867 7.781 40.690 1.00 45.58 29 TRP C CA 1
ATOM 5508 C C . TRP C 1 29 ? 3.723 8.224 39.828 1.00 45.96 29 TRP C C 1
ATOM 5509 O O . TRP C 1 29 ? 3.836 8.272 38.602 1.00 47.11 29 TRP C O 1
ATOM 5520 N N . ILE C 1 30 ? 2.603 8.544 40.471 1.00 46.08 30 ILE C N 1
ATOM 5521 C CA . ILE C 1 30 ? 1.475 9.178 39.797 1.00 44.85 30 ILE C CA 1
ATOM 5522 C C . ILE C 1 30 ? 1.286 10.579 40.372 1.00 44.73 30 ILE C C 1
ATOM 5523 O O . ILE C 1 30 ? 0.956 10.736 41.550 1.00 44.77 30 ILE C O 1
ATOM 5528 N N . PHE C 1 31 ? 1.517 11.586 39.534 1.00 44.39 31 PHE C N 1
ATOM 5529 C CA . PHE C 1 31 ? 1.382 12.982 39.935 1.00 43.17 31 PHE C CA 1
ATOM 5530 C C . PHE C 1 31 ? -0.071 13.432 39.818 1.00 43.44 31 PHE C C 1
ATOM 5531 O O . PHE C 1 31 ? -0.577 13.663 38.716 1.00 43.32 31 PHE C O 1
ATOM 5539 N N . ASP C 1 32 ? -0.735 13.535 40.966 1.00 45.62 32 ASP C N 1
ATOM 5540 C CA . ASP C 1 32 ? -2.127 13.961 41.032 1.00 48.46 32 ASP C CA 1
ATOM 5541 C C . ASP C 1 32 ? -2.200 15.485 40.966 1.00 50.02 32 ASP C C 1
ATOM 5542 O O . ASP C 1 32 ? -2.034 16.168 41.979 1.00 50.65 32 ASP C O 1
ATOM 5547 N N . THR C 1 33 ? -2.445 16.000 39.761 1.00 52.38 33 THR C N 1
ATOM 5548 C CA . THR C 1 33 ? -2.506 17.441 39.498 1.00 52.89 33 THR C CA 1
ATOM 5549 C C . THR C 1 33 ? -3.697 18.090 40.206 1.00 51.70 33 THR C C 1
ATOM 5550 O O . THR C 1 33 ? -3.561 19.147 40.830 1.00 48.99 33 THR C O 1
ATOM 5554 N N . GLU C 1 34 ? -4.857 17.446 40.108 1.00 52.48 34 GLU C N 1
ATOM 5555 C CA . GLU C 1 34 ? -6.076 17.937 40.740 1.00 53.46 34 GLU C CA 1
ATOM 5556 C C . GLU C 1 34 ? -5.992 17.828 42.262 1.00 51.44 34 GLU C C 1
ATOM 5557 O O . GLU C 1 34 ? -6.586 18.634 42.978 1.00 50.79 34 GLU C O 1
ATOM 5563 N N . GLY C 1 35 ? -5.242 16.835 42.739 1.00 48.45 35 GLY C N 1
ATOM 5564 C CA . GLY C 1 35 ? -5.001 16.635 44.169 1.00 46.61 35 GLY C CA 1
ATOM 5565 C C . GLY C 1 35 ? -4.252 17.786 44.820 1.00 45.82 35 GLY C C 1
ATOM 5566 O O . GLY C 1 35 ? -4.472 18.093 45.995 1.00 45.66 35 GLY C O 1
ATOM 5567 N N . VAL C 1 36 ? -3.364 18.416 44.053 1.00 44.32 36 VAL C N 1
ATOM 5568 C CA . VAL C 1 36 ? -2.645 19.607 44.503 1.00 43.96 36 VAL C CA 1
ATOM 5569 C C . VAL C 1 36 ? -3.603 20.796 44.562 1.00 45.44 36 VAL C C 1
ATOM 5570 O O . VAL C 1 36 ? -3.640 21.519 45.559 1.00 45.53 36 VAL C O 1
ATOM 5574 N N . GLU C 1 37 ? -4.383 20.972 43.494 1.00 48.23 37 GLU C N 1
ATOM 5575 C CA . GLU C 1 37 ? -5.323 22.089 43.360 1.00 50.79 37 GLU C CA 1
ATOM 5576 C C . GLU C 1 37 ? -6.364 22.125 44.479 1.00 52.25 37 GLU C C 1
ATOM 5577 O O . GLU C 1 37 ? -6.701 23.199 44.984 1.00 52.90 37 GLU C O 1
ATOM 5583 N N . LYS C 1 38 ? -6.864 20.949 44.858 1.00 52.53 38 LYS C N 1
ATOM 5584 C CA . LYS C 1 38 ? -7.880 20.832 45.905 1.00 53.15 38 LYS C CA 1
ATOM 5585 C C . LYS C 1 38 ? -7.342 21.181 47.292 1.00 53.38 38 LYS C C 1
ATOM 5586 O O . LYS C 1 38 ? -8.072 21.721 48.123 1.00 53.78 38 LYS C O 1
ATOM 5592 N N . ALA C 1 39 ? -6.067 20.876 47.527 1.00 52.40 39 ALA C N 1
ATOM 5593 C CA . ALA C 1 39 ? -5.404 21.195 48.793 1.00 51.36 39 ALA C CA 1
ATOM 5594 C C . ALA C 1 39 ? -5.120 22.691 48.931 1.00 51.01 39 ALA C C 1
ATOM 5595 O O . ALA C 1 39 ? -5.165 23.237 50.037 1.00 51.28 39 ALA C O 1
ATOM 5597 N N . VAL C 1 40 ? -4.832 23.342 47.805 1.00 50.44 40 VAL C N 1
ATOM 5598 C CA . VAL C 1 40 ? -4.555 24.781 47.773 1.00 49.84 40 VAL C CA 1
ATOM 5599 C C . VAL C 1 40 ? -5.829 25.595 48.014 1.00 51.52 40 VAL C C 1
ATOM 5600 O O . VAL C 1 40 ? -5.830 26.528 48.821 1.00 52.08 40 VAL C O 1
ATOM 5604 N N . GLU C 1 41 ? -6.909 25.230 47.324 1.00 53.01 41 GLU C N 1
ATOM 5605 C CA . GLU C 1 41 ? -8.194 25.922 47.468 1.00 54.86 41 GLU C CA 1
ATOM 5606 C C . GLU C 1 41 ? -8.849 25.680 48.835 1.00 55.13 41 GLU C C 1
ATOM 5607 O O . GLU C 1 41 ? -9.658 26.490 49.291 1.00 56.54 41 GLU C O 1
ATOM 5613 N N . ARG C 1 42 ? -8.489 24.567 49.474 1.00 53.60 42 ARG C N 1
ATOM 5614 C CA . ARG C 1 42 ? -8.934 24.257 50.833 1.00 52.00 42 ARG C CA 1
ATOM 5615 C C . ARG C 1 42 ? -8.247 25.178 51.844 1.00 52.37 42 ARG C C 1
ATOM 5616 O O . ARG C 1 42 ? -8.859 25.596 52.831 1.00 53.87 42 ARG C O 1
ATOM 5624 N N . TRP C 1 43 ? -6.976 25.483 51.586 1.00 52.10 43 TRP C N 1
ATOM 5625 C CA . TRP C 1 43 ? -6.187 26.383 52.427 1.00 51.10 43 TRP C CA 1
ATOM 5626 C C . TRP C 1 43 ? -6.691 27.797 52.345 1.00 51.12 43 TRP C C 1
ATOM 5627 O O . TRP C 1 43 ? -6.826 28.476 53.366 1.00 49.79 43 TRP C O 1
ATOM 5638 N N . LYS C 1 44 ? -6.973 28.253 51.125 1.00 51.78 44 LYS C N 1
ATOM 5639 C CA . LYS C 1 44 ? -7.455 29.615 50.895 1.00 53.52 44 LYS C CA 1
ATOM 5640 C C . LYS C 1 44 ? -8.851 29.849 51.474 1.00 55.64 44 LYS C C 1
ATOM 5641 O O . LYS C 1 44 ? -9.206 30.981 51.800 1.00 55.56 44 LYS C O 1
ATOM 5647 N N . LYS C 1 45 ? -9.628 28.773 51.600 1.00 57.24 45 LYS C N 1
ATOM 5648 C CA . LYS C 1 45 ? -10.964 28.829 52.196 1.00 57.75 45 LYS C CA 1
ATOM 5649 C C . LYS C 1 45 ? -10.903 28.900 53.725 1.00 57.31 45 LYS C C 1
ATOM 5650 O O . LYS C 1 45 ? -11.646 29.664 54.348 1.00 57.11 45 LYS C O 1
ATOM 5656 N N . ASN C 1 46 ? -10.019 28.099 54.317 1.00 57.30 46 ASN C N 1
ATOM 5657 C CA . ASN C 1 46 ? -9.883 28.021 55.772 1.00 56.83 46 ASN C CA 1
ATOM 5658 C C . ASN C 1 46 ? -8.984 29.101 56.373 1.00 56.75 46 ASN C C 1
ATOM 5659 O O . ASN C 1 46 ? -9.172 29.499 57.524 1.00 58.20 46 ASN C O 1
ATOM 5664 N N . MET C 1 47 ? -8.011 29.566 55.592 1.00 54.91 47 MET C N 1
ATOM 5665 C CA . MET C 1 47 ? -7.148 30.677 55.995 1.00 53.07 47 MET C CA 1
ATOM 5666 C C . MET C 1 47 ? -6.977 31.688 54.856 1.00 50.99 47 MET C C 1
ATOM 5667 O O . MET C 1 47 ? -5.956 31.678 54.165 1.00 51.98 47 MET C O 1
ATOM 5672 N N . PRO C 1 48 ? -7.986 32.562 54.652 1.00 50.09 48 PRO C N 1
ATOM 5673 C CA . PRO C 1 48 ? -7.937 33.573 53.588 1.00 49.40 48 PRO C CA 1
ATOM 5674 C C . PRO C 1 48 ? -6.867 34.646 53.795 1.00 48.57 48 PRO C C 1
ATOM 5675 O O . PRO C 1 48 ? -6.352 35.190 52.816 1.00 48.26 48 PRO C O 1
ATOM 5679 N N . THR C 1 49 ? -6.541 34.943 55.051 1.00 48.51 49 THR C N 1
ATOM 5680 C CA . THR C 1 49 ? -5.581 36.004 55.369 1.00 46.83 49 THR C CA 1
ATOM 5681 C C . THR C 1 49 ? -4.135 35.511 55.475 1.00 45.43 49 THR C C 1
ATOM 5682 O O . THR C 1 49 ? -3.211 36.319 55.604 1.00 46.44 49 THR C O 1
ATOM 5686 N N . VAL C 1 50 ? -3.943 34.194 55.415 1.00 43.69 50 VAL C N 1
ATOM 5687 C CA . VAL C 1 50 ? -2.603 33.606 55.496 1.00 42.12 50 VAL C CA 1
ATOM 5688 C C . VAL C 1 50 ? -2.157 33.041 54.144 1.00 40.76 50 VAL C C 1
ATOM 5689 O O . VAL C 1 50 ? -2.732 32.073 53.638 1.00 39.96 50 VAL C O 1
ATOM 5693 N N . ARG C 1 51 ? -1.129 33.662 53.570 1.00 38.85 51 ARG C N 1
ATOM 5694 C CA . ARG C 1 51 ? -0.572 33.236 52.289 1.00 39.32 51 ARG C CA 1
ATOM 5695 C C . ARG C 1 51 ? 0.344 32.025 52.493 1.00 39.85 51 ARG C C 1
ATOM 5696 O O . ARG C 1 51 ? 1.312 32.100 53.253 1.00 41.36 51 ARG C O 1
ATOM 5704 N N . PRO C 1 52 ? 0.034 30.900 51.823 1.00 39.27 52 PRO C N 1
ATOM 5705 C CA . PRO C 1 52 ? 0.853 29.700 51.988 1.00 37.45 52 PRO C CA 1
ATOM 5706 C C . PRO C 1 52 ? 2.148 29.750 51.174 1.00 36.19 52 PRO C C 1
ATOM 5707 O O . PRO C 1 52 ? 2.116 29.997 49.967 1.00 35.87 52 PRO C O 1
ATOM 5711 N N . CYS C 1 53 ? 3.277 29.535 51.844 1.00 34.99 53 CYS C N 1
ATOM 5712 C CA . CYS C 1 53 ? 4.568 29.439 51.170 1.00 35.49 53 CYS C CA 1
ATOM 5713 C C . CYS C 1 53 ? 5.107 28.020 51.302 1.00 34.75 53 CYS C C 1
ATOM 5714 O O . CYS C 1 53 ? 5.457 27.580 52.399 1.00 34.66 53 CYS C O 1
ATOM 5717 N N . PHE C 1 54 ? 5.166 27.311 50.178 1.00 33.91 54 PHE C N 1
ATOM 5718 C CA . PHE C 1 54 ? 5.551 25.903 50.164 1.00 33.92 54 PHE C CA 1
ATOM 5719 C C . PHE C 1 54 ? 6.997 25.678 50.595 1.00 35.44 54 PHE C C 1
ATOM 5720 O O . PHE C 1 54 ? 7.918 26.311 50.073 1.00 36.23 54 PHE C O 1
ATOM 5728 N N . ALA C 1 55 ? 7.178 24.776 51.557 1.00 36.48 55 ALA C N 1
ATOM 5729 C CA . ALA C 1 55 ? 8.505 24.351 51.985 1.00 38.07 55 ALA C CA 1
ATOM 5730 C C . ALA C 1 55 ? 9.083 23.393 50.950 1.00 37.65 55 ALA C C 1
ATOM 5731 O O . ALA C 1 55 ? 8.669 22.234 50.858 1.00 40.97 55 ALA C O 1
ATOM 5733 N N . VAL C 1 56 ? 10.036 23.898 50.169 1.00 36.28 56 VAL C N 1
ATOM 5734 C CA . VAL C 1 56 ? 10.642 23.156 49.058 1.00 34.88 56 VAL C CA 1
ATOM 5735 C C . VAL C 1 56 ? 11.353 21.883 49.535 1.00 35.94 56 VAL C C 1
ATOM 5736 O O . VAL C 1 56 ? 11.414 20.887 48.809 1.00 32.78 56 VAL C O 1
ATOM 5740 N N . LYS C 1 57 ? 11.862 21.920 50.767 1.00 38.49 57 LYS C N 1
ATOM 5741 C CA . LYS C 1 57 ? 12.594 20.797 51.356 1.00 41.22 57 LYS C CA 1
ATOM 5742 C C . LYS C 1 57 ? 11.754 19.520 51.471 1.00 42.05 57 LYS C C 1
ATOM 5743 O O . LYS C 1 57 ? 12.290 18.416 51.352 1.00 40.73 57 LYS C O 1
ATOM 5749 N N . CYS C 1 58 ? 10.449 19.676 51.696 1.00 44.94 58 CYS C N 1
ATOM 5750 C CA . CYS C 1 58 ? 9.527 18.538 51.787 1.00 47.60 58 CYS C CA 1
ATOM 5751 C C . CYS C 1 58 ? 9.481 17.716 50.502 1.00 47.39 58 CYS C C 1
ATOM 5752 O O . CYS C 1 58 ? 9.584 16.487 50.540 1.00 48.54 58 CYS C O 1
ATOM 5755 N N . ASN C 1 59 ? 9.321 18.403 49.373 1.00 46.64 59 ASN C N 1
ATOM 5756 C CA . ASN C 1 59 ? 9.355 17.768 48.059 1.00 45.11 59 ASN C CA 1
ATOM 5757 C C . ASN C 1 59 ? 9.728 18.776 46.970 1.00 42.17 59 ASN C C 1
ATOM 5758 O O . ASN C 1 59 ? 8.882 19.559 46.533 1.00 40.50 59 ASN C O 1
ATOM 5763 N N . PRO C 1 60 ? 11.001 18.760 46.531 1.00 40.45 60 PRO C N 1
ATOM 5764 C CA . PRO C 1 60 ? 11.503 19.733 45.566 1.00 39.19 60 PRO C CA 1
ATOM 5765 C C . PRO C 1 60 ? 11.283 19.328 44.106 1.00 38.19 60 PRO C C 1
ATOM 5766 O O . PRO C 1 60 ? 11.968 19.844 43.219 1.00 36.73 60 PRO C O 1
ATOM 5770 N N . GLU C 1 61 ? 10.336 18.421 43.868 1.00 39.13 61 GLU C N 1
ATOM 5771 C CA . GLU C 1 61 ? 10.020 17.952 42.520 1.00 39.92 61 GLU C CA 1
ATOM 5772 C C . GLU C 1 61 ? 9.532 19.122 41.665 1.00 40.95 61 GLU C C 1
ATOM 5773 O O . GLU C 1 61 ? 8.491 19.711 41.964 1.00 43.59 61 GLU C O 1
ATOM 5779 N N . PRO C 1 62 ? 10.294 19.463 40.604 1.00 39.71 62 PRO C N 1
ATOM 5780 C CA . PRO C 1 62 ? 10.041 20.622 39.740 1.00 38.35 62 PRO C CA 1
ATOM 5781 C C . PRO C 1 62 ? 8.582 20.797 39.315 1.00 39.91 62 PRO C C 1
ATOM 5782 O O . PRO C 1 62 ? 8.095 21.925 39.269 1.00 40.91 62 PRO C O 1
ATOM 5786 N N . HIS C 1 63 ? 7.901 19.691 39.016 1.00 41.14 63 HIS C N 1
ATOM 5787 C CA . HIS C 1 63 ? 6.501 19.719 38.584 1.00 42.78 63 HIS C CA 1
ATOM 5788 C C . HIS C 1 63 ? 5.567 20.193 39.664 1.00 41.63 63 HIS C C 1
ATOM 5789 O O . HIS C 1 63 ? 4.649 20.969 39.396 1.00 41.15 63 HIS C O 1
ATOM 5796 N N . LEU C 1 64 ? 5.799 19.731 40.892 1.00 39.81 64 LEU C N 1
ATOM 5797 C CA . LEU C 1 64 ? 5.001 20.135 42.049 1.00 38.26 64 LEU C CA 1
ATOM 5798 C C . LEU C 1 64 ? 5.281 21.585 42.449 1.00 37.44 64 LEU C C 1
ATOM 5799 O O . LEU C 1 64 ? 4.353 22.357 42.702 1.00 37.72 64 LEU C O 1
ATOM 5804 N N . VAL C 1 65 ? 6.564 21.941 42.498 1.00 36.37 65 VAL C N 1
ATOM 5805 C CA . VAL C 1 65 ? 7.003 23.292 42.854 1.00 36.55 65 VAL C CA 1
ATOM 5806 C C . VAL C 1 65 ? 6.512 24.314 41.822 1.00 36.93 65 VAL C C 1
ATOM 5807 O O . VAL C 1 65 ? 6.098 25.419 42.183 1.00 35.57 65 VAL C O 1
ATOM 5811 N N . LYS C 1 66 ? 6.551 23.926 40.547 1.00 39.14 66 LYS C N 1
ATOM 5812 C CA . LYS C 1 66 ? 6.044 24.742 39.440 1.00 39.48 66 LYS C CA 1
ATOM 5813 C C . LYS C 1 66 ? 4.537 24.978 39.552 1.00 38.34 66 LYS C C 1
ATOM 5814 O O . LYS C 1 66 ? 4.069 26.108 39.402 1.00 38.93 66 LYS C O 1
ATOM 5820 N N . LEU C 1 67 ? 3.792 23.907 39.824 1.00 37.73 67 LEU C N 1
ATOM 5821 C CA . LEU C 1 67 ? 2.333 23.966 39.908 1.00 35.84 67 LEU C CA 1
ATOM 5822 C C . LEU C 1 67 ? 1.842 24.796 41.095 1.00 36.75 67 LEU C C 1
ATOM 5823 O O . LEU C 1 67 ? 0.930 25.609 40.946 1.00 36.81 67 LEU C O 1
ATOM 5828 N N . LEU C 1 68 ? 2.453 24.587 42.261 1.00 38.87 68 LEU C N 1
ATOM 5829 C CA . LEU C 1 68 ? 2.076 25.300 43.486 1.00 39.18 68 LEU C CA 1
ATOM 5830 C C . LEU C 1 68 ? 2.234 26.814 43.362 1.00 39.80 68 LEU C C 1
ATOM 5831 O O . LEU C 1 68 ? 1.374 27.571 43.817 1.00 39.44 68 LEU C O 1
ATOM 5836 N N . GLY C 1 69 ? 3.328 27.244 42.736 1.00 40.86 69 GLY C N 1
ATOM 5837 C CA . GLY C 1 69 ? 3.597 28.664 42.520 1.00 41.89 69 GLY C CA 1
ATOM 5838 C C . GLY C 1 69 ? 2.603 29.330 41.587 1.00 41.98 69 GLY C C 1
ATOM 5839 O O . GLY C 1 69 ? 2.261 30.500 41.766 1.00 43.00 69 GLY C O 1
ATOM 5840 N N . GLU C 1 70 ? 2.142 28.577 40.590 1.00 41.02 70 GLU C N 1
ATOM 5841 C CA . GLU C 1 70 ? 1.129 29.050 39.647 1.00 40.13 70 GLU C CA 1
ATOM 5842 C C . GLU C 1 70 ? -0.236 29.197 40.316 1.00 37.89 70 GLU C C 1
ATOM 5843 O O . GLU C 1 70 ? -1.063 30.005 39.888 1.00 36.33 70 GLU C O 1
ATOM 5849 N N . LEU C 1 71 ? -0.460 28.410 41.366 1.00 36.29 71 LEU C N 1
ATOM 5850 C CA . LEU C 1 71 ? -1.716 28.438 42.111 1.00 37.03 71 LEU C CA 1
ATOM 5851 C C . LEU C 1 71 ? -1.736 29.530 43.187 1.00 38.47 71 LEU C C 1
ATOM 5852 O O . LEU C 1 71 ? -2.735 29.697 43.892 1.00 37.98 71 LEU C O 1
ATOM 5857 N N . GLY C 1 72 ? -0.632 30.267 43.305 1.00 38.77 72 GLY C N 1
ATOM 5858 C CA . GLY C 1 72 ? -0.563 31.434 44.183 1.00 40.12 72 GLY C CA 1
ATOM 5859 C C . GLY C 1 72 ? 0.305 31.296 45.421 1.00 41.75 72 GLY C C 1
ATOM 5860 O O . GLY C 1 72 ? 0.394 32.230 46.222 1.00 43.01 72 GLY C O 1
ATOM 5861 N N . CYS C 1 73 ? 0.949 30.141 45.580 1.00 41.32 73 CYS C N 1
ATOM 5862 C CA . CYS C 1 73 ? 1.790 29.878 46.749 1.00 41.56 73 CYS C CA 1
ATOM 5863 C C . CYS C 1 73 ? 3.123 30.621 46.701 1.00 43.37 73 CYS C C 1
ATOM 5864 O O . CYS C 1 73 ? 3.668 30.871 45.625 1.00 43.79 73 CYS C O 1
ATOM 5867 N N . GLY C 1 74 ? 3.635 30.970 47.879 1.00 44.36 74 GLY C N 1
ATOM 5868 C CA . GLY C 1 74 ? 4.978 31.528 48.013 1.00 42.78 74 GLY C CA 1
ATOM 5869 C C . GLY C 1 74 ? 6.007 30.413 48.060 1.00 43.40 74 GLY C C 1
ATOM 5870 O O . GLY C 1 74 ? 5.704 29.269 47.709 1.00 42.78 74 GLY C O 1
ATOM 5871 N N . PHE C 1 75 ? 7.223 30.734 48.496 1.00 44.86 75 PHE C N 1
ATOM 5872 C CA . PHE C 1 75 ? 8.308 29.749 48.503 1.00 46.70 75 PHE C CA 1
ATOM 5873 C C . PHE C 1 75 ? 9.223 29.813 49.726 1.00 47.24 75 PHE C C 1
ATOM 5874 O O . PHE C 1 75 ? 9.778 30.868 50.057 1.00 48.55 75 PHE C O 1
ATOM 5882 N N . ASP C 1 76 ? 9.381 28.662 50.376 1.00 46.26 76 ASP C N 1
ATOM 5883 C CA . ASP C 1 76 ? 10.226 28.524 51.557 1.00 45.52 76 ASP C CA 1
ATOM 5884 C C . ASP C 1 76 ? 11.461 27.686 51.231 1.00 43.96 76 ASP C C 1
ATOM 5885 O O . ASP C 1 76 ? 11.370 26.464 51.065 1.00 44.81 76 ASP C O 1
ATOM 5890 N N . CYS C 1 77 ? 12.611 28.353 51.140 1.00 41.59 77 CYS C N 1
ATOM 5891 C CA . CYS C 1 77 ? 13.869 27.700 50.778 1.00 39.59 77 CYS C CA 1
ATOM 5892 C C . CYS C 1 77 ? 14.893 27.745 51.907 1.00 40.13 77 CYS C C 1
ATOM 5893 O O . CYS C 1 77 ? 15.164 28.806 52.471 1.00 40.91 77 CYS C O 1
ATOM 5896 N N . ALA C 1 78 ? 15.465 26.585 52.221 1.00 40.25 78 ALA C N 1
ATOM 5897 C CA . ALA C 1 78 ? 16.452 26.465 53.293 1.00 40.19 78 ALA C CA 1
ATOM 5898 C C . ALA C 1 78 ? 17.883 26.661 52.792 1.00 40.76 78 ALA C C 1
ATOM 5899 O O . ALA C 1 78 ? 18.727 27.207 53.506 1.00 41.53 78 ALA C O 1
ATOM 5901 N N . SER C 1 79 ? 18.146 26.212 51.566 1.00 40.36 79 SER C N 1
ATOM 5902 C CA . SER C 1 79 ? 19.474 26.313 50.964 1.00 39.20 79 SER C CA 1
ATOM 5903 C C . SER C 1 79 ? 19.444 27.121 49.669 1.00 37.78 79 SER C C 1
ATOM 5904 O O . SER C 1 79 ? 18.370 27.449 49.157 1.00 36.50 79 SER C O 1
ATOM 5907 N N . LEU C 1 80 ? 20.629 27.441 49.150 1.00 37.94 80 LEU C N 1
ATOM 5908 C CA . LEU C 1 80 ? 20.763 28.145 47.874 1.00 37.63 80 LEU C CA 1
ATOM 5909 C C . LEU C 1 80 ? 20.328 27.258 46.708 1.00 37.02 80 LEU C C 1
ATOM 5910 O O . LEU C 1 80 ? 19.786 27.752 45.717 1.00 34.06 80 LEU C O 1
ATOM 5915 N N . ASN C 1 81 ? 20.570 25.953 46.837 1.00 37.96 81 ASN C N 1
ATOM 5916 C CA . ASN C 1 81 ? 20.142 24.969 45.840 1.00 41.04 81 ASN C CA 1
ATOM 5917 C C . ASN C 1 81 ? 18.633 24.977 45.606 1.00 42.07 81 ASN C C 1
ATOM 5918 O O . ASN C 1 81 ? 18.176 24.828 44.471 1.00 43.66 81 ASN C O 1
ATOM 5923 N N . GLU C 1 82 ? 17.872 25.151 46.687 1.00 41.69 82 GLU C N 1
ATOM 5924 C CA . GLU C 1 82 ? 16.417 25.275 46.616 1.00 40.71 82 GLU C CA 1
ATOM 5925 C C . GLU C 1 82 ? 16.011 26.628 46.033 1.00 39.89 82 GLU C C 1
ATOM 5926 O O . GLU C 1 82 ? 15.063 26.714 45.248 1.00 40.44 82 GLU C O 1
ATOM 5932 N N . ILE C 1 83 ? 16.732 27.675 46.434 1.00 39.13 83 ILE C N 1
ATOM 5933 C CA . ILE C 1 83 ? 16.517 29.034 45.933 1.00 38.80 83 ILE C CA 1
ATOM 5934 C C . ILE C 1 83 ? 16.695 29.102 44.417 1.00 40.36 83 ILE C C 1
ATOM 5935 O O . ILE C 1 83 ? 15.861 29.681 43.716 1.00 40.13 83 ILE C O 1
ATOM 5940 N N . LYS C 1 84 ? 17.773 28.490 43.927 1.00 41.36 84 LYS C N 1
ATOM 5941 C CA . LYS C 1 84 ? 18.080 28.461 42.498 1.00 40.28 84 LYS C CA 1
ATOM 5942 C C . LYS C 1 84 ? 17.029 27.696 41.700 1.00 39.37 84 LYS C C 1
ATOM 5943 O O . LYS C 1 84 ? 16.709 28.076 40.577 1.00 41.59 84 LYS C O 1
ATOM 5949 N N . GLU C 1 85 ? 16.494 26.629 42.292 1.00 37.57 85 GLU C N 1
ATOM 5950 C CA . GLU C 1 85 ? 15.454 25.812 41.662 1.00 34.68 85 GLU C CA 1
ATOM 5951 C C . GLU C 1 85 ? 14.188 26.621 41.378 1.00 33.95 85 GLU C C 1
ATOM 5952 O O . GLU C 1 85 ? 13.618 26.533 40.288 1.00 33.59 85 GLU C O 1
ATOM 5958 N N . VAL C 1 86 ? 13.761 27.406 42.365 1.00 34.10 86 VAL C N 1
ATOM 5959 C CA . VAL C 1 86 ? 12.559 28.229 42.244 1.00 31.95 86 VAL C CA 1
ATOM 5960 C C . VAL C 1 86 ? 12.769 29.358 41.232 1.00 32.91 86 VAL C C 1
ATOM 5961 O O . VAL C 1 86 ? 11.916 29.591 40.372 1.00 34.10 86 VAL C O 1
ATOM 5965 N N . LEU C 1 87 ? 13.913 30.036 41.331 1.00 32.72 87 LEU C N 1
ATOM 5966 C CA . LEU C 1 87 ? 14.255 31.136 40.426 1.00 33.68 87 LEU C CA 1
ATOM 5967 C C . LEU C 1 87 ? 14.414 30.684 38.973 1.00 35.33 87 LEU C C 1
ATOM 5968 O O . LEU C 1 87 ? 14.125 31.445 38.050 1.00 35.77 87 LEU C O 1
ATOM 5973 N N . ASP C 1 88 ? 14.872 29.448 38.780 1.00 35.42 88 ASP C N 1
ATOM 5974 C CA . ASP C 1 88 ? 14.980 28.863 37.444 1.00 34.81 88 ASP C CA 1
ATOM 5975 C C . ASP C 1 88 ? 13.612 28.500 36.868 1.00 36.26 88 ASP C C 1
ATOM 5976 O O . ASP C 1 88 ? 13.430 28.498 35.649 1.00 37.68 88 ASP C O 1
ATOM 5981 N N . LEU C 1 89 ? 12.656 28.205 37.750 1.00 35.80 89 LEU C N 1
ATOM 5982 C CA . LEU C 1 89 ? 11.293 27.848 37.344 1.00 35.37 89 LEU C CA 1
ATOM 5983 C C . LEU C 1 89 ? 10.468 29.043 36.852 1.00 36.98 89 LEU C C 1
ATOM 5984 O O . LEU C 1 89 ? 9.396 28.862 36.268 1.00 37.24 89 LEU C O 1
ATOM 5989 N N . GLY C 1 90 ? 10.966 30.255 37.096 1.00 37.28 90 GLY C N 1
ATOM 5990 C CA . GLY C 1 90 ? 10.351 31.472 36.563 1.00 38.92 90 GLY C CA 1
ATOM 5991 C C . GLY C 1 90 ? 9.643 32.354 37.572 1.00 40.44 90 GLY C C 1
ATOM 5992 O O . GLY C 1 90 ? 8.831 33.204 37.197 1.00 42.04 90 GLY C O 1
ATOM 5993 N N . PHE C 1 91 ? 9.957 32.168 38.851 1.00 40.46 91 PHE C N 1
ATOM 5994 C CA . PHE C 1 91 ? 9.281 32.898 39.920 1.00 40.70 91 PHE C CA 1
ATOM 5995 C C . PHE C 1 91 ? 10.094 34.085 40.430 1.00 42.53 91 PHE C C 1
ATOM 5996 O O . PHE C 1 91 ? 11.326 34.077 40.381 1.00 42.82 91 PHE C O 1
ATOM 6004 N N . ASN C 1 92 ? 9.381 35.101 40.912 1.00 43.81 92 ASN C N 1
ATOM 6005 C CA . ASN C 1 92 ? 9.984 36.337 41.404 1.00 43.08 92 ASN C CA 1
ATOM 6006 C C . ASN C 1 92 ? 10.710 36.138 42.736 1.00 41.14 92 ASN C C 1
ATOM 6007 O O . ASN C 1 92 ? 10.190 35.463 43.628 1.00 40.18 92 ASN C O 1
ATOM 6012 N N . PRO C 1 93 ? 11.920 36.719 42.870 1.00 41.53 93 PRO C N 1
ATOM 6013 C CA . PRO C 1 93 ? 12.717 36.641 44.101 1.00 41.88 93 PRO C CA 1
ATOM 6014 C C . PRO C 1 93 ? 12.050 37.204 45.364 1.00 42.33 93 PRO C C 1
ATOM 6015 O O . PRO C 1 93 ? 12.479 36.880 46.469 1.00 42.51 93 PRO C O 1
ATOM 6019 N N . GLU C 1 94 ? 11.021 38.034 45.212 1.00 43.11 94 GLU C N 1
ATOM 6020 C CA . GLU C 1 94 ? 10.335 38.602 46.377 1.00 44.30 94 GLU C CA 1
ATOM 6021 C C . GLU C 1 94 ? 9.423 37.612 47.103 1.00 43.99 94 GLU C C 1
ATOM 6022 O O . GLU C 1 94 ? 9.234 37.715 48.317 1.00 42.96 94 GLU C O 1
ATOM 6028 N N . ASP C 1 95 ? 8.871 36.655 46.360 1.00 44.31 95 ASP C N 1
ATOM 6029 C CA . ASP C 1 95 ? 8.005 35.622 46.932 1.00 46.09 95 ASP C CA 1
ATOM 6030 C C . ASP C 1 95 ? 8.787 34.540 47.679 1.00 46.96 95 ASP C C 1
ATOM 6031 O O . ASP C 1 95 ? 8.212 33.773 48.458 1.00 47.14 95 ASP C O 1
ATOM 6036 N N . ILE C 1 96 ? 10.094 34.481 47.435 1.00 48.10 96 ILE C N 1
ATOM 6037 C CA . ILE C 1 96 ? 10.966 33.511 48.094 1.00 47.30 96 ILE C CA 1
ATOM 6038 C C . ILE C 1 96 ? 11.476 34.049 49.436 1.00 47.94 96 ILE C C 1
ATOM 6039 O O . ILE C 1 96 ? 11.880 35.212 49.539 1.00 49.02 96 ILE C O 1
ATOM 6044 N N . THR C 1 97 ? 11.435 33.200 50.459 1.00 47.68 97 THR C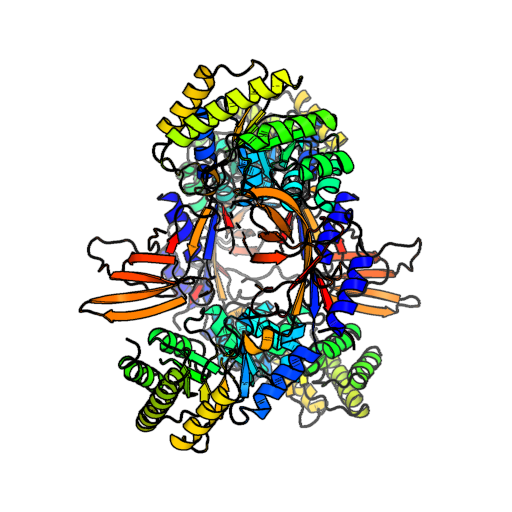 N 1
ATOM 6045 C CA . THR C 1 97 ? 11.953 33.552 51.782 1.00 46.57 97 THR C CA 1
ATOM 6046 C C . THR C 1 97 ? 13.009 32.550 52.260 1.00 47.11 97 THR C C 1
ATOM 6047 O O . THR C 1 97 ? 12.715 31.363 52.446 1.00 46.25 97 THR C O 1
ATOM 6051 N N . TYR C 1 98 ? 14.233 33.050 52.437 1.00 47.56 98 TYR C N 1
ATOM 6052 C CA . TYR C 1 98 ? 15.391 32.257 52.861 1.00 48.49 98 TYR C CA 1
ATOM 6053 C C . TYR C 1 98 ? 15.247 31.832 54.323 1.00 49.13 98 TYR C C 1
ATOM 6054 O O . TYR C 1 98 ? 15.737 32.509 55.229 1.00 49.47 98 TYR C O 1
ATOM 6063 N N . SER C 1 99 ? 14.577 30.705 54.547 1.00 48.91 99 SER C N 1
ATOM 6064 C CA . SER C 1 99 ? 14.356 30.205 55.901 1.00 51.17 99 SER C CA 1
ATOM 6065 C C . SER C 1 99 ? 15.502 29.310 56.364 1.00 51.52 99 SER C C 1
ATOM 6066 O O . SER C 1 99 ? 15.452 28.086 56.211 1.00 51.99 99 SER C O 1
ATOM 6069 N N . GLN C 1 100 ? 16.533 29.939 56.923 1.00 52.69 100 GLN C N 1
ATOM 6070 C CA . GLN C 1 100 ? 17.685 29.235 57.478 1.00 52.35 100 GLN C CA 1
ATOM 6071 C C . GLN C 1 100 ? 18.263 30.042 58.636 1.00 52.14 100 GLN C C 1
ATOM 6072 O O . GLN C 1 100 ? 18.669 31.195 58.461 1.00 52.63 100 GLN C O 1
ATOM 6078 N N . THR C 1 101 ? 18.290 29.427 59.815 1.00 50.86 101 THR C N 1
ATOM 6079 C CA . THR C 1 101 ? 18.782 30.075 61.031 1.00 49.77 101 THR C CA 1
ATOM 6080 C C . THR C 1 101 ? 20.276 30.385 60.954 1.00 50.26 101 THR C C 1
ATOM 6081 O O . THR C 1 101 ? 20.714 31.453 61.383 1.00 51.67 101 THR C O 1
ATOM 6085 N N . PHE C 1 102 ? 21.047 29.448 60.402 1.00 48.94 102 PHE C N 1
ATOM 6086 C CA . PHE C 1 102 ? 22.490 29.615 60.237 1.00 46.91 102 PHE C CA 1
ATOM 6087 C C . PHE C 1 102 ? 22.906 29.230 58.818 1.00 45.98 102 PHE C C 1
ATOM 6088 O O . PHE C 1 102 ? 22.903 28.051 58.455 1.00 45.13 102 PHE C O 1
ATOM 6096 N N . LYS C 1 103 ? 23.264 30.236 58.024 1.00 45.60 103 LYS C N 1
ATOM 6097 C CA . LYS C 1 103 ? 23.538 30.048 56.599 1.00 46.43 103 LYS C CA 1
ATOM 6098 C C . LYS C 1 103 ? 25.033 30.126 56.294 1.00 47.08 103 LYS C C 1
ATOM 6099 O O . LYS C 1 103 ? 25.756 30.885 56.944 1.00 48.00 103 LYS C O 1
ATOM 6105 N N . PRO C 1 104 ? 25.501 29.335 55.306 1.00 47.85 104 PRO C N 1
ATOM 6106 C CA . PRO C 1 104 ? 26.869 29.469 54.799 1.00 47.20 104 PRO C CA 1
ATOM 6107 C C . PRO C 1 104 ? 27.088 30.829 54.144 1.00 46.37 104 PRO C C 1
ATOM 6108 O O . PRO C 1 104 ? 26.176 31.367 53.508 1.00 45.31 104 PRO C O 1
ATOM 6112 N N . TYR C 1 105 ? 28.292 31.372 54.306 1.00 45.23 105 TYR C N 1
ATOM 6113 C CA . TYR C 1 105 ? 28.618 32.717 53.831 1.00 44.89 105 TYR C CA 1
ATOM 6114 C C . TYR C 1 105 ? 28.426 32.886 52.324 1.00 45.84 105 TYR C C 1
ATOM 6115 O O . TYR C 1 105 ? 27.805 33.855 51.885 1.00 43.91 105 TYR C O 1
ATOM 6124 N N . ASN C 1 106 ? 28.947 31.937 51.545 1.00 47.93 106 ASN C N 1
ATOM 6125 C CA . ASN C 1 106 ? 28.830 31.970 50.083 1.00 48.09 106 ASN C CA 1
ATOM 6126 C C . ASN C 1 106 ? 27.385 31.968 49.581 1.00 48.54 106 ASN C C 1
ATOM 6127 O O . ASN C 1 106 ? 27.065 32.638 48.600 1.00 48.90 106 ASN C O 1
ATOM 6132 N N . GLN C 1 107 ? 26.527 31.213 50.264 1.00 48.75 107 GLN C N 1
ATOM 6133 C CA . GLN C 1 107 ? 25.115 31.102 49.906 1.00 49.54 107 GLN C CA 1
ATOM 6134 C C . GLN C 1 107 ? 24.349 32.383 50.224 1.00 49.84 107 GLN C C 1
ATOM 6135 O O . GLN C 1 107 ? 23.458 32.779 49.472 1.00 47.75 107 GLN C O 1
ATOM 6141 N N . LEU C 1 108 ? 24.702 33.023 51.339 1.00 50.22 108 LEU C N 1
ATOM 6142 C CA . LEU C 1 108 ? 24.096 34.293 51.736 1.00 49.84 108 LEU C CA 1
ATOM 6143 C C . LEU C 1 108 ? 24.493 35.420 50.782 1.00 50.12 108 LEU C C 1
ATOM 6144 O O . LEU C 1 108 ? 23.651 36.232 50.391 1.00 49.86 108 LEU C O 1
ATOM 6149 N N . ILE C 1 109 ? 25.773 35.457 50.413 1.00 50.90 109 ILE C N 1
ATOM 6150 C CA . ILE C 1 109 ? 26.289 36.435 49.451 1.00 51.83 109 ILE C CA 1
ATOM 6151 C C . ILE C 1 109 ? 25.615 36.256 48.087 1.00 52.78 109 ILE C C 1
ATOM 6152 O O . ILE C 1 109 ? 25.174 37.232 47.475 1.00 51.74 109 ILE C O 1
ATOM 6157 N N . GLU C 1 110 ? 25.522 35.005 47.636 1.00 53.70 110 GLU C N 1
ATOM 6158 C CA . GLU C 1 110 ? 24.916 34.671 46.346 1.00 55.65 110 GLU C CA 1
ATOM 6159 C C . GLU C 1 110 ? 23.422 34.997 46.303 1.00 55.98 110 GLU C C 1
ATOM 6160 O O . GLU C 1 110 ? 22.924 35.503 45.296 1.00 56.10 110 GLU C O 1
ATOM 6166 N N . ALA C 1 111 ? 22.720 34.706 47.398 1.00 56.20 111 ALA C N 1
ATOM 6167 C CA . ALA C 1 111 ? 21.286 34.980 47.512 1.00 55.79 111 ALA C CA 1
ATOM 6168 C C . ALA C 1 111 ? 20.977 36.470 47.373 1.00 55.94 111 ALA C C 1
ATOM 6169 O O . ALA C 1 111 ? 19.969 36.847 46.775 1.00 55.00 111 ALA C O 1
ATOM 6171 N N . SER C 1 112 ? 21.858 37.306 47.919 1.00 56.18 112 SER C N 1
ATOM 6172 C CA . SER C 1 112 ? 21.726 38.760 47.842 1.00 56.08 112 SER C CA 1
ATOM 6173 C C . SER C 1 112 ? 21.770 39.274 46.399 1.00 55.79 112 SER C C 1
ATOM 6174 O O . SER C 1 112 ? 21.039 40.201 46.044 1.00 54.72 112 SER C O 1
ATOM 6177 N N . HIS C 1 113 ? 22.626 38.665 45.578 1.00 56.82 113 HIS C N 1
ATOM 6178 C CA . HIS C 1 113 ? 22.769 39.050 44.172 1.00 56.91 113 HIS C CA 1
ATOM 6179 C C . HIS C 1 113 ? 21.645 38.544 43.310 1.00 54.64 113 HIS C C 1
ATOM 6180 O O . HIS C 1 113 ? 21.275 39.188 42.326 1.00 54.67 113 HIS C O 1
ATOM 6187 N N . LEU C 1 114 ? 21.098 37.383 43.671 1.00 51.83 114 LEU C N 1
ATOM 6188 C CA . LEU C 1 114 ? 19.982 36.778 42.938 1.00 49.51 114 LEU C CA 1
ATOM 6189 C C . LEU C 1 114 ? 18.649 37.491 43.186 1.00 49.60 114 LEU C C 1
ATOM 6190 O O . LEU C 1 114 ? 17.694 37.316 42.423 1.00 49.48 114 LEU C O 1
ATOM 6195 N N . GLY C 1 115 ? 18.590 38.284 44.255 1.00 49.17 115 GLY C N 1
ATOM 6196 C CA . GLY C 1 115 ? 17.420 39.108 44.550 1.00 47.69 115 GLY C CA 1
ATOM 6197 C C . GLY C 1 115 ? 16.651 38.737 45.806 1.00 47.14 115 GLY C C 1
ATOM 6198 O O . GLY C 1 115 ? 15.610 39.333 46.089 1.00 47.85 115 GLY C O 1
ATOM 6199 N N . ILE C 1 116 ? 17.160 37.761 46.558 1.00 47.03 116 ILE C N 1
ATOM 6200 C CA . ILE C 1 116 ? 16.504 37.301 47.786 1.00 46.75 116 ILE C CA 1
ATOM 6201 C C . ILE C 1 116 ? 16.558 38.400 48.845 1.00 47.71 116 ILE C C 1
ATOM 6202 O O . ILE C 1 116 ? 17.635 38.884 49.201 1.00 47.65 116 ILE C O 1
ATOM 6207 N N . ASN C 1 117 ? 15.386 38.785 49.342 1.00 49.09 117 ASN C N 1
ATOM 6208 C CA . ASN C 1 117 ? 15.262 39.940 50.227 1.00 49.80 117 ASN C CA 1
ATOM 6209 C C . ASN C 1 117 ? 14.668 39.618 51.603 1.00 48.68 117 ASN C C 1
ATOM 6210 O O . ASN C 1 117 ? 14.500 40.513 52.432 1.00 47.20 117 ASN C O 1
ATOM 6215 N N . HIS C 1 118 ? 14.361 38.345 51.845 1.00 47.58 118 HIS C N 1
ATOM 6216 C CA . HIS C 1 118 ? 13.773 37.921 53.119 1.00 46.96 118 HIS C CA 1
ATOM 6217 C C . HIS C 1 118 ? 14.496 36.749 53.718 1.00 46.43 118 HIS C C 1
ATOM 6218 O O . HIS C 1 118 ? 14.755 35.756 53.034 1.00 47.38 118 HIS C O 1
ATOM 6225 N N . THR C 1 119 ? 14.827 36.860 55.005 1.00 45.14 119 THR C N 1
ATOM 6226 C CA . THR C 1 119 ? 15.503 35.786 55.742 1.00 43.54 119 THR C CA 1
ATOM 6227 C C . THR C 1 119 ? 15.159 35.800 57.237 1.00 42.49 119 THR C C 1
ATOM 6228 O O . THR C 1 119 ? 14.626 36.789 57.745 1.00 40.86 119 THR C O 1
ATOM 6232 N N . ILE C 1 120 ? 15.466 34.702 57.930 1.00 43.60 120 ILE C N 1
ATOM 6233 C CA . ILE C 1 120 ? 15.202 34.589 59.372 1.00 44.93 120 ILE C CA 1
ATOM 6234 C C . ILE C 1 120 ? 16.489 34.503 60.201 1.00 46.15 120 ILE C C 1
ATOM 6235 O O . ILE C 1 120 ? 17.511 34.004 59.725 1.00 44.60 120 ILE C O 1
ATOM 6240 N N . VAL C 1 121 ? 16.424 34.997 61.439 1.00 47.88 121 VAL C N 1
ATOM 6241 C CA . VAL C 1 121 ? 17.577 35.048 62.348 1.00 51.22 121 VAL C CA 1
ATOM 6242 C C . VAL C 1 121 ? 17.153 34.724 63.786 1.00 54.16 121 VAL C C 1
ATOM 6243 O O . VAL C 1 121 ? 16.115 35.198 64.252 1.00 55.81 121 VAL C O 1
ATOM 6247 N N . ASP C 1 122 ? 17.956 33.923 64.486 1.00 57.55 122 ASP C N 1
ATOM 6248 C CA . ASP C 1 122 ? 17.700 33.618 65.899 1.00 61.27 122 ASP C CA 1
ATOM 6249 C C . ASP C 1 122 ? 18.949 33.666 66.791 1.00 62.19 122 ASP C C 1
ATOM 6250 O O . ASP C 1 122 ? 18.964 33.090 67.883 1.00 63.36 122 ASP C O 1
ATOM 6255 N N . SER C 1 123 ? 19.986 34.360 66.327 1.00 62.73 123 SER C N 1
ATOM 6256 C CA . SER C 1 123 ? 21.232 34.483 67.084 1.00 61.89 123 SER C CA 1
ATOM 6257 C C . SER C 1 123 ? 21.903 35.837 66.881 1.00 61.49 123 SER C C 1
ATOM 6258 O O . SER C 1 123 ? 21.707 36.487 65.854 1.00 60.23 123 SER C O 1
ATOM 6261 N N . ILE C 1 124 ? 22.702 36.233 67.871 1.00 61.28 124 ILE C N 1
ATOM 6262 C CA . ILE C 1 124 ? 23.457 37.492 67.869 1.00 60.75 124 ILE C CA 1
ATOM 6263 C C . ILE C 1 124 ? 24.530 37.509 66.770 1.00 59.24 124 ILE C C 1
ATOM 6264 O O . ILE C 1 124 ? 24.844 38.563 66.209 1.00 59.23 124 ILE C O 1
ATOM 6269 N N . ASP C 1 125 ? 25.079 36.335 66.465 1.00 57.35 125 ASP C N 1
ATOM 6270 C CA . ASP C 1 125 ? 26.108 36.198 65.434 1.00 55.64 125 ASP C CA 1
ATOM 6271 C C . ASP C 1 125 ? 25.559 36.413 64.023 1.00 52.52 125 ASP C C 1
ATOM 6272 O O . ASP C 1 125 ? 26.205 37.057 63.194 1.00 50.34 125 ASP C O 1
ATOM 6277 N N . GLU C 1 126 ? 24.368 35.873 63.764 1.00 50.21 126 GLU C N 1
ATOM 6278 C CA . GLU C 1 126 ? 23.746 35.927 62.439 1.00 47.63 126 GLU C CA 1
ATOM 6279 C C . GLU C 1 126 ? 23.321 37.341 62.044 1.00 47.03 126 GLU C C 1
ATOM 6280 O O . GLU C 1 126 ? 23.299 37.675 60.859 1.00 46.68 126 GLU C O 1
ATOM 6286 N N . VAL C 1 127 ? 22.982 38.160 63.039 1.00 46.42 127 VAL C N 1
ATOM 6287 C CA . VAL C 1 127 ? 22.646 39.568 62.817 1.00 46.12 127 VAL C CA 1
ATOM 6288 C C . VAL C 1 127 ? 23.860 40.304 62.252 1.00 46.92 127 VAL C C 1
ATOM 6289 O O . VAL C 1 127 ? 23.746 41.056 61.280 1.00 46.59 127 VAL C O 1
ATOM 6293 N N . GLN C 1 128 ? 25.017 40.067 62.867 1.00 47.98 128 GLN C N 1
ATOM 6294 C CA . GLN C 1 128 ? 26.283 40.654 62.432 1.00 49.21 128 GLN C CA 1
ATOM 6295 C C . GLN C 1 128 ? 26.700 40.121 61.061 1.00 47.34 128 GLN C C 1
ATOM 6296 O O . GLN C 1 128 ? 27.313 40.840 60.267 1.00 48.06 128 GLN C O 1
ATOM 6302 N N . LYS C 1 129 ? 26.356 38.862 60.794 1.00 45.17 129 LYS C N 1
ATOM 6303 C CA . LYS C 1 129 ? 26.611 38.229 59.501 1.00 44.12 129 LYS C CA 1
ATOM 6304 C C . LYS C 1 129 ? 25.842 38.934 58.381 1.00 45.62 129 LYS C C 1
ATOM 6305 O O . LYS C 1 129 ? 26.397 39.184 57.311 1.00 44.75 129 LYS C O 1
ATOM 6311 N N . ILE C 1 130 ? 24.573 39.247 58.644 1.00 47.56 130 ILE C N 1
ATOM 6312 C CA . ILE C 1 130 ? 23.717 39.977 57.702 1.00 48.99 130 ILE C CA 1
ATOM 6313 C C . ILE C 1 130 ? 24.225 41.409 57.512 1.00 49.49 130 ILE C C 1
ATOM 6314 O O . ILE C 1 130 ? 24.272 41.916 56.390 1.00 49.69 130 ILE C O 1
ATOM 6319 N N . ALA C 1 131 ? 24.616 42.045 58.614 1.00 49.09 131 ALA C N 1
ATOM 6320 C CA . ALA C 1 131 ? 25.102 43.424 58.593 1.00 48.78 131 ALA C CA 1
ATOM 6321 C C . ALA C 1 131 ? 26.410 43.583 57.814 1.00 49.23 131 ALA C C 1
ATOM 6322 O O . ALA C 1 131 ? 26.695 44.660 57.288 1.00 49.79 131 ALA C O 1
ATOM 6324 N N . LYS C 1 132 ? 27.188 42.505 57.740 1.00 49.50 132 LYS C N 1
ATOM 6325 C CA . LYS C 1 132 ? 28.491 42.522 57.079 1.00 49.90 132 LYS C CA 1
ATOM 6326 C C . LYS C 1 132 ? 28.419 42.144 55.597 1.00 51.15 132 LYS C C 1
ATOM 6327 O O . LYS C 1 132 ? 29.144 42.710 54.776 1.00 50.80 132 LYS C O 1
ATOM 6333 N N . TYR C 1 133 ? 27.544 41.198 55.258 1.00 51.61 133 TYR C N 1
ATOM 6334 C CA . TYR C 1 133 ? 27.519 40.625 53.908 1.00 51.21 133 TYR C CA 1
ATOM 6335 C C . TYR C 1 133 ? 26.310 41.024 53.049 1.00 53.28 133 TYR C C 1
ATOM 6336 O O . TYR C 1 133 ? 26.443 41.183 51.833 1.00 53.71 133 TYR C O 1
ATOM 6345 N N . ALA C 1 134 ? 25.142 41.178 53.673 1.00 53.24 134 ALA C N 1
ATOM 6346 C CA . ALA C 1 134 ? 23.930 41.592 52.955 1.00 52.54 134 ALA C CA 1
ATOM 6347 C C . ALA C 1 134 ? 23.055 42.534 53.793 1.00 54.69 134 ALA C C 1
ATOM 6348 O O . ALA C 1 134 ? 21.982 42.137 54.256 1.00 54.63 134 ALA C O 1
ATOM 6350 N N . PRO C 1 135 ? 23.504 43.793 53.975 1.00 57.28 135 PRO C N 1
ATOM 6351 C CA . PRO C 1 135 ? 22.861 44.732 54.905 1.00 59.21 135 PRO C CA 1
ATOM 6352 C C . PRO C 1 135 ? 21.442 45.172 54.521 1.00 60.29 135 PRO C C 1
ATOM 6353 O O . PRO C 1 135 ? 20.699 45.650 55.381 1.00 61.73 135 PRO C O 1
ATOM 6357 N N . LYS C 1 136 ? 21.072 45.014 53.252 1.00 59.95 136 LYS C N 1
ATOM 6358 C CA . LYS C 1 136 ? 19.749 45.434 52.782 1.00 59.01 136 LYS C CA 1
ATOM 6359 C C . LYS C 1 136 ? 18.700 44.314 52.791 1.00 57.11 136 LYS C C 1
ATOM 6360 O O . LYS C 1 136 ? 17.529 44.553 52.485 1.00 57.10 136 LYS C O 1
ATOM 6366 N N . MET C 1 137 ? 19.118 43.102 53.151 1.00 53.81 137 MET C N 1
ATOM 6367 C CA . MET C 1 137 ? 18.200 41.965 53.237 1.00 49.40 137 MET C CA 1
ATOM 6368 C C . MET C 1 137 ? 17.330 42.064 54.490 1.00 48.47 137 MET C C 1
ATOM 6369 O O . MET C 1 137 ? 17.832 42.336 55.580 1.00 48.92 137 MET C O 1
ATOM 6374 N N . GLY C 1 138 ? 16.027 41.845 54.321 1.00 45.93 138 GLY C N 1
ATOM 6375 C CA . GLY C 1 138 ? 15.071 41.904 55.427 1.00 42.43 138 GLY C CA 1
ATOM 6376 C C . GLY C 1 138 ? 15.176 40.720 56.370 1.00 40.62 138 GLY C C 1
ATOM 6377 O O . GLY C 1 138 ? 15.462 39.601 55.942 1.00 39.34 138 GLY C O 1
ATOM 6378 N N . ILE C 1 139 ? 14.928 40.970 57.654 1.00 41.04 139 ILE C N 1
ATOM 6379 C CA . ILE C 1 139 ? 15.136 39.972 58.708 1.00 39.21 139 ILE C CA 1
ATOM 6380 C C . ILE C 1 139 ? 13.860 39.684 59.503 1.00 38.48 139 ILE C C 1
ATOM 6381 O O . ILE C 1 139 ? 13.114 40.600 59.847 1.00 38.62 139 ILE C O 1
ATOM 6386 N N . MET C 1 140 ? 13.622 38.404 59.784 1.00 39.81 140 MET C N 1
ATOM 6387 C CA . MET C 1 140 ? 12.570 37.982 60.709 1.00 40.58 140 MET C CA 1
ATOM 6388 C C . MET C 1 140 ? 13.182 37.346 61.955 1.00 42.58 140 MET C C 1
ATOM 6389 O O . MET C 1 140 ? 14.147 36.588 61.858 1.00 42.48 140 MET C O 1
ATOM 6394 N N . ILE C 1 141 ? 12.618 37.657 63.120 1.00 45.24 141 ILE C N 1
ATOM 6395 C CA . ILE C 1 141 ? 13.085 37.082 64.383 1.00 48.33 141 ILE C CA 1
ATOM 6396 C C . ILE C 1 141 ? 12.399 35.742 64.633 1.00 52.34 141 ILE C C 1
ATOM 6397 O O . ILE C 1 141 ? 11.174 35.646 64.563 1.00 53.49 141 ILE C O 1
ATOM 6402 N N . ARG C 1 142 ? 13.191 34.711 64.919 1.00 56.73 142 ARG C N 1
ATOM 6403 C CA . ARG C 1 142 ? 12.647 33.400 65.261 1.00 62.06 142 ARG C CA 1
ATOM 6404 C C . ARG C 1 142 ? 12.287 33.340 66.745 1.00 63.75 142 ARG C C 1
ATOM 6405 O O . ARG C 1 142 ? 13.134 33.576 67.610 1.00 64.90 142 ARG C O 1
ATOM 6413 N N . ILE C 1 143 ? 11.023 33.031 67.025 1.00 65.74 143 ILE C N 1
ATOM 6414 C CA . ILE C 1 143 ? 10.514 32.954 68.398 1.00 67.56 143 ILE C CA 1
ATOM 6415 C C . ILE C 1 143 ? 9.952 31.565 68.719 1.00 69.80 143 ILE C C 1
ATOM 6416 O O . ILE C 1 143 ? 9.857 30.706 67.839 1.00 68.67 143 ILE C O 1
ATOM 6421 N N . MET C 1 144 ? 9.591 31.352 69.983 1.00 72.95 144 MET C N 1
ATOM 6422 C CA . MET C 1 144 ? 9.016 30.084 70.428 1.00 76.44 144 MET C CA 1
ATOM 6423 C C . MET C 1 144 ? 7.677 30.301 71.126 1.00 77.03 144 MET C C 1
ATOM 6424 O O . MET C 1 144 ? 6.790 29.449 71.068 1.00 77.05 144 MET C O 1
ATOM 6429 N N . ASP C 1 163 ? 13.104 37.049 76.590 1.00 81.46 163 ASP C N 1
ATOM 6430 C CA . ASP C 1 163 ? 14.382 37.629 76.996 1.00 82.52 163 ASP C CA 1
ATOM 6431 C C . ASP C 1 163 ? 15.456 37.498 75.914 1.00 82.60 163 ASP C C 1
ATOM 6432 O O . ASP C 1 163 ? 16.253 38.415 75.716 1.00 83.73 163 ASP C O 1
ATOM 6437 N N . GLU C 1 164 ? 15.466 36.358 75.222 1.00 81.15 164 GLU C N 1
ATOM 6438 C CA . GLU C 1 164 ? 16.408 36.101 74.130 1.00 79.18 164 GLU C CA 1
ATOM 6439 C C . GLU C 1 164 ? 15.974 36.763 72.825 1.00 76.19 164 GLU C C 1
ATOM 6440 O O . GLU C 1 164 ? 16.811 37.128 71.997 1.00 74.19 164 GLU C O 1
ATOM 6446 N N . VAL C 1 165 ? 14.661 36.898 72.651 1.00 74.86 165 VAL C N 1
ATOM 6447 C CA . VAL C 1 165 ? 14.070 37.553 71.484 1.00 72.13 165 VAL C CA 1
ATOM 6448 C C . VAL C 1 165 ? 14.458 39.032 71.455 1.00 70.78 165 VAL C C 1
ATOM 6449 O O . VAL C 1 165 ? 14.838 39.570 70.411 1.00 70.45 165 VAL C O 1
ATOM 6453 N N . GLU C 1 166 ? 14.373 39.671 72.618 1.00 68.56 166 GLU C N 1
ATOM 6454 C CA . GLU C 1 166 ? 14.647 41.097 72.756 1.00 67.37 166 GLU C CA 1
ATOM 6455 C C . GLU C 1 166 ? 16.125 41.435 72.573 1.00 66.85 166 GLU C C 1
ATOM 6456 O O . GLU C 1 166 ? 16.454 42.490 72.032 1.00 67.49 166 GLU C O 1
ATOM 6462 N N . ILE C 1 167 ? 17.002 40.535 73.017 1.00 64.63 167 ILE C N 1
ATOM 6463 C CA . ILE C 1 167 ? 18.451 40.696 72.851 1.00 61.72 167 ILE C CA 1
ATOM 6464 C C . ILE C 1 167 ? 18.840 40.686 71.368 1.00 61.78 167 ILE C C 1
ATOM 6465 O O . ILE C 1 167 ? 19.699 41.463 70.940 1.00 62.12 167 ILE C O 1
ATOM 6470 N N . VAL C 1 168 ? 18.196 39.813 70.594 1.00 61.06 168 VAL C N 1
ATOM 6471 C CA . VAL C 1 168 ? 18.382 39.766 69.141 1.00 60.05 168 VAL C CA 1
ATOM 6472 C C . VAL C 1 168 ? 17.787 41.023 68.500 1.00 58.78 168 VAL C C 1
ATOM 6473 O O . VAL C 1 168 ? 18.431 41.666 67.668 1.00 57.83 168 VAL C O 1
ATOM 6477 N N . LEU C 1 169 ? 16.569 41.374 68.916 1.00 58.70 169 LEU C N 1
ATOM 6478 C CA . LEU C 1 169 ? 15.862 42.562 68.428 1.00 59.97 169 LEU C CA 1
ATOM 6479 C C . LEU C 1 169 ? 16.667 43.848 68.627 1.00 60.99 169 LEU C C 1
ATOM 6480 O O . LEU C 1 169 ? 16.622 44.751 67.788 1.00 60.71 169 LEU C O 1
ATOM 6485 N N . LYS C 1 170 ? 17.395 43.915 69.742 1.00 62.33 170 LYS C N 1
ATOM 6486 C CA . LYS C 1 170 ? 18.239 45.059 70.086 1.00 63.29 170 LYS C CA 1
ATOM 6487 C C . LYS C 1 170 ? 19.331 45.306 69.042 1.00 63.82 170 LYS C C 1
ATOM 6488 O O . LYS C 1 170 ? 19.580 46.451 68.652 1.00 62.76 170 LYS C O 1
ATOM 6494 N N . GLU C 1 171 ? 19.969 44.230 68.587 1.00 64.57 171 GLU C N 1
ATOM 6495 C CA . GLU C 1 171 ? 21.093 44.348 67.663 1.00 65.83 171 GLU C CA 1
ATOM 6496 C C . GLU C 1 171 ? 20.677 44.765 66.250 1.00 66.19 171 GLU C C 1
ATOM 6497 O O . GLU C 1 171 ? 21.385 45.543 65.610 1.00 66.62 171 GLU C O 1
ATOM 6503 N N . ILE C 1 172 ? 19.541 44.249 65.776 1.00 66.24 172 ILE C N 1
ATOM 6504 C CA . ILE C 1 172 ? 18.985 44.638 64.470 1.00 65.88 172 ILE C CA 1
ATOM 6505 C C . ILE C 1 172 ? 18.715 46.145 64.425 1.00 66.18 172 ILE C C 1
ATOM 6506 O O . ILE C 1 172 ? 18.978 46.803 63.413 1.00 66.85 172 ILE C O 1
ATOM 6511 N N . LYS C 1 173 ? 18.201 46.681 65.532 1.00 66.47 173 LYS C N 1
ATOM 6512 C CA . LYS C 1 173 ? 17.995 48.119 65.681 1.00 66.94 173 LYS C CA 1
ATOM 6513 C C . LYS C 1 173 ? 19.332 48.865 65.721 1.00 66.21 173 LYS C C 1
ATOM 6514 O O . LYS C 1 173 ? 19.455 49.954 65.155 1.00 66.97 173 LYS C O 1
ATOM 6520 N N . ASP C 1 174 ? 20.320 48.266 66.386 1.00 64.64 174 ASP C N 1
ATOM 6521 C CA . ASP C 1 174 ? 21.646 48.867 66.555 1.00 62.91 174 ASP C CA 1
ATOM 6522 C C . ASP C 1 174 ? 22.464 48.921 65.264 1.00 61.59 174 ASP C C 1
ATOM 6523 O O . ASP C 1 174 ? 23.267 49.838 65.073 1.00 60.97 174 ASP C O 1
ATOM 6528 N N . LYS C 1 175 ? 22.263 47.938 64.387 1.00 60.68 175 LYS C N 1
ATOM 6529 C CA . LYS C 1 175 ? 22.994 47.872 63.120 1.00 58.60 175 LYS C CA 1
ATOM 6530 C C . LYS C 1 175 ? 22.242 48.551 61.969 1.00 57.28 175 LYS C C 1
ATOM 6531 O O . LYS C 1 175 ? 22.760 48.650 60.853 1.00 55.94 175 LYS C O 1
ATOM 6537 N N . GLY C 1 176 ? 21.027 49.018 62.253 1.00 55.57 176 GLY C N 1
ATOM 6538 C CA . GLY C 1 176 ? 20.201 49.718 61.268 1.00 55.35 176 GLY C CA 1
ATOM 6539 C C . GLY C 1 176 ? 19.748 48.828 60.126 1.00 55.69 176 GLY C C 1
ATOM 6540 O O . GLY C 1 176 ? 19.810 49.221 58.960 1.00 55.43 176 GLY C O 1
ATOM 6541 N N . LEU C 1 177 ? 19.292 47.626 60.471 1.00 55.01 177 LEU C N 1
ATOM 6542 C CA . LEU C 1 177 ? 18.859 46.638 59.485 1.00 53.70 177 LEU C CA 1
ATOM 6543 C C . LEU C 1 177 ? 17.338 46.601 59.371 1.00 52.86 177 LEU C C 1
ATOM 6544 O O . LEU C 1 177 ? 16.627 46.982 60.305 1.00 53.28 177 LEU C O 1
ATOM 6549 N N . ASN C 1 178 ? 16.846 46.144 58.222 1.00 52.37 178 ASN C N 1
ATOM 6550 C CA . ASN C 1 178 ? 15.410 46.073 57.964 1.00 51.38 178 ASN C CA 1
ATOM 6551 C C . ASN C 1 178 ? 14.767 44.891 58.681 1.00 49.59 178 ASN C C 1
ATOM 6552 O O . ASN C 1 178 ? 15.080 43.735 58.391 1.00 51.18 178 ASN C O 1
ATOM 6557 N N . LEU C 1 179 ? 13.876 45.188 59.623 1.00 44.45 179 LEU C N 1
ATOM 6558 C CA . LEU C 1 179 ? 13.143 44.153 60.341 1.00 40.75 179 LEU C CA 1
ATOM 6559 C C . LEU C 1 179 ? 11.796 43.896 59.674 1.00 40.62 179 LEU C C 1
ATOM 6560 O O . LEU C 1 179 ? 10.887 44.727 59.746 1.00 41.91 179 LEU C O 1
ATOM 6565 N N . ASP C 1 180 ? 11.678 42.741 59.025 1.00 39.92 180 ASP C N 1
ATOM 6566 C CA . ASP C 1 180 ? 10.443 42.353 58.349 1.00 40.41 180 ASP C CA 1
ATOM 6567 C C . ASP C 1 180 ? 9.353 41.927 59.330 1.00 40.12 180 ASP C C 1
ATOM 6568 O O . ASP C 1 180 ? 8.174 42.194 59.099 1.00 40.20 180 ASP C O 1
ATOM 6573 N N . GLY C 1 181 ? 9.749 41.264 60.416 1.00 39.24 181 GLY C N 1
ATOM 6574 C CA . GLY C 1 181 ? 8.803 40.856 61.452 1.00 40.74 181 GLY C CA 1
ATOM 6575 C C . GLY C 1 181 ? 9.277 39.723 62.340 1.00 42.72 181 GLY C C 1
ATOM 6576 O O . GLY C 1 181 ? 10.425 39.708 62.786 1.00 43.92 181 GLY C O 1
ATOM 6577 N N . VAL C 1 182 ? 8.378 38.778 62.604 1.00 44.66 182 VAL C N 1
ATOM 6578 C CA . VAL C 1 182 ? 8.673 37.634 63.472 1.00 46.77 182 VAL C CA 1
ATOM 6579 C C . VAL C 1 182 ? 8.257 36.301 62.847 1.00 48.77 182 VAL C C 1
ATOM 6580 O O . VAL C 1 182 ? 7.375 36.253 61.989 1.00 48.68 182 VAL C O 1
ATOM 6584 N N . HIS C 1 183 ? 8.903 35.228 63.297 1.00 51.70 183 HIS C N 1
ATOM 6585 C CA . HIS C 1 183 ? 8.697 33.886 62.756 1.00 54.58 183 HIS C CA 1
ATOM 6586 C C . HIS C 1 183 ? 8.720 32.858 63.853 1.00 54.79 183 HIS C C 1
ATOM 6587 O O . HIS C 1 183 ? 9.535 32.945 64.771 1.00 55.44 183 HIS C O 1
ATOM 6594 N N . PHE C 1 184 ? 7.821 31.878 63.774 1.00 55.47 184 PHE C N 1
ATOM 6595 C CA . PHE C 1 184 ? 7.802 30.767 64.731 1.00 58.19 184 PHE C CA 1
ATOM 6596 C C . PHE C 1 184 ? 7.337 29.456 64.107 1.00 60.76 184 PHE C C 1
ATOM 6597 O O . PHE C 1 184 ? 6.542 29.452 63.168 1.00 59.86 184 PHE C O 1
ATOM 6605 N N . HIS C 1 185 ? 7.841 28.348 64.644 1.00 65.56 185 HIS C N 1
ATOM 6606 C CA . HIS C 1 185 ? 7.461 27.015 64.186 1.00 69.10 185 HIS C CA 1
ATOM 6607 C C . HIS C 1 185 ? 7.082 26.154 65.357 1.00 70.15 185 HIS C C 1
ATOM 6608 O O . HIS C 1 185 ? 7.853 26.012 66.311 1.00 70.33 185 HIS C O 1
ATOM 6615 N N . VAL C 1 186 ? 5.884 25.577 65.296 1.00 72.56 186 VAL C N 1
ATOM 6616 C CA . VAL C 1 186 ? 5.381 24.712 66.368 1.00 74.85 186 VAL C CA 1
ATOM 6617 C C . VAL C 1 186 ? 5.807 23.256 66.178 1.00 75.32 186 VAL C C 1
ATOM 6618 O O . VAL C 1 186 ? 6.149 22.833 65.073 1.00 74.44 186 VAL C O 1
ATOM 6622 N N . SER C 1 193 ? -2.683 22.736 69.883 1.00 74.88 193 SER C N 1
ATOM 6623 C CA . SER C 1 193 ? -3.577 23.581 69.098 1.00 76.86 193 SER C CA 1
ATOM 6624 C C . SER C 1 193 ? -3.746 24.969 69.716 1.00 77.96 193 SER C C 1
ATOM 6625 O O . SER C 1 193 ? -3.686 25.978 69.012 1.00 78.14 193 SER C O 1
ATOM 6628 N N . GLU C 1 194 ? -3.965 25.009 71.029 1.00 79.09 194 GLU C N 1
ATOM 6629 C CA . GLU C 1 194 ? -4.109 26.271 71.756 1.00 79.09 194 GLU C CA 1
ATOM 6630 C C . GLU C 1 194 ? -2.757 26.944 71.991 1.00 79.28 194 GLU C C 1
ATOM 6631 O O . GLU C 1 194 ? -2.696 28.145 72.253 1.00 79.66 194 GLU C O 1
ATOM 6637 N N . VAL C 1 195 ? -1.682 26.164 71.889 1.00 78.50 195 VAL C N 1
ATOM 6638 C CA . VAL C 1 195 ? -0.312 26.682 72.003 1.00 77.51 195 VAL C CA 1
ATOM 6639 C C . VAL C 1 195 ? 0.025 27.675 70.888 1.00 77.65 195 VAL C C 1
ATOM 6640 O O . VAL C 1 195 ? 0.917 28.512 71.043 1.00 77.81 195 VAL C O 1
ATOM 6644 N N . PHE C 1 196 ? -0.701 27.573 69.775 1.00 77.98 196 PHE C N 1
ATOM 6645 C CA . PHE C 1 196 ? -0.558 28.481 68.641 1.00 78.22 196 PHE C CA 1
ATOM 6646 C C . PHE C 1 196 ? -1.042 29.884 69.008 1.00 77.93 196 PHE C C 1
ATOM 6647 O O . PHE C 1 196 ? -0.515 30.880 68.511 1.00 78.59 196 PHE C O 1
ATOM 6655 N N . THR C 1 197 ? -2.047 29.946 69.881 1.00 76.97 197 THR C N 1
ATOM 6656 C CA . THR C 1 197 ? -2.575 31.212 70.390 1.00 74.99 197 THR C CA 1
ATOM 6657 C C . THR C 1 197 ? -1.513 31.948 71.212 1.00 74.77 197 THR C C 1
ATOM 6658 O O . THR C 1 197 ? -1.355 33.160 71.075 1.00 75.16 197 THR C O 1
ATOM 6662 N N . LYS C 1 198 ? -0.785 31.198 72.041 1.00 74.12 198 LYS C N 1
ATOM 6663 C CA . LYS C 1 198 ? 0.254 31.739 72.925 1.00 72.98 198 LYS C CA 1
ATOM 6664 C C . LYS C 1 198 ? 1.459 32.295 72.161 1.00 72.22 198 LYS C C 1
ATOM 6665 O O . LYS C 1 198 ? 1.989 33.355 72.510 1.00 72.67 198 LYS C O 1
ATOM 6671 N N . ALA C 1 199 ? 1.893 31.569 71.133 1.00 70.63 199 ALA C N 1
ATOM 6672 C CA . ALA C 1 199 ? 3.025 31.988 70.307 1.00 68.78 199 ALA C CA 1
ATOM 6673 C C . ALA C 1 199 ? 2.664 33.191 69.438 1.00 66.85 199 ALA C C 1
ATOM 6674 O O . ALA C 1 199 ? 3.507 34.047 69.165 1.00 65.27 199 ALA C O 1
ATOM 6676 N N . LEU C 1 200 ? 1.403 33.250 69.019 1.00 64.96 200 LEU C N 1
ATOM 6677 C CA . LEU C 1 200 ? 0.912 34.328 68.169 1.00 64.08 200 LEU C CA 1
ATOM 6678 C C . LEU C 1 200 ? 0.728 35.621 68.965 1.00 63.28 200 LEU C C 1
ATOM 6679 O O . LEU C 1 200 ? 0.989 36.710 68.452 1.00 60.80 200 LEU C O 1
ATOM 6684 N N . THR C 1 201 ? 0.282 35.486 70.215 1.00 63.30 201 THR C N 1
ATOM 6685 C CA . THR C 1 201 ? 0.107 36.621 71.127 1.00 63.49 201 THR C CA 1
ATOM 6686 C C . THR C 1 201 ? 1.457 37.252 71.482 1.00 62.82 201 THR C C 1
ATOM 6687 O O . THR C 1 201 ? 1.572 38.477 71.578 1.00 62.51 201 THR C O 1
ATOM 6691 N N . LYS C 1 202 ? 2.469 36.405 71.666 1.00 63.23 202 LYS C N 1
ATOM 6692 C CA . LYS C 1 202 ? 3.834 36.856 71.933 1.00 62.48 202 LYS C CA 1
ATOM 6693 C C . LYS C 1 202 ? 4.425 37.555 70.708 1.00 61.42 202 LYS C C 1
ATOM 6694 O O . LYS C 1 202 ? 5.220 38.488 70.843 1.00 60.97 202 LYS C O 1
ATOM 6700 N N . ALA C 1 203 ? 4.024 37.097 69.522 1.00 60.10 203 ALA C N 1
ATOM 6701 C CA . ALA C 1 203 ? 4.462 37.681 68.255 1.00 56.89 203 ALA C CA 1
ATOM 6702 C C . ALA C 1 203 ? 3.916 39.095 68.058 1.00 54.85 203 ALA C C 1
ATOM 6703 O O . ALA C 1 203 ? 4.590 39.949 67.477 1.00 54.60 203 ALA C O 1
ATOM 6705 N N . ARG C 1 204 ? 2.697 39.328 68.543 1.00 51.83 204 ARG C N 1
ATOM 6706 C CA . ARG C 1 204 ? 2.062 40.646 68.500 1.00 48.91 204 ARG C CA 1
ATOM 6707 C C . ARG C 1 204 ? 2.809 41.647 69.380 1.00 46.56 204 ARG C C 1
ATOM 6708 O O . ARG C 1 204 ? 3.024 42.796 68.985 1.00 45.16 204 ARG C O 1
ATOM 6716 N N . ASN C 1 205 ? 3.208 41.195 70.568 1.00 45.53 205 ASN C N 1
ATOM 6717 C CA . ASN C 1 205 ? 3.933 42.028 71.526 1.00 45.51 205 ASN C CA 1
ATOM 6718 C C . ASN C 1 205 ? 5.333 42.422 71.055 1.00 44.56 205 ASN C C 1
ATOM 6719 O O . ASN C 1 205 ? 5.838 43.483 71.428 1.00 42.61 205 ASN C O 1
ATOM 6724 N N . THR C 1 206 ? 5.948 41.565 70.240 1.00 45.79 206 THR C N 1
ATOM 6725 C CA . THR C 1 206 ? 7.273 41.824 69.674 1.00 46.82 206 THR C CA 1
ATOM 6726 C C . THR C 1 206 ? 7.201 42.899 68.588 1.00 48.25 206 THR C C 1
ATOM 6727 O O . THR C 1 206 ? 8.115 43.716 68.450 1.00 49.25 206 THR C O 1
ATOM 6731 N N . VAL C 1 207 ? 6.110 42.886 67.823 1.00 48.87 207 VAL C N 1
ATOM 6732 C CA . VAL C 1 207 ? 5.865 43.894 66.792 1.00 49.38 207 VAL C CA 1
ATOM 6733 C C . VAL C 1 207 ? 5.697 45.273 67.435 1.00 50.30 207 VAL C C 1
ATOM 6734 O O . VAL C 1 207 ? 6.342 46.238 67.019 1.00 51.26 207 VAL C O 1
ATOM 6738 N N . THR C 1 208 ? 4.854 45.341 68.465 1.00 50.09 208 THR C N 1
ATOM 6739 C CA . THR C 1 208 ? 4.543 46.591 69.162 1.00 49.76 208 THR C CA 1
ATOM 6740 C C . THR C 1 208 ? 5.759 47.170 69.889 1.00 49.94 208 THR C C 1
ATOM 6741 O O . THR C 1 208 ? 5.916 48.391 69.971 1.00 50.46 208 THR C O 1
ATOM 6745 N N . LEU C 1 209 ? 6.605 46.288 70.418 1.00 49.96 209 LEU C N 1
ATOM 6746 C CA . LEU C 1 209 ? 7.851 46.695 71.065 1.00 50.03 209 LEU C CA 1
ATOM 6747 C C . LEU C 1 209 ? 8.809 47.311 70.048 1.00 50.98 209 LEU C C 1
ATOM 6748 O O . LEU C 1 209 ? 9.417 48.348 70.315 1.00 49.86 209 LEU C O 1
ATOM 6753 N N . ALA C 1 210 ? 8.918 46.669 68.885 1.00 52.82 210 ALA C N 1
ATOM 6754 C CA . ALA C 1 210 ? 9.787 47.128 67.801 1.00 55.25 210 ALA C CA 1
ATOM 6755 C C . ALA C 1 210 ? 9.276 48.411 67.146 1.00 56.71 210 ALA C C 1
ATOM 6756 O O . ALA C 1 210 ? 10.072 49.241 66.698 1.00 55.52 210 ALA C O 1
ATOM 6758 N N . GLU C 1 211 ? 7.952 48.562 67.092 1.00 59.13 211 GLU C N 1
ATOM 6759 C CA . GLU C 1 211 ? 7.322 49.771 66.557 1.00 62.26 211 GLU C CA 1
ATOM 6760 C C . GLU C 1 211 ? 7.652 51.002 67.398 1.00 65.35 211 GLU C C 1
ATOM 6761 O O . GLU C 1 211 ? 7.742 52.115 66.874 1.00 66.84 211 GLU C O 1
ATOM 6767 N N . GLN C 1 212 ? 7.836 50.790 68.700 1.00 67.90 212 GLN C N 1
ATOM 6768 C CA . GLN C 1 212 ? 8.243 51.855 69.613 1.00 68.34 212 GLN C CA 1
ATOM 6769 C C . GLN C 1 212 ? 9.717 52.225 69.447 1.00 68.60 212 GLN C C 1
ATOM 6770 O O . GLN C 1 212 ? 10.114 53.352 69.747 1.00 68.94 212 GLN C O 1
ATOM 6776 N N . PHE C 1 213 ? 10.518 51.276 68.965 1.00 69.15 213 PHE C N 1
ATOM 6777 C CA . PHE C 1 213 ? 11.926 51.532 68.663 1.00 69.46 213 PHE C CA 1
ATOM 6778 C C . PHE C 1 213 ? 12.113 52.250 67.321 1.00 69.68 213 PHE C C 1
ATOM 6779 O O . PHE C 1 213 ? 13.236 52.597 66.946 1.00 71.26 213 PHE C O 1
ATOM 6787 N N . GLY C 1 214 ? 11.008 52.473 66.610 1.00 68.50 214 GLY C N 1
ATOM 6788 C CA . GLY C 1 214 ? 11.025 53.188 65.334 1.00 65.96 214 GLY C CA 1
ATOM 6789 C C . GLY C 1 214 ? 11.106 52.278 64.122 1.00 63.81 214 GLY C C 1
ATOM 6790 O O . GLY C 1 214 ? 11.397 52.734 63.013 1.00 65.06 214 GLY C O 1
ATOM 6791 N N . MET C 1 215 ? 10.845 50.991 64.338 1.00 60.21 215 MET C N 1
ATOM 6792 C CA . MET C 1 215 ? 10.909 49.985 63.280 1.00 56.81 215 MET C CA 1
ATOM 6793 C C . MET C 1 215 ? 9.502 49.656 62.782 1.00 55.33 215 MET C C 1
ATOM 6794 O O . MET C 1 215 ? 8.520 49.877 63.492 1.00 53.68 215 MET C O 1
ATOM 6799 N N . LYS C 1 216 ? 9.404 49.138 61.560 1.00 55.71 216 LYS C N 1
ATOM 6800 C CA . LYS C 1 216 ? 8.102 48.816 60.970 1.00 56.82 216 LYS C CA 1
ATOM 6801 C C . LYS C 1 216 ? 8.013 47.359 60.493 1.00 55.35 216 LYS C C 1
ATOM 6802 O O . LYS C 1 216 ? 8.237 47.076 59.311 1.00 56.01 216 LYS C O 1
ATOM 6808 N N . PRO C 1 217 ? 7.686 46.430 61.417 1.00 53.53 217 PRO C N 1
ATOM 6809 C CA . PRO C 1 217 ? 7.563 45.007 61.099 1.00 51.66 217 PRO C CA 1
ATOM 6810 C C . PRO C 1 217 ? 6.188 44.658 60.528 1.00 51.30 217 PRO C C 1
ATOM 6811 O O . PRO C 1 217 ? 5.163 44.964 61.146 1.00 51.56 217 PRO C O 1
ATOM 6815 N N . TYR C 1 218 ? 6.176 44.007 59.366 1.00 49.49 218 TYR C N 1
ATOM 6816 C CA . TYR C 1 218 ? 4.933 43.738 58.641 1.00 47.83 218 TYR C CA 1
ATOM 6817 C C . TYR C 1 218 ? 4.669 42.253 58.358 1.00 45.74 218 TYR C C 1
ATOM 6818 O O . TYR C 1 218 ? 3.548 41.877 58.020 1.00 45.11 218 TYR C O 1
ATOM 6827 N N . LEU C 1 219 ? 5.694 41.416 58.484 1.00 43.60 219 LEU C N 1
ATOM 6828 C CA . LEU C 1 219 ? 5.563 40.006 58.122 1.00 42.73 219 LEU C CA 1
ATOM 6829 C C . LEU C 1 219 ? 5.488 39.096 59.344 1.00 40.90 219 LEU C C 1
ATOM 6830 O O . LEU C 1 219 ? 6.344 39.156 60.227 1.00 38.85 219 LEU C O 1
ATOM 6835 N N . ILE C 1 220 ? 4.451 38.263 59.386 1.00 39.81 220 ILE C N 1
ATOM 6836 C CA . ILE C 1 220 ? 4.276 37.280 60.456 1.00 37.90 220 ILE C CA 1
ATOM 6837 C C . ILE C 1 220 ? 4.286 35.870 59.867 1.00 39.25 220 ILE C C 1
ATOM 6838 O O . ILE C 1 220 ? 3.354 35.474 59.161 1.00 38.59 220 ILE C O 1
ATOM 6843 N N . ASP C 1 221 ? 5.348 35.124 60.159 1.00 42.27 221 ASP C N 1
ATOM 6844 C CA . ASP C 1 221 ? 5.496 33.752 59.684 1.00 44.35 221 ASP C CA 1
ATOM 6845 C C . ASP C 1 221 ? 5.056 32.777 60.774 1.00 42.30 221 ASP C C 1
ATOM 6846 O O . ASP C 1 221 ? 5.720 32.642 61.802 1.00 42.44 221 ASP C O 1
ATOM 6851 N N . ILE C 1 222 ? 3.933 32.102 60.541 1.00 40.48 222 ILE C N 1
ATOM 6852 C CA . ILE C 1 222 ? 3.373 31.168 61.525 1.00 38.45 222 ILE C CA 1
ATOM 6853 C C . ILE C 1 222 ? 3.952 29.754 61.407 1.00 38.42 222 ILE C C 1
ATOM 6854 O O . ILE C 1 222 ? 3.608 28.867 62.192 1.00 37.93 222 ILE C O 1
ATOM 6859 N N . GLY C 1 223 ? 4.837 29.559 60.431 1.00 40.47 223 GLY C N 1
ATOM 6860 C CA . GLY C 1 223 ? 5.546 28.292 60.256 1.00 44.31 223 GLY C CA 1
ATOM 6861 C C . GLY C 1 223 ? 4.725 27.211 59.582 1.00 45.79 223 GLY C C 1
ATOM 6862 O O . GLY C 1 223 ? 3.840 27.502 58.775 1.00 46.25 223 GLY C O 1
ATOM 6863 N N . GLY C 1 224 ? 5.024 25.959 59.918 1.00 47.17 224 GLY C N 1
ATOM 6864 C CA . GLY C 1 224 ? 4.353 24.812 59.314 1.00 49.93 224 GLY C CA 1
ATOM 6865 C C . GLY C 1 224 ? 3.887 23.771 60.312 1.00 51.16 224 GLY C C 1
ATOM 6866 O O . GLY C 1 224 ? 3.707 24.065 61.496 1.00 50.87 224 GLY C O 1
ATOM 6867 N N . GLY C 1 225 ? 3.692 22.549 59.821 1.00 53.27 225 GLY C N 1
ATOM 6868 C CA . GLY C 1 225 ? 3.200 21.442 60.639 1.00 56.22 225 GLY C CA 1
ATOM 6869 C C . GLY C 1 225 ? 1.703 21.228 60.513 1.00 58.68 225 GLY C C 1
ATOM 6870 O O . GLY C 1 225 ? 1.107 20.491 61.300 1.00 58.71 225 GLY C O 1
ATOM 6871 N N . PHE C 1 226 ? 1.100 21.871 59.515 1.00 61.76 226 PHE C N 1
ATOM 6872 C CA . PHE C 1 226 ? -0.342 21.794 59.288 1.00 64.35 226 PHE C CA 1
ATOM 6873 C C . PHE C 1 226 ? -0.739 20.455 58.673 1.00 66.11 226 PHE C C 1
ATOM 6874 O O . PHE C 1 226 ? -0.141 20.015 57.688 1.00 65.17 226 PHE C O 1
ATOM 6882 N N . SER C 1 227 ? -1.747 19.820 59.272 1.00 67.28 227 SER C N 1
ATOM 6883 C CA . SER C 1 227 ? -2.296 18.537 58.812 1.00 68.23 227 SER C CA 1
ATOM 6884 C C . SER C 1 227 ? -1.238 17.541 58.334 1.00 68.13 227 SER C C 1
ATOM 6885 O O . SER C 1 227 ? -0.387 17.108 59.106 1.00 68.19 227 SER C O 1
ATOM 6888 N N . ALA C 1 230 ? -4.826 16.236 62.294 1.00 81.50 230 ALA C N 1
ATOM 6889 C CA . ALA C 1 230 ? -5.325 17.582 62.552 1.00 80.65 230 ALA C CA 1
ATOM 6890 C C . ALA C 1 230 ? -6.696 17.808 61.911 1.00 80.14 230 ALA C C 1
ATOM 6891 O O . ALA C 1 230 ? -6.923 17.391 60.772 1.00 79.77 230 ALA C O 1
ATOM 6893 N N . PRO C 1 231 ? -7.616 18.471 62.642 1.00 79.28 231 PRO C N 1
ATOM 6894 C CA . PRO C 1 231 ? -8.949 18.772 62.115 1.00 78.38 231 PRO C CA 1
ATOM 6895 C C . PRO C 1 231 ? -8.970 20.006 61.203 1.00 77.34 231 PRO C C 1
ATOM 6896 O O . PRO C 1 231 ? -10.032 20.595 60.992 1.00 77.67 231 PRO C O 1
ATOM 6900 N N . PHE C 1 232 ? -7.799 20.366 60.671 1.00 75.96 232 PHE C N 1
ATOM 6901 C CA . PHE C 1 232 ? -7.586 21.529 59.788 1.00 73.57 232 PHE C CA 1
ATOM 6902 C C . PHE C 1 232 ? -8.673 22.614 59.806 1.00 73.23 232 PHE C C 1
ATOM 6903 O O . PHE C 1 232 ? -8.454 23.686 60.364 1.00 72.44 232 PHE C O 1
ATOM 6911 N N . GLU C 1 233 ? -9.826 22.326 59.196 1.00 72.85 233 GLU C N 1
ATOM 6912 C CA . GLU C 1 233 ? -10.980 23.241 59.158 1.00 72.42 233 GLU C CA 1
ATOM 6913 C C . GLU C 1 233 ? -11.255 23.958 60.483 1.00 73.36 233 GLU C C 1
ATOM 6914 O O . GLU C 1 233 ? -11.551 25.157 60.499 1.00 73.98 233 GLU C O 1
ATOM 6920 N N . GLU C 1 234 ? -11.164 23.212 61.582 1.00 73.33 234 GLU C N 1
ATOM 6921 C CA . GLU C 1 234 ? -11.373 23.750 62.923 1.00 72.77 234 GLU C CA 1
ATOM 6922 C C . GLU C 1 234 ? -10.111 24.443 63.436 1.00 72.02 234 GLU C C 1
ATOM 6923 O O . GLU C 1 234 ? -10.187 25.509 64.054 1.00 72.71 234 GLU C O 1
ATOM 6929 N N . PHE C 1 235 ? -8.957 23.832 63.172 1.00 70.80 235 PHE C N 1
ATOM 6930 C CA . PHE C 1 235 ? -7.665 24.370 63.598 1.00 67.94 235 PHE C CA 1
ATOM 6931 C C . PHE C 1 235 ? -7.350 25.708 62.928 1.00 65.89 235 PHE C C 1
ATOM 6932 O O . PHE C 1 235 ? -6.761 26.588 63.549 1.00 65.00 235 PHE C O 1
ATOM 6940 N N . ALA C 1 236 ? -7.750 25.850 61.666 1.00 64.36 236 ALA C N 1
ATOM 6941 C CA . ALA C 1 236 ? -7.502 27.069 60.898 1.00 63.81 236 ALA C CA 1
ATOM 6942 C C . ALA C 1 236 ? -8.437 28.209 61.295 1.00 63.52 236 ALA C C 1
ATOM 6943 O O . ALA C 1 236 ? -8.049 29.379 61.251 1.00 63.12 236 ALA C O 1
ATOM 6945 N N . ALA C 1 237 ? -9.664 27.857 61.679 1.00 63.38 237 ALA C N 1
ATOM 6946 C CA . ALA C 1 237 ? -10.676 28.832 62.093 1.00 63.98 237 ALA C CA 1
ATOM 6947 C C . ALA C 1 237 ? -10.307 29.521 63.406 1.00 64.19 237 ALA C C 1
ATOM 6948 O O . ALA C 1 237 ? -10.616 30.700 63.605 1.00 65.08 237 ALA C O 1
ATOM 6950 N N . THR C 1 238 ? -9.649 28.780 64.296 1.00 63.57 238 THR C N 1
ATOM 6951 C CA . THR C 1 238 ? -9.162 29.333 65.559 1.00 62.06 238 THR C CA 1
ATOM 6952 C C . THR C 1 238 ? -8.034 30.335 65.314 1.00 60.85 238 THR C C 1
ATOM 6953 O O . THR C 1 238 ? -7.956 31.361 65.993 1.00 61.28 238 THR C O 1
ATOM 6957 N N . ILE C 1 239 ? -7.184 30.035 64.330 1.00 59.18 239 ILE C N 1
ATOM 6958 C CA . ILE C 1 239 ? -6.080 30.914 63.928 1.00 57.77 239 ILE C CA 1
ATOM 6959 C C . ILE C 1 239 ? -6.615 32.217 63.335 1.00 57.87 239 ILE C C 1
ATOM 6960 O O . ILE C 1 239 ? -6.171 33.303 63.709 1.00 55.49 239 ILE C O 1
ATOM 6965 N N . GLU C 1 240 ? -7.577 32.093 62.422 1.00 59.17 240 GLU C N 1
ATOM 6966 C CA . GLU C 1 240 ? -8.208 33.241 61.770 1.00 60.99 240 GLU C CA 1
ATOM 6967 C C . GLU C 1 240 ? -8.894 34.158 62.785 1.00 62.32 240 GLU C C 1
ATOM 6968 O O . GLU C 1 240 ? -8.934 35.377 62.605 1.00 62.56 240 GLU C O 1
ATOM 6974 N N . LYS C 1 241 ? -9.424 33.554 63.848 1.00 64.18 241 LYS C N 1
ATOM 6975 C CA . LYS C 1 241 ? -10.061 34.283 64.941 1.00 64.91 241 LYS C CA 1
ATOM 6976 C C . LYS C 1 241 ? -9.020 34.992 65.812 1.00 65.06 241 LYS C C 1
ATOM 6977 O O . LYS C 1 241 ? -9.221 36.139 66.215 1.00 64.46 241 LYS C O 1
ATOM 6983 N N . THR C 1 242 ? -7.913 34.300 66.086 1.00 64.99 242 THR C N 1
ATOM 6984 C CA . THR C 1 242 ? -6.821 34.826 66.912 1.00 65.14 242 THR C CA 1
ATOM 6985 C C . THR C 1 242 ? -6.126 36.018 66.247 1.00 65.29 242 THR C C 1
ATOM 6986 O O . THR C 1 242 ? -5.783 36.996 66.918 1.00 65.91 242 THR C O 1
ATOM 6990 N N . ILE C 1 243 ? -5.927 35.924 64.932 1.00 64.66 243 ILE C N 1
ATOM 6991 C CA . ILE C 1 243 ? -5.362 37.009 64.122 1.00 63.60 243 ILE C CA 1
ATOM 6992 C C . ILE C 1 243 ? -6.200 38.281 64.272 1.00 63.92 243 ILE C C 1
ATOM 6993 O O . ILE C 1 243 ? -5.661 39.381 64.431 1.00 61.91 243 ILE C O 1
ATOM 6998 N N . LYS C 1 244 ? -7.519 38.108 64.235 1.00 65.21 244 LYS C N 1
ATOM 6999 C CA . LYS C 1 244 ? -8.472 39.214 64.262 1.00 67.57 244 LYS C CA 1
ATOM 7000 C C . LYS C 1 244 ? -8.547 39.893 65.633 1.00 68.53 244 LYS C C 1
ATOM 7001 O O . LYS C 1 244 ? -8.623 41.120 65.719 1.00 67.45 244 LYS C O 1
ATOM 7007 N N . GLU C 1 245 ? -8.517 39.086 66.693 1.00 69.54 245 GLU C N 1
ATOM 7008 C CA . GLU C 1 245 ? -8.636 39.580 68.068 1.00 70.17 245 GLU C CA 1
ATOM 7009 C C . GLU C 1 245 ? -7.402 40.346 68.543 1.00 69.01 245 GLU C C 1
ATOM 7010 O O . GLU C 1 245 ? -7.521 41.309 69.303 1.00 68.46 245 GLU C O 1
ATOM 7016 N N . LEU C 1 246 ? -6.226 39.912 68.094 1.00 67.86 246 LEU C N 1
ATOM 7017 C CA . LEU C 1 246 ? -4.959 40.537 68.485 1.00 66.85 246 LEU C CA 1
ATOM 7018 C C . LEU C 1 246 ? -4.746 41.913 67.851 1.00 66.54 246 LEU C C 1
ATOM 7019 O O . LEU C 1 246 ? -3.948 42.710 68.351 1.00 66.53 246 LEU C O 1
ATOM 7024 N N . GLU C 1 247 ? -5.464 42.174 66.758 1.00 66.80 247 GLU C N 1
ATOM 7025 C CA . GLU C 1 247 ? -5.433 43.461 66.049 1.00 67.04 247 GLU C CA 1
ATOM 7026 C C . GLU C 1 247 ? -4.023 43.882 65.630 1.00 66.46 247 GLU C C 1
ATOM 7027 O O . GLU C 1 247 ? -3.446 44.822 66.184 1.00 65.51 247 GLU C O 1
ATOM 7033 N N . PHE C 1 248 ? -3.479 43.165 64.650 1.00 66.30 248 PHE C N 1
ATOM 7034 C CA . PHE C 1 248 ? -2.176 43.483 64.075 1.00 64.76 248 PHE C CA 1
ATOM 7035 C C . PHE C 1 248 ? -2.268 44.740 63.210 1.00 65.99 248 PHE C C 1
ATOM 7036 O O . PHE C 1 248 ? -3.333 45.025 62.656 1.00 64.69 248 PHE C O 1
ATOM 7044 N N . PRO C 1 249 ? -1.159 45.504 63.102 1.00 68.21 249 PRO C N 1
ATOM 7045 C CA . PRO C 1 249 ? -1.119 46.684 62.232 1.00 69.68 249 PRO C CA 1
ATOM 7046 C C . PRO C 1 249 ? -1.624 46.386 60.821 1.00 71.88 249 PRO C C 1
ATOM 7047 O O . PRO C 1 249 ? -1.423 45.283 60.314 1.00 73.13 249 PRO C O 1
ATOM 7051 N N . GLU C 1 250 ? -2.273 47.374 60.208 1.00 73.43 250 GLU C N 1
ATOM 7052 C CA . GLU C 1 250 ? -2.909 47.237 58.889 1.00 74.11 250 GLU C CA 1
ATOM 7053 C C . GLU C 1 250 ? -2.017 46.628 57.792 1.00 72.75 250 GLU C C 1
ATOM 7054 O O . GLU C 1 250 ? -2.490 45.858 56.949 1.00 71.71 250 GLU C O 1
ATOM 7060 N N . ARG C 1 251 ? -0.732 46.973 57.824 1.00 71.10 251 ARG C N 1
ATOM 7061 C CA . ARG C 1 251 ? 0.228 46.537 56.807 1.00 69.03 251 ARG C CA 1
ATOM 7062 C C . ARG C 1 251 ? 0.686 45.082 56.949 1.00 65.84 251 ARG C C 1
ATOM 7063 O O . ARG C 1 251 ? 1.289 44.531 56.025 1.00 65.74 251 ARG C O 1
ATOM 7071 N N . THR C 1 252 ? 0.397 44.464 58.094 1.00 62.58 252 THR C N 1
ATOM 7072 C CA . THR C 1 252 ? 0.890 43.112 58.385 1.00 58.93 252 THR C CA 1
ATOM 7073 C C . THR C 1 252 ? 0.361 42.044 57.426 1.00 56.31 252 THR C C 1
ATOM 7074 O O . THR C 1 252 ? -0.850 41.863 57.278 1.00 54.73 252 THR C O 1
ATOM 7078 N N . ARG C 1 253 ? 1.293 41.357 56.772 1.00 54.68 253 ARG C N 1
ATOM 7079 C CA . ARG C 1 253 ? 0.978 40.230 55.901 1.00 53.08 253 ARG C CA 1
ATOM 7080 C C . ARG C 1 253 ? 1.359 38.929 56.595 1.00 52.56 253 ARG C C 1
ATOM 7081 O O . ARG C 1 253 ? 2.460 38.803 57.141 1.00 51.38 253 ARG C O 1
ATOM 7089 N N . PHE C 1 254 ? 0.438 37.971 56.574 1.00 51.74 254 PHE C N 1
ATOM 7090 C CA . PHE C 1 254 ? 0.619 36.700 57.266 1.00 50.59 254 PHE C CA 1
ATOM 7091 C C . PHE C 1 254 ? 0.950 35.592 56.277 1.00 48.65 254 PHE C C 1
ATOM 7092 O O . PHE C 1 254 ? 0.208 35.358 55.323 1.00 49.69 254 PHE C O 1
ATOM 7100 N N . ILE C 1 255 ? 2.082 34.928 56.498 1.00 46.13 255 ILE C N 1
ATOM 7101 C CA . ILE C 1 255 ? 2.497 33.807 55.653 1.00 42.45 255 ILE C CA 1
ATOM 7102 C C . ILE C 1 255 ? 2.831 32.568 56.484 1.00 42.73 255 ILE C C 1
ATOM 7103 O O . ILE C 1 255 ? 3.180 32.673 57.661 1.00 41.82 255 ILE C O 1
ATOM 7108 N N . ALA C 1 256 ? 2.705 31.398 55.865 1.00 43.80 256 ALA C N 1
ATOM 7109 C CA . ALA C 1 256 ? 2.989 30.131 56.531 1.00 44.33 256 ALA C CA 1
ATOM 7110 C C . ALA C 1 256 ? 3.990 29.302 55.736 1.00 44.87 256 ALA C C 1
ATOM 7111 O O . ALA C 1 256 ? 4.314 29.634 54.595 1.00 46.12 256 ALA C O 1
ATOM 7113 N N . GLU C 1 257 ? 4.471 28.220 56.344 1.00 45.40 257 GLU C N 1
ATOM 7114 C CA . GLU C 1 257 ? 5.405 27.307 55.691 1.00 46.10 257 GLU C CA 1
ATOM 7115 C C . GLU C 1 257 ? 4.853 25.875 55.629 1.00 45.80 257 GLU C C 1
ATOM 7116 O O . GLU C 1 257 ? 5.469 24.953 56.171 1.00 47.34 257 GLU C O 1
ATOM 7122 N N . PRO C 1 258 ? 3.697 25.676 54.960 1.00 45.39 258 PRO C N 1
ATOM 7123 C CA . PRO C 1 258 ? 3.155 24.320 54.927 1.00 46.72 258 PRO C CA 1
ATOM 7124 C C . PRO C 1 258 ? 3.909 23.422 53.945 1.00 48.09 258 PRO C C 1
ATOM 7125 O O . PRO C 1 258 ? 3.889 23.657 52.734 1.00 48.37 258 PRO C O 1
ATOM 7129 N N . GLY C 1 259 ? 4.580 22.408 54.481 1.00 48.61 259 GLY C N 1
ATOM 7130 C CA . GLY C 1 259 ? 5.356 21.483 53.667 1.00 50.24 259 GLY C CA 1
ATOM 7131 C C . GLY C 1 259 ? 4.671 20.144 53.480 1.00 51.95 259 GLY C C 1
ATOM 7132 O O . GLY C 1 259 ? 4.518 19.672 52.354 1.00 51.88 259 GLY C O 1
ATOM 7133 N N . ARG C 1 260 ? 4.270 19.531 54.593 1.00 52.87 260 ARG C N 1
ATOM 7134 C CA . ARG C 1 260 ? 3.599 18.232 54.579 1.00 52.20 260 ARG C CA 1
ATOM 7135 C C . ARG C 1 260 ? 2.203 18.325 53.964 1.00 51.05 260 ARG C C 1
ATOM 7136 O O . ARG C 1 260 ? 1.794 17.444 53.207 1.00 50.45 260 ARG C O 1
ATOM 7144 N N . TYR C 1 261 ? 1.493 19.405 54.289 1.00 50.62 261 TYR C N 1
ATOM 7145 C CA . TYR C 1 261 ? 0.110 19.620 53.857 1.00 49.94 261 TYR C CA 1
ATOM 7146 C C . TYR C 1 261 ? -0.067 19.619 52.335 1.00 49.50 261 TYR C C 1
ATOM 7147 O O . TYR C 1 261 ? -0.967 18.958 51.812 1.00 50.07 261 TYR C O 1
ATOM 7156 N N . MET C 1 262 ? 0.797 20.355 51.640 1.00 48.11 262 MET C N 1
ATOM 7157 C CA . MET C 1 262 ? 0.667 20.562 50.196 1.00 45.97 262 MET C CA 1
ATOM 7158 C C . MET C 1 262 ? 1.152 19.377 49.363 1.00 45.68 262 MET C C 1
ATOM 7159 O O . MET C 1 262 ? 0.551 19.049 48.338 1.00 45.64 262 MET C O 1
ATOM 7164 N N . ALA C 1 263 ? 2.234 18.744 49.810 1.00 44.94 263 ALA C N 1
ATOM 7165 C CA . ALA C 1 263 ? 2.913 17.704 49.034 1.00 44.74 263 ALA C CA 1
ATOM 7166 C C . ALA C 1 263 ? 2.297 16.311 49.164 1.00 45.98 263 ALA C C 1
ATOM 7167 O O . ALA C 1 263 ? 2.372 15.515 48.229 1.00 47.38 263 ALA C O 1
ATOM 7169 N N . SER C 1 264 ? 1.694 16.022 50.317 1.00 45.25 264 SER C N 1
ATOM 7170 C CA . SER C 1 264 ? 1.172 14.684 50.624 1.00 44.20 264 SER C CA 1
ATOM 7171 C C . SER C 1 264 ? 0.285 14.097 49.524 1.00 43.83 264 SER C C 1
ATOM 7172 O O . SER C 1 264 ? 0.568 13.018 49.003 1.00 44.90 264 SER C O 1
ATOM 7175 N N . ASN C 1 265 ? -0.773 14.822 49.168 1.00 41.78 265 ASN C N 1
ATOM 7176 C CA . ASN C 1 265 ? -1.754 14.350 48.190 1.00 39.58 265 ASN C CA 1
ATOM 7177 C C . ASN C 1 265 ? -1.316 14.530 46.732 1.00 38.51 265 ASN C C 1
ATOM 7178 O O . ASN C 1 265 ? -2.059 14.193 45.806 1.00 37.57 265 ASN C O 1
ATOM 7183 N N . ALA C 1 266 ? -0.106 15.050 46.539 1.00 37.49 266 ALA C N 1
ATOM 7184 C CA . ALA C 1 266 ? 0.424 15.328 45.204 1.00 37.30 266 ALA C CA 1
ATOM 7185 C C . ALA C 1 266 ? 0.877 14.075 44.456 1.00 36.96 266 ALA C C 1
ATOM 7186 O O . ALA C 1 266 ? 0.711 13.986 43.240 1.00 37.96 266 ALA C O 1
ATOM 7188 N N . PHE C 1 267 ? 1.449 13.117 45.180 1.00 36.03 267 PHE C N 1
ATOM 7189 C CA . PHE C 1 267 ? 2.005 11.914 44.561 1.00 34.62 267 PHE C CA 1
ATOM 7190 C C . PHE C 1 267 ? 1.416 10.619 45.109 1.00 34.93 267 PHE C C 1
ATOM 7191 O O . PHE C 1 267 ? 0.985 10.556 46.264 1.00 35.89 267 PHE C O 1
ATOM 7199 N N . HIS C 1 268 ? 1.404 9.597 44.255 1.00 35.53 268 HIS C N 1
ATOM 7200 C CA . HIS C 1 268 ? 1.014 8.242 44.632 1.00 36.66 268 HIS C CA 1
ATOM 7201 C C . HIS C 1 268 ? 2.051 7.274 44.138 1.00 36.80 268 HIS C C 1
ATOM 7202 O O . HIS C 1 268 ? 2.414 7.292 42.958 1.00 37.51 268 HIS C O 1
ATOM 7209 N N . LEU C 1 269 ? 2.543 6.423 45.035 1.00 36.68 269 LEU C N 1
ATOM 7210 C CA . LEU C 1 269 ? 3.572 5.445 44.687 1.00 37.35 269 LEU C CA 1
ATOM 7211 C C . LEU C 1 269 ? 2.964 4.099 44.305 1.00 36.15 269 LEU C C 1
ATOM 7212 O O . LEU C 1 269 ? 2.099 3.575 45.009 1.00 36.37 269 LEU C O 1
ATOM 7217 N N . VAL C 1 270 ? 3.421 3.551 43.182 1.00 33.95 270 VAL C N 1
ATOM 7218 C CA . VAL C 1 270 ? 3.016 2.217 42.751 1.00 31.68 270 VAL C CA 1
ATOM 7219 C C . VAL C 1 270 ? 4.240 1.301 42.741 1.00 32.22 270 VAL C C 1
ATOM 7220 O O . VAL C 1 270 ? 5.073 1.372 41.835 1.00 31.66 270 VAL C O 1
ATOM 7224 N N . SER C 1 271 ? 4.340 0.455 43.765 1.00 33.29 271 SER C N 1
ATOM 7225 C CA . SER C 1 271 ? 5.472 -0.454 43.932 1.00 35.57 271 SER C CA 1
ATOM 7226 C C . SER C 1 271 ? 5.222 -1.819 43.300 1.00 35.86 271 SER C C 1
ATOM 7227 O O . SER C 1 271 ? 4.080 -2.277 43.217 1.00 35.16 271 SER C O 1
ATOM 7230 N N . SER C 1 272 ? 6.304 -2.454 42.856 1.00 36.50 272 SER C N 1
ATOM 7231 C CA . SER C 1 272 ? 6.270 -3.814 42.328 1.00 37.33 272 SER C CA 1
ATOM 7232 C C . SER C 1 272 ? 6.805 -4.785 43.376 1.00 37.89 272 SER C C 1
ATOM 7233 O O . SER C 1 272 ? 7.432 -4.364 44.350 1.00 38.64 272 SER C O 1
ATOM 7236 N N . LEU C 1 273 ? 6.565 -6.078 43.174 1.00 39.39 273 LEU C N 1
ATOM 7237 C CA . LEU C 1 273 ? 7.014 -7.100 44.117 1.00 40.77 273 LEU C CA 1
ATOM 7238 C C . LEU C 1 273 ? 8.015 -8.069 43.497 1.00 43.77 273 LEU C C 1
ATOM 7239 O O . LEU C 1 273 ? 7.786 -8.602 42.410 1.00 44.56 273 LEU C O 1
ATOM 7244 N N . HIS C 1 274 ? 9.123 -8.286 44.202 1.00 47.83 274 HIS C N 1
ATOM 7245 C CA . HIS C 1 274 ? 10.135 -9.259 43.789 1.00 53.20 274 HIS C CA 1
ATOM 7246 C C . HIS C 1 274 ? 10.502 -10.212 44.895 1.00 55.92 274 HIS C C 1
ATOM 7247 O O . HIS C 1 274 ? 11.087 -11.266 44.644 1.00 56.94 274 HIS C O 1
ATOM 7254 N N . GLY C 1 275 ? 10.149 -9.855 46.129 1.00 57.89 275 GLY C N 1
ATOM 7255 C CA . GLY C 1 275 ? 10.433 -10.695 47.289 1.00 59.51 275 GLY C CA 1
ATOM 7256 C C . GLY C 1 275 ? 9.193 -11.287 47.931 1.00 60.86 275 GLY C C 1
ATOM 7257 O O . GLY C 1 275 ? 8.141 -10.646 47.965 1.00 60.15 275 GLY C O 1
ATOM 7258 N N . LYS C 1 276 ? 9.324 -12.514 48.437 1.00 62.40 276 LYS C N 1
ATOM 7259 C CA . LYS C 1 276 ? 8.233 -13.210 49.126 1.00 63.50 276 LYS C CA 1
ATOM 7260 C C . LYS C 1 276 ? 8.748 -14.318 50.045 1.00 64.21 276 LYS C C 1
ATOM 7261 O O . LYS C 1 276 ? 9.600 -15.116 49.650 1.00 64.80 276 LYS C O 1
ATOM 7267 N N . ARG C 1 277 ? 8.222 -14.355 51.269 1.00 65.14 277 ARG C N 1
ATOM 7268 C CA . ARG C 1 277 ? 8.491 -15.450 52.202 1.00 66.23 277 ARG C CA 1
ATOM 7269 C C . ARG C 1 277 ? 7.243 -15.817 53.006 1.00 66.96 277 ARG C C 1
ATOM 7270 O O . ARG C 1 277 ? 6.603 -14.954 53.611 1.00 67.30 277 ARG C O 1
ATOM 7278 N N . VAL C 1 278 ? 6.909 -17.106 52.996 1.00 68.48 278 VAL C N 1
ATOM 7279 C CA . VAL C 1 278 ? 5.768 -17.641 53.740 1.00 71.31 278 VAL C CA 1
ATOM 7280 C C . VAL C 1 278 ? 6.251 -18.219 55.072 1.00 72.05 278 VAL C C 1
ATOM 7281 O O . VAL C 1 278 ? 7.209 -18.996 55.109 1.00 72.85 278 VAL C O 1
ATOM 7285 N N . ARG C 1 279 ? 5.584 -17.834 56.160 1.00 74.08 279 ARG C N 1
ATOM 7286 C CA . ARG C 1 279 ? 5.964 -18.274 57.502 1.00 75.48 279 ARG C CA 1
ATOM 7287 C C . ARG C 1 279 ? 4.740 -18.550 58.379 1.00 75.58 279 ARG C C 1
ATOM 7288 O O . ARG C 1 279 ? 3.808 -17.745 58.432 1.00 76.30 279 ARG C O 1
ATOM 7296 N N . ILE C 1 280 ? 4.754 -19.693 59.061 1.00 76.55 280 ILE C N 1
ATOM 7297 C CA . ILE C 1 280 ? 3.651 -20.098 59.937 1.00 77.90 280 ILE C CA 1
ATOM 7298 C C . ILE C 1 280 ? 3.958 -19.739 61.392 1.00 78.60 280 ILE C C 1
ATOM 7299 O O . ILE C 1 280 ? 5.033 -20.058 61.907 1.00 76.67 280 ILE C O 1
ATOM 7304 N N . GLN C 1 281 ? 3.003 -19.076 62.042 1.00 79.44 281 GLN C N 1
ATOM 7305 C CA . GLN C 1 281 ? 3.160 -18.636 63.425 1.00 81.81 281 GLN C CA 1
ATOM 7306 C C . GLN C 1 281 ? 2.030 -19.178 64.302 1.00 82.03 281 GLN C C 1
ATOM 7307 O O . GLN C 1 281 ? 0.869 -18.786 64.139 1.00 83.17 281 GLN C O 1
ATOM 7313 N N . ASN C 1 282 ? 2.386 -20.095 65.207 1.00 83.10 282 ASN C N 1
ATOM 7314 C CA . ASN C 1 282 ? 1.485 -20.654 66.238 1.00 83.24 282 ASN C CA 1
ATOM 7315 C C . ASN C 1 282 ? 0.200 -21.347 65.761 1.00 82.09 282 ASN C C 1
ATOM 7316 O O . ASN C 1 282 ? -0.437 -22.074 66.529 1.00 81.06 282 ASN C O 1
ATOM 7321 N N . GLY C 1 283 ? -0.169 -21.127 64.502 1.00 80.08 283 GLY C N 1
ATOM 7322 C CA . GLY C 1 283 ? -1.380 -21.705 63.928 1.00 78.25 283 GLY C CA 1
ATOM 7323 C C . GLY C 1 283 ? -1.561 -21.283 62.485 1.00 78.39 283 GLY C C 1
ATOM 7324 O O . GLY C 1 283 ? -1.332 -22.074 61.566 1.00 78.10 283 GLY C O 1
ATOM 7325 N N . LYS C 1 284 ? -1.972 -20.032 62.289 1.00 78.23 284 LYS C N 1
ATOM 7326 C CA . LYS C 1 284 ? -2.153 -19.476 60.949 1.00 78.00 284 LYS C CA 1
ATOM 7327 C C . LYS C 1 284 ? -0.885 -18.807 60.419 1.00 77.07 284 LYS C C 1
ATOM 7328 O O . LYS C 1 284 ? 0.000 -18.421 61.192 1.00 76.72 284 LYS C O 1
ATOM 7334 N N . LYS C 1 285 ? -0.820 -18.673 59.096 1.00 76.53 285 LYS C N 1
ATOM 7335 C CA . LYS C 1 285 ? 0.373 -18.200 58.392 1.00 76.07 285 LYS C CA 1
ATOM 7336 C C . LYS C 1 285 ? 0.403 -16.685 58.166 1.00 75.41 285 LYS C C 1
ATOM 7337 O O . LYS C 1 285 ? -0.612 -16.000 58.314 1.00 75.08 285 LYS C O 1
ATOM 7343 N N . GLN C 1 286 ? 1.585 -16.182 57.813 1.00 76.18 286 GLN C N 1
ATOM 7344 C CA . GLN C 1 286 ? 1.797 -14.771 57.488 1.00 75.58 286 GLN C CA 1
ATOM 7345 C C . GLN C 1 286 ? 2.797 -14.643 56.335 1.00 74.69 286 GLN C C 1
ATOM 7346 O O . GLN C 1 286 ? 3.742 -15.430 56.235 1.00 74.82 286 GLN C O 1
ATOM 7352 N N . ILE C 1 287 ? 2.586 -13.658 55.465 1.00 71.45 287 ILE C N 1
ATOM 7353 C CA . ILE C 1 287 ? 3.419 -13.512 54.268 1.00 67.67 287 ILE C CA 1
ATOM 7354 C C . ILE C 1 287 ? 4.284 -12.252 54.312 1.00 66.39 287 ILE C C 1
ATOM 7355 O O . ILE C 1 287 ? 3.820 -11.176 54.696 1.00 66.55 287 ILE C O 1
ATOM 7360 N N . GLU C 1 288 ? 5.546 -12.402 53.918 1.00 64.52 288 GLU C N 1
ATOM 7361 C CA . GLU C 1 288 ? 6.486 -11.285 53.849 1.00 63.08 288 GLU C CA 1
ATOM 7362 C C . GLU C 1 288 ? 6.730 -10.902 52.394 1.00 61.95 288 GLU C C 1
ATOM 7363 O O . GLU C 1 288 ? 6.780 -11.771 51.524 1.00 61.92 288 GLU C O 1
ATOM 7369 N N . TYR C 1 289 ? 6.874 -9.603 52.136 1.00 60.85 289 TYR C N 1
ATOM 7370 C CA . TYR C 1 289 ? 7.106 -9.094 50.783 1.00 59.34 289 TYR C CA 1
ATOM 7371 C C . TYR C 1 289 ? 8.198 -8.028 50.756 1.00 59.10 289 TYR C C 1
ATOM 7372 O O . TYR C 1 289 ? 8.412 -7.325 51.746 1.00 59.06 289 TYR C O 1
ATOM 7381 N N . THR C 1 290 ? 8.875 -7.914 49.614 1.00 58.16 290 THR C N 1
ATOM 7382 C CA . THR C 1 290 ? 9.895 -6.888 49.400 1.00 57.42 290 THR C CA 1
ATOM 7383 C C . THR C 1 290 ? 9.559 -6.067 48.154 1.00 56.60 290 THR C C 1
ATOM 7384 O O . THR C 1 290 ? 9.551 -6.592 47.039 1.00 57.58 290 THR C O 1
ATOM 7388 N N . SER C 1 291 ? 9.280 -4.781 48.356 1.00 55.80 291 SER C N 1
ATOM 7389 C CA . SER C 1 291 ? 8.910 -3.878 47.265 1.00 56.36 291 SER C CA 1
ATOM 7390 C C . SER C 1 291 ? 9.971 -2.795 47.048 1.00 58.41 291 SER C C 1
ATOM 7391 O O . SER C 1 291 ? 11.122 -2.963 47.447 1.00 58.35 291 SER C O 1
ATOM 7394 N N . GLY C 1 292 ? 9.575 -1.691 46.416 1.00 60.83 292 GLY C N 1
ATOM 7395 C CA . GLY C 1 292 ? 10.468 -0.558 46.186 1.00 62.52 292 GLY C CA 1
ATOM 7396 C C . GLY C 1 292 ? 10.069 0.664 46.991 1.00 63.43 292 GLY C C 1
ATOM 7397 O O . GLY C 1 292 ? 10.563 0.882 48.098 1.00 64.09 292 GLY C O 1
ATOM 7398 N N . LYS C 1 309 ? 2.092 3.234 56.641 1.00 79.17 309 LYS C N 1
ATOM 7399 C CA . LYS C 1 309 ? 1.150 3.780 55.668 1.00 78.85 309 LYS C CA 1
ATOM 7400 C C . LYS C 1 309 ? 0.395 2.665 54.948 1.00 78.81 309 LYS C C 1
ATOM 7401 O O . LYS C 1 309 ? 0.961 1.607 54.663 1.00 80.18 309 LYS C O 1
ATOM 7407 N N . SER C 1 310 ? -0.880 2.919 54.656 1.00 77.81 310 SER C N 1
ATOM 7408 C CA . SER C 1 310 ? -1.766 1.929 54.039 1.00 75.74 310 SER C CA 1
ATOM 7409 C C . SER C 1 310 ? -1.469 1.701 52.557 1.00 73.94 310 SER C C 1
ATOM 7410 O O . SER C 1 310 ? -1.031 2.614 51.853 1.00 73.51 310 SER C O 1
ATOM 7413 N N . CYS C 1 311 ? -1.720 0.477 52.095 1.00 71.40 311 CYS C N 1
ATOM 7414 C CA . CYS C 1 311 ? -1.493 0.107 50.699 1.00 69.37 311 CYS C CA 1
ATOM 7415 C C . CYS C 1 311 ? -2.563 -0.839 50.155 1.00 67.55 311 CYS C C 1
ATOM 7416 O O . CYS C 1 311 ? -3.142 -1.633 50.900 1.00 67.30 311 CYS C O 1
ATOM 7419 N N . GLU C 1 312 ? -2.813 -0.744 48.850 1.00 65.96 312 GLU C N 1
ATOM 7420 C CA . GLU C 1 312 ? -3.804 -1.579 48.171 1.00 64.70 312 GLU C CA 1
ATOM 7421 C C . GLU C 1 312 ? -3.140 -2.512 47.164 1.00 64.84 312 GLU C C 1
ATOM 7422 O O . GLU C 1 312 ? -2.114 -2.171 46.575 1.00 65.19 312 GLU C O 1
ATOM 7428 N N . CYS C 1 313 ? -3.731 -3.689 46.970 1.00 64.61 313 CYS C N 1
ATOM 7429 C CA . CYS C 1 313 ? -3.319 -4.584 45.893 1.00 64.52 313 CYS C CA 1
ATOM 7430 C C . CYS C 1 313 ? -4.257 -4.401 44.703 1.00 64.59 313 CYS C C 1
ATOM 7431 O O . CYS C 1 313 ? -5.316 -5.032 44.627 1.00 64.23 313 CYS C O 1
ATOM 7434 N N . ILE C 1 314 ? -3.852 -3.526 43.786 1.00 64.02 314 ILE C N 1
ATOM 7435 C CA . ILE C 1 314 ? -4.674 -3.129 42.639 1.00 62.39 314 ILE C CA 1
ATOM 7436 C C . ILE C 1 314 ? -4.751 -4.213 41.558 1.00 61.14 314 ILE C C 1
ATOM 7437 O O . ILE C 1 314 ? -5.753 -4.315 40.843 1.00 60.13 314 ILE C O 1
ATOM 7442 N N . THR C 1 315 ? -3.694 -5.015 41.452 1.00 61.23 315 THR C N 1
ATOM 7443 C CA . THR C 1 315 ? -3.572 -6.039 40.406 1.00 62.23 315 THR C CA 1
ATOM 7444 C C . THR C 1 315 ? -4.677 -7.098 40.424 1.00 62.93 315 THR C C 1
ATOM 7445 O O . THR C 1 315 ? -5.047 -7.634 39.374 1.00 62.70 315 THR C O 1
ATOM 7449 N N . GLN C 1 316 ? -5.196 -7.395 41.613 1.00 65.04 316 GLN C N 1
ATOM 7450 C CA . GLN C 1 316 ? -6.299 -8.345 41.754 1.00 67.04 316 GLN C CA 1
ATOM 7451 C C . GLN C 1 316 ? -7.461 -7.773 42.565 1.00 69.90 316 GLN C C 1
ATOM 7452 O O . GLN C 1 316 ? -7.256 -7.030 43.530 1.00 68.67 316 GLN C O 1
ATOM 7458 N N . LYS C 1 317 ? -8.677 -8.123 42.153 1.00 72.53 317 LYS C N 1
ATOM 7459 C CA . LYS C 1 317 ? -9.891 -7.681 42.829 1.00 75.63 317 LYS C CA 1
ATOM 7460 C C . LYS C 1 317 ? -10.328 -8.704 43.875 1.00 76.07 317 LYS C C 1
ATOM 7461 O O . LYS C 1 317 ? -10.297 -9.914 43.628 1.00 76.59 317 LYS C O 1
ATOM 7467 N N . VAL C 1 318 ? -10.723 -8.200 45.043 1.00 77.18 318 VAL C N 1
ATOM 7468 C CA . VAL C 1 318 ? -11.191 -9.028 46.155 1.00 78.36 318 VAL C CA 1
ATOM 7469 C C . VAL C 1 318 ? -12.636 -9.489 45.917 1.00 80.92 318 VAL C C 1
ATOM 7470 O O . VAL C 1 318 ? -13.483 -8.703 45.475 1.00 80.64 318 VAL C O 1
ATOM 7474 N N . ASN C 1 319 ? -12.907 -10.763 46.201 1.00 81.96 319 ASN C N 1
ATOM 7475 C CA . ASN C 1 319 ? -14.259 -11.316 46.062 1.00 83.43 319 ASN C CA 1
ATOM 7476 C C . ASN C 1 319 ? -15.060 -11.282 47.373 1.00 84.69 319 ASN C C 1
ATOM 7477 O O . ASN C 1 319 ? -16.041 -12.016 47.530 1.00 84.69 319 ASN C O 1
ATOM 7482 N N . GLU C 1 320 ? -14.646 -10.397 48.283 1.00 85.19 320 GLU C N 1
ATOM 7483 C CA . GLU C 1 320 ? -15.150 -10.329 49.663 1.00 84.85 320 GLU C CA 1
ATOM 7484 C C . GLU C 1 320 ? -14.686 -11.546 50.466 1.00 84.03 320 GLU C C 1
ATOM 7485 O O . GLU C 1 320 ? -15.256 -12.637 50.357 1.00 83.64 320 GLU C O 1
ATOM 7491 N N . ASN C 1 321 ? -13.643 -11.335 51.269 1.00 83.42 321 ASN C N 1
ATOM 7492 C CA . ASN C 1 321 ? -12.956 -12.399 52.013 1.00 83.15 321 ASN C CA 1
ATOM 7493 C C . ASN C 1 321 ? -12.209 -13.373 51.094 1.00 82.64 321 ASN C C 1
ATOM 7494 O O . ASN C 1 321 ? -12.626 -14.522 50.915 1.00 82.53 321 ASN C O 1
ATOM 7499 N N . THR C 1 322 ? -11.111 -12.894 50.509 1.00 82.28 322 THR C N 1
ATOM 7500 C CA . THR C 1 322 ? -10.234 -13.726 49.679 1.00 81.47 322 THR C CA 1
ATOM 7501 C C . THR C 1 322 ? -8.995 -14.139 50.491 1.00 80.87 322 THR C C 1
ATOM 7502 O O . THR C 1 322 ? -7.853 -14.021 50.030 1.00 81.15 322 THR C O 1
ATOM 7506 N N . LYS C 1 323 ? -9.248 -14.625 51.708 1.00 79.98 323 LYS C N 1
ATOM 7507 C CA . LYS C 1 323 ? -8.208 -15.058 52.651 1.00 78.56 323 LYS C CA 1
ATOM 7508 C C . LYS C 1 323 ? -7.167 -13.970 52.923 1.00 78.25 323 LYS C C 1
ATOM 7509 O O . LYS C 1 323 ? -6.075 -13.981 52.350 1.00 79.18 323 LYS C O 1
ATOM 7515 N N . MET C 1 324 ? -7.518 -13.026 53.790 1.00 78.05 324 MET C N 1
ATOM 7516 C CA . MET C 1 324 ? -6.591 -11.970 54.184 1.00 76.50 324 MET C CA 1
ATOM 7517 C C . MET C 1 324 ? -5.591 -12.471 55.222 1.00 76.22 324 MET C C 1
ATOM 7518 O O . MET C 1 324 ? -5.977 -12.961 56.286 1.00 76.09 324 MET C O 1
ATOM 7523 N N . TYR C 1 325 ? -4.308 -12.361 54.887 1.00 74.77 325 TYR C N 1
ATOM 7524 C CA . TYR C 1 325 ? -3.222 -12.721 55.795 1.00 73.37 325 TYR C CA 1
ATOM 7525 C C . TYR C 1 325 ? -2.499 -11.456 56.243 1.00 72.76 325 TYR C C 1
ATOM 7526 O O . TYR C 1 325 ? -2.367 -10.510 55.465 1.00 73.45 325 TYR C O 1
ATOM 7535 N N . GLU C 1 326 ? -2.033 -11.439 57.491 1.00 72.17 326 GLU C N 1
ATOM 7536 C CA . GLU C 1 326 ? -1.253 -10.311 57.998 1.00 71.81 326 GLU C CA 1
ATOM 7537 C C . GLU C 1 326 ? 0.114 -10.281 57.315 1.00 70.01 326 GLU C C 1
ATOM 7538 O O . GLU C 1 326 ? 0.972 -11.130 57.573 1.00 69.68 326 GLU C O 1
ATOM 7544 N N . SER C 1 327 ? 0.297 -9.300 56.436 1.00 66.91 327 SER C N 1
ATOM 7545 C CA . SER C 1 327 ? 1.494 -9.209 55.607 1.00 62.66 327 SER C CA 1
ATOM 7546 C C . SER C 1 327 ? 2.425 -8.085 56.042 1.00 61.01 327 SER C C 1
ATOM 7547 O O . SER C 1 327 ? 1.976 -7.001 56.420 1.00 60.30 327 SER C O 1
ATOM 7550 N N . ILE C 1 328 ? 3.727 -8.354 55.988 1.00 58.84 328 ILE C N 1
ATOM 7551 C CA . ILE C 1 328 ? 4.734 -7.316 56.200 1.00 56.59 328 ILE C CA 1
ATOM 7552 C C . ILE C 1 328 ? 5.489 -7.026 54.903 1.00 55.51 328 ILE C C 1
ATOM 7553 O O . ILE C 1 328 ? 5.985 -7.939 54.236 1.00 54.04 328 ILE C O 1
ATOM 7558 N N . ILE C 1 329 ? 5.549 -5.746 54.551 1.00 55.28 329 ILE C N 1
ATOM 7559 C CA . ILE C 1 329 ? 6.147 -5.308 53.294 1.00 56.45 329 ILE C CA 1
ATOM 7560 C C . ILE C 1 329 ? 7.434 -4.537 53.568 1.00 57.50 329 ILE C C 1
ATOM 7561 O O . ILE C 1 329 ? 7.464 -3.639 54.416 1.00 56.93 329 ILE C O 1
ATOM 7566 N N . TYR C 1 330 ? 8.492 -4.915 52.852 1.00 59.18 330 TYR C N 1
ATOM 7567 C CA . TYR C 1 330 ? 9.807 -4.292 52.979 1.00 60.69 330 TYR C CA 1
ATOM 7568 C C . TYR C 1 330 ? 10.149 -3.427 51.764 1.00 62.02 330 TYR C C 1
ATOM 7569 O O . TYR C 1 330 ? 9.410 -3.401 50.776 1.00 62.88 330 TYR C O 1
ATOM 7578 N N . GLY C 1 331 ? 11.276 -2.722 51.851 1.00 63.11 331 GLY C N 1
ATOM 7579 C CA . GLY C 1 331 ? 11.750 -1.860 50.771 1.00 64.00 331 GLY C CA 1
ATOM 7580 C C . GLY C 1 331 ? 13.253 -1.655 50.812 1.00 64.13 331 GLY C C 1
ATOM 7581 O O . GLY C 1 331 ? 13.997 -2.300 50.073 1.00 64.22 331 GLY C O 1
ATOM 7582 N N . ASP C 1 338 ? 12.914 0.408 53.995 1.00 84.13 338 ASP C N 1
ATOM 7583 C CA . ASP C 1 338 ? 12.876 -0.969 54.474 1.00 84.64 338 ASP C CA 1
ATOM 7584 C C . ASP C 1 338 ? 11.454 -1.349 54.910 1.00 84.45 338 ASP C C 1
ATOM 7585 O O . ASP C 1 338 ? 10.525 -1.290 54.103 1.00 84.57 338 ASP C O 1
ATOM 7590 N N . LYS C 1 339 ? 11.293 -1.725 56.180 1.00 82.76 339 LYS C N 1
ATOM 7591 C CA . LYS C 1 339 ? 9.999 -2.120 56.741 1.00 81.07 339 LYS C CA 1
ATOM 7592 C C . LYS C 1 339 ? 9.009 -0.953 56.706 1.00 80.10 339 LYS C C 1
ATOM 7593 O O . LYS C 1 339 ? 9.043 -0.067 57.565 1.00 80.20 339 LYS C O 1
ATOM 7599 N N . VAL C 1 340 ? 8.134 -0.964 55.702 1.00 78.69 340 VAL C N 1
ATOM 7600 C CA . VAL C 1 340 ? 7.219 0.156 55.451 1.00 76.98 340 VAL C CA 1
ATOM 7601 C C . VAL C 1 340 ? 5.767 -0.101 55.860 1.00 76.52 340 VAL C C 1
ATOM 7602 O O . VAL C 1 340 ? 5.065 0.830 56.262 1.00 75.99 340 VAL C O 1
ATOM 7606 N N . ALA C 1 341 ? 5.318 -1.351 55.760 1.00 76.46 341 ALA C N 1
ATOM 7607 C CA . ALA C 1 341 ? 3.916 -1.673 56.022 1.00 76.57 341 ALA C CA 1
ATOM 7608 C C . ALA C 1 341 ? 3.692 -3.011 56.723 1.00 76.98 341 ALA C C 1
ATOM 7609 O O . ALA C 1 341 ? 4.336 -4.013 56.402 1.00 77.00 341 ALA C O 1
ATOM 7611 N N . THR C 1 342 ? 2.776 -2.994 57.690 1.00 76.56 342 THR C N 1
ATOM 7612 C CA . THR C 1 342 ? 2.251 -4.198 58.329 1.00 76.21 342 THR C CA 1
ATOM 7613 C C . THR C 1 342 ? 0.743 -4.204 58.076 1.00 75.85 342 THR C C 1
ATOM 7614 O O . THR C 1 342 ? -0.041 -3.709 58.891 1.00 75.65 342 THR C O 1
ATOM 7618 N N . GLN C 1 343 ? 0.350 -4.758 56.931 1.00 75.20 343 GLN C N 1
ATOM 7619 C CA . GLN C 1 343 ? -1.019 -4.638 56.434 1.00 73.69 343 GLN C CA 1
ATOM 7620 C C . GLN C 1 343 ? -1.766 -5.974 56.413 1.00 72.59 343 GLN C C 1
ATOM 7621 O O . GLN C 1 343 ? -1.165 -7.033 56.590 1.00 71.34 343 GLN C O 1
ATOM 7627 N N . GLU C 1 344 ? -3.080 -5.904 56.210 1.00 72.60 344 GLU C N 1
ATOM 7628 C CA . GLU C 1 344 ? -3.927 -7.084 56.065 1.00 72.76 344 GLU C CA 1
ATOM 7629 C C . GLU C 1 344 ? -4.309 -7.250 54.592 1.00 71.75 344 GLU C C 1
ATOM 7630 O O . GLU C 1 344 ? -5.298 -6.678 54.124 1.00 71.51 344 GLU C O 1
ATOM 7636 N N . LEU C 1 345 ? -3.510 -8.031 53.868 1.00 69.79 345 LEU C N 1
ATOM 7637 C CA . LEU C 1 345 ? -3.660 -8.181 52.418 1.00 67.83 345 LEU C CA 1
ATOM 7638 C C . LEU C 1 345 ? -3.733 -9.649 51.983 1.00 66.45 345 LEU C C 1
ATOM 7639 O O . LEU C 1 345 ? -3.229 -10.526 52.686 1.00 66.62 345 LEU C O 1
ATOM 7644 N N . PRO C 1 346 ? -4.367 -9.921 50.822 1.00 65.17 346 PRO C N 1
ATOM 7645 C CA . PRO C 1 346 ? -4.421 -11.286 50.281 1.00 64.63 346 PRO C CA 1
ATOM 7646 C C . PRO C 1 346 ? -3.076 -11.757 49.721 1.00 64.26 346 PRO C C 1
ATOM 7647 O O . PRO C 1 346 ? -2.150 -10.953 49.583 1.00 65.99 346 PRO C O 1
ATOM 7651 N N . GLU C 1 347 ? -2.980 -13.051 49.406 1.00 63.24 347 GLU C N 1
ATOM 7652 C CA . GLU C 1 347 ? -1.769 -13.633 48.817 1.00 61.35 347 GLU C CA 1
ATOM 7653 C C . GLU C 1 347 ? -1.410 -12.993 47.481 1.00 60.08 347 GLU C C 1
ATOM 7654 O O . GLU C 1 347 ? -2.250 -12.887 46.584 1.00 59.83 347 GLU C O 1
ATOM 7660 N N . MET C 1 348 ? -0.152 -12.581 47.361 1.00 59.07 348 MET C N 1
ATOM 7661 C CA . MET C 1 348 ? 0.320 -11.871 46.178 1.00 57.62 348 MET C CA 1
ATOM 7662 C C . MET C 1 348 ? 1.472 -12.596 45.489 1.00 57.39 348 MET C C 1
ATOM 7663 O O . MET C 1 348 ? 2.419 -13.046 46.138 1.00 57.24 348 MET C O 1
ATOM 7668 N N . GLU C 1 349 ? 1.372 -12.706 44.167 1.00 56.38 349 GLU C N 1
ATOM 7669 C CA . GLU C 1 349 ? 2.409 -13.318 43.349 1.00 56.55 349 GLU C CA 1
ATOM 7670 C C . GLU C 1 349 ? 3.415 -12.251 42.911 1.00 57.15 349 GLU C C 1
ATOM 7671 O O . GLU C 1 349 ? 3.043 -11.288 42.234 1.00 57.45 349 GLU C O 1
ATOM 7677 N N . PRO C 1 350 ? 4.693 -12.412 43.306 1.00 57.28 350 PRO C N 1
ATOM 7678 C CA . PRO C 1 350 ? 5.730 -11.444 42.946 1.00 56.99 350 PRO C CA 1
ATOM 7679 C C . PRO C 1 350 ? 5.994 -11.454 41.444 1.00 55.98 350 PRO C C 1
ATOM 7680 O O . PRO C 1 350 ? 6.106 -12.524 40.842 1.00 57.68 350 PRO C O 1
ATOM 7684 N N . GLY C 1 351 ? 6.077 -10.266 40.852 1.00 54.03 351 GLY C N 1
ATOM 7685 C CA . GLY C 1 351 ? 6.244 -10.130 39.407 1.00 51.97 351 GLY C CA 1
ATOM 7686 C C . GLY C 1 351 ? 4.938 -9.825 38.697 1.00 51.60 351 GLY C C 1
ATOM 7687 O O . GLY C 1 351 ? 4.935 -9.211 37.629 1.00 50.27 351 GLY C O 1
ATOM 7688 N N . LYS C 1 352 ? 3.830 -10.259 39.294 1.00 51.86 352 LYS C N 1
ATOM 7689 C CA . LYS C 1 352 ? 2.498 -10.010 38.748 1.00 51.56 352 LYS C CA 1
ATOM 7690 C C . LYS C 1 352 ? 1.726 -9.007 39.604 1.00 50.42 352 LYS C C 1
ATOM 7691 O O . LYS C 1 352 ? 1.110 -8.079 39.077 1.00 49.67 352 LYS C O 1
ATOM 7697 N N . ASP C 1 353 ? 1.761 -9.201 40.921 1.00 49.93 353 ASP C N 1
ATOM 7698 C CA . ASP C 1 353 ? 1.024 -8.351 41.854 1.00 49.22 353 ASP C CA 1
ATOM 7699 C C . ASP C 1 353 ? 1.819 -7.121 42.280 1.00 49.09 353 ASP C C 1
ATOM 7700 O O . ASP C 1 353 ? 3.000 -7.217 42.617 1.00 48.67 353 ASP C O 1
ATOM 7705 N N . TRP C 1 354 ? 1.147 -5.971 42.266 1.00 49.01 354 TRP C N 1
ATOM 7706 C CA . TRP C 1 354 ? 1.752 -4.683 42.600 1.00 50.42 354 TRP C CA 1
ATOM 7707 C C . TRP C 1 354 ? 1.135 -4.087 43.836 1.00 50.85 354 TRP C C 1
ATOM 7708 O O . TRP C 1 354 ? 0.158 -4.614 44.369 1.00 51.26 354 TRP C O 1
ATOM 7719 N N . LEU C 1 355 ? 1.707 -2.982 44.307 1.00 50.94 355 LEU C N 1
ATOM 7720 C CA . LEU C 1 355 ? 1.183 -2.264 45.467 1.00 50.87 355 LEU C CA 1
ATOM 7721 C C . LEU C 1 355 ? 0.945 -0.794 45.154 1.00 50.91 355 LEU C C 1
ATOM 7722 O O . LEU C 1 355 ? 1.739 -0.168 44.451 1.00 51.04 355 LEU C O 1
ATOM 7727 N N . LEU C 1 356 ? -0.153 -0.254 45.678 1.00 50.69 356 LEU C N 1
ATOM 7728 C CA . LEU C 1 356 ? -0.434 1.177 45.591 1.00 49.70 356 LEU C CA 1
ATOM 7729 C C . LEU C 1 356 ? -0.285 1.830 46.956 1.00 48.07 356 LEU C C 1
ATOM 7730 O O . LEU C 1 356 ? -0.886 1.389 47.933 1.00 47.15 356 LEU C O 1
ATOM 7735 N N . PHE C 1 357 ? 0.514 2.888 47.010 1.00 46.16 357 PHE C N 1
ATOM 7736 C CA . PHE C 1 357 ? 0.637 3.696 48.211 1.00 45.01 357 PHE C CA 1
ATOM 7737 C C . PHE C 1 357 ? 0.014 5.068 47.950 1.00 44.08 357 PHE C C 1
ATOM 7738 O O . PHE C 1 357 ? 0.640 5.924 47.319 1.00 42.73 357 PHE C O 1
ATOM 7746 N N . PRO C 1 358 ? -1.237 5.270 48.410 1.00 43.96 358 PRO C N 1
ATOM 7747 C CA . PRO C 1 358 ? -1.944 6.533 48.198 1.00 44.68 358 PRO C CA 1
ATOM 7748 C C . PRO C 1 358 ? -1.383 7.656 49.062 1.00 45.79 358 PRO C C 1
ATOM 7749 O O . PRO C 1 358 ? -1.004 7.422 50.213 1.00 44.84 358 PRO C O 1
ATOM 7753 N N . ASN C 1 359 ? -1.338 8.860 48.492 1.00 47.62 359 ASN C N 1
ATOM 7754 C CA . ASN C 1 359 ? -0.840 10.065 49.164 1.00 48.00 359 ASN C CA 1
ATOM 7755 C C . ASN C 1 359 ? 0.554 9.890 49.775 1.00 49.00 359 ASN C C 1
ATOM 7756 O O . ASN C 1 359 ? 0.702 9.748 50.991 1.00 49.50 359 ASN C O 1
ATOM 7761 N N . MET C 1 360 ? 1.568 9.901 48.912 1.00 50.18 360 MET C N 1
ATOM 7762 C CA . MET C 1 360 ? 2.952 9.648 49.321 1.00 51.06 360 MET C CA 1
ATOM 7763 C C . MET C 1 360 ? 3.913 10.776 48.946 1.00 53.64 360 MET C C 1
ATOM 7764 O O . MET C 1 360 ? 5.132 10.628 49.067 1.00 54.11 360 MET C O 1
ATOM 7769 N N . GLY C 1 361 ? 3.361 11.902 48.501 1.00 56.25 361 GLY C N 1
ATOM 7770 C CA . GLY C 1 361 ? 4.165 13.060 48.118 1.00 60.03 361 GLY C CA 1
ATOM 7771 C C . GLY C 1 361 ? 4.870 13.738 49.280 1.00 62.73 361 GLY C C 1
ATOM 7772 O O . GLY C 1 361 ? 5.797 14.523 49.074 1.00 62.06 361 GLY C O 1
ATOM 7773 N N . ALA C 1 362 ? 4.425 13.435 50.499 1.00 66.17 362 ALA C N 1
ATOM 7774 C CA . ALA C 1 362 ? 5.032 13.973 51.712 1.00 69.36 362 ALA C CA 1
ATOM 7775 C C . ALA C 1 362 ? 6.321 13.232 52.058 1.00 71.00 362 ALA C C 1
ATOM 7776 O O . ALA C 1 362 ? 6.298 12.037 52.368 1.00 70.24 362 ALA C O 1
ATOM 7778 N N . TYR C 1 363 ? 7.437 13.959 51.990 1.00 73.54 363 TYR C N 1
ATOM 7779 C CA . TYR C 1 363 ? 8.779 13.445 52.312 1.00 75.71 363 TYR C CA 1
ATOM 7780 C C . TYR C 1 363 ? 9.165 12.126 51.631 1.00 75.84 363 TYR C C 1
ATOM 7781 O O . TYR C 1 363 ? 9.125 11.056 52.247 1.00 76.10 363 TYR C O 1
ATOM 7790 N N . THR C 1 364 ? 9.545 12.225 50.359 1.00 76.24 364 THR C N 1
ATOM 7791 C CA . THR C 1 364 ? 10.027 11.082 49.576 1.00 75.02 364 THR C CA 1
ATOM 7792 C C . THR C 1 364 ? 11.051 11.516 48.525 1.00 74.93 364 THR C C 1
ATOM 7793 O O . THR C 1 364 ? 11.811 10.689 48.012 1.00 72.82 364 THR C O 1
ATOM 7797 N N . ILE C 1 365 ? 11.059 12.817 48.226 1.00 74.61 365 ILE C N 1
ATOM 7798 C CA . ILE C 1 365 ? 11.975 13.457 47.260 1.00 75.80 365 ILE C CA 1
ATOM 7799 C C . ILE C 1 365 ? 12.277 12.634 46.003 1.00 75.90 365 ILE C C 1
ATOM 7800 O O . ILE C 1 365 ? 11.366 12.136 45.341 1.00 75.58 365 ILE C O 1
ATOM 7805 N N . HIS C 1 379 ? 11.693 4.846 39.364 1.00 58.98 379 HIS C N 1
ATOM 7806 C CA . HIS C 1 379 ? 11.498 6.219 39.826 1.00 58.68 379 HIS C CA 1
ATOM 7807 C C . HIS C 1 379 ? 11.154 7.157 38.695 1.00 55.74 379 HIS C C 1
ATOM 7808 O O . HIS C 1 379 ? 11.857 8.140 38.440 1.00 56.32 379 HIS C O 1
ATOM 7815 N N . VAL C 1 380 ? 10.055 6.849 38.009 1.00 50.83 380 VAL C N 1
ATOM 7816 C CA . VAL C 1 380 ? 9.538 7.677 36.918 1.00 45.70 380 VAL C CA 1
ATOM 7817 C C . VAL C 1 380 ? 8.194 8.276 37.336 1.00 42.58 380 VAL C C 1
ATOM 7818 O O . VAL C 1 380 ? 7.384 7.607 37.981 1.00 43.28 380 VAL C O 1
ATOM 7822 N N . ILE C 1 381 ? 7.968 9.535 36.968 1.00 37.46 381 ILE C N 1
ATOM 7823 C CA . ILE C 1 381 ? 6.742 10.246 37.331 1.00 32.59 381 ILE C CA 1
ATOM 7824 C C . ILE C 1 381 ? 5.762 10.293 36.156 1.00 32.12 381 ILE C C 1
ATOM 7825 O O . ILE C 1 381 ? 6.109 10.748 35.063 1.00 33.41 381 ILE C O 1
ATOM 7830 N N . TYR C 1 382 ? 4.545 9.808 36.394 1.00 31.62 382 TYR C N 1
ATOM 7831 C CA . TYR C 1 382 ? 3.470 9.855 35.406 1.00 30.04 382 TYR C CA 1
ATOM 7832 C C . TYR C 1 382 ? 2.372 10.805 35.870 1.00 29.46 382 TYR C C 1
ATOM 7833 O O . TYR C 1 382 ? 1.868 10.680 36.987 1.00 29.70 382 TYR C O 1
ATOM 7842 N N . THR C 1 383 ? 2.005 11.753 35.013 1.00 29.34 383 THR C N 1
ATOM 7843 C CA . THR C 1 383 ? 0.953 12.716 35.334 1.00 29.70 383 THR C CA 1
ATOM 7844 C C . THR C 1 383 ? -0.424 12.073 35.175 1.00 30.73 383 THR C C 1
ATOM 7845 O O . THR C 1 383 ? -0.704 11.429 34.159 1.00 30.12 383 THR C O 1
ATOM 7849 N N . LEU C 1 384 ? -1.270 12.243 36.189 1.00 31.18 384 LEU C N 1
ATOM 7850 C CA . LEU C 1 384 ? -2.638 11.733 36.161 1.00 31.53 384 LEU C CA 1
ATOM 7851 C C . LEU C 1 384 ? -3.470 12.500 35.129 1.00 32.84 384 LEU C C 1
ATOM 7852 O O . LEU C 1 384 ? -3.436 13.733 35.102 1.00 33.82 384 LEU C O 1
ATOM 7857 N N . PRO C 1 385 ? -4.205 11.769 34.266 1.00 33.87 385 PRO C N 1
ATOM 7858 C CA . PRO C 1 385 ? -5.039 12.392 33.235 1.00 35.48 385 PRO C CA 1
ATOM 7859 C C . PRO C 1 385 ? -6.204 13.204 33.804 1.00 37.58 385 PRO C C 1
ATOM 7860 O O . PRO C 1 385 ? -6.826 12.799 34.791 1.00 39.05 385 PRO C O 1
ATOM 7864 N N . LEU C 1 386 ? -6.480 14.342 33.171 1.00 38.38 386 LEU C N 1
ATOM 7865 C CA . LEU C 1 386 ? -7.571 15.228 33.572 1.00 39.27 386 LEU C CA 1
ATOM 7866 C C . LEU C 1 386 ? -8.718 15.170 32.561 1.00 41.34 386 LEU C C 1
ATOM 7867 O O . LEU C 1 386 ? -8.539 14.701 31.436 1.00 42.32 386 LEU C O 1
ATOM 7872 N N . LYS C 1 387 ? -9.892 15.649 32.970 1.00 42.24 387 LYS C N 1
ATOM 7873 C CA . LYS C 1 387 ? -11.080 15.631 32.116 1.00 42.88 387 LYS C CA 1
ATOM 7874 C C . LYS C 1 387 ? -11.821 16.973 32.155 1.00 43.68 387 LYS C C 1
ATOM 7875 O O . LYS C 1 387 ? -11.559 17.807 33.025 1.00 45.14 387 LYS C O 1
ATOM 7881 N N . SER C 1 388 ? -12.741 17.161 31.204 1.00 45.06 388 SER C N 1
ATOM 7882 C CA . SER C 1 388 ? -13.537 18.391 31.045 1.00 45.85 388 SER C CA 1
ATOM 7883 C C . SER C 1 388 ? -12.680 19.652 30.928 1.00 45.49 388 SER C C 1
ATOM 7884 O O . SER C 1 388 ? -12.055 19.893 29.896 1.00 2.00 388 SER C O 1
ATOM 7887 N N . SER D 1 5 ? 45.387 11.754 64.565 1.00 75.44 5 SER D N 1
ATOM 7888 C CA . SER D 1 5 ? 46.732 11.596 63.937 1.00 76.03 5 SER D CA 1
ATOM 7889 C C . SER D 1 5 ? 47.527 12.908 63.940 1.00 76.64 5 SER D C 1
ATOM 7890 O O . SER D 1 5 ? 47.304 13.778 64.791 1.00 76.48 5 SER D O 1
ATOM 7893 N N . LEU D 1 6 ? 48.463 13.035 63.001 1.00 76.95 6 LEU D N 1
ATOM 7894 C CA . LEU D 1 6 ? 49.293 14.231 62.880 1.00 78.72 6 LEU D CA 1
ATOM 7895 C C . LEU D 1 6 ? 49.486 14.632 61.419 1.00 78.36 6 LEU D C 1
ATOM 7896 O O . LEU D 1 6 ? 49.413 15.814 61.084 1.00 78.17 6 LEU D O 1
ATOM 7901 N N . GLU D 1 7 ? 49.721 13.637 60.563 1.00 79.43 7 GLU D N 1
ATOM 7902 C CA . GLU D 1 7 ? 50.002 13.852 59.139 1.00 79.37 7 GLU D CA 1
ATOM 7903 C C . GLU D 1 7 ? 48.779 14.394 58.400 1.00 79.17 7 GLU D C 1
ATOM 7904 O O . GLU D 1 7 ? 48.909 15.153 57.435 1.00 78.54 7 GLU D O 1
ATOM 7910 N N . VAL D 1 8 ? 47.599 13.986 58.862 1.00 78.35 8 VAL D N 1
ATOM 7911 C CA . VAL D 1 8 ? 46.322 14.450 58.322 1.00 77.65 8 VAL D CA 1
ATOM 7912 C C . VAL D 1 8 ? 46.077 15.906 58.731 1.00 77.28 8 VAL D C 1
ATOM 7913 O O . VAL D 1 8 ? 45.557 16.703 57.945 1.00 77.04 8 VAL D O 1
ATOM 7917 N N . LYS D 1 9 ? 46.476 16.242 59.958 1.00 76.67 9 LYS D N 1
ATOM 7918 C CA . LYS D 1 9 ? 46.303 17.588 60.510 1.00 75.82 9 LYS D CA 1
ATOM 7919 C C . LYS D 1 9 ? 47.076 18.651 59.724 1.00 75.08 9 LYS D C 1
ATOM 7920 O O . LYS D 1 9 ? 46.575 19.759 59.529 1.00 75.39 9 LYS D O 1
ATOM 7926 N N . GLU D 1 10 ? 48.285 18.302 59.280 1.00 75.07 10 GLU D N 1
ATOM 7927 C CA . GLU D 1 10 ? 49.141 19.204 58.497 1.00 75.14 10 GLU D CA 1
ATOM 7928 C C . GLU D 1 10 ? 48.571 19.426 57.096 1.00 73.93 10 GLU D C 1
ATOM 7929 O O . GLU D 1 10 ? 48.650 20.530 56.546 1.00 74.32 10 GLU D O 1
ATOM 7935 N N . PHE D 1 11 ? 48.013 18.362 56.524 1.00 73.00 11 PHE D N 1
ATOM 7936 C CA . PHE D 1 11 ? 47.441 18.403 55.182 1.00 70.87 11 PHE D CA 1
ATOM 7937 C C . PHE D 1 11 ? 46.125 19.175 55.160 1.00 68.89 11 PHE D C 1
ATOM 7938 O O . PHE D 1 11 ? 45.842 19.894 54.200 1.00 67.62 11 PHE D O 1
ATOM 7946 N N . ALA D 1 12 ? 45.338 19.027 56.226 1.00 66.74 12 ALA D N 1
ATOM 7947 C CA . ALA D 1 12 ? 44.052 19.711 56.363 1.00 64.86 12 ALA D CA 1
ATOM 7948 C C . ALA D 1 12 ? 44.214 21.225 56.475 1.00 64.31 12 ALA D C 1
ATOM 7949 O O . ALA D 1 12 ? 43.535 21.980 55.775 1.00 65.00 12 ALA D O 1
ATOM 7951 N N . LEU D 1 13 ? 45.119 21.658 57.353 1.00 63.60 13 LEU D N 1
ATOM 7952 C CA . LEU D 1 13 ? 45.365 23.082 57.591 1.00 61.81 13 LEU D CA 1
ATOM 7953 C C . LEU D 1 13 ? 45.910 23.794 56.355 1.00 61.89 13 LEU D C 1
ATOM 7954 O O . LEU D 1 13 ? 45.586 24.958 56.113 1.00 62.05 13 LEU D O 1
ATOM 7959 N N . ASN D 1 14 ? 46.729 23.082 55.580 1.00 61.43 14 ASN D N 1
ATOM 7960 C CA . ASN D 1 14 ? 47.286 23.594 54.328 1.00 60.75 14 ASN D CA 1
ATOM 7961 C C . ASN D 1 14 ? 46.203 23.877 53.285 1.00 59.71 14 ASN D C 1
ATOM 7962 O O . ASN D 1 14 ? 46.327 24.810 52.487 1.00 59.55 14 ASN D O 1
ATOM 7967 N N . LEU D 1 15 ? 45.148 23.066 53.301 1.00 58.39 15 LEU D N 1
ATOM 7968 C CA . LEU D 1 15 ? 44.010 23.243 52.402 1.00 57.19 15 LEU D CA 1
ATOM 7969 C C . LEU D 1 15 ? 43.052 24.321 52.906 1.00 56.97 15 LEU D C 1
ATOM 7970 O O . LEU D 1 15 ? 42.451 25.043 52.109 1.00 56.16 15 LEU D O 1
ATOM 7975 N N . ILE D 1 16 ? 42.922 24.420 54.230 1.00 56.49 16 ILE D N 1
ATOM 7976 C CA . ILE D 1 16 ? 42.061 25.417 54.877 1.00 55.87 16 ILE D CA 1
ATOM 7977 C C . ILE D 1 16 ? 42.574 26.843 54.654 1.00 56.78 16 ILE D C 1
ATOM 7978 O O . ILE D 1 16 ? 41.781 27.769 54.468 1.00 56.60 16 ILE D O 1
ATOM 7983 N N . SER D 1 17 ? 43.898 26.999 54.660 1.00 57.58 17 SER D N 1
ATOM 7984 C CA . SER D 1 17 ? 44.559 28.295 54.464 1.00 58.15 17 SER D CA 1
ATOM 7985 C C . SER D 1 17 ? 44.253 28.933 53.105 1.00 59.60 17 SER D C 1
ATOM 7986 O O . SER D 1 17 ? 44.470 30.134 52.907 1.00 59.22 17 SER D O 1
ATOM 7989 N N . GLN D 1 18 ? 43.753 28.119 52.178 1.00 61.88 18 GLN D N 1
ATOM 7990 C CA . GLN D 1 18 ? 43.386 28.574 50.840 1.00 63.25 18 GLN D CA 1
ATOM 7991 C C . GLN D 1 18 ? 41.966 29.146 50.802 1.00 62.42 18 GLN D C 1
ATOM 7992 O O . GLN D 1 18 ? 41.506 29.610 49.755 1.00 62.35 18 GLN D O 1
ATOM 7998 N N . PHE D 1 19 ? 41.283 29.119 51.946 1.00 62.15 19 PHE D N 1
ATOM 7999 C CA . PHE D 1 19 ? 39.894 29.569 52.029 1.00 62.18 19 PHE D CA 1
ATOM 8000 C C . PHE D 1 19 ? 39.687 30.790 52.923 1.00 62.95 19 PHE D C 1
ATOM 8001 O O . PHE D 1 19 ? 40.322 30.932 53.970 1.00 62.19 19 PHE D O 1
ATOM 8009 N N . GLU D 1 20 ? 38.790 31.666 52.481 1.00 64.00 20 GLU D N 1
ATOM 8010 C CA . GLU D 1 20 ? 38.287 32.775 53.283 1.00 65.54 20 GLU D CA 1
ATOM 8011 C C . GLU D 1 20 ? 36.829 32.462 53.633 1.00 65.05 20 GLU D C 1
ATOM 8012 O O . GLU D 1 20 ? 36.254 31.529 53.066 1.00 65.84 20 GLU D O 1
ATOM 8018 N N . PRO D 1 21 ? 36.225 33.223 54.572 1.00 64.16 21 PRO D N 1
ATOM 8019 C CA . PRO D 1 21 ? 34.806 33.015 54.885 1.00 62.42 21 PRO D CA 1
ATOM 8020 C C . PRO D 1 21 ? 33.883 33.073 53.662 1.00 60.90 21 PRO D C 1
ATOM 8021 O O . PRO D 1 21 ? 32.913 32.320 53.596 1.00 60.14 21 PRO D O 1
ATOM 8025 N N . GLU D 1 22 ? 34.202 33.944 52.704 1.00 60.61 22 GLU D N 1
ATOM 8026 C CA . GLU D 1 22 ? 33.362 34.173 51.522 1.00 59.18 22 GLU D CA 1
ATOM 8027 C C . GLU D 1 22 ? 33.275 32.973 50.575 1.00 58.77 22 GLU D C 1
ATOM 8028 O O . GLU D 1 22 ? 32.237 32.751 49.950 1.00 59.81 22 GLU D O 1
ATOM 8034 N N . ASN D 1 23 ? 34.364 32.212 50.467 1.00 57.23 23 ASN D N 1
ATOM 8035 C CA . ASN D 1 23 ? 34.455 31.129 49.483 1.00 55.41 23 ASN D CA 1
ATOM 8036 C C . ASN D 1 23 ? 34.574 29.718 50.066 1.00 54.58 23 ASN D C 1
ATOM 8037 O O . ASN D 1 23 ? 34.634 28.739 49.315 1.00 54.00 23 ASN D O 1
ATOM 8042 N N . GLN D 1 24 ? 34.605 29.614 51.394 1.00 53.00 24 GLN D N 1
ATOM 8043 C CA . GLN D 1 24 ? 34.712 28.315 52.060 1.00 53.10 24 GLN D CA 1
ATOM 8044 C C . GLN D 1 24 ? 33.483 27.436 51.802 1.00 54.44 24 GLN D C 1
ATOM 8045 O O . GLN D 1 24 ? 32.348 27.898 51.939 1.00 53.63 24 GLN D O 1
ATOM 8051 N N . PRO D 1 25 ? 33.709 26.168 51.407 1.00 56.13 25 PRO D N 1
ATOM 8052 C CA . PRO D 1 25 ? 32.606 25.229 51.212 1.00 57.40 25 PRO D CA 1
ATOM 8053 C C . PRO D 1 25 ? 32.128 24.652 52.545 1.00 56.73 25 PRO D C 1
ATOM 8054 O O . PRO D 1 25 ? 32.683 24.988 53.593 1.00 56.57 25 PRO D O 1
ATOM 8058 N N . LEU D 1 26 ? 31.109 23.795 52.496 1.00 56.53 26 LEU D N 1
ATOM 8059 C CA . LEU D 1 26 ? 30.581 23.133 53.692 1.00 55.88 26 LEU D CA 1
ATOM 8060 C C . LEU D 1 26 ? 31.634 22.253 54.368 1.00 55.46 26 LEU D C 1
ATOM 8061 O O . LEU D 1 26 ? 31.646 22.115 55.593 1.00 54.69 26 LEU D O 1
ATOM 8066 N N . GLY D 1 27 ? 32.514 21.669 53.558 1.00 55.21 27 GLY D N 1
ATOM 8067 C CA . GLY D 1 27 ? 33.593 20.820 54.052 1.00 55.94 27 GLY D CA 1
ATOM 8068 C C . GLY D 1 27 ? 34.215 19.972 52.960 1.00 56.13 27 GLY D C 1
ATOM 8069 O O . GLY D 1 27 ? 33.668 19.861 51.859 1.00 57.87 27 GLY D O 1
ATOM 8070 N N . PHE D 1 28 ? 35.363 19.371 53.266 1.00 55.40 28 PHE D N 1
ATOM 8071 C CA . PHE D 1 28 ? 36.055 18.497 52.319 1.00 54.27 28 PHE D CA 1
ATOM 8072 C C . PHE D 1 28 ? 36.548 17.200 52.961 1.00 53.21 28 PHE D C 1
ATOM 8073 O O . PHE D 1 28 ? 36.707 17.118 54.180 1.00 52.79 28 PHE D O 1
ATOM 8081 N N . TRP D 1 29 ? 36.786 16.192 52.126 1.00 51.86 29 TRP D N 1
ATOM 8082 C CA . TRP D 1 29 ? 37.239 14.884 52.591 1.00 51.45 29 TRP D CA 1
ATOM 8083 C C . TRP D 1 29 ? 38.711 14.687 52.384 1.00 50.03 29 TRP D C 1
ATOM 8084 O O . TRP D 1 29 ? 39.275 15.133 51.381 1.00 47.89 29 TRP D O 1
ATOM 8095 N N . ILE D 1 30 ? 39.345 14.014 53.341 1.00 48.95 30 ILE D N 1
ATOM 8096 C CA . ILE D 1 30 ? 40.735 13.593 53.204 1.00 47.61 30 ILE D CA 1
ATOM 8097 C C . ILE D 1 30 ? 40.792 12.074 53.077 1.00 47.23 30 ILE D C 1
ATOM 8098 O O . ILE D 1 30 ? 40.438 11.348 54.009 1.00 46.03 30 ILE D O 1
ATOM 8103 N N . PHE D 1 31 ? 41.229 11.607 51.910 1.00 47.57 31 PHE D N 1
ATOM 8104 C CA . PHE D 1 31 ? 41.328 10.180 51.632 1.00 48.90 31 PHE D CA 1
ATOM 8105 C C . PHE D 1 31 ? 42.663 9.619 52.117 1.00 49.71 31 PHE D C 1
ATOM 8106 O O . PHE D 1 31 ? 43.702 9.808 51.479 1.00 49.45 31 PHE D O 1
ATOM 8114 N N . ASP D 1 32 ? 42.620 8.938 53.260 1.00 51.97 32 ASP D N 1
ATOM 8115 C CA . ASP D 1 32 ? 43.802 8.317 53.845 1.00 54.68 32 ASP D CA 1
ATOM 8116 C C . ASP D 1 32 ? 44.067 6.984 53.151 1.00 55.80 32 ASP D C 1
ATOM 8117 O O . ASP D 1 32 ? 43.451 5.967 53.482 1.00 54.53 32 ASP D O 1
ATOM 8122 N N . THR D 1 33 ? 44.977 7.009 52.178 1.00 57.66 33 THR D N 1
ATOM 8123 C CA . THR D 1 33 ? 45.333 5.828 51.388 1.00 59.83 33 THR D CA 1
ATOM 8124 C C . THR D 1 33 ? 46.018 4.774 52.257 1.00 62.48 33 THR D C 1
ATOM 8125 O O . THR D 1 33 ? 45.715 3.582 52.156 1.00 61.21 33 THR D O 1
ATOM 8129 N N . GLU D 1 34 ? 46.934 5.228 53.110 1.00 65.61 34 GLU D N 1
ATOM 8130 C CA . GLU D 1 34 ? 47.667 4.351 54.022 1.00 68.40 34 GLU D CA 1
ATOM 8131 C C . GLU D 1 34 ? 46.761 3.788 55.115 1.00 69.22 34 GLU D C 1
ATOM 8132 O O . GLU D 1 34 ? 46.954 2.657 55.565 1.00 69.60 34 GLU D O 1
ATOM 8138 N N . GLY D 1 35 ? 45.774 4.582 55.528 1.00 69.43 35 GLY D N 1
ATOM 8139 C CA . GLY D 1 35 ? 44.807 4.180 56.551 1.00 69.53 35 GLY D CA 1
ATOM 8140 C C . GLY D 1 35 ? 43.979 2.965 56.172 1.00 70.09 35 GLY D C 1
ATOM 8141 O O . GLY D 1 35 ? 43.566 2.195 57.041 1.00 68.48 35 GLY D O 1
ATOM 8142 N N . VAL D 1 36 ? 43.735 2.801 54.872 1.00 71.14 36 VAL D N 1
ATOM 8143 C CA . VAL D 1 36 ? 43.023 1.638 54.341 1.00 72.14 36 VAL D CA 1
ATOM 8144 C C . VAL D 1 36 ? 43.918 0.401 54.413 1.00 72.55 36 VAL D C 1
ATOM 8145 O O . VAL D 1 36 ? 43.505 -0.648 54.913 1.00 73.63 36 VAL D O 1
ATOM 8149 N N . GLU D 1 37 ? 45.148 0.543 53.921 1.00 72.65 37 GLU D N 1
ATOM 8150 C CA . GLU D 1 37 ? 46.127 -0.546 53.899 1.00 71.85 37 GLU D CA 1
ATOM 8151 C C . GLU D 1 37 ? 46.395 -1.121 55.290 1.00 70.65 37 GLU D C 1
ATOM 8152 O O . GLU D 1 37 ? 46.582 -2.329 55.435 1.00 71.05 37 GLU D O 1
ATOM 8158 N N . LYS D 1 38 ? 46.397 -0.249 56.299 1.00 70.00 38 LYS D N 1
ATOM 8159 C CA . LYS D 1 38 ? 46.595 -0.639 57.699 1.00 69.50 38 LYS D CA 1
ATOM 8160 C C . LYS D 1 38 ? 45.463 -1.523 58.227 1.00 69.43 38 LYS D C 1
ATOM 8161 O O . LYS D 1 38 ? 45.692 -2.411 59.052 1.00 70.95 38 LYS D O 1
ATOM 8167 N N . ALA D 1 39 ? 44.245 -1.266 57.754 1.00 69.20 39 ALA D N 1
ATOM 8168 C CA . ALA D 1 39 ? 43.076 -2.051 58.145 1.00 68.46 39 ALA D CA 1
ATOM 8169 C C . ALA D 1 39 ? 43.064 -3.422 57.470 1.00 67.64 39 ALA D C 1
ATOM 8170 O O . ALA D 1 39 ? 42.613 -4.405 58.060 1.00 66.12 39 ALA D O 1
ATOM 8172 N N . VAL D 1 40 ? 43.568 -3.476 56.237 1.00 68.24 40 VAL D N 1
ATOM 8173 C CA . VAL D 1 40 ? 43.609 -4.710 55.446 1.00 68.70 40 VAL D CA 1
ATOM 8174 C C . VAL D 1 40 ? 44.597 -5.727 56.027 1.00 70.04 40 VAL D C 1
ATOM 8175 O O . VAL D 1 40 ? 44.277 -6.913 56.142 1.00 71.81 40 VAL D O 1
ATOM 8179 N N . GLU D 1 41 ? 45.787 -5.255 56.396 1.00 70.11 41 GLU D N 1
ATOM 8180 C CA . GLU D 1 41 ? 46.828 -6.117 56.965 1.00 69.43 41 GLU D CA 1
ATOM 8181 C C . GLU D 1 41 ? 46.501 -6.578 58.389 1.00 67.94 41 GLU D C 1
ATOM 8182 O O . GLU D 1 41 ? 46.952 -7.642 58.821 1.00 68.73 41 GLU D O 1
ATOM 8188 N N . ARG D 1 42 ? 45.719 -5.770 59.104 1.00 64.62 42 ARG D N 1
ATOM 8189 C CA . ARG D 1 42 ? 45.249 -6.106 60.446 1.00 62.04 42 ARG D CA 1
ATOM 8190 C C . ARG D 1 42 ? 44.238 -7.252 60.379 1.00 60.64 42 ARG D C 1
ATOM 8191 O O . ARG D 1 42 ? 44.173 -8.089 61.283 1.00 58.55 42 ARG D O 1
ATOM 8199 N N . TRP D 1 43 ? 43.459 -7.279 59.298 1.00 61.29 43 TRP D N 1
ATOM 8200 C CA . TRP D 1 43 ? 42.487 -8.341 59.056 1.00 62.19 43 TRP D CA 1
ATOM 8201 C C . TRP D 1 43 ? 43.161 -9.654 58.771 1.00 64.96 43 TRP D C 1
ATOM 8202 O O . TRP D 1 43 ? 42.748 -10.688 59.294 1.00 66.68 43 TRP D O 1
ATOM 8213 N N . LYS D 1 44 ? 44.201 -9.619 57.937 1.00 67.16 44 LYS D N 1
ATOM 8214 C CA . LYS D 1 44 ? 44.940 -10.822 57.540 1.00 70.03 44 LYS D CA 1
ATOM 8215 C C . LYS D 1 44 ? 45.772 -11.407 58.680 1.00 70.65 44 LYS D C 1
ATOM 8216 O O . LYS D 1 44 ? 45.958 -12.625 58.763 1.00 69.57 44 LYS D O 1
ATOM 8222 N N . LYS D 1 45 ? 46.269 -10.533 59.553 1.00 71.50 45 LYS D N 1
ATOM 8223 C CA . LYS D 1 45 ? 47.078 -10.948 60.695 1.00 71.71 45 LYS D CA 1
ATOM 8224 C C . LYS D 1 45 ? 46.240 -11.689 61.739 1.00 71.86 45 LYS D C 1
ATOM 8225 O O . LYS D 1 45 ? 46.752 -12.554 62.449 1.00 73.14 45 LYS D O 1
ATOM 8231 N N . ASN D 1 46 ? 44.952 -11.357 61.810 1.00 71.61 46 ASN D N 1
ATOM 8232 C CA . ASN D 1 46 ? 44.048 -11.941 62.802 1.00 71.81 46 ASN D CA 1
ATOM 8233 C C . ASN D 1 46 ? 43.043 -12.948 62.232 1.00 71.36 46 ASN D C 1
ATOM 8234 O O . ASN D 1 46 ? 42.551 -13.815 62.957 1.00 70.63 46 ASN D O 1
ATOM 8239 N N . MET D 1 47 ? 42.746 -12.828 60.939 1.00 71.37 47 MET D N 1
ATOM 8240 C CA . MET D 1 47 ? 41.889 -13.788 60.235 1.00 71.89 47 MET D CA 1
ATOM 8241 C C . MET D 1 47 ? 42.514 -14.221 58.904 1.00 72.42 47 MET D C 1
ATOM 8242 O O . MET D 1 47 ? 42.134 -13.714 57.844 1.00 72.23 47 MET D O 1
ATOM 8247 N N . PRO D 1 48 ? 43.482 -15.158 58.956 1.00 73.57 48 PRO D N 1
ATOM 8248 C CA . PRO D 1 48 ? 44.173 -15.623 57.749 1.00 74.84 48 PRO D CA 1
ATOM 8249 C C . PRO D 1 48 ? 43.313 -16.502 56.838 1.00 75.37 48 PRO D C 1
ATOM 8250 O O . PRO D 1 48 ? 43.478 -16.460 55.617 1.00 76.38 48 PRO D O 1
ATOM 8254 N N . THR D 1 49 ? 42.413 -17.288 57.427 1.00 75.22 49 THR D N 1
ATOM 8255 C CA . THR D 1 49 ? 41.587 -18.229 56.661 1.00 75.76 49 THR D CA 1
ATOM 8256 C C . THR D 1 49 ? 40.272 -17.621 56.162 1.00 75.55 49 THR D C 1
ATOM 8257 O O . THR D 1 49 ? 39.577 -18.228 55.344 1.00 75.51 49 THR D O 1
ATOM 8261 N N . VAL D 1 50 ? 39.941 -16.428 56.651 1.00 75.74 50 VAL D N 1
ATOM 8262 C CA . VAL D 1 50 ? 38.708 -15.744 56.256 1.00 75.38 50 VAL D CA 1
ATOM 8263 C C . VAL D 1 50 ? 39.017 -14.577 55.315 1.00 74.00 50 VAL D C 1
ATOM 8264 O O . VAL D 1 50 ? 39.615 -13.578 55.724 1.00 74.34 50 VAL D O 1
ATOM 8268 N N . ARG D 1 51 ? 38.607 -14.719 54.056 1.00 72.25 51 ARG D N 1
ATOM 8269 C CA . ARG D 1 51 ? 38.834 -13.694 53.038 1.00 69.97 51 ARG D CA 1
ATOM 8270 C C . ARG D 1 51 ? 37.801 -12.570 53.151 1.00 67.45 51 ARG D C 1
ATOM 8271 O O . ARG D 1 51 ? 36.598 -12.827 53.105 1.00 67.52 51 ARG D O 1
ATOM 8279 N N . PRO D 1 52 ? 38.269 -11.317 53.296 1.00 64.73 52 PRO D N 1
ATOM 8280 C CA . PRO D 1 52 ? 37.339 -10.198 53.424 1.00 61.93 52 PRO D CA 1
ATOM 8281 C C . PRO D 1 52 ? 36.764 -9.750 52.080 1.00 58.42 52 PRO D C 1
ATOM 8282 O O . PRO D 1 52 ? 37.516 -9.478 51.142 1.00 57.62 52 PRO D O 1
ATOM 8286 N N . CYS D 1 53 ? 35.437 -9.698 51.995 1.00 54.03 53 CYS D N 1
ATOM 8287 C CA . CYS D 1 53 ? 34.751 -9.142 50.833 1.00 49.36 53 CYS D CA 1
ATOM 8288 C C . CYS D 1 53 ? 34.024 -7.871 51.252 1.00 48.69 53 CYS D C 1
ATOM 8289 O O . CYS D 1 53 ? 33.054 -7.924 52.011 1.00 48.52 53 CYS D O 1
ATOM 8292 N N . PHE D 1 54 ? 34.504 -6.733 50.756 1.00 46.77 54 PHE D N 1
ATOM 8293 C CA . PHE D 1 54 ? 33.998 -5.425 51.169 1.00 45.11 54 PHE D CA 1
ATOM 8294 C C . PHE D 1 54 ? 32.559 -5.181 50.729 1.00 44.40 54 PHE D C 1
ATOM 8295 O O . PHE D 1 54 ? 32.211 -5.397 49.567 1.00 45.39 54 PHE D O 1
ATOM 8303 N N . ALA D 1 55 ? 31.735 -4.734 51.674 1.00 42.55 55 ALA D N 1
ATOM 8304 C CA . ALA D 1 55 ? 30.357 -4.347 51.393 1.00 41.62 55 ALA D CA 1
ATOM 8305 C C . ALA D 1 55 ? 30.332 -2.988 50.701 1.00 40.32 55 ALA D C 1
ATOM 8306 O O . ALA D 1 55 ? 30.599 -1.956 51.322 1.00 40.91 55 ALA D O 1
ATOM 8308 N N . VAL D 1 56 ? 30.014 -3.007 49.408 1.00 39.36 56 VAL D N 1
ATOM 8309 C CA . VAL D 1 56 ? 30.035 -1.809 48.561 1.00 39.14 56 VAL D CA 1
ATOM 8310 C C . VAL D 1 56 ? 28.998 -0.772 49.006 1.00 41.53 56 VAL D C 1
ATOM 8311 O O . VAL D 1 56 ? 29.226 0.434 48.879 1.00 41.12 56 VAL D O 1
ATOM 8315 N N . LYS D 1 57 ? 27.875 -1.252 49.541 1.00 43.65 57 LYS D N 1
ATOM 8316 C CA . LYS D 1 57 ? 26.783 -0.396 50.015 1.00 45.68 57 LYS D CA 1
ATOM 8317 C C . LYS D 1 57 ? 27.220 0.581 51.113 1.00 45.96 57 LYS D C 1
ATOM 8318 O O . LYS D 1 57 ? 26.706 1.700 51.194 1.00 47.00 57 LYS D O 1
ATOM 8324 N N . CYS D 1 58 ? 28.165 0.151 51.948 1.00 45.58 58 CYS D N 1
ATOM 8325 C CA . CYS D 1 58 ? 28.663 0.971 53.051 1.00 44.42 58 CYS D CA 1
ATOM 8326 C C . CYS D 1 58 ? 29.366 2.236 52.555 1.00 42.42 58 CYS D C 1
ATOM 8327 O O . CYS D 1 58 ? 29.085 3.333 53.039 1.00 39.30 58 CYS D O 1
ATOM 8330 N N . ASN D 1 59 ? 30.271 2.073 51.591 1.00 41.99 59 ASN D N 1
ATOM 8331 C CA . ASN D 1 59 ? 30.966 3.197 50.963 1.00 42.55 59 ASN D CA 1
ATOM 8332 C C . ASN D 1 59 ? 31.389 2.853 49.531 1.00 43.26 59 ASN D C 1
ATOM 8333 O O . ASN D 1 59 ? 32.403 2.178 49.325 1.00 45.07 59 ASN D O 1
ATOM 8338 N N . PRO D 1 60 ? 30.608 3.315 48.535 1.00 43.03 60 PRO D N 1
ATOM 8339 C CA . PRO D 1 60 ? 30.833 2.962 47.137 1.00 43.27 60 PRO D CA 1
ATOM 8340 C C . PRO D 1 60 ? 31.741 3.937 46.379 1.00 45.44 60 PRO D C 1
ATOM 8341 O O . PRO D 1 60 ? 31.735 3.946 45.144 1.00 44.82 60 PRO D O 1
ATOM 8345 N N . GLU D 1 61 ? 32.509 4.742 47.114 1.00 48.42 61 GLU D N 1
ATOM 8346 C CA . GLU D 1 61 ? 33.440 5.699 46.512 1.00 49.09 61 GLU D CA 1
ATOM 8347 C C . GLU D 1 61 ? 34.521 4.956 45.721 1.00 50.14 61 GLU D C 1
ATOM 8348 O O . GLU D 1 61 ? 35.247 4.138 46.290 1.00 50.08 61 GLU D O 1
ATOM 8354 N N . PRO D 1 62 ? 34.622 5.243 44.405 1.00 51.28 62 PRO D N 1
ATOM 8355 C CA . PRO D 1 62 ? 35.469 4.528 43.438 1.00 51.31 62 PRO D CA 1
ATOM 8356 C C . PRO D 1 62 ? 36.914 4.287 43.883 1.00 51.59 62 PRO D C 1
ATOM 8357 O O . PRO D 1 62 ? 37.425 3.179 43.712 1.00 51.86 62 PRO D O 1
ATOM 8361 N N . HIS D 1 63 ? 37.558 5.309 44.445 1.00 50.90 63 HIS D N 1
ATOM 8362 C CA . HIS D 1 63 ? 38.952 5.196 44.881 1.00 51.05 63 HIS D CA 1
ATOM 8363 C C . HIS D 1 63 ? 39.130 4.211 46.004 1.00 50.69 63 HIS D C 1
ATOM 8364 O O . HIS D 1 63 ? 40.126 3.487 46.044 1.00 50.62 63 HIS D O 1
ATOM 8371 N N . LEU D 1 64 ? 38.159 4.165 46.915 1.00 50.40 64 LEU D N 1
ATOM 8372 C CA . LEU D 1 64 ? 38.175 3.212 48.026 1.00 49.72 64 LEU D CA 1
ATOM 8373 C C . LEU D 1 64 ? 37.900 1.780 47.560 1.00 49.68 64 LEU D C 1
ATOM 8374 O O . LEU D 1 64 ? 38.603 0.848 47.960 1.00 50.04 64 LEU D O 1
ATOM 8379 N N . VAL D 1 65 ? 36.878 1.616 46.719 1.00 48.54 65 VAL D N 1
ATOM 8380 C CA . VAL D 1 65 ? 36.476 0.301 46.210 1.00 46.95 65 VAL D CA 1
ATOM 8381 C C . VAL D 1 65 ? 37.578 -0.320 45.343 1.00 46.01 65 VAL D C 1
ATOM 8382 O O . VAL D 1 65 ? 37.830 -1.526 45.420 1.00 44.83 65 VAL D O 1
ATOM 8386 N N . LYS D 1 66 ? 38.236 0.514 44.539 1.00 45.70 66 LYS D N 1
ATOM 8387 C CA . LYS D 1 66 ? 39.342 0.079 43.683 1.00 45.96 66 LYS D CA 1
ATOM 8388 C C . LYS D 1 66 ? 40.546 -0.399 44.498 1.00 45.34 66 LYS D C 1
ATOM 8389 O O . LYS D 1 66 ? 41.122 -1.446 44.199 1.00 44.96 66 LYS D O 1
ATOM 8395 N N . LEU D 1 67 ? 40.907 0.369 45.527 1.00 44.94 67 LEU D N 1
ATOM 8396 C CA . LEU D 1 67 ? 42.082 0.083 46.355 1.00 44.89 67 LEU D CA 1
ATOM 8397 C C . LEU D 1 67 ? 41.968 -1.233 47.126 1.00 46.23 67 LEU D C 1
ATOM 8398 O O . LEU D 1 67 ? 42.929 -2.003 47.184 1.00 45.79 67 LEU D O 1
ATOM 8403 N N . LEU D 1 68 ? 40.797 -1.484 47.709 1.00 47.35 68 LEU D N 1
ATOM 8404 C CA . LEU D 1 68 ? 40.551 -2.711 48.469 1.00 48.89 68 LEU D CA 1
ATOM 8405 C C . LEU D 1 68 ? 40.659 -3.958 47.591 1.00 49.86 68 LEU D C 1
ATOM 8406 O O . LEU D 1 68 ? 41.240 -4.964 48.003 1.00 50.40 68 LEU D O 1
ATOM 8411 N N . GLY D 1 69 ? 40.107 -3.876 46.382 1.00 50.66 69 GLY D N 1
ATOM 8412 C CA . GLY D 1 69 ? 40.155 -4.975 45.420 1.00 50.67 69 GLY D CA 1
ATOM 8413 C C . GLY D 1 69 ? 41.555 -5.282 44.923 1.00 51.13 69 GLY D C 1
ATOM 8414 O O . GLY D 1 69 ? 41.898 -6.443 44.692 1.00 50.28 69 GLY D O 1
ATOM 8415 N N . GLU D 1 70 ? 42.361 -4.235 44.757 1.00 51.94 70 GLU D N 1
ATOM 8416 C CA . GLU D 1 70 ? 43.763 -4.381 44.364 1.00 52.29 70 GLU D CA 1
ATOM 8417 C C . GLU D 1 70 ? 44.599 -4.974 45.497 1.00 52.64 70 GLU D C 1
ATOM 8418 O O . GLU D 1 70 ? 45.618 -5.622 45.250 1.00 52.98 70 GLU D O 1
ATOM 8424 N N . LEU D 1 71 ? 44.157 -4.749 46.734 1.00 53.48 71 LEU D N 1
ATOM 8425 C CA . LEU D 1 71 ? 44.826 -5.289 47.918 1.00 55.11 71 LEU D CA 1
ATOM 8426 C C . LEU D 1 71 ? 44.451 -6.747 48.195 1.00 55.86 71 LEU D C 1
ATOM 8427 O O . LEU D 1 71 ? 45.098 -7.416 49.004 1.00 56.39 71 LEU D O 1
ATOM 8432 N N . GLY D 1 72 ? 43.407 -7.231 47.524 1.00 55.40 72 GLY D N 1
ATOM 8433 C CA . GLY D 1 72 ? 43.019 -8.639 47.606 1.00 53.95 72 GLY D CA 1
ATOM 8434 C C . GLY D 1 72 ? 41.600 -8.908 48.074 1.00 53.04 72 GLY D C 1
ATOM 8435 O O . GLY D 1 72 ? 41.170 -10.063 48.120 1.00 53.38 72 GLY D O 1
ATOM 8436 N N . CYS D 1 73 ? 40.872 -7.848 48.419 1.00 52.27 73 CYS D N 1
ATOM 8437 C CA . CYS D 1 73 ? 39.504 -7.979 48.920 1.00 53.30 73 CYS D CA 1
ATOM 8438 C C . CYS D 1 73 ? 38.516 -8.389 47.837 1.00 55.18 73 CYS D C 1
ATOM 8439 O O . CYS D 1 73 ? 38.627 -7.967 46.685 1.00 56.29 73 CYS D O 1
ATOM 8442 N N . GLY D 1 74 ? 37.550 -9.218 48.223 1.00 55.63 74 GLY D N 1
ATOM 8443 C CA . GLY D 1 74 ? 36.421 -9.543 47.361 1.00 54.16 74 GLY D CA 1
ATOM 8444 C C . GLY D 1 74 ? 35.402 -8.420 47.398 1.00 53.53 74 GLY D C 1
ATOM 8445 O O . GLY D 1 74 ? 35.638 -7.376 48.012 1.00 54.83 74 GLY D O 1
ATOM 8446 N N . PHE D 1 75 ? 34.261 -8.633 46.751 1.00 52.12 75 PHE D N 1
ATOM 8447 C CA . PHE D 1 75 ? 33.236 -7.598 46.675 1.00 50.13 75 PHE D CA 1
ATOM 8448 C C . PHE D 1 75 ? 31.860 -8.117 47.063 1.00 49.73 75 PHE D C 1
ATOM 8449 O O . PHE D 1 75 ? 31.389 -9.122 46.528 1.00 51.44 75 PHE D O 1
ATOM 8457 N N . ASP D 1 76 ? 31.232 -7.420 48.004 1.00 47.49 76 ASP D N 1
ATOM 8458 C CA . ASP D 1 76 ? 29.896 -7.755 48.472 1.00 46.55 76 ASP D CA 1
ATOM 8459 C C . ASP D 1 76 ? 28.894 -6.766 47.888 1.00 45.12 76 ASP D C 1
ATOM 8460 O O . ASP D 1 76 ? 28.864 -5.594 48.275 1.00 45.73 76 ASP D O 1
ATOM 8465 N N . CYS D 1 77 ? 28.085 -7.243 46.947 1.00 41.71 77 CYS D N 1
ATOM 8466 C CA . CYS D 1 77 ? 27.133 -6.391 46.242 1.00 39.15 77 CYS D CA 1
ATOM 8467 C C . CYS D 1 77 ? 25.690 -6.760 46.566 1.00 39.98 77 CYS D C 1
ATOM 8468 O O . CYS D 1 77 ? 25.343 -7.942 46.644 1.00 39.47 77 CYS D O 1
ATOM 8471 N N . ALA D 1 78 ? 24.862 -5.735 46.753 1.00 40.06 78 ALA D N 1
ATOM 8472 C CA . ALA D 1 78 ? 23.456 -5.910 47.112 1.00 39.95 78 ALA D CA 1
ATOM 8473 C C . ALA D 1 78 ? 22.515 -5.514 45.974 1.00 39.56 78 ALA D C 1
ATOM 8474 O O . ALA D 1 78 ? 21.342 -5.896 45.970 1.00 40.13 78 ALA D O 1
ATOM 8476 N N . SER D 1 79 ? 23.036 -4.748 45.018 1.00 38.32 79 SER D N 1
ATOM 8477 C CA . SER D 1 79 ? 22.258 -4.291 43.868 1.00 39.09 79 SER D CA 1
ATOM 8478 C C . SER D 1 79 ? 23.058 -4.415 42.572 1.00 38.32 79 SER D C 1
ATOM 8479 O O . SER D 1 79 ? 24.257 -4.703 42.601 1.00 37.67 79 SER D O 1
ATOM 8482 N N . LEU D 1 80 ? 22.386 -4.197 41.443 1.00 38.56 80 LEU D N 1
ATOM 8483 C CA . LEU D 1 80 ? 23.026 -4.235 40.128 1.00 39.13 80 LEU D CA 1
ATOM 8484 C C . LEU D 1 80 ? 24.010 -3.077 39.951 1.00 39.74 80 LEU D C 1
ATOM 8485 O O . LEU D 1 80 ? 25.024 -3.218 39.264 1.00 37.37 80 LEU D O 1
ATOM 8490 N N . ASN D 1 81 ? 23.700 -1.942 40.577 1.00 42.55 81 ASN D N 1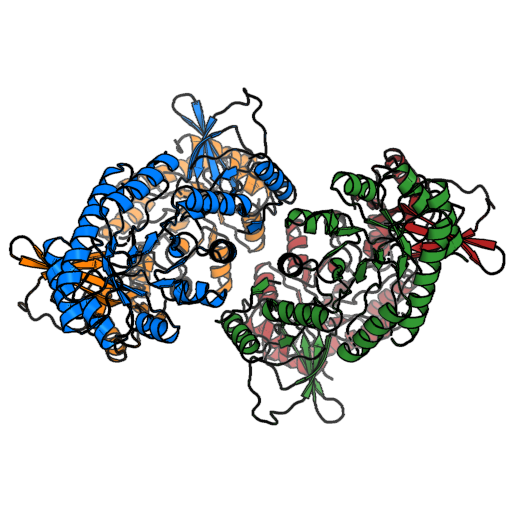
ATOM 8491 C CA . ASN D 1 81 ? 24.571 -0.766 40.563 1.00 44.94 81 ASN D CA 1
ATOM 8492 C C . ASN D 1 81 ? 25.929 -1.039 41.203 1.00 45.72 81 ASN D C 1
ATOM 8493 O O . ASN D 1 81 ? 26.962 -0.595 40.698 1.00 47.88 81 ASN D O 1
ATOM 8498 N N . GLU D 1 82 ? 25.911 -1.771 42.317 1.00 44.87 82 GLU D N 1
ATOM 8499 C CA . GLU D 1 82 ? 27.128 -2.173 43.019 1.00 43.73 82 GLU D CA 1
ATOM 8500 C C . GLU D 1 82 ? 27.896 -3.228 42.222 1.00 41.95 82 GLU D C 1
ATOM 8501 O O . GLU D 1 82 ? 29.128 -3.223 42.202 1.00 39.93 82 GLU D O 1
ATOM 8507 N N . ILE D 1 83 ? 27.155 -4.123 41.568 1.00 41.05 83 ILE D N 1
ATOM 8508 C CA . ILE D 1 83 ? 27.732 -5.141 40.688 1.00 40.37 83 ILE D CA 1
ATOM 8509 C C . ILE D 1 83 ? 28.474 -4.490 39.517 1.00 41.47 83 ILE D C 1
ATOM 8510 O O . ILE D 1 83 ? 29.615 -4.854 39.220 1.00 42.25 83 ILE D O 1
ATOM 8515 N N . LYS D 1 84 ? 27.824 -3.520 38.874 1.00 40.65 84 LYS D N 1
ATOM 8516 C CA . LYS D 1 84 ? 28.381 -2.832 37.706 1.00 39.44 84 LYS D CA 1
ATOM 8517 C C . LYS D 1 84 ? 29.594 -1.966 38.038 1.00 39.90 84 LYS D C 1
ATOM 8518 O O . LYS D 1 84 ? 30.564 -1.941 37.276 1.00 39.85 84 LYS D O 1
ATOM 8524 N N . GLU D 1 85 ? 29.530 -1.261 39.168 1.00 39.87 85 GLU D N 1
ATOM 8525 C CA . GLU D 1 85 ? 30.618 -0.384 39.610 1.00 40.09 85 GLU D CA 1
ATOM 8526 C C . GLU D 1 85 ? 31.922 -1.157 39.804 1.00 40.30 85 GLU D C 1
ATOM 8527 O O . GLU D 1 85 ? 32.992 -0.683 39.416 1.00 38.86 85 GLU D O 1
ATOM 8533 N N . VAL D 1 86 ? 31.816 -2.342 40.403 1.00 40.68 86 VAL D N 1
ATOM 8534 C CA . VAL D 1 86 ? 32.961 -3.222 40.637 1.00 39.92 86 VAL D CA 1
ATOM 8535 C C . VAL D 1 86 ? 33.555 -3.719 39.317 1.00 39.53 86 VAL D C 1
ATOM 8536 O O . VAL D 1 86 ? 34.774 -3.674 39.118 1.00 40.27 86 VAL D O 1
ATOM 8540 N N . LEU D 1 87 ? 32.687 -4.183 38.421 1.00 39.32 87 LEU D N 1
ATOM 8541 C CA . LEU D 1 87 ? 33.107 -4.666 37.107 1.00 39.35 87 LEU D CA 1
ATOM 8542 C C . LEU D 1 87 ? 33.697 -3.554 36.241 1.00 38.07 87 LEU D C 1
ATOM 8543 O O . LEU D 1 87 ? 34.577 -3.809 35.419 1.00 36.34 87 LEU D O 1
ATOM 8548 N N . ASP D 1 88 ? 33.218 -2.326 36.445 1.00 37.78 88 ASP D N 1
ATOM 8549 C CA . ASP D 1 88 ? 33.748 -1.142 35.763 1.00 38.39 88 ASP D CA 1
ATOM 8550 C C . ASP D 1 88 ? 35.175 -0.805 36.194 1.00 39.97 88 ASP D C 1
ATOM 8551 O O . ASP D 1 88 ? 35.932 -0.197 35.432 1.00 41.88 88 ASP D O 1
ATOM 8556 N N . LEU D 1 89 ? 35.531 -1.197 37.417 1.00 39.67 89 LEU D N 1
ATOM 8557 C CA . LEU D 1 89 ? 36.871 -0.958 37.952 1.00 39.94 89 LEU D CA 1
ATOM 8558 C C . LEU D 1 89 ? 37.871 -2.044 37.531 1.00 40.81 89 LEU D C 1
ATOM 8559 O O . LEU D 1 89 ? 38.994 -2.100 38.040 1.00 40.32 89 LEU D O 1
ATOM 8564 N N . GLY D 1 90 ? 37.452 -2.897 36.598 1.00 41.75 90 GLY D N 1
ATOM 8565 C CA . GLY D 1 90 ? 38.322 -3.908 36.000 1.00 44.21 90 GLY D CA 1
ATOM 8566 C C . GLY D 1 90 ? 38.557 -5.136 36.858 1.00 46.37 90 GLY D C 1
ATOM 8567 O O . GLY D 1 90 ? 39.672 -5.661 36.904 1.00 45.43 90 GLY D O 1
ATOM 8568 N N . PHE D 1 91 ? 37.506 -5.600 37.529 1.00 48.60 91 PHE D N 1
ATOM 8569 C CA . PHE D 1 91 ? 37.598 -6.775 38.394 1.00 49.64 91 PHE D CA 1
ATOM 8570 C C . PHE D 1 91 ? 36.831 -7.976 37.846 1.00 51.19 91 PHE D C 1
ATOM 8571 O O . PHE D 1 91 ? 35.797 -7.825 37.191 1.00 51.49 91 PHE D O 1
ATOM 8579 N N . ASN D 1 92 ? 37.360 -9.164 38.128 1.00 52.44 92 ASN D N 1
ATOM 8580 C CA . ASN D 1 92 ? 36.754 -10.435 37.739 1.00 53.74 92 ASN D CA 1
ATOM 8581 C C . ASN D 1 92 ? 35.429 -10.669 38.473 1.00 53.38 92 ASN D C 1
ATOM 8582 O O . ASN D 1 92 ? 35.373 -10.526 39.697 1.00 53.08 92 ASN D O 1
ATOM 8587 N N . PRO D 1 93 ? 34.357 -11.011 37.726 1.00 53.06 93 PRO D N 1
ATOM 8588 C CA . PRO D 1 93 ? 33.014 -11.225 38.290 1.00 53.84 93 PRO D CA 1
ATOM 8589 C C . PRO D 1 93 ? 32.904 -12.357 39.320 1.00 55.14 93 PRO D C 1
ATOM 8590 O O . PRO D 1 93 ? 31.951 -12.379 40.105 1.00 56.14 93 PRO D O 1
ATOM 8594 N N . GLU D 1 94 ? 33.863 -13.283 39.314 1.00 56.10 94 GLU D N 1
ATOM 8595 C CA . GLU D 1 94 ? 33.882 -14.396 40.269 1.00 56.69 94 GLU D CA 1
ATOM 8596 C C . GLU D 1 94 ? 34.153 -13.958 41.708 1.00 54.23 94 GLU D C 1
ATOM 8597 O O . GLU D 1 94 ? 33.720 -14.619 42.653 1.00 52.98 94 GLU D O 1
ATOM 8603 N N . ASP D 1 95 ? 34.871 -12.847 41.863 1.00 53.24 95 ASP D N 1
ATOM 8604 C CA . ASP D 1 95 ? 35.162 -12.279 43.180 1.00 54.30 95 ASP D CA 1
ATOM 8605 C C . ASP D 1 95 ? 33.940 -11.581 43.784 1.00 53.63 95 ASP D C 1
ATOM 8606 O O . ASP D 1 95 ? 33.909 -11.285 44.981 1.00 52.12 95 ASP D O 1
ATOM 8611 N N . ILE D 1 96 ? 32.936 -11.326 42.949 1.00 53.45 96 ILE D N 1
ATOM 8612 C CA . ILE D 1 96 ? 31.702 -10.680 43.387 1.00 52.91 96 ILE D CA 1
ATOM 8613 C C . ILE D 1 96 ? 30.725 -11.714 43.942 1.00 52.45 96 ILE D C 1
ATOM 8614 O O . ILE D 1 96 ? 30.445 -12.724 43.294 1.00 52.32 96 ILE D O 1
ATOM 8619 N N . THR D 1 97 ? 30.230 -11.458 45.151 1.00 52.56 97 THR D N 1
ATOM 8620 C CA . THR D 1 97 ? 29.158 -12.258 45.744 1.00 52.84 97 THR D CA 1
ATOM 8621 C C . THR D 1 97 ? 27.886 -11.412 45.891 1.00 53.61 97 THR D C 1
ATOM 8622 O O . THR D 1 97 ? 27.832 -10.470 46.687 1.00 53.90 97 THR D O 1
ATOM 8626 N N . TYR D 1 98 ? 26.873 -11.747 45.096 1.00 53.59 98 TYR D N 1
ATOM 8627 C CA . TYR D 1 98 ? 25.632 -10.975 45.042 1.00 52.65 98 TYR D CA 1
ATOM 8628 C C . TYR D 1 98 ? 24.741 -11.281 46.248 1.00 54.77 98 TYR D C 1
ATOM 8629 O O . TYR D 1 98 ? 23.777 -12.047 46.157 1.00 54.97 98 TYR D O 1
ATOM 8638 N N . SER D 1 99 ? 25.081 -10.661 47.377 1.00 56.86 99 SER D N 1
ATOM 8639 C CA . SER D 1 99 ? 24.392 -10.891 48.645 1.00 58.08 99 SER D CA 1
ATOM 8640 C C . SER D 1 99 ? 23.089 -10.096 48.749 1.00 57.95 99 SER D C 1
ATOM 8641 O O . SER D 1 99 ? 23.012 -9.081 49.446 1.00 55.87 99 SER D O 1
ATOM 8644 N N . GLN D 1 100 ? 22.068 -10.569 48.043 1.00 59.76 100 GLN D N 1
ATOM 8645 C CA . GLN D 1 100 ? 20.740 -9.975 48.107 1.00 61.23 100 GLN D CA 1
ATOM 8646 C C . GLN D 1 100 ? 19.702 -11.077 48.278 1.00 61.96 100 GLN D C 1
ATOM 8647 O O . GLN D 1 100 ? 19.545 -11.931 47.403 1.00 63.24 100 GLN D O 1
ATOM 8653 N N . THR D 1 101 ? 19.010 -11.051 49.416 1.00 61.34 101 THR D N 1
ATOM 8654 C CA . THR D 1 101 ? 18.012 -12.066 49.769 1.00 61.34 101 THR D CA 1
ATOM 8655 C C . THR D 1 101 ? 16.835 -12.091 48.796 1.00 61.47 101 THR D C 1
ATOM 8656 O O . THR D 1 101 ? 16.352 -13.162 48.423 1.00 62.70 101 THR D O 1
ATOM 8660 N N . PHE D 1 102 ? 16.380 -10.906 48.395 1.00 60.40 102 PHE D N 1
ATOM 8661 C CA . PHE D 1 102 ? 15.273 -10.775 47.454 1.00 58.86 102 PHE D CA 1
ATOM 8662 C C . PHE D 1 102 ? 15.678 -9.887 46.281 1.00 58.12 102 PHE D C 1
ATOM 8663 O O . PHE D 1 102 ? 15.637 -8.656 46.367 1.00 59.01 102 PHE D O 1
ATOM 8671 N N . LYS D 1 103 ? 16.073 -10.532 45.187 1.00 57.16 103 LYS D N 1
ATOM 8672 C CA . LYS D 1 103 ? 16.606 -9.843 44.015 1.00 55.69 103 LYS D CA 1
ATOM 8673 C C . LYS D 1 103 ? 15.501 -9.440 43.039 1.00 55.62 103 LYS D C 1
ATOM 8674 O O . LYS D 1 103 ? 14.626 -10.252 42.730 1.00 56.47 103 LYS D O 1
ATOM 8680 N N . PRO D 1 104 ? 15.532 -8.180 42.559 1.00 54.78 104 PRO D N 1
ATOM 8681 C CA . PRO D 1 104 ? 14.644 -7.752 41.476 1.00 53.17 104 PRO D CA 1
ATOM 8682 C C . PRO D 1 104 ? 14.917 -8.558 40.208 1.00 51.84 104 PRO D C 1
ATOM 8683 O O . PRO D 1 104 ? 16.079 -8.824 39.888 1.00 51.00 104 PRO D O 1
ATOM 8687 N N . TYR D 1 105 ? 13.850 -8.941 39.508 1.00 51.27 105 TYR D N 1
ATOM 8688 C CA . TYR D 1 105 ? 13.936 -9.857 38.364 1.00 49.70 105 TYR D CA 1
ATOM 8689 C C . TYR D 1 105 ? 14.905 -9.407 37.272 1.00 49.25 105 TYR D C 1
ATOM 8690 O O . TYR D 1 105 ? 15.735 -10.196 36.815 1.00 49.05 105 TYR D O 1
ATOM 8699 N N . ASN D 1 106 ? 14.797 -8.143 36.863 1.00 48.98 106 ASN D N 1
ATOM 8700 C CA . ASN D 1 106 ? 15.681 -7.570 35.843 1.00 47.25 106 ASN D CA 1
ATOM 8701 C C . ASN D 1 106 ? 17.154 -7.574 36.252 1.00 45.56 106 ASN D C 1
ATOM 8702 O O . ASN D 1 106 ? 18.032 -7.825 35.423 1.00 44.27 106 ASN D O 1
ATOM 8707 N N . GLN D 1 107 ? 17.405 -7.304 37.533 1.00 44.92 107 GLN D N 1
ATOM 8708 C CA . GLN D 1 107 ? 18.758 -7.266 38.088 1.00 45.57 107 GLN D CA 1
ATOM 8709 C C . GLN D 1 107 ? 19.401 -8.650 38.157 1.00 44.99 107 GLN D C 1
ATOM 8710 O O . GLN D 1 107 ? 20.601 -8.790 37.921 1.00 44.97 107 GLN D O 1
ATOM 8716 N N . LEU D 1 108 ? 18.600 -9.662 38.486 1.00 43.52 108 LEU D N 1
ATOM 8717 C CA . LEU D 1 108 ? 19.074 -11.044 38.542 1.00 41.80 108 LEU D CA 1
ATOM 8718 C C . LEU D 1 108 ? 19.392 -11.578 37.146 1.00 40.46 108 LEU D C 1
ATOM 8719 O O . LEU D 1 108 ? 20.421 -12.228 36.946 1.00 41.09 108 LEU D O 1
ATOM 8724 N N . ILE D 1 109 ? 18.503 -11.297 36.193 1.00 38.84 109 ILE D N 1
ATOM 8725 C CA . ILE D 1 109 ? 18.685 -11.696 34.796 1.00 37.87 109 ILE D CA 1
ATOM 8726 C C . ILE D 1 109 ? 19.971 -11.098 34.221 1.00 41.31 109 ILE D C 1
ATOM 8727 O O . ILE D 1 109 ? 20.740 -11.793 33.552 1.00 42.67 109 ILE D O 1
ATOM 8732 N N . GLU D 1 110 ? 20.201 -9.816 34.503 1.00 42.12 110 GLU D N 1
ATOM 8733 C CA . GLU D 1 110 ? 21.386 -9.114 34.016 1.00 42.47 110 GLU D CA 1
ATOM 8734 C C . GLU D 1 110 ? 22.659 -9.586 34.725 1.00 42.05 110 GLU D C 1
ATOM 8735 O O . GLU D 1 110 ? 23.679 -9.820 34.074 1.00 40.90 110 GLU D O 1
ATOM 8741 N N . ALA D 1 111 ? 22.589 -9.738 36.048 1.00 41.98 111 ALA D N 1
ATOM 8742 C CA . ALA D 1 111 ? 23.721 -10.233 36.840 1.00 42.68 111 ALA D CA 1
ATOM 8743 C C . ALA D 1 111 ? 24.202 -11.601 36.357 1.00 43.26 111 ALA D C 1
ATOM 8744 O O . ALA D 1 111 ? 25.396 -11.898 36.411 1.00 42.85 111 ALA D O 1
ATOM 8746 N N . SER D 1 112 ? 23.262 -12.419 35.884 1.00 44.90 112 SER D N 1
ATOM 8747 C CA . SER D 1 112 ? 23.573 -13.718 35.290 1.00 45.91 112 SER D CA 1
ATOM 8748 C C . SER D 1 112 ? 24.402 -13.564 34.016 1.00 46.25 112 SER D C 1
ATOM 8749 O O . SER D 1 112 ? 25.325 -14.343 33.772 1.00 46.69 112 SER D O 1
ATOM 8752 N N . HIS D 1 113 ? 24.067 -12.556 33.213 1.00 46.17 113 HIS D N 1
ATOM 8753 C CA . HIS D 1 113 ? 24.803 -12.264 31.984 1.00 44.88 113 HIS D CA 1
ATOM 8754 C C . HIS D 1 113 ? 26.125 -11.606 32.264 1.00 45.54 113 HIS D C 1
ATOM 8755 O O . HIS D 1 113 ? 27.070 -11.758 31.489 1.00 46.41 113 HIS D O 1
ATOM 8762 N N . LEU D 1 114 ? 26.198 -10.874 33.376 1.00 45.50 114 LEU D N 1
ATOM 8763 C CA . LEU D 1 114 ? 27.421 -10.178 33.797 1.00 43.06 114 LEU D CA 1
ATOM 8764 C C . LEU D 1 114 ? 28.524 -11.122 34.285 1.00 41.84 114 LEU D C 1
ATOM 8765 O O . LEU D 1 114 ? 29.688 -10.725 34.388 1.00 41.56 114 LEU D O 1
ATOM 8770 N N . GLY D 1 115 ? 28.151 -12.364 34.590 1.00 40.67 115 GLY D N 1
ATOM 8771 C CA . GLY D 1 115 ? 29.111 -13.383 35.007 1.00 39.82 115 GLY D CA 1
ATOM 8772 C C . GLY D 1 115 ? 29.118 -13.665 36.497 1.00 40.33 115 GLY D C 1
ATOM 8773 O O . GLY D 1 115 ? 29.949 -14.436 36.980 1.00 39.38 115 GLY D O 1
ATOM 8774 N N . ILE D 1 116 ? 28.195 -13.040 37.226 1.00 42.38 116 ILE D N 1
ATOM 8775 C CA . ILE D 1 116 ? 28.064 -13.252 38.668 1.00 44.34 116 ILE D CA 1
ATOM 8776 C C . ILE D 1 116 ? 27.569 -14.672 38.934 1.00 45.76 116 ILE D C 1
ATOM 8777 O O . ILE D 1 116 ? 26.547 -15.100 38.391 1.00 44.98 116 ILE D O 1
ATOM 8782 N N . ASN D 1 117 ? 28.324 -15.396 39.755 1.00 48.39 117 ASN D N 1
ATOM 8783 C CA . ASN D 1 117 ? 28.110 -16.825 39.958 1.00 50.25 117 ASN D CA 1
ATOM 8784 C C . ASN D 1 117 ? 27.719 -17.193 41.393 1.00 49.48 117 ASN D C 1
ATOM 8785 O O . ASN D 1 117 ? 27.469 -18.363 41.688 1.00 49.25 117 ASN D O 1
ATOM 8790 N N . HIS D 1 118 ? 27.662 -16.196 42.275 1.00 48.56 118 HIS D N 1
ATOM 8791 C CA . HIS D 1 118 ? 27.355 -16.424 43.690 1.00 48.61 118 HIS D CA 1
ATOM 8792 C C . HIS D 1 118 ? 26.268 -15.513 44.190 1.00 49.44 118 HIS D C 1
ATOM 8793 O O . HIS D 1 118 ? 26.319 -14.300 43.972 1.00 51.15 118 HIS D O 1
ATOM 8800 N N . THR D 1 119 ? 25.277 -16.093 44.869 1.00 48.38 119 THR D N 1
ATOM 8801 C CA . THR D 1 119 ? 24.159 -15.331 45.445 1.00 46.65 119 THR D CA 1
ATOM 8802 C C . THR D 1 119 ? 23.573 -15.993 46.702 1.00 45.37 119 THR D C 1
ATOM 8803 O O . THR D 1 119 ? 23.891 -17.142 47.012 1.00 44.27 119 THR D O 1
ATOM 8807 N N . ILE D 1 120 ? 22.717 -15.265 47.419 1.00 44.38 120 ILE D N 1
ATOM 8808 C CA . ILE D 1 120 ? 22.094 -15.788 48.643 1.00 44.63 120 ILE D CA 1
ATOM 8809 C C . ILE D 1 120 ? 20.570 -15.906 48.541 1.00 46.01 120 ILE D C 1
ATOM 8810 O O . ILE D 1 120 ? 19.927 -15.177 47.782 1.00 48.80 120 ILE D O 1
ATOM 8815 N N . VAL D 1 121 ? 20.011 -16.838 49.312 1.00 46.25 121 VAL D N 1
ATOM 8816 C CA . VAL D 1 121 ? 18.572 -17.105 49.342 1.00 45.97 121 VAL D CA 1
ATOM 8817 C C . VAL D 1 121 ? 18.127 -17.426 50.769 1.00 45.81 121 VAL D C 1
ATOM 8818 O O . VAL D 1 121 ? 18.819 -18.152 51.489 1.00 45.56 121 VAL D O 1
ATOM 8822 N N . ASP D 1 122 ? 16.978 -16.882 51.171 1.00 47.80 122 ASP D N 1
ATOM 8823 C CA . ASP D 1 122 ? 16.372 -17.220 52.463 1.00 50.99 122 ASP D CA 1
ATOM 8824 C C . ASP D 1 122 ? 14.880 -17.580 52.367 1.00 51.24 122 ASP D C 1
ATOM 8825 O O . ASP D 1 122 ? 14.175 -17.597 53.378 1.00 49.52 122 ASP D O 1
ATOM 8830 N N . SER D 1 123 ? 14.414 -17.873 51.152 1.00 53.35 123 SER D N 1
ATOM 8831 C CA . SER D 1 123 ? 13.025 -18.284 50.924 1.00 55.42 123 SER D CA 1
ATOM 8832 C C . SER D 1 123 ? 12.879 -19.146 49.670 1.00 56.82 123 SER D C 1
ATOM 8833 O O . SER D 1 123 ? 13.606 -18.963 48.692 1.00 57.77 123 SER D O 1
ATOM 8836 N N . ILE D 1 124 ? 11.925 -20.076 49.704 1.00 58.21 124 ILE D N 1
ATOM 8837 C CA . ILE D 1 124 ? 11.679 -20.996 48.584 1.00 58.59 124 ILE D CA 1
ATOM 8838 C C . ILE D 1 124 ? 11.239 -20.282 47.301 1.00 59.48 124 ILE D C 1
ATOM 8839 O O . ILE D 1 124 ? 11.431 -20.803 46.200 1.00 59.68 124 ILE D O 1
ATOM 8844 N N . ASP D 1 125 ? 10.658 -19.093 47.456 1.00 59.43 125 ASP D N 1
ATOM 8845 C CA . ASP D 1 125 ? 10.241 -18.258 46.329 1.00 59.02 125 ASP D CA 1
ATOM 8846 C C . ASP D 1 125 ? 11.439 -17.791 45.501 1.00 57.88 125 ASP D C 1
ATOM 8847 O O . ASP D 1 125 ? 11.364 -17.722 44.272 1.00 58.57 125 ASP D O 1
ATOM 8852 N N . GLU D 1 126 ? 12.539 -17.478 46.182 1.00 56.33 126 GLU D N 1
ATOM 8853 C CA . GLU D 1 126 ? 13.767 -17.042 45.521 1.00 54.68 126 GLU D CA 1
ATOM 8854 C C . GLU D 1 126 ? 14.465 -18.204 44.816 1.00 54.21 126 GLU D C 1
ATOM 8855 O O . GLU D 1 126 ? 15.105 -18.008 43.782 1.00 54.50 126 GLU D O 1
ATOM 8861 N N . VAL D 1 127 ? 14.335 -19.405 45.382 1.00 54.01 127 VAL D N 1
ATOM 8862 C CA . VAL D 1 127 ? 14.909 -20.623 44.800 1.00 54.23 127 VAL D CA 1
ATOM 8863 C C . VAL D 1 127 ? 14.301 -20.899 43.423 1.00 54.97 127 VAL D C 1
ATOM 8864 O O . VAL D 1 127 ? 15.021 -21.179 42.461 1.00 55.27 127 VAL D O 1
ATOM 8868 N N . GLN D 1 128 ? 12.974 -20.803 43.345 1.00 54.81 128 GLN D N 1
ATOM 8869 C CA . GLN D 1 128 ? 12.228 -21.012 42.103 1.00 54.00 128 GLN D CA 1
ATOM 8870 C C . GLN D 1 128 ? 12.514 -19.911 41.083 1.00 53.38 128 GLN D C 1
ATOM 8871 O O . GLN D 1 128 ? 12.550 -20.168 39.878 1.00 54.01 128 GLN D O 1
ATOM 8877 N N . LYS D 1 129 ? 12.707 -18.691 41.583 1.00 51.30 129 LYS D N 1
ATOM 8878 C CA . LYS D 1 129 ? 13.059 -17.532 40.764 1.00 47.31 129 LYS D CA 1
ATOM 8879 C C . LYS D 1 129 ? 14.405 -17.739 40.071 1.00 44.90 129 LYS D C 1
ATOM 8880 O O . LYS D 1 129 ? 14.549 -17.467 38.877 1.00 44.03 129 LYS D O 1
ATOM 8886 N N . ILE D 1 130 ? 15.382 -18.224 40.833 1.00 43.37 130 ILE D N 1
ATOM 8887 C CA . ILE D 1 130 ? 16.719 -18.498 40.314 1.00 41.96 130 ILE D CA 1
ATOM 8888 C C . ILE D 1 130 ? 16.695 -19.687 39.350 1.00 41.95 130 ILE D C 1
ATOM 8889 O O . ILE D 1 130 ? 17.336 -19.652 38.301 1.00 39.78 130 ILE D O 1
ATOM 8894 N N . ALA D 1 131 ? 15.929 -20.720 39.698 1.00 42.98 131 ALA D N 1
ATOM 8895 C CA . ALA D 1 131 ? 15.762 -21.894 38.838 1.00 43.21 131 ALA D CA 1
ATOM 8896 C C . ALA D 1 131 ? 15.108 -21.549 37.497 1.00 42.55 131 ALA D C 1
ATOM 8897 O O . ALA D 1 131 ? 15.293 -22.263 36.509 1.00 42.18 131 ALA D O 1
ATOM 8899 N N . LYS D 1 132 ? 14.355 -20.450 37.472 1.00 43.60 132 LYS D N 1
ATOM 8900 C CA . LYS D 1 132 ? 13.652 -20.007 36.270 1.00 45.00 132 LYS D CA 1
ATOM 8901 C C . LYS D 1 132 ? 14.474 -19.027 35.432 1.00 45.11 132 LYS D C 1
ATOM 8902 O O . LYS D 1 132 ? 14.448 -19.088 34.202 1.00 45.44 132 LYS D O 1
ATOM 8908 N N . TYR D 1 133 ? 15.205 -18.134 36.098 1.00 45.90 133 TYR D N 1
ATOM 8909 C CA . TYR D 1 133 ? 15.899 -17.044 35.408 1.00 46.76 133 TYR D CA 1
ATOM 8910 C C . TYR D 1 133 ? 17.425 -17.180 35.334 1.00 47.93 133 TYR D C 1
ATOM 8911 O O . TYR D 1 133 ? 18.032 -16.759 34.347 1.00 49.61 133 TYR D O 1
ATOM 8920 N N . ALA D 1 134 ? 18.041 -17.757 36.365 1.00 48.29 134 ALA D N 1
ATOM 8921 C CA . ALA D 1 134 ? 19.498 -17.930 36.391 1.00 50.00 134 ALA D CA 1
ATOM 8922 C C . ALA D 1 134 ? 19.928 -19.226 37.094 1.00 51.43 134 ALA D C 1
ATOM 8923 O O . ALA D 1 134 ? 20.440 -19.180 38.213 1.00 52.72 134 ALA D O 1
ATOM 8925 N N . PRO D 1 135 ? 19.730 -20.386 36.434 1.00 52.58 135 PRO D N 1
ATOM 8926 C CA . PRO D 1 135 ? 19.991 -21.685 37.069 1.00 53.07 135 PRO D CA 1
ATOM 8927 C C . PRO D 1 135 ? 21.473 -21.999 37.310 1.00 54.27 135 PRO D C 1
ATOM 8928 O O . PRO D 1 135 ? 21.791 -22.841 38.154 1.00 56.15 135 PRO D O 1
ATOM 8932 N N . LYS D 1 136 ? 22.360 -21.329 36.577 1.00 53.17 136 LYS D N 1
ATOM 8933 C CA . LYS D 1 136 ? 23.803 -21.551 36.706 1.00 51.28 136 LYS D CA 1
ATOM 8934 C C . LYS D 1 136 ? 24.407 -20.886 37.945 1.00 48.54 136 LYS D C 1
ATOM 8935 O O . LYS D 1 136 ? 25.495 -21.260 38.386 1.00 47.98 136 LYS D O 1
ATOM 8941 N N . MET D 1 137 ? 23.696 -19.906 38.500 1.00 45.83 137 MET D N 1
ATOM 8942 C CA . MET D 1 137 ? 24.179 -19.142 39.648 1.00 43.99 137 MET D CA 1
ATOM 8943 C C . MET D 1 137 ? 24.139 -19.964 40.936 1.00 44.80 137 MET D C 1
ATOM 8944 O O . MET D 1 137 ? 23.110 -20.552 41.279 1.00 44.40 137 MET D O 1
ATOM 8949 N N . GLY D 1 138 ? 25.273 -20.003 41.634 1.00 45.56 138 GLY D N 1
ATOM 8950 C CA . GLY D 1 138 ? 25.398 -20.720 42.904 1.00 46.59 138 GLY D CA 1
ATOM 8951 C C . GLY D 1 138 ? 24.665 -20.022 44.033 1.00 47.09 138 GLY D C 1
ATOM 8952 O O . GLY D 1 138 ? 24.611 -18.791 44.081 1.00 47.38 138 GLY D O 1
ATOM 8953 N N . ILE D 1 139 ? 24.108 -20.813 44.946 1.00 46.48 139 ILE D N 1
ATOM 8954 C CA . ILE D 1 139 ? 23.248 -20.290 46.008 1.00 45.97 139 ILE D CA 1
ATOM 8955 C C . ILE D 1 139 ? 23.777 -20.619 47.405 1.00 47.29 139 ILE D C 1
ATOM 8956 O O . ILE D 1 139 ? 24.175 -21.755 47.676 1.00 46.62 139 ILE D O 1
ATOM 8961 N N . MET D 1 140 ? 23.782 -19.607 48.272 1.00 49.89 140 MET D N 1
ATOM 8962 C CA . MET D 1 140 ? 24.049 -19.778 49.701 1.00 52.24 140 MET D CA 1
ATOM 8963 C C . MET D 1 140 ? 22.752 -19.678 50.503 1.00 53.50 140 MET D C 1
ATOM 8964 O O . MET D 1 140 ? 21.822 -18.968 50.109 1.00 52.70 140 MET D O 1
ATOM 8969 N N . ILE D 1 141 ? 22.698 -20.389 51.628 1.00 56.35 141 ILE D N 1
ATOM 8970 C CA . ILE D 1 141 ? 21.527 -20.371 52.508 1.00 60.27 141 ILE D CA 1
ATOM 8971 C C . ILE D 1 141 ? 21.727 -19.361 53.636 1.00 62.76 141 ILE D C 1
ATOM 8972 O O . ILE D 1 141 ? 22.722 -19.419 54.361 1.00 62.31 141 ILE D O 1
ATOM 8977 N N . ARG D 1 142 ? 20.773 -18.442 53.776 1.00 65.53 142 ARG D N 1
ATOM 8978 C CA . ARG D 1 142 ? 20.838 -17.399 54.795 1.00 69.65 142 ARG D CA 1
ATOM 8979 C C . ARG D 1 142 ? 20.232 -17.889 56.110 1.00 72.03 142 ARG D C 1
ATOM 8980 O O . ARG D 1 142 ? 19.043 -18.211 56.173 1.00 72.13 142 ARG D O 1
ATOM 8988 N N . ILE D 1 143 ? 21.060 -17.949 57.152 1.00 74.39 143 ILE D N 1
ATOM 8989 C CA . ILE D 1 143 ? 20.617 -18.393 58.479 1.00 76.29 143 ILE D CA 1
ATOM 8990 C C . ILE D 1 143 ? 20.825 -17.321 59.551 1.00 78.64 143 ILE D C 1
ATOM 8991 O O . ILE D 1 143 ? 21.446 -16.286 59.293 1.00 78.66 143 ILE D O 1
ATOM 8996 N N . MET D 1 144 ? 20.298 -17.577 60.747 1.00 81.66 144 MET D N 1
ATOM 8997 C CA . MET D 1 144 ? 20.393 -16.639 61.864 1.00 83.36 144 MET D CA 1
ATOM 8998 C C . MET D 1 144 ? 21.009 -17.304 63.091 1.00 84.31 144 MET D C 1
ATOM 8999 O O . MET D 1 144 ? 22.231 -17.315 63.258 1.00 84.67 144 MET D O 1
ATOM 9004 N N . ASP D 1 163 ? 14.571 -25.626 61.138 1.00 77.29 163 ASP D N 1
ATOM 9005 C CA . ASP D 1 163 ? 13.578 -26.488 60.503 1.00 78.91 163 ASP D CA 1
ATOM 9006 C C . ASP D 1 163 ? 13.158 -25.969 59.128 1.00 79.72 163 ASP D C 1
ATOM 9007 O O . ASP D 1 163 ? 12.754 -26.749 58.263 1.00 80.08 163 ASP D O 1
ATOM 9012 N N . GLU D 1 164 ? 13.253 -24.652 58.945 1.00 81.09 164 GLU D N 1
ATOM 9013 C CA . GLU D 1 164 ? 12.914 -23.997 57.679 1.00 80.34 164 GLU D CA 1
ATOM 9014 C C . GLU D 1 164 ? 14.004 -24.217 56.633 1.00 81.00 164 GLU D C 1
ATOM 9015 O O . GLU D 1 164 ? 13.747 -24.148 55.427 1.00 81.21 164 GLU D O 1
ATOM 9021 N N . VAL D 1 165 ? 15.220 -24.477 57.108 1.00 81.21 165 VAL D N 1
ATOM 9022 C CA . VAL D 1 165 ? 16.366 -24.745 56.242 1.00 81.00 165 VAL D CA 1
ATOM 9023 C C . VAL D 1 165 ? 16.135 -26.024 55.433 1.00 80.80 165 VAL D C 1
ATOM 9024 O O . VAL D 1 165 ? 16.451 -26.072 54.245 1.00 80.56 165 VAL D O 1
ATOM 9028 N N . GLU D 1 166 ? 15.559 -27.035 56.086 1.00 81.29 166 GLU D N 1
ATOM 9029 C CA . GLU D 1 166 ? 15.280 -28.347 55.486 1.00 81.19 166 GLU D CA 1
ATOM 9030 C C . GLU D 1 166 ? 14.308 -28.280 54.305 1.00 79.43 166 GLU D C 1
ATOM 9031 O O . GLU D 1 166 ? 14.437 -29.043 53.342 1.00 78.63 166 GLU D O 1
ATOM 9037 N N . ILE D 1 167 ? 13.331 -27.379 54.396 1.00 77.93 167 ILE D N 1
ATOM 9038 C CA . ILE D 1 167 ? 12.344 -27.178 53.333 1.00 76.85 167 ILE D CA 1
ATOM 9039 C C . ILE D 1 167 ? 12.996 -26.507 52.120 1.00 76.05 167 ILE D C 1
ATOM 9040 O O . ILE D 1 167 ? 12.782 -26.929 50.980 1.00 76.16 167 ILE D O 1
ATOM 9045 N N . VAL D 1 168 ? 13.800 -25.477 52.380 1.00 75.22 168 VAL D N 1
ATOM 9046 C CA . VAL D 1 168 ? 14.526 -24.760 51.330 1.00 72.65 168 VAL D CA 1
ATOM 9047 C C . VAL D 1 168 ? 15.572 -25.668 50.672 1.00 70.47 168 VAL D C 1
ATOM 9048 O O . VAL D 1 168 ? 15.694 -25.685 49.447 1.00 70.79 168 VAL D O 1
ATOM 9052 N N . LEU D 1 169 ? 16.300 -26.430 51.491 1.00 67.90 169 LEU D N 1
ATOM 9053 C CA . LEU D 1 169 ? 17.323 -27.370 51.013 1.00 65.61 169 LEU D CA 1
ATOM 9054 C C . LEU D 1 169 ? 16.791 -28.395 50.013 1.00 64.80 169 LEU D C 1
ATOM 9055 O O . LEU D 1 169 ? 17.486 -28.754 49.058 1.00 63.74 169 LEU D O 1
ATOM 9060 N N . LYS D 1 170 ? 15.567 -28.868 50.246 1.00 64.72 170 LYS D N 1
ATOM 9061 C CA . LYS D 1 170 ? 14.904 -29.789 49.328 1.00 64.62 170 LYS D CA 1
ATOM 9062 C C . LYS D 1 170 ? 14.594 -29.093 48.004 1.00 64.66 170 LYS D C 1
ATOM 9063 O O . LYS D 1 170 ? 14.823 -29.661 46.938 1.00 64.94 170 LYS D O 1
ATOM 9069 N N . GLU D 1 171 ? 14.091 -27.861 48.091 1.00 65.34 171 GLU D N 1
ATOM 9070 C CA . GLU D 1 171 ? 13.741 -27.050 46.921 1.00 64.77 171 GLU D CA 1
ATOM 9071 C C . GLU D 1 171 ? 14.963 -26.722 46.057 1.00 65.08 171 GLU D C 1
ATOM 9072 O O . GLU D 1 171 ? 14.871 -26.692 44.826 1.00 65.95 171 GLU D O 1
ATOM 9078 N N . ILE D 1 172 ? 16.100 -26.477 46.705 1.00 64.91 172 ILE D N 1
ATOM 9079 C CA . ILE D 1 172 ? 17.359 -26.243 45.996 1.00 64.55 172 ILE D CA 1
ATOM 9080 C C . ILE D 1 172 ? 17.780 -27.512 45.249 1.00 65.77 172 ILE D C 1
ATOM 9081 O O . ILE D 1 172 ? 18.214 -27.447 44.096 1.00 66.45 172 ILE D O 1
ATOM 9086 N N . LYS D 1 173 ? 17.621 -28.661 45.905 1.00 66.75 173 LYS D N 1
ATOM 9087 C CA . LYS D 1 173 ? 17.972 -29.956 45.322 1.00 68.18 173 LYS D CA 1
ATOM 9088 C C . LYS D 1 173 ? 16.997 -30.394 44.228 1.00 67.44 173 LYS D C 1
ATOM 9089 O O . LYS D 1 173 ? 17.419 -30.869 43.172 1.00 66.49 173 LYS D O 1
ATOM 9095 N N . ASP D 1 174 ? 15.700 -30.228 44.490 1.00 67.32 174 ASP D N 1
ATOM 9096 C CA . ASP D 1 174 ? 14.642 -30.663 43.572 1.00 67.38 174 ASP D CA 1
ATOM 9097 C C . ASP D 1 174 ? 14.614 -29.885 42.257 1.00 68.13 174 ASP D C 1
ATOM 9098 O O . ASP D 1 174 ? 14.166 -30.406 41.234 1.00 69.75 174 ASP D O 1
ATOM 9103 N N . LYS D 1 175 ? 15.085 -28.640 42.294 1.00 68.10 175 LYS D N 1
ATOM 9104 C CA . LYS D 1 175 ? 15.186 -27.812 41.091 1.00 66.74 175 LYS D CA 1
ATOM 9105 C C . LYS D 1 175 ? 16.506 -28.045 40.351 1.00 66.30 175 LYS D C 1
ATOM 9106 O O . LYS D 1 175 ? 16.679 -27.590 39.217 1.00 66.17 175 LYS D O 1
ATOM 9112 N N . GLY D 1 176 ? 17.427 -28.758 40.999 1.00 65.35 176 GLY D N 1
ATOM 9113 C CA . GLY D 1 176 ? 18.733 -29.071 40.419 1.00 63.48 176 GLY D CA 1
ATOM 9114 C C . GLY D 1 176 ? 19.646 -27.863 40.360 1.00 61.84 176 GLY D C 1
ATOM 9115 O O . GLY D 1 176 ? 20.228 -27.565 39.315 1.00 62.09 176 GLY D O 1
ATOM 9116 N N . LEU D 1 177 ? 19.772 -27.171 41.489 1.00 61.58 177 LEU D N 1
ATOM 9117 C CA . LEU D 1 177 ? 20.562 -25.945 41.571 1.00 62.51 177 LEU D CA 1
ATOM 9118 C C . LEU D 1 177 ? 21.876 -26.148 42.318 1.00 63.18 177 LEU D C 1
ATOM 9119 O O . LEU D 1 177 ? 21.985 -27.030 43.174 1.00 64.00 177 LEU D O 1
ATOM 9124 N N . ASN D 1 178 ? 22.864 -25.321 41.984 1.00 63.26 178 ASN D N 1
ATOM 9125 C CA . ASN D 1 178 ? 24.180 -25.372 42.614 1.00 63.39 178 ASN D CA 1
ATOM 9126 C C . ASN D 1 178 ? 24.195 -24.702 43.986 1.00 63.87 178 ASN D C 1
ATOM 9127 O O . ASN D 1 178 ? 23.839 -23.527 44.123 1.00 64.57 178 ASN D O 1
ATOM 9132 N N . LEU D 1 179 ? 24.607 -25.462 44.997 1.00 63.74 179 LEU D N 1
ATOM 9133 C CA . LEU D 1 179 ? 24.701 -24.952 46.359 1.00 62.16 179 LEU D CA 1
ATOM 9134 C C . LEU D 1 179 ? 26.144 -24.606 46.710 1.00 62.48 179 LEU D C 1
ATOM 9135 O O . LEU D 1 179 ? 27.024 -25.472 46.693 1.00 62.13 179 LEU D O 1
ATOM 9140 N N . ASP D 1 180 ? 26.372 -23.333 47.024 1.00 62.24 180 ASP D N 1
ATOM 9141 C CA . ASP D 1 180 ? 27.689 -22.856 47.429 1.00 61.52 180 ASP D CA 1
ATOM 9142 C C . ASP D 1 180 ? 27.944 -23.114 48.912 1.00 61.43 180 ASP D C 1
ATOM 9143 O O . ASP D 1 180 ? 29.014 -23.596 49.282 1.00 60.65 180 ASP D O 1
ATOM 9148 N N . GLY D 1 181 ? 26.960 -22.796 49.753 1.00 62.00 181 GLY D N 1
ATOM 9149 C CA . GLY D 1 181 ? 27.065 -23.053 51.188 1.00 63.21 181 GLY D CA 1
ATOM 9150 C C . GLY D 1 181 ? 26.101 -22.277 52.066 1.00 63.83 181 GLY D C 1
ATOM 9151 O O . GLY D 1 181 ? 24.903 -22.218 51.786 1.00 63.88 181 GLY D O 1
ATOM 9152 N N . VAL D 1 182 ? 26.636 -21.691 53.137 1.00 64.50 182 VAL D N 1
ATOM 9153 C CA . VAL D 1 182 ? 25.827 -21.017 54.158 1.00 65.44 182 VAL D CA 1
ATOM 9154 C C . VAL D 1 182 ? 26.304 -19.579 54.395 1.00 65.93 182 VAL D C 1
ATOM 9155 O O . VAL D 1 182 ? 27.495 -19.281 54.273 1.00 65.87 182 VAL D O 1
ATOM 9159 N N . HIS D 1 183 ? 25.363 -18.701 54.740 1.00 66.69 183 HIS D N 1
ATOM 9160 C CA . HIS D 1 183 ? 25.653 -17.297 55.035 1.00 67.77 183 HIS D CA 1
ATOM 9161 C C . HIS D 1 183 ? 24.827 -16.800 56.192 1.00 67.88 183 HIS D C 1
ATOM 9162 O O . HIS D 1 183 ? 23.624 -17.049 56.256 1.00 67.52 183 HIS D O 1
ATOM 9169 N N . PHE D 1 184 ? 25.470 -16.100 57.125 1.00 68.66 184 PHE D N 1
ATOM 9170 C CA . PHE D 1 184 ? 24.768 -15.515 58.272 1.00 71.01 184 PHE D CA 1
ATOM 9171 C C . PHE D 1 184 ? 25.265 -14.114 58.618 1.00 72.23 184 PHE D C 1
ATOM 9172 O O . PHE D 1 184 ? 26.407 -13.760 58.320 1.00 71.87 184 PHE D O 1
ATOM 9180 N N . HIS D 1 185 ? 24.394 -13.329 59.251 1.00 73.85 185 HIS D N 1
ATOM 9181 C CA . HIS D 1 185 ? 24.705 -11.957 59.643 1.00 74.41 185 HIS D CA 1
ATOM 9182 C C . HIS D 1 185 ? 24.222 -11.694 61.042 1.00 74.37 185 HIS D C 1
ATOM 9183 O O . HIS D 1 185 ? 23.093 -12.049 61.393 1.00 73.76 185 HIS D O 1
ATOM 9190 N N . VAL D 1 186 ? 25.073 -11.069 61.854 1.00 75.25 186 VAL D N 1
ATOM 9191 C CA . VAL D 1 186 ? 24.739 -10.780 63.255 1.00 75.98 186 VAL D CA 1
ATOM 9192 C C . VAL D 1 186 ? 24.008 -9.447 63.424 1.00 76.58 186 VAL D C 1
ATOM 9193 O O . VAL D 1 186 ? 24.095 -8.563 62.571 1.00 76.61 186 VAL D O 1
ATOM 9197 N N . SER D 1 193 ? 28.598 -10.657 70.837 1.00 76.17 193 SER D N 1
ATOM 9198 C CA . SER D 1 193 ? 30.002 -11.014 71.013 1.00 78.17 193 SER D CA 1
ATOM 9199 C C . SER D 1 193 ? 30.226 -12.523 70.912 1.00 79.33 193 SER D C 1
ATOM 9200 O O . SER D 1 193 ? 31.185 -12.970 70.280 1.00 79.18 193 SER D O 1
ATOM 9203 N N . GLU D 1 194 ? 29.345 -13.294 71.546 1.00 80.27 194 GLU D N 1
ATOM 9204 C CA . GLU D 1 194 ? 29.397 -14.756 71.490 1.00 81.00 194 GLU D CA 1
ATOM 9205 C C . GLU D 1 194 ? 28.371 -15.326 70.507 1.00 81.20 194 GLU D C 1
ATOM 9206 O O . GLU D 1 194 ? 28.156 -16.541 70.454 1.00 80.89 194 GLU D O 1
ATOM 9212 N N . VAL D 1 195 ? 27.747 -14.439 69.732 1.00 81.08 195 VAL D N 1
ATOM 9213 C CA . VAL D 1 195 ? 26.784 -14.831 68.700 1.00 81.14 195 VAL D CA 1
ATOM 9214 C C . VAL D 1 195 ? 27.462 -15.512 67.508 1.00 82.30 195 VAL D C 1
ATOM 9215 O O . VAL D 1 195 ? 26.864 -16.370 66.858 1.00 81.44 195 VAL D O 1
ATOM 9219 N N . PHE D 1 196 ? 28.707 -15.120 67.234 1.00 83.09 196 PHE D N 1
ATOM 9220 C CA . PHE D 1 196 ? 29.520 -15.736 66.184 1.00 83.66 196 PHE D CA 1
ATOM 9221 C C . PHE D 1 196 ? 29.874 -17.184 66.514 1.00 83.29 196 PHE D C 1
ATOM 9222 O O . PHE D 1 196 ? 29.998 -18.015 65.614 1.00 84.04 196 PHE D O 1
ATOM 9230 N N . THR D 1 197 ? 30.040 -17.468 67.806 1.00 82.82 197 THR D N 1
ATOM 9231 C CA . THR D 1 197 ? 30.324 -18.816 68.302 1.00 82.14 197 THR D CA 1
ATOM 9232 C C . THR D 1 197 ? 29.144 -19.755 68.041 1.00 81.10 197 THR D C 1
ATOM 9233 O O . THR D 1 197 ? 29.325 -20.878 67.559 1.00 79.64 197 THR D O 1
ATOM 9237 N N . LYS D 1 198 ? 27.940 -19.284 68.357 1.00 80.54 198 LYS D N 1
ATOM 9238 C CA . LYS D 1 198 ? 26.721 -20.063 68.157 1.00 80.57 198 LYS D CA 1
ATOM 9239 C C . LYS D 1 198 ? 26.376 -20.194 66.672 1.00 81.28 198 LYS D C 1
ATOM 9240 O O . LYS D 1 198 ? 25.945 -21.260 66.227 1.00 81.01 198 LYS D O 1
ATOM 9246 N N . ALA D 1 199 ? 26.584 -19.114 65.918 1.00 81.68 199 ALA D N 1
ATOM 9247 C CA . ALA D 1 199 ? 26.252 -19.067 64.491 1.00 81.48 199 ALA D CA 1
ATOM 9248 C C . ALA D 1 199 ? 27.146 -19.955 63.624 1.00 82.11 199 ALA D C 1
ATOM 9249 O O . ALA D 1 199 ? 26.679 -20.528 62.639 1.00 81.15 199 ALA D O 1
ATOM 9251 N N . LEU D 1 200 ? 28.425 -20.056 63.987 1.00 83.13 200 LEU D N 1
ATOM 9252 C CA . LEU D 1 200 ? 29.369 -20.919 63.273 1.00 83.85 200 LEU D CA 1
ATOM 9253 C C . LEU D 1 200 ? 29.086 -22.399 63.522 1.00 84.63 200 LEU D C 1
ATOM 9254 O O . LEU D 1 200 ? 29.253 -23.227 62.624 1.00 84.30 200 LEU D O 1
ATOM 9259 N N . THR D 1 201 ? 28.657 -22.717 64.743 1.00 85.27 201 THR D N 1
ATOM 9260 C CA . THR D 1 201 ? 28.306 -24.085 65.126 1.00 84.97 201 THR D CA 1
ATOM 9261 C C . THR D 1 201 ? 27.006 -24.521 64.445 1.00 84.61 201 THR D C 1
ATOM 9262 O O . THR D 1 201 ? 26.900 -25.654 63.969 1.00 84.02 201 THR D O 1
ATOM 9266 N N . LYS D 1 202 ? 26.031 -23.613 64.400 1.00 83.44 202 LYS D N 1
ATOM 9267 C CA . LYS D 1 202 ? 24.756 -23.861 63.726 1.00 82.68 202 LYS D CA 1
ATOM 9268 C C . LYS D 1 202 ? 24.953 -23.978 62.213 1.00 82.36 202 LYS D C 1
ATOM 9269 O O . LYS D 1 202 ? 24.238 -24.725 61.540 1.00 82.20 202 LYS D O 1
ATOM 9275 N N . ALA D 1 203 ? 25.931 -23.240 61.692 1.00 82.51 203 ALA D N 1
ATOM 9276 C CA . ALA D 1 203 ? 26.304 -23.319 60.283 1.00 82.36 203 ALA D CA 1
ATOM 9277 C C . ALA D 1 203 ? 27.011 -24.634 59.965 1.00 81.84 203 ALA D C 1
ATOM 9278 O O . ALA D 1 203 ? 26.815 -25.201 58.890 1.00 81.74 203 ALA D O 1
ATOM 9280 N N . ARG D 1 204 ? 27.826 -25.113 60.906 1.00 81.79 204 ARG D N 1
ATOM 9281 C CA . ARG D 1 204 ? 28.552 -26.376 60.749 1.00 81.55 204 ARG D CA 1
ATOM 9282 C C . ARG D 1 204 ? 27.599 -27.569 60.653 1.00 81.74 204 ARG D C 1
ATOM 9283 O O . ARG D 1 204 ? 27.833 -28.494 59.873 1.00 82.67 204 ARG D O 1
ATOM 9291 N N . ASN D 1 205 ? 26.528 -27.533 61.446 1.00 81.08 205 ASN D N 1
ATOM 9292 C CA . ASN D 1 205 ? 25.482 -28.556 61.408 1.00 80.16 205 ASN D CA 1
ATOM 9293 C C . ASN D 1 205 ? 24.685 -28.520 60.104 1.00 79.04 205 ASN D C 1
ATOM 9294 O O . ASN D 1 205 ? 24.208 -29.554 59.629 1.00 79.50 205 ASN D O 1
ATOM 9299 N N . THR D 1 206 ? 24.548 -27.323 59.538 1.00 77.49 206 THR D N 1
ATOM 9300 C CA . THR D 1 206 ? 23.861 -27.128 58.263 1.00 75.08 206 THR D CA 1
ATOM 9301 C C . THR D 1 206 ? 24.689 -27.696 57.107 1.00 73.92 206 THR D C 1
ATOM 9302 O O . THR D 1 206 ? 24.132 -28.188 56.124 1.00 72.76 206 THR D O 1
ATOM 9306 N N . VAL D 1 207 ? 26.015 -27.632 57.242 1.00 74.60 207 VAL D N 1
ATOM 9307 C CA . VAL D 1 207 ? 26.942 -28.190 56.252 1.00 76.41 207 VAL D CA 1
ATOM 9308 C C . VAL D 1 207 ? 26.807 -29.715 56.171 1.00 78.17 207 VAL D C 1
ATOM 9309 O O . VAL D 1 207 ? 26.606 -30.264 55.085 1.00 79.10 207 VAL D O 1
ATOM 9313 N N . THR D 1 208 ? 26.900 -30.384 57.321 1.00 78.82 208 THR D N 1
ATOM 9314 C CA . THR D 1 208 ? 26.754 -31.843 57.397 1.00 78.10 208 THR D CA 1
ATOM 9315 C C . THR D 1 208 ? 25.377 -32.320 56.932 1.00 78.06 208 THR D C 1
ATOM 9316 O O . THR D 1 208 ? 25.247 -33.425 56.402 1.00 78.59 208 THR D O 1
ATOM 9320 N N . LEU D 1 209 ? 24.363 -31.478 57.132 1.00 78.53 209 LEU D N 1
ATOM 9321 C CA . LEU D 1 209 ? 22.995 -31.761 56.697 1.00 79.21 209 LEU D CA 1
ATOM 9322 C C . LEU D 1 209 ? 22.889 -31.800 55.171 1.00 78.80 209 LEU D C 1
ATOM 9323 O O . LEU D 1 209 ? 22.307 -32.729 54.605 1.00 78.32 209 LEU D O 1
ATOM 9328 N N . ALA D 1 210 ? 23.466 -30.797 54.512 1.00 78.29 210 ALA D N 1
ATOM 9329 C CA . ALA D 1 210 ? 23.466 -30.720 53.051 1.00 78.48 210 ALA D CA 1
ATOM 9330 C C . ALA D 1 210 ? 24.290 -31.838 52.404 1.00 79.43 210 ALA D C 1
ATOM 9331 O O . ALA D 1 210 ? 24.029 -32.221 51.263 1.00 79.09 210 ALA D O 1
ATOM 9333 N N . GLU D 1 211 ? 25.276 -32.355 53.140 1.00 81.44 211 GLU D N 1
ATOM 9334 C CA . GLU D 1 211 ? 26.089 -33.493 52.695 1.00 82.37 211 GLU D CA 1
ATOM 9335 C C . GLU D 1 211 ? 25.243 -34.760 52.568 1.00 82.93 211 GLU D C 1
ATOM 9336 O O . GLU D 1 211 ? 25.486 -35.597 51.695 1.00 83.02 211 GLU D O 1
ATOM 9342 N N . GLN D 1 212 ? 24.256 -34.889 53.453 1.00 84.10 212 GLN D N 1
ATOM 9343 C CA . GLN D 1 212 ? 23.349 -36.037 53.466 1.00 84.48 212 GLN D CA 1
ATOM 9344 C C . GLN D 1 212 ? 22.335 -35.979 52.323 1.00 83.96 212 GLN D C 1
ATOM 9345 O O . GLN D 1 212 ? 21.829 -37.014 51.884 1.00 82.94 212 GLN D O 1
ATOM 9351 N N . PHE D 1 213 ? 22.046 -34.767 51.848 1.00 83.48 213 PHE D N 1
ATOM 9352 C CA . PHE D 1 213 ? 21.193 -34.566 50.676 1.00 82.82 213 PHE D CA 1
ATOM 9353 C C . PHE D 1 213 ? 21.909 -34.956 49.382 1.00 82.99 213 PHE D C 1
ATOM 9354 O O . PHE D 1 213 ? 21.265 -35.229 48.366 1.00 83.58 213 PHE D O 1
ATOM 9362 N N . GLY D 1 214 ? 23.239 -34.981 49.432 1.00 81.78 214 GLY D N 1
ATOM 9363 C CA . GLY D 1 214 ? 24.064 -35.309 48.271 1.00 80.25 214 GLY D CA 1
ATOM 9364 C C . GLY D 1 214 ? 24.636 -34.070 47.611 1.00 79.73 214 GLY D C 1
ATOM 9365 O O . GLY D 1 214 ? 24.734 -33.999 46.384 1.00 79.93 214 GLY D O 1
ATOM 9366 N N . MET D 1 215 ? 25.016 -33.095 48.434 1.00 78.99 215 MET D N 1
ATOM 9367 C CA . MET D 1 215 ? 25.535 -31.814 47.959 1.00 77.98 215 MET D CA 1
ATOM 9368 C C . MET D 1 215 ? 26.899 -31.502 48.564 1.00 77.11 215 MET D C 1
ATOM 9369 O O . MET D 1 215 ? 27.255 -32.035 49.618 1.00 77.06 215 MET D O 1
ATOM 9374 N N . LYS D 1 216 ? 27.650 -30.630 47.891 1.00 76.16 216 LYS D N 1
ATOM 9375 C CA . LYS D 1 216 ? 28.971 -30.207 48.354 1.00 75.22 216 LYS D CA 1
ATOM 9376 C C . LYS D 1 216 ? 29.027 -28.700 48.643 1.00 73.79 216 LYS D C 1
ATOM 9377 O O . LYS D 1 216 ? 29.399 -27.912 47.769 1.00 73.07 216 LYS D O 1
ATOM 9383 N N . PRO D 1 217 ? 28.655 -28.293 49.874 1.00 72.69 217 PRO D N 1
ATOM 9384 C CA . PRO D 1 217 ? 28.738 -26.884 50.257 1.00 70.86 217 PRO D CA 1
ATOM 9385 C C . PRO D 1 217 ? 30.162 -26.512 50.657 1.00 69.75 217 PRO D C 1
ATOM 9386 O O . PRO D 1 217 ? 30.695 -27.053 51.628 1.00 70.09 217 PRO D O 1
ATOM 9390 N N . TYR D 1 218 ? 30.767 -25.593 49.909 1.00 68.26 218 TYR D N 1
ATOM 9391 C CA . TYR D 1 218 ? 32.168 -25.229 50.109 1.00 67.04 218 TYR D CA 1
ATOM 9392 C C . TYR D 1 218 ? 32.366 -23.793 50.601 1.00 66.10 218 TYR D C 1
ATOM 9393 O O . TYR D 1 218 ? 33.479 -23.408 50.957 1.00 65.84 218 TYR D O 1
ATOM 9402 N N . LEU D 1 219 ? 31.294 -23.005 50.617 1.00 65.76 219 LEU D N 1
ATOM 9403 C CA . LEU D 1 219 ? 31.403 -21.583 50.937 1.00 65.56 219 LEU D CA 1
ATOM 9404 C C . LEU D 1 219 ? 30.622 -21.186 52.187 1.00 65.56 219 LEU D C 1
ATOM 9405 O O . LEU D 1 219 ? 29.455 -21.545 52.353 1.00 65.34 219 LEU D O 1
ATOM 9410 N N . ILE D 1 220 ? 31.280 -20.434 53.063 1.00 65.57 220 ILE D N 1
ATOM 9411 C CA . ILE D 1 220 ? 30.655 -19.977 54.300 1.00 66.10 220 ILE D CA 1
ATOM 9412 C C . ILE D 1 220 ? 30.934 -18.497 54.565 1.00 65.92 220 ILE D C 1
ATOM 9413 O O . ILE D 1 220 ? 32.067 -18.094 54.848 1.00 65.19 220 ILE D O 1
ATOM 9418 N N . ASP D 1 221 ? 29.880 -17.694 54.445 1.00 66.27 221 ASP D N 1
ATOM 9419 C CA . ASP D 1 221 ? 29.968 -16.259 54.668 1.00 67.07 221 ASP D CA 1
ATOM 9420 C C . ASP D 1 221 ? 29.560 -15.932 56.099 1.00 65.47 221 ASP D C 1
ATOM 9421 O O . ASP D 1 221 ? 28.396 -16.086 56.478 1.00 64.65 221 ASP D O 1
ATOM 9426 N N . ILE D 1 222 ? 30.532 -15.482 56.888 1.00 64.30 222 ILE D N 1
ATOM 9427 C CA . ILE D 1 222 ? 30.307 -15.165 58.300 1.00 64.11 222 ILE D CA 1
ATOM 9428 C C . ILE D 1 222 ? 29.636 -13.805 58.505 1.00 63.87 222 ILE D C 1
ATOM 9429 O O . ILE D 1 222 ? 29.256 -13.458 59.623 1.00 64.41 222 ILE D O 1
ATOM 9434 N N . GLY D 1 223 ? 29.495 -13.043 57.422 1.00 63.09 223 GLY D N 1
ATOM 9435 C CA . GLY D 1 223 ? 28.806 -11.754 57.457 1.00 62.66 223 GLY D CA 1
ATOM 9436 C C . GLY D 1 223 ? 29.669 -10.604 57.935 1.00 62.43 223 GLY D C 1
ATOM 9437 O O . GLY D 1 223 ? 30.897 -10.663 57.856 1.00 60.98 223 GLY D O 1
ATOM 9438 N N . GLY D 1 224 ? 29.017 -9.556 58.434 1.00 63.38 224 GLY D N 1
ATOM 9439 C CA . GLY D 1 224 ? 29.706 -8.344 58.870 1.00 66.11 224 GLY D CA 1
ATOM 9440 C C . GLY D 1 224 ? 29.397 -7.921 60.293 1.00 68.68 224 GLY D C 1
ATOM 9441 O O . GLY D 1 224 ? 28.899 -8.713 61.095 1.00 68.76 224 GLY D O 1
ATOM 9442 N N . GLY D 1 225 ? 29.697 -6.661 60.598 1.00 70.07 225 GLY D N 1
ATOM 9443 C CA . GLY D 1 225 ? 29.515 -6.114 61.939 1.00 71.73 225 GLY D CA 1
ATOM 9444 C C . GLY D 1 225 ? 30.776 -6.238 62.772 1.00 73.46 225 GLY D C 1
ATOM 9445 O O . GLY D 1 225 ? 30.749 -6.788 63.875 1.00 72.76 225 GLY D O 1
ATOM 9446 N N . PHE D 1 226 ? 31.881 -5.724 62.236 1.00 75.86 226 PHE D N 1
ATOM 9447 C CA . PHE D 1 226 ? 33.180 -5.786 62.903 1.00 78.81 226 PHE D CA 1
ATOM 9448 C C . PHE D 1 226 ? 33.675 -4.395 63.291 1.00 79.98 226 PHE D C 1
ATOM 9449 O O . PHE D 1 226 ? 33.456 -3.426 62.558 1.00 81.56 226 PHE D O 1
ATOM 9457 N N . SER D 1 227 ? 34.344 -4.318 64.443 1.00 81.44 227 SER D N 1
ATOM 9458 C CA . SER D 1 227 ? 34.894 -3.070 64.995 1.00 81.32 227 SER D CA 1
ATOM 9459 C C . SER D 1 227 ? 33.836 -1.981 65.175 1.00 81.67 227 SER D C 1
ATOM 9460 O O . SER D 1 227 ? 33.040 -2.022 66.114 1.00 81.15 227 SER D O 1
ATOM 9463 N N . ALA D 1 230 ? 34.925 -2.587 69.752 1.00 82.34 230 ALA D N 1
ATOM 9464 C CA . ALA D 1 230 ? 35.263 -4.005 69.685 1.00 82.44 230 ALA D CA 1
ATOM 9465 C C . ALA D 1 230 ? 36.773 -4.229 69.793 1.00 82.64 230 ALA D C 1
ATOM 9466 O O . ALA D 1 230 ? 37.554 -3.428 69.271 1.00 82.14 230 ALA D O 1
ATOM 9468 N N . PRO D 1 231 ? 37.187 -5.314 70.482 1.00 82.40 231 PRO D N 1
ATOM 9469 C CA . PRO D 1 231 ? 38.606 -5.662 70.624 1.00 82.26 231 PRO D CA 1
ATOM 9470 C C . PRO D 1 231 ? 39.262 -6.116 69.315 1.00 81.87 231 PRO D C 1
ATOM 9471 O O . PRO D 1 231 ? 40.465 -5.910 69.130 1.00 81.72 231 PRO D O 1
ATOM 9475 N N . PHE D 1 232 ? 38.469 -6.726 68.432 1.00 81.36 232 PHE D N 1
ATOM 9476 C CA . PHE D 1 232 ? 38.916 -7.254 67.130 1.00 81.51 232 PHE D CA 1
ATOM 9477 C C . PHE D 1 232 ? 39.987 -8.351 67.212 1.00 81.58 232 PHE D C 1
ATOM 9478 O O . PHE D 1 232 ? 39.805 -9.435 66.656 1.00 81.74 232 PHE D O 1
ATOM 9486 N N . GLU D 1 233 ? 41.094 -8.059 67.896 1.00 80.74 233 GLU D N 1
ATOM 9487 C CA . GLU D 1 233 ? 42.209 -8.998 68.050 1.00 79.72 233 GLU D CA 1
ATOM 9488 C C . GLU D 1 233 ? 41.762 -10.281 68.750 1.00 80.49 233 GLU D C 1
ATOM 9489 O O . GLU D 1 233 ? 42.095 -11.385 68.314 1.00 79.40 233 GLU D O 1
ATOM 9495 N N . GLU D 1 234 ? 41.004 -10.119 69.833 1.00 81.76 234 GLU D N 1
ATOM 9496 C CA . GLU D 1 234 ? 40.438 -11.242 70.579 1.00 82.99 234 GLU D CA 1
ATOM 9497 C C . GLU D 1 234 ? 39.240 -11.824 69.837 1.00 83.26 234 GLU D C 1
ATOM 9498 O O . GLU D 1 234 ? 39.013 -13.035 69.859 1.00 82.65 234 GLU D O 1
ATOM 9504 N N . PHE D 1 235 ? 38.484 -10.941 69.186 1.00 84.51 235 PHE D N 1
ATOM 9505 C CA . PHE D 1 235 ? 37.261 -11.293 68.465 1.00 85.69 235 PHE D CA 1
ATOM 9506 C C . PHE D 1 235 ? 37.545 -12.201 67.270 1.00 86.63 235 PHE D C 1
ATOM 9507 O O . PHE D 1 235 ? 36.790 -13.140 67.000 1.00 87.01 235 PHE D O 1
ATOM 9515 N N . ALA D 1 236 ? 38.633 -11.912 66.561 1.00 85.91 236 ALA D N 1
ATOM 9516 C CA . ALA D 1 236 ? 39.056 -12.707 65.412 1.00 85.71 236 ALA D CA 1
ATOM 9517 C C . ALA D 1 236 ? 39.714 -14.012 65.848 1.00 85.21 236 ALA D C 1
ATOM 9518 O O . ALA D 1 236 ? 39.586 -15.033 65.171 1.00 85.40 236 ALA D O 1
ATOM 9520 N N . ALA D 1 237 ? 40.413 -13.966 66.982 1.00 84.71 237 ALA D N 1
ATOM 9521 C CA . ALA D 1 237 ? 41.097 -15.134 67.536 1.00 84.30 237 ALA D CA 1
ATOM 9522 C C . ALA D 1 237 ? 40.125 -16.238 67.952 1.00 84.58 237 ALA D C 1
ATOM 9523 O O . ALA D 1 237 ? 40.468 -17.420 67.897 1.00 84.88 237 ALA D O 1
ATOM 9525 N N . THR D 1 238 ? 38.920 -15.843 68.364 1.00 84.67 238 THR D N 1
ATOM 9526 C CA . THR D 1 238 ? 37.880 -16.791 68.768 1.00 83.70 238 THR D CA 1
ATOM 9527 C C . THR D 1 238 ? 37.271 -17.519 67.574 1.00 84.53 238 THR D C 1
ATOM 9528 O O . THR D 1 238 ? 37.097 -18.736 67.618 1.00 83.81 238 THR D O 1
ATOM 9532 N N . ILE D 1 239 ? 36.941 -16.781 66.514 1.00 85.20 239 ILE D N 1
ATOM 9533 C CA . ILE D 1 239 ? 36.359 -17.408 65.324 1.00 85.18 239 ILE D CA 1
ATOM 9534 C C . ILE D 1 239 ? 37.391 -18.287 64.608 1.00 85.27 239 ILE D C 1
ATOM 9535 O O . ILE D 1 239 ? 37.070 -19.393 64.179 1.00 85.41 239 ILE D O 1
ATOM 9540 N N . GLU D 1 240 ? 38.629 -17.796 64.523 1.00 83.60 240 GLU D N 1
ATOM 9541 C CA . GLU D 1 240 ? 39.741 -18.530 63.914 1.00 82.18 240 GLU D CA 1
ATOM 9542 C C . GLU D 1 240 ? 39.977 -19.861 64.626 1.00 81.55 240 GLU D C 1
ATOM 9543 O O . GLU D 1 240 ? 40.393 -20.842 64.008 1.00 81.30 240 GLU D O 1
ATOM 9549 N N . LYS D 1 241 ? 39.704 -19.879 65.928 1.00 82.40 241 LYS D N 1
ATOM 9550 C CA . LYS D 1 241 ? 39.778 -21.094 66.728 1.00 83.09 241 LYS D CA 1
ATOM 9551 C C . LYS D 1 241 ? 38.612 -22.032 66.408 1.00 82.82 241 LYS D C 1
ATOM 9552 O O . LYS D 1 241 ? 38.800 -23.246 66.328 1.00 82.87 241 LYS D O 1
ATOM 9558 N N . THR D 1 242 ? 37.425 -21.458 66.207 1.00 81.77 242 THR D N 1
ATOM 9559 C CA . THR D 1 242 ? 36.187 -22.222 65.992 1.00 82.29 242 THR D CA 1
ATOM 9560 C C . THR D 1 242 ? 36.200 -23.062 64.706 1.00 81.81 242 THR D C 1
ATOM 9561 O O . THR D 1 242 ? 35.720 -24.198 64.704 1.00 82.11 242 THR D O 1
ATOM 9565 N N . ILE D 1 243 ? 36.738 -22.498 63.623 1.00 82.93 243 ILE D N 1
ATOM 9566 C CA . ILE D 1 243 ? 36.885 -23.223 62.350 1.00 84.54 243 ILE D CA 1
ATOM 9567 C C . ILE D 1 243 ? 37.765 -24.468 62.512 1.00 84.99 243 ILE D C 1
ATOM 9568 O O . ILE D 1 243 ? 37.419 -25.547 62.021 1.00 87.14 243 ILE D O 1
ATOM 9573 N N . LYS D 1 244 ? 38.885 -24.309 63.216 1.00 85.75 244 LYS D N 1
ATOM 9574 C CA . LYS D 1 244 ? 39.809 -25.410 63.491 1.00 86.62 244 LYS D CA 1
ATOM 9575 C C . LYS D 1 244 ? 39.148 -26.486 64.352 1.00 87.73 244 LYS D C 1
ATOM 9576 O O . LYS D 1 244 ? 39.447 -27.675 64.214 1.00 88.71 244 LYS D O 1
ATOM 9582 N N . GLU D 1 245 ? 38.245 -26.054 65.228 1.00 88.03 245 GLU D N 1
ATOM 9583 C CA . GLU D 1 245 ? 37.550 -26.941 66.159 1.00 87.97 245 GLU D CA 1
ATOM 9584 C C . GLU D 1 245 ? 36.398 -27.704 65.505 1.00 87.74 245 GLU D C 1
ATOM 9585 O O . GLU D 1 245 ? 36.242 -28.906 65.729 1.00 88.00 245 GLU D O 1
ATOM 9591 N N . LEU D 1 246 ? 35.600 -26.999 64.702 1.00 87.05 246 LEU D N 1
ATOM 9592 C CA . LEU D 1 246 ? 34.423 -27.579 64.045 1.00 87.28 246 LEU D CA 1
ATOM 9593 C C . LEU D 1 246 ? 34.775 -28.555 62.920 1.00 88.13 246 LEU D C 1
ATOM 9594 O O . LEU D 1 246 ? 33.953 -29.397 62.544 1.00 88.05 246 LEU D O 1
ATOM 9599 N N . GLU D 1 247 ? 35.993 -28.424 62.391 1.00 88.78 247 GLU D N 1
ATOM 9600 C CA . GLU D 1 247 ? 36.521 -29.289 61.326 1.00 89.58 247 GLU D CA 1
ATOM 9601 C C . GLU D 1 247 ? 35.645 -29.305 60.068 1.00 89.90 247 GLU D C 1
ATOM 9602 O O . GLU D 1 247 ? 34.953 -30.287 59.786 1.00 90.39 247 GLU D O 1
ATOM 9608 N N . PHE D 1 248 ? 35.683 -28.199 59.329 1.00 89.99 248 PHE D N 1
ATOM 9609 C CA . PHE D 1 248 ? 35.002 -28.087 58.042 1.00 89.50 248 PHE D CA 1
ATOM 9610 C C . PHE D 1 248 ? 35.715 -28.936 56.987 1.00 89.43 248 PHE D C 1
ATOM 9611 O O . PHE D 1 248 ? 36.928 -29.145 57.087 1.00 90.23 248 PHE D O 1
ATOM 9619 N N . PRO D 1 249 ? 34.967 -29.439 55.980 1.00 88.66 249 PRO D N 1
ATOM 9620 C CA . PRO D 1 249 ? 35.555 -30.221 54.884 1.00 87.51 249 PRO D CA 1
ATOM 9621 C C . PRO D 1 249 ? 36.747 -29.530 54.218 1.00 87.56 249 PRO D C 1
ATOM 9622 O O . PRO D 1 249 ? 36.808 -28.301 54.178 1.00 88.12 249 PRO D O 1
ATOM 9626 N N . GLU D 1 250 ? 37.673 -30.334 53.696 1.00 87.28 250 GLU D N 1
ATOM 9627 C CA . GLU D 1 250 ? 38.944 -29.858 53.129 1.00 87.15 250 GLU D CA 1
ATOM 9628 C C . GLU D 1 250 ? 38.792 -28.761 52.065 1.00 86.27 250 GLU D C 1
ATOM 9629 O O . GLU D 1 250 ? 39.603 -27.833 51.998 1.00 85.92 250 GLU D O 1
ATOM 9635 N N . ARG D 1 251 ? 37.752 -28.875 51.246 1.00 85.16 251 ARG D N 1
ATOM 9636 C CA . ARG D 1 251 ? 37.525 -27.955 50.129 1.00 83.76 251 ARG D CA 1
ATOM 9637 C C . ARG D 1 251 ? 36.926 -26.602 50.529 1.00 81.65 251 ARG D C 1
ATOM 9638 O O . ARG D 1 251 ? 36.946 -25.660 49.733 1.00 82.25 251 ARG D O 1
ATOM 9646 N N . THR D 1 252 ? 36.407 -26.506 51.754 1.00 78.49 252 THR D N 1
ATOM 9647 C CA . THR D 1 252 ? 35.669 -25.316 52.203 1.00 74.84 252 THR D CA 1
ATOM 9648 C C . THR D 1 252 ? 36.529 -24.064 52.379 1.00 74.14 252 THR D C 1
ATOM 9649 O O . THR D 1 252 ? 37.615 -24.117 52.962 1.00 73.82 252 THR D O 1
ATOM 9653 N N . ARG D 1 253 ? 36.015 -22.943 51.874 1.00 72.97 253 ARG D N 1
ATOM 9654 C CA . ARG D 1 253 ? 36.658 -21.637 52.013 1.00 70.65 253 ARG D CA 1
ATOM 9655 C C . ARG D 1 253 ? 35.778 -20.687 52.824 1.00 69.37 253 ARG D C 1
ATOM 9656 O O . ARG D 1 253 ? 34.557 -20.852 52.877 1.00 67.70 253 ARG D O 1
ATOM 9664 N N . PHE D 1 254 ? 36.405 -19.694 53.449 1.00 68.97 254 PHE D N 1
ATOM 9665 C CA . PHE D 1 254 ? 35.711 -18.788 54.362 1.00 69.91 254 PHE D CA 1
ATOM 9666 C C . PHE D 1 254 ? 35.750 -17.346 53.864 1.00 68.32 254 PHE D C 1
ATOM 9667 O O . PHE D 1 254 ? 36.822 -16.808 53.581 1.00 67.45 254 PHE D O 1
ATOM 9675 N N . ILE D 1 255 ? 34.574 -16.733 53.750 1.00 66.53 255 ILE D N 1
ATOM 9676 C CA . ILE D 1 255 ? 34.460 -15.328 53.347 1.00 65.32 255 ILE D CA 1
ATOM 9677 C C . ILE D 1 255 ? 33.698 -14.502 54.383 1.00 63.95 255 ILE D C 1
ATOM 9678 O O . ILE D 1 255 ? 32.929 -15.045 55.178 1.00 62.87 255 ILE D O 1
ATOM 9683 N N . ALA D 1 256 ? 33.929 -13.191 54.366 1.00 63.05 256 ALA D N 1
ATOM 9684 C CA . ALA D 1 256 ? 33.271 -12.265 55.285 1.00 62.11 256 ALA D CA 1
ATOM 9685 C C . ALA D 1 256 ? 32.736 -11.038 54.551 1.00 61.89 256 ALA D C 1
ATOM 9686 O O . ALA D 1 256 ? 33.011 -10.842 53.365 1.00 62.74 256 ALA D O 1
ATOM 9688 N N . GLU D 1 257 ? 31.973 -10.214 55.266 1.00 61.28 257 GLU D N 1
ATOM 9689 C CA . GLU D 1 257 ? 31.407 -8.995 54.694 1.00 60.60 257 GLU D CA 1
ATOM 9690 C C . GLU D 1 257 ? 31.726 -7.754 55.540 1.00 59.71 257 GLU D C 1
ATOM 9691 O O . GLU D 1 257 ? 30.810 -7.104 56.049 1.00 59.41 257 GLU D O 1
ATOM 9697 N N . PRO D 1 258 ? 33.024 -7.413 55.688 1.00 58.80 258 PRO D N 1
ATOM 9698 C CA . PRO D 1 258 ? 33.329 -6.221 56.477 1.00 59.77 258 PRO D CA 1
ATOM 9699 C C . PRO D 1 258 ? 33.079 -4.941 55.682 1.00 62.01 258 PRO D C 1
ATOM 9700 O O . PRO D 1 258 ? 33.697 -4.722 54.637 1.00 63.24 258 PRO D O 1
ATOM 9704 N N . GLY D 1 259 ? 32.156 -4.121 56.173 1.00 63.59 259 GLY D N 1
ATOM 9705 C CA . GLY D 1 259 ? 31.816 -2.858 55.530 1.00 65.08 259 GLY D CA 1
ATOM 9706 C C . GLY D 1 259 ? 32.341 -1.681 56.322 1.00 66.41 259 GLY D C 1
ATOM 9707 O O . GLY D 1 259 ? 33.137 -0.890 55.815 1.00 65.67 259 GLY D O 1
ATOM 9708 N N . ARG D 1 260 ? 31.893 -1.581 57.573 1.00 68.89 260 ARG D N 1
ATOM 9709 C CA . ARG D 1 260 ? 32.287 -0.507 58.486 1.00 71.93 260 ARG D CA 1
ATOM 9710 C C . ARG D 1 260 ? 33.775 -0.558 58.835 1.00 73.15 260 ARG D C 1
ATOM 9711 O O . ARG D 1 260 ? 34.438 0.479 58.896 1.00 73.27 260 ARG D O 1
ATOM 9719 N N . TYR D 1 261 ? 34.287 -1.766 59.062 1.00 73.62 261 TYR D N 1
ATOM 9720 C CA . TYR D 1 261 ? 35.680 -1.968 59.461 1.00 73.19 261 TYR D CA 1
ATOM 9721 C C . TYR D 1 261 ? 36.680 -1.435 58.433 1.00 72.42 261 TYR D C 1
ATOM 9722 O O . TYR D 1 261 ? 37.651 -0.770 58.795 1.00 72.04 261 TYR D O 1
ATOM 9731 N N . MET D 1 262 ? 36.433 -1.732 57.160 1.00 71.69 262 MET D N 1
ATOM 9732 C CA . MET D 1 262 ? 37.346 -1.359 56.080 1.00 69.87 262 MET D CA 1
ATOM 9733 C C . MET D 1 262 ? 37.211 0.107 55.673 1.00 69.29 262 MET D C 1
ATOM 9734 O O . MET D 1 262 ? 38.206 0.773 55.376 1.00 69.52 262 MET D O 1
ATOM 9739 N N . ALA D 1 263 ? 35.978 0.606 55.669 1.00 68.85 263 ALA D N 1
ATOM 9740 C CA . ALA D 1 263 ? 35.687 1.943 55.156 1.00 68.22 263 ALA D CA 1
ATOM 9741 C C . ALA D 1 263 ? 35.938 3.074 56.156 1.00 67.00 263 ALA D C 1
ATOM 9742 O O . ALA D 1 263 ? 36.213 4.201 55.749 1.00 66.55 263 ALA D O 1
ATOM 9744 N N . SER D 1 264 ? 35.852 2.771 57.451 1.00 65.85 264 SER D N 1
ATOM 9745 C CA . SER D 1 264 ? 35.958 3.791 58.505 1.00 63.85 264 SER D CA 1
ATOM 9746 C C . SER D 1 264 ? 37.195 4.685 58.381 1.00 62.91 264 SER D C 1
ATOM 9747 O O . SER D 1 264 ? 37.071 5.907 58.290 1.00 63.58 264 SER D O 1
ATOM 9750 N N . ASN D 1 265 ? 38.376 4.072 58.355 1.00 60.62 265 ASN D N 1
ATOM 9751 C CA . ASN D 1 265 ? 39.643 4.810 58.338 1.00 58.84 265 ASN D CA 1
ATOM 9752 C C . ASN D 1 265 ? 40.073 5.328 56.962 1.00 56.00 265 ASN D C 1
ATOM 9753 O O . ASN D 1 265 ? 41.174 5.864 56.809 1.00 55.02 265 ASN D O 1
ATOM 9758 N N . ALA D 1 266 ? 39.199 5.174 55.971 1.00 53.17 266 ALA D N 1
ATOM 9759 C CA . ALA D 1 266 ? 39.494 5.595 54.605 1.00 50.35 266 ALA D CA 1
ATOM 9760 C C . ALA D 1 266 ? 39.372 7.105 54.412 1.00 48.93 266 ALA D C 1
ATOM 9761 O O . ALA D 1 266 ? 40.154 7.702 53.668 1.00 48.41 266 ALA D O 1
ATOM 9763 N N . PHE D 1 267 ? 38.395 7.713 55.083 1.00 46.95 267 PHE D N 1
ATOM 9764 C CA . PHE D 1 267 ? 38.092 9.132 54.899 1.00 45.25 267 PHE D CA 1
ATOM 9765 C C . PHE D 1 267 ? 38.089 9.920 56.206 1.00 45.07 267 PHE D C 1
ATOM 9766 O O . PHE D 1 267 ? 37.707 9.402 57.257 1.00 44.32 267 PHE D O 1
ATOM 9774 N N . HIS D 1 268 ? 38.518 11.177 56.120 1.00 45.75 268 HIS D N 1
ATOM 9775 C CA . HIS D 1 268 ? 38.462 12.111 57.243 1.00 45.87 268 HIS D CA 1
ATOM 9776 C C . HIS D 1 268 ? 37.700 13.340 56.842 1.00 45.16 268 HIS D C 1
ATOM 9777 O O . HIS D 1 268 ? 37.984 13.941 55.803 1.00 45.57 268 HIS D O 1
ATOM 9784 N N . LEU D 1 269 ? 36.724 13.724 57.661 1.00 43.66 269 LEU D N 1
ATOM 9785 C CA . LEU D 1 269 ? 35.883 14.884 57.371 1.00 43.39 269 LEU D CA 1
ATOM 9786 C C . LEU D 1 269 ? 36.448 16.165 57.981 1.00 44.10 269 LEU D C 1
ATOM 9787 O O . LEU D 1 269 ? 36.732 16.223 59.180 1.00 43.46 269 LEU D O 1
ATOM 9792 N N . VAL D 1 270 ? 36.611 17.185 57.140 1.00 44.90 270 VAL D N 1
ATOM 9793 C CA . VAL D 1 270 ? 37.067 18.499 57.589 1.00 44.38 270 VAL D CA 1
ATOM 9794 C C . VAL D 1 270 ? 35.959 19.527 57.360 1.00 44.33 270 VAL D C 1
ATOM 9795 O O . VAL D 1 270 ? 35.810 20.060 56.258 1.00 44.05 270 VAL D O 1
ATOM 9799 N N . SER D 1 271 ? 35.187 19.794 58.411 1.00 45.46 271 SER D N 1
ATOM 9800 C CA . SER D 1 271 ? 34.027 20.682 58.325 1.00 46.40 271 SER D CA 1
ATOM 9801 C C . SER D 1 271 ? 34.363 22.135 58.645 1.00 48.03 271 SER D C 1
ATOM 9802 O O . SER D 1 271 ? 35.236 22.419 59.467 1.00 49.14 271 SER D O 1
ATOM 9805 N N . SER D 1 272 ? 33.656 23.047 57.984 1.00 49.12 272 SER D N 1
ATOM 9806 C CA . SER D 1 272 ? 33.764 24.473 58.270 1.00 49.70 272 SER D CA 1
ATOM 9807 C C . SER D 1 272 ? 32.590 24.923 59.135 1.00 50.26 272 SER D C 1
ATOM 9808 O O . SER D 1 272 ? 31.564 24.243 59.204 1.00 50.95 272 SER D O 1
ATOM 9811 N N . LEU D 1 273 ? 32.748 26.068 59.793 1.00 49.60 273 LEU D N 1
ATOM 9812 C CA . LEU D 1 273 ? 31.694 26.619 60.639 1.00 49.72 273 LEU D CA 1
ATOM 9813 C C . LEU D 1 273 ? 31.011 27.812 59.978 1.00 50.89 273 LEU D C 1
ATOM 9814 O O . LEU D 1 273 ? 31.676 28.738 59.505 1.00 49.72 273 LEU D O 1
ATOM 9819 N N . HIS D 1 274 ? 29.681 27.774 59.946 1.00 52.71 274 HIS D N 1
ATOM 9820 C CA . HIS D 1 274 ? 28.886 28.858 59.372 1.00 55.08 274 HIS D CA 1
ATOM 9821 C C . HIS D 1 274 ? 27.699 29.212 60.232 1.00 56.74 274 HIS D C 1
ATOM 9822 O O . HIS D 1 274 ? 26.628 29.555 59.725 1.00 57.61 274 HIS D O 1
ATOM 9829 N N . GLY D 1 275 ? 27.890 29.141 61.548 1.00 59.23 275 GLY D N 1
ATOM 9830 C CA . GLY D 1 275 ? 26.834 29.454 62.508 1.00 62.53 275 GLY D CA 1
ATOM 9831 C C . GLY D 1 275 ? 27.323 29.463 63.943 1.00 64.40 275 GLY D C 1
ATOM 9832 O O . GLY D 1 275 ? 28.140 28.627 64.334 1.00 65.32 275 GLY D O 1
ATOM 9833 N N . LYS D 1 276 ? 26.816 30.412 64.728 1.00 65.62 276 LYS D N 1
ATOM 9834 C CA . LYS D 1 276 ? 27.205 30.560 66.131 1.00 67.23 276 LYS D CA 1
ATOM 9835 C C . LYS D 1 276 ? 26.064 31.123 66.975 1.00 69.36 276 LYS D C 1
ATOM 9836 O O . LYS D 1 276 ? 25.315 31.991 66.524 1.00 69.21 276 LYS D O 1
ATOM 9842 N N . ARG D 1 277 ? 25.942 30.617 68.201 1.00 72.31 277 ARG D N 1
ATOM 9843 C CA . ARG D 1 277 ? 24.978 31.134 69.169 1.00 75.12 277 ARG D CA 1
ATOM 9844 C C . ARG D 1 277 ? 25.517 31.017 70.593 1.00 75.90 277 ARG D C 1
ATOM 9845 O O . ARG D 1 277 ? 25.855 29.922 71.054 1.00 76.16 277 ARG D O 1
ATOM 9853 N N . VAL D 1 278 ? 25.598 32.155 71.278 1.00 77.35 278 VAL D N 1
ATOM 9854 C CA . VAL D 1 278 ? 25.970 32.188 72.692 1.00 78.88 278 VAL D CA 1
ATOM 9855 C C . VAL D 1 278 ? 24.727 32.011 73.564 1.00 80.16 278 VAL D C 1
ATOM 9856 O O . VAL D 1 278 ? 23.731 32.720 73.395 1.00 79.82 278 VAL D O 1
ATOM 9860 N N . ARG D 1 279 ? 24.787 31.049 74.480 1.00 81.84 279 ARG D N 1
ATOM 9861 C CA . ARG D 1 279 ? 23.655 30.749 75.350 1.00 83.85 279 ARG D CA 1
ATOM 9862 C C . ARG D 1 279 ? 24.096 30.500 76.787 1.00 84.04 279 ARG D C 1
ATOM 9863 O O . ARG D 1 279 ? 24.991 29.686 77.042 1.00 82.92 279 ARG D O 1
ATOM 9871 N N . ILE D 1 280 ? 23.458 31.218 77.710 1.00 85.19 280 ILE D N 1
ATOM 9872 C CA . ILE D 1 280 ? 23.693 31.056 79.141 1.00 85.68 280 ILE D CA 1
ATOM 9873 C C . ILE D 1 280 ? 22.873 29.877 79.673 1.00 85.76 280 ILE D C 1
ATOM 9874 O O . ILE D 1 280 ? 21.661 29.793 79.451 1.00 86.21 280 ILE D O 1
ATOM 9879 N N . GLN D 1 281 ? 23.552 28.957 80.353 1.00 86.63 281 GLN D N 1
ATOM 9880 C CA . GLN D 1 281 ? 22.920 27.739 80.844 1.00 87.35 281 GLN D CA 1
ATOM 9881 C C . GLN D 1 281 ? 23.392 27.419 82.258 1.00 87.91 281 GLN D C 1
ATOM 9882 O O . GLN D 1 281 ? 24.574 27.129 82.473 1.00 87.07 281 GLN D O 1
ATOM 9888 N N . ASN D 1 282 ? 22.459 27.504 83.209 1.00 88.37 282 ASN D N 1
ATOM 9889 C CA . ASN D 1 282 ? 22.668 27.138 84.621 1.00 89.26 282 ASN D CA 1
ATOM 9890 C C . ASN D 1 282 ? 23.913 27.720 85.303 1.00 89.73 282 ASN D C 1
ATOM 9891 O O . ASN D 1 282 ? 24.447 27.135 86.251 1.00 90.05 282 ASN D O 1
ATOM 9896 N N . GLY D 1 283 ? 24.356 28.880 84.825 1.00 90.90 283 GLY D N 1
ATOM 9897 C CA . GLY D 1 283 ? 25.527 29.549 85.379 1.00 90.66 283 GLY D CA 1
ATOM 9898 C C . GLY D 1 283 ? 26.344 30.264 84.324 1.00 90.54 283 GLY D C 1
ATOM 9899 O O . GLY D 1 283 ? 26.383 31.496 84.291 1.00 89.53 283 GLY D O 1
ATOM 9900 N N . LYS D 1 284 ? 27.000 29.488 83.462 1.00 91.17 284 LYS D N 1
ATOM 9901 C CA . LYS D 1 284 ? 27.866 30.049 82.423 1.00 91.42 284 LYS D CA 1
ATOM 9902 C C . LYS D 1 284 ? 27.538 29.556 81.009 1.00 91.33 284 LYS D C 1
ATOM 9903 O O . LYS D 1 284 ? 26.591 28.785 80.810 1.00 90.75 284 LYS D O 1
ATOM 9909 N N . LYS D 1 285 ? 28.341 30.002 80.044 1.00 90.13 285 LYS D N 1
ATOM 9910 C CA . LYS D 1 285 ? 28.039 29.867 78.617 1.00 89.19 285 LYS D CA 1
ATOM 9911 C C . LYS D 1 285 ? 28.300 28.492 77.999 1.00 87.91 285 LYS D C 1
ATOM 9912 O O . LYS D 1 285 ? 29.296 27.831 78.303 1.00 87.65 285 LYS D O 1
ATOM 9918 N N . GLN D 1 286 ? 27.376 28.086 77.132 1.00 87.49 286 GLN D N 1
ATOM 9919 C CA . GLN D 1 286 ? 27.569 26.967 76.214 1.00 86.13 286 GLN D CA 1
ATOM 9920 C C . GLN D 1 286 ? 27.370 27.491 74.792 1.00 84.58 286 GLN D C 1
ATOM 9921 O O . GLN D 1 286 ? 26.318 28.065 74.470 1.00 83.39 286 GLN D O 1
ATOM 9927 N N . ILE D 1 287 ? 28.392 27.321 73.954 1.00 83.50 287 ILE D N 1
ATOM 9928 C CA . ILE D 1 287 ? 28.377 27.892 72.609 1.00 82.10 287 ILE D CA 1
ATOM 9929 C C . ILE D 1 287 ? 27.843 26.892 71.587 1.00 82.02 287 ILE D C 1
ATOM 9930 O O . ILE D 1 287 ? 28.329 25.763 71.488 1.00 81.79 287 ILE D O 1
ATOM 9935 N N . GLU D 1 288 ? 26.832 27.322 70.837 1.00 80.73 288 GLU D N 1
ATOM 9936 C CA . GLU D 1 288 ? 26.242 26.508 69.780 1.00 79.71 288 GLU D CA 1
ATOM 9937 C C . GLU D 1 288 ? 26.951 26.776 68.458 1.00 79.05 288 GLU D C 1
ATOM 9938 O O . GLU D 1 288 ? 27.302 27.918 68.155 1.00 79.51 288 GLU D O 1
ATOM 9944 N N . TYR D 1 289 ? 27.162 25.715 67.683 1.00 76.68 289 TYR D N 1
ATOM 9945 C CA . TYR D 1 289 ? 27.827 25.815 66.386 1.00 75.22 289 TYR D CA 1
ATOM 9946 C C . TYR D 1 289 ? 27.056 25.063 65.309 1.00 73.78 289 TYR D C 1
ATOM 9947 O O . TYR D 1 289 ? 26.483 24.004 65.571 1.00 74.31 289 TYR D O 1
ATOM 9956 N N . THR D 1 290 ? 27.051 25.618 64.100 1.00 73.20 290 THR D N 1
ATOM 9957 C CA . THR D 1 290 ? 26.403 24.981 62.958 1.00 71.44 290 THR D CA 1
ATOM 9958 C C . THR D 1 290 ? 27.411 24.789 61.827 1.00 70.94 290 THR D C 1
ATOM 9959 O O . THR D 1 290 ? 27.902 25.761 61.245 1.00 69.52 290 THR D O 1
ATOM 9963 N N . SER D 1 291 ? 27.720 23.528 61.535 1.00 71.31 291 SER D N 1
ATOM 9964 C CA . SER D 1 291 ? 28.664 23.180 60.474 1.00 72.30 291 SER D CA 1
ATOM 9965 C C . SER D 1 291 ? 27.949 22.628 59.238 1.00 72.15 291 SER D C 1
ATOM 9966 O O . SER D 1 291 ? 26.717 22.567 59.199 1.00 72.39 291 SER D O 1
ATOM 9969 N N . GLY D 1 292 ? 28.729 22.240 58.230 1.00 71.87 292 GLY D N 1
ATOM 9970 C CA . GLY D 1 292 ? 28.189 21.703 56.982 1.00 71.60 292 GLY D CA 1
ATOM 9971 C C . GLY D 1 292 ? 27.639 20.298 57.130 1.00 71.39 292 GLY D C 1
ATOM 9972 O O . GLY D 1 292 ? 28.348 19.383 57.550 1.00 71.20 292 GLY D O 1
ATOM 9973 N N . PHE D 1 305 ? 21.290 4.832 66.283 1.00 81.64 305 PHE D N 1
ATOM 9974 C CA . PHE D 1 305 ? 21.880 4.039 67.358 1.00 82.83 305 PHE D CA 1
ATOM 9975 C C . PHE D 1 305 ? 23.153 4.699 67.879 1.00 83.65 305 PHE D C 1
ATOM 9976 O O . PHE D 1 305 ? 23.327 4.868 69.088 1.00 83.71 305 PHE D O 1
ATOM 9984 N N . GLU D 1 306 ? 24.031 5.074 66.951 1.00 84.32 306 GLU D N 1
ATOM 9985 C CA . GLU D 1 306 ? 25.368 5.557 67.281 1.00 84.17 306 GLU D CA 1
ATOM 9986 C C . GLU D 1 306 ? 25.558 7.023 66.893 1.00 84.18 306 GLU D C 1
ATOM 9987 O O . GLU D 1 306 ? 25.962 7.334 65.768 1.00 83.23 306 GLU D O 1
ATOM 9993 N N . LYS D 1 307 ? 25.253 7.917 67.830 1.00 84.41 307 LYS D N 1
ATOM 9994 C CA . LYS D 1 307 ? 25.499 9.344 67.650 1.00 83.58 307 LYS D CA 1
ATOM 9995 C C . LYS D 1 307 ? 26.759 9.723 68.429 1.00 83.61 307 LYS D C 1
ATOM 9996 O O . LYS D 1 307 ? 26.714 10.508 69.382 1.00 83.30 307 LYS D O 1
ATOM 10002 N N . GLN D 1 308 ? 27.883 9.149 68.005 1.00 82.91 308 GLN D N 1
ATOM 10003 C CA . GLN D 1 308 ? 29.149 9.250 68.728 1.00 83.46 308 GLN D CA 1
ATOM 10004 C C . GLN D 1 308 ? 30.135 10.168 68.001 1.00 83.47 308 GLN D C 1
ATOM 10005 O O . GLN D 1 308 ? 29.746 11.199 67.445 1.00 82.67 308 GLN D O 1
ATOM 10011 N N . LYS D 1 309 ? 31.409 9.773 68.031 1.00 83.22 309 LYS D N 1
ATOM 10012 C CA . LYS D 1 309 ? 32.510 10.401 67.282 1.00 82.86 309 LYS D CA 1
ATOM 10013 C C . LYS D 1 309 ? 32.929 11.793 67.760 1.00 81.73 309 LYS D C 1
ATOM 10014 O O . LYS D 1 309 ? 32.141 12.742 67.753 1.00 80.92 309 LYS D O 1
ATOM 10020 N N . SER D 1 310 ? 34.191 11.888 68.169 1.00 80.44 310 SER D N 1
ATOM 10021 C CA . SER D 1 310 ? 34.778 13.137 68.642 1.00 78.56 310 SER D CA 1
ATOM 10022 C C . SER D 1 310 ? 35.263 14.002 67.481 1.00 76.42 310 SER D C 1
ATOM 10023 O O . SER D 1 310 ? 35.346 13.538 66.341 1.00 75.93 310 SER D O 1
ATOM 10026 N N . CYS D 1 311 ? 35.571 15.261 67.783 1.00 75.16 311 CYS D N 1
ATOM 10027 C CA . CYS D 1 311 ? 36.119 16.194 66.801 1.00 74.12 311 CYS D CA 1
ATOM 10028 C C . CYS D 1 311 ? 37.056 17.209 67.449 1.00 73.30 311 CYS D C 1
ATOM 10029 O O . CYS D 1 311 ? 36.899 17.557 68.622 1.00 72.69 311 CYS D O 1
ATOM 10032 N N . GLU D 1 312 ? 38.033 17.672 66.674 1.00 72.47 312 GLU D N 1
ATOM 10033 C CA . GLU D 1 312 ? 39.013 18.646 67.145 1.00 71.14 312 GLU D CA 1
ATOM 10034 C C . GLU D 1 312 ? 38.886 19.950 66.370 1.00 69.06 312 GLU D C 1
ATOM 10035 O O . GLU D 1 312 ? 38.508 19.943 65.194 1.00 67.80 312 GLU D O 1
ATOM 10041 N N . CYS D 1 313 ? 39.197 21.059 67.040 1.00 67.05 313 CYS D N 1
ATOM 10042 C CA . CYS D 1 313 ? 39.352 22.353 66.384 1.00 66.33 313 CYS D CA 1
ATOM 10043 C C . CYS D 1 313 ? 40.807 22.494 65.944 1.00 67.14 313 CYS D C 1
ATOM 10044 O O . CYS D 1 313 ? 41.668 22.943 66.708 1.00 67.21 313 CYS D O 1
ATOM 10047 N N . ILE D 1 314 ? 41.072 22.088 64.707 1.00 68.00 314 ILE D N 1
ATOM 10048 C CA . ILE D 1 314 ? 42.437 22.019 64.185 1.00 69.34 314 ILE D CA 1
ATOM 10049 C C . ILE D 1 314 ? 43.060 23.385 63.885 1.00 71.51 314 ILE D C 1
ATOM 10050 O O . ILE D 1 314 ? 44.284 23.520 63.896 1.00 72.06 314 ILE D O 1
ATOM 10055 N N . THR D 1 315 ? 42.216 24.386 63.637 1.00 73.55 315 THR D N 1
ATOM 10056 C CA . THR D 1 315 ? 42.669 25.746 63.311 1.00 75.86 315 THR D CA 1
ATOM 10057 C C . THR D 1 315 ? 43.425 26.434 64.452 1.00 78.03 315 THR D C 1
ATOM 10058 O O . THR D 1 315 ? 44.361 27.203 64.208 1.00 79.36 315 THR D O 1
ATOM 10062 N N . GLN D 1 316 ? 43.011 26.162 65.688 1.00 78.86 316 GLN D N 1
ATOM 10063 C CA . GLN D 1 316 ? 43.689 26.704 66.868 1.00 79.95 316 GLN D CA 1
ATOM 10064 C C . GLN D 1 316 ? 44.080 25.605 67.857 1.00 81.02 316 GLN D C 1
ATOM 10065 O O . GLN D 1 316 ? 43.225 24.880 68.373 1.00 80.29 316 GLN D O 1
ATOM 10071 N N . LYS D 1 317 ? 45.382 25.484 68.102 1.00 82.75 317 LYS D N 1
ATOM 10072 C CA . LYS D 1 317 ? 45.915 24.447 68.981 1.00 84.15 317 LYS D CA 1
ATOM 10073 C C . LYS D 1 317 ? 45.793 24.847 70.450 1.00 84.28 317 LYS D C 1
ATOM 10074 O O . LYS D 1 317 ? 46.122 25.974 70.827 1.00 83.80 317 LYS D O 1
ATOM 10080 N N . VAL D 1 318 ? 45.314 23.912 71.267 1.00 84.28 318 VAL D N 1
ATOM 10081 C CA . VAL D 1 318 ? 45.132 24.131 72.703 1.00 84.10 318 VAL D CA 1
ATOM 10082 C C . VAL D 1 318 ? 46.464 24.009 73.456 1.00 86.20 318 VAL D C 1
ATOM 10083 O O . VAL D 1 318 ? 47.228 23.066 73.232 1.00 86.23 318 VAL D O 1
ATOM 10087 N N . ASN D 1 319 ? 46.738 24.977 74.330 1.00 87.51 319 ASN D N 1
ATOM 10088 C CA . ASN D 1 319 ? 47.956 24.974 75.146 1.00 87.81 319 ASN D CA 1
ATOM 10089 C C . ASN D 1 319 ? 47.707 24.511 76.588 1.00 88.08 319 ASN D C 1
ATOM 10090 O O . ASN D 1 319 ? 48.416 24.919 77.513 1.00 88.49 319 ASN D O 1
ATOM 10095 N N . GLU D 1 320 ? 46.709 23.638 76.749 1.00 86.99 320 GLU D N 1
ATOM 10096 C CA . GLU D 1 320 ? 46.246 23.129 78.050 1.00 87.13 320 GLU D CA 1
ATOM 10097 C C . GLU D 1 320 ? 45.454 24.171 78.844 1.00 86.46 320 GLU D C 1
ATOM 10098 O O . GLU D 1 320 ? 46.000 25.194 79.269 1.00 84.87 320 GLU D O 1
ATOM 10104 N N . ASN D 1 321 ? 44.164 23.887 79.032 1.00 86.40 321 ASN D N 1
ATOM 10105 C CA . ASN D 1 321 ? 43.221 24.774 79.725 1.00 86.24 321 ASN D CA 1
ATOM 10106 C C . ASN D 1 321 ? 43.121 26.160 79.074 1.00 86.87 321 ASN D C 1
ATOM 10107 O O . ASN D 1 321 ? 43.427 27.182 79.697 1.00 86.79 321 ASN D O 1
ATOM 10112 N N . THR D 1 322 ? 42.693 26.176 77.814 1.00 87.07 322 THR D N 1
ATOM 10113 C CA . THR D 1 322 ? 42.506 27.419 77.067 1.00 86.65 322 THR D CA 1
ATOM 10114 C C . THR D 1 322 ? 41.013 27.781 77.030 1.00 87.43 322 THR D C 1
ATOM 10115 O O . THR D 1 322 ? 40.444 28.077 75.971 1.00 88.05 322 THR D O 1
ATOM 10119 N N . LYS D 1 323 ? 40.393 27.752 78.211 1.00 88.64 323 LYS D N 1
ATOM 10120 C CA . LYS D 1 323 ? 38.967 28.049 78.388 1.00 89.64 323 LYS D CA 1
ATOM 10121 C C . LYS D 1 323 ? 38.091 27.137 77.525 1.00 90.46 323 LYS D C 1
ATOM 10122 O O . LYS D 1 323 ? 37.611 27.538 76.462 1.00 91.49 323 LYS D O 1
ATOM 10128 N N . MET D 1 324 ? 37.909 25.901 77.985 1.00 89.19 324 MET D N 1
ATOM 10129 C CA . MET D 1 324 ? 37.064 24.930 77.295 1.00 87.87 324 MET D CA 1
ATOM 10130 C C . MET D 1 324 ? 35.601 25.072 77.697 1.00 87.14 324 MET D C 1
ATOM 10131 O O . MET D 1 324 ? 35.259 24.999 78.881 1.00 86.77 324 MET D O 1
ATOM 10136 N N . TYR D 1 325 ? 34.745 25.277 76.700 1.00 86.21 325 TYR D N 1
ATOM 10137 C CA . TYR D 1 325 ? 33.306 25.368 76.912 1.00 85.46 325 TYR D CA 1
ATOM 10138 C C . TYR D 1 325 ? 32.616 24.121 76.364 1.00 84.98 325 TYR D C 1
ATOM 10139 O O . TYR D 1 325 ? 33.026 23.573 75.331 1.00 84.75 325 TYR D O 1
ATOM 10148 N N . GLU D 1 326 ? 31.577 23.669 77.062 1.00 85.82 326 GLU D N 1
ATOM 10149 C CA . GLU D 1 326 ? 30.768 22.550 76.591 1.00 85.86 326 GLU D CA 1
ATOM 10150 C C . GLU D 1 326 ? 29.988 22.997 75.358 1.00 85.48 326 GLU D C 1
ATOM 10151 O O . GLU D 1 326 ? 29.037 23.775 75.458 1.00 84.48 326 GLU D O 1
ATOM 10157 N N . SER D 1 327 ? 30.411 22.507 74.196 1.00 84.24 327 SER D N 1
ATOM 10158 C CA . SER D 1 327 ? 29.856 22.952 72.922 1.00 83.74 327 SER D CA 1
ATOM 10159 C C . SER D 1 327 ? 28.926 21.923 72.288 1.00 82.60 327 SER D C 1
ATOM 10160 O O . SER D 1 327 ? 29.104 20.715 72.459 1.00 82.15 327 SER D O 1
ATOM 10163 N N . ILE D 1 328 ? 27.934 22.422 71.557 1.00 83.03 328 ILE D N 1
ATOM 10164 C CA . ILE D 1 328 ? 26.995 21.582 70.815 1.00 83.09 328 ILE D CA 1
ATOM 10165 C C . ILE D 1 328 ? 27.050 21.936 69.323 1.00 81.94 328 ILE D C 1
ATOM 10166 O O . ILE D 1 328 ? 26.959 23.109 68.949 1.00 81.72 328 ILE D O 1
ATOM 10171 N N . ILE D 1 329 ? 27.221 20.915 68.484 1.00 79.79 329 ILE D N 1
ATOM 10172 C CA . ILE D 1 329 ? 27.444 21.111 67.050 1.00 78.43 329 ILE D CA 1
ATOM 10173 C C . ILE D 1 329 ? 26.310 20.514 66.213 1.00 79.01 329 ILE D C 1
ATOM 10174 O O . ILE D 1 329 ? 25.952 19.346 66.376 1.00 79.40 329 ILE D O 1
ATOM 10179 N N . TYR D 1 330 ? 25.750 21.330 65.323 1.00 80.43 330 TYR D N 1
ATOM 10180 C CA . TYR D 1 330 ? 24.658 20.903 64.449 1.00 82.90 330 TYR D CA 1
ATOM 10181 C C . TYR D 1 330 ? 25.144 20.617 63.028 1.00 83.35 330 TYR D C 1
ATOM 10182 O O . TYR D 1 330 ? 26.215 21.075 62.625 1.00 84.06 330 TYR D O 1
ATOM 10191 N N . GLY D 1 331 ? 24.348 19.857 62.279 1.00 82.65 331 GLY D N 1
ATOM 10192 C CA . GLY D 1 331 ? 24.669 19.513 60.895 1.00 81.22 331 GLY D CA 1
ATOM 10193 C C . GLY D 1 331 ? 23.468 19.631 59.977 1.00 80.21 331 GLY D C 1
ATOM 10194 O O . GLY D 1 331 ? 23.552 20.223 58.901 1.00 79.65 331 GLY D O 1
ATOM 10195 N N . ASP D 1 338 ? 21.262 16.538 61.983 1.00 92.22 338 ASP D N 1
ATOM 10196 C CA . ASP D 1 338 ? 20.667 17.585 62.808 1.00 92.06 338 ASP D CA 1
ATOM 10197 C C . ASP D 1 338 ? 21.535 17.912 64.023 1.00 90.99 338 ASP D C 1
ATOM 10198 O O . ASP D 1 338 ? 21.716 19.081 64.363 1.00 90.24 338 ASP D O 1
ATOM 10203 N N . LYS D 1 339 ? 22.055 16.871 64.670 1.00 90.00 339 LYS D N 1
ATOM 10204 C CA . LYS D 1 339 ? 22.937 17.011 65.827 1.00 89.29 339 LYS D CA 1
ATOM 10205 C C . LYS D 1 339 ? 24.058 15.977 65.727 1.00 89.74 339 LYS D C 1
ATOM 10206 O O . LYS D 1 339 ? 23.828 14.778 65.907 1.00 88.70 339 LYS D O 1
ATOM 10212 N N . VAL D 1 340 ? 25.268 16.449 65.437 1.00 89.58 340 VAL D N 1
ATOM 10213 C CA . VAL D 1 340 ? 26.399 15.554 65.170 1.00 88.98 340 VAL D CA 1
ATOM 10214 C C . VAL D 1 340 ? 27.295 15.272 66.381 1.00 88.47 340 VAL D C 1
ATOM 10215 O O . VAL D 1 340 ? 27.699 14.127 66.592 1.00 88.57 340 VAL D O 1
ATOM 10219 N N . ALA D 1 341 ? 27.597 16.301 67.173 1.00 88.11 341 ALA D N 1
ATOM 10220 C CA . ALA D 1 341 ? 28.543 16.153 68.283 1.00 87.70 341 ALA D CA 1
ATOM 10221 C C . ALA D 1 341 ? 28.232 17.011 69.510 1.00 87.07 341 ALA D C 1
ATOM 10222 O O . ALA D 1 341 ? 27.763 18.144 69.392 1.00 86.78 341 ALA D O 1
ATOM 10224 N N . THR D 1 342 ? 28.503 16.448 70.686 1.00 86.65 342 THR D N 1
ATOM 10225 C CA . THR D 1 342 ? 28.469 17.184 71.947 1.00 85.34 342 THR D CA 1
ATOM 10226 C C . THR D 1 342 ? 29.871 17.106 72.552 1.00 83.78 342 THR D C 1
ATOM 10227 O O . THR D 1 342 ? 30.215 16.133 73.228 1.00 82.83 342 THR D O 1
ATOM 10231 N N . GLN D 1 343 ? 30.670 18.141 72.297 1.00 81.50 343 GLN D N 1
ATOM 10232 C CA . GLN D 1 343 ? 32.111 18.100 72.550 1.00 79.69 343 GLN D CA 1
ATOM 10233 C C . GLN D 1 343 ? 32.601 19.181 73.523 1.00 78.20 343 GLN D C 1
ATOM 10234 O O . GLN D 1 343 ? 31.908 20.173 73.785 1.00 78.78 343 GLN D O 1
ATOM 10240 N N . GLU D 1 344 ? 33.806 18.970 74.051 1.00 77.20 344 GLU D N 1
ATOM 10241 C CA . GLU D 1 344 ? 34.477 19.951 74.896 1.00 76.31 344 GLU D CA 1
ATOM 10242 C C . GLU D 1 344 ? 35.575 20.656 74.095 1.00 75.61 344 GLU D C 1
ATOM 10243 O O . GLU D 1 344 ? 36.700 20.158 73.984 1.00 74.19 344 GLU D O 1
ATOM 10249 N N . LEU D 1 345 ? 35.230 21.811 73.530 1.00 75.57 345 LEU D N 1
ATOM 10250 C CA . LEU D 1 345 ? 36.143 22.580 72.684 1.00 75.02 345 LEU D CA 1
ATOM 10251 C C . LEU D 1 345 ? 36.185 24.058 73.090 1.00 73.64 345 LEU D C 1
ATOM 10252 O O . LEU D 1 345 ? 35.235 24.555 73.702 1.00 72.32 345 LEU D O 1
ATOM 10257 N N . PRO D 1 346 ? 37.289 24.763 72.758 1.00 73.27 346 PRO D N 1
ATOM 10258 C CA . PRO D 1 346 ? 37.384 26.202 73.027 1.00 73.84 346 PRO D CA 1
ATOM 10259 C C . PRO D 1 346 ? 36.475 27.023 72.111 1.00 74.65 346 PRO D C 1
ATOM 10260 O O . PRO D 1 346 ? 35.964 26.497 71.119 1.00 75.02 346 PRO D O 1
ATOM 10264 N N . GLU D 1 347 ? 36.282 28.299 72.446 1.00 75.86 347 GLU D N 1
ATOM 10265 C CA . GLU D 1 347 ? 35.424 29.191 71.663 1.00 76.95 347 GLU D CA 1
ATOM 10266 C C . GLU D 1 347 ? 35.944 29.349 70.236 1.00 77.15 347 GLU D C 1
ATOM 10267 O O . GLU D 1 347 ? 37.107 29.698 70.020 1.00 77.34 347 GLU D O 1
ATOM 10273 N N . MET D 1 348 ? 35.067 29.082 69.273 1.00 76.55 348 MET D N 1
ATOM 10274 C CA . MET D 1 348 ? 35.427 29.100 67.859 1.00 74.49 348 MET D CA 1
ATOM 10275 C C . MET D 1 348 ? 34.715 30.218 67.105 1.00 74.31 348 MET D C 1
ATOM 10276 O O . MET D 1 348 ? 33.558 30.536 67.390 1.00 74.86 348 MET D O 1
ATOM 10281 N N . GLU D 1 349 ? 35.423 30.807 66.145 1.00 74.00 349 GLU D N 1
ATOM 10282 C CA . GLU D 1 349 ? 34.877 31.857 65.292 1.00 73.31 349 GLU D CA 1
ATOM 10283 C C . GLU D 1 349 ? 34.522 31.276 63.921 1.00 71.78 349 GLU D C 1
ATOM 10284 O O . GLU D 1 349 ? 35.378 30.674 63.267 1.00 72.12 349 GLU D O 1
ATOM 10290 N N . PRO D 1 350 ? 33.257 31.447 63.486 1.00 70.04 350 PRO D N 1
ATOM 10291 C CA . PRO D 1 350 ? 32.796 30.930 62.194 1.00 68.10 350 PRO D CA 1
ATOM 10292 C C . PRO D 1 350 ? 33.469 31.631 61.016 1.00 67.39 350 PRO D C 1
ATOM 10293 O O . PRO D 1 350 ? 33.628 32.854 61.029 1.00 66.43 350 PRO D O 1
ATOM 10297 N N . GLY D 1 351 ? 33.859 30.850 60.011 1.00 66.49 351 GLY D N 1
ATOM 10298 C CA . GLY D 1 351 ? 34.595 31.369 58.860 1.00 65.66 351 GLY D CA 1
ATOM 10299 C C . GLY D 1 351 ? 36.097 31.254 59.049 1.00 65.16 351 GLY D C 1
ATOM 10300 O O . GLY D 1 351 ? 36.841 31.081 58.081 1.00 64.02 351 GLY D O 1
ATOM 10301 N N . LYS D 1 352 ? 36.534 31.351 60.303 1.00 65.85 352 LYS D N 1
ATOM 10302 C CA . LYS D 1 352 ? 37.944 31.245 60.667 1.00 65.54 352 LYS D CA 1
ATOM 10303 C C . LYS D 1 352 ? 38.285 29.838 61.163 1.00 63.72 352 LYS D C 1
ATOM 10304 O O . LYS D 1 352 ? 39.243 29.223 60.689 1.00 62.86 352 LYS D O 1
ATOM 10310 N N . ASP D 1 353 ? 37.494 29.338 62.112 1.00 61.53 353 ASP D N 1
ATOM 10311 C CA . ASP D 1 353 ? 37.750 28.046 62.749 1.00 60.52 353 ASP D CA 1
ATOM 10312 C C . ASP D 1 353 ? 37.062 26.876 62.048 1.00 59.82 353 ASP D C 1
ATOM 10313 O O . ASP D 1 353 ? 35.922 26.989 61.596 1.00 60.71 353 ASP D O 1
ATOM 10318 N N . TRP D 1 354 ? 37.772 25.752 61.978 1.00 57.37 354 TRP D N 1
ATOM 10319 C CA . TRP D 1 354 ? 37.303 24.554 61.283 1.00 55.97 354 TRP D CA 1
ATOM 10320 C C . TRP D 1 354 ? 37.262 23.357 62.194 1.00 55.38 354 TRP D C 1
ATOM 10321 O O . TRP D 1 354 ? 37.784 23.397 63.307 1.00 55.11 354 TRP D O 1
ATOM 10332 N N . LEU D 1 355 ? 36.638 22.278 61.725 1.00 55.16 355 LEU D N 1
ATOM 10333 C CA . LEU D 1 355 ? 36.520 21.038 62.496 1.00 55.01 355 LEU D CA 1
ATOM 10334 C C . LEU D 1 355 ? 37.093 19.834 61.755 1.00 54.77 355 LEU D C 1
ATOM 10335 O O . LEU D 1 355 ? 37.049 19.769 60.525 1.00 54.94 355 LEU D O 1
ATOM 10340 N N . LEU D 1 356 ? 37.627 18.883 62.516 1.00 53.88 356 LEU D N 1
ATOM 10341 C CA . LEU D 1 356 ? 38.118 17.629 61.957 1.00 52.96 356 LEU D CA 1
ATOM 10342 C C . LEU D 1 356 ? 37.442 16.442 62.630 1.00 53.17 356 LEU D C 1
ATOM 10343 O O . LEU D 1 356 ? 37.510 16.292 63.852 1.00 53.01 356 LEU D O 1
ATOM 10348 N N . PHE D 1 357 ? 36.787 15.617 61.816 1.00 53.61 357 PHE D N 1
ATOM 10349 C CA . PHE D 1 357 ? 36.166 14.376 62.265 1.00 53.60 357 PHE D CA 1
ATOM 10350 C C . PHE D 1 357 ? 36.983 13.198 61.729 1.00 55.72 357 PHE D C 1
ATOM 10351 O O . PHE D 1 357 ? 36.913 12.888 60.536 1.00 57.05 357 PHE D O 1
ATOM 10359 N N . PRO D 1 358 ? 37.776 12.549 62.603 1.00 58.15 358 PRO D N 1
ATOM 10360 C CA . PRO D 1 358 ? 38.633 11.437 62.185 1.00 58.28 358 PRO D CA 1
ATOM 10361 C C . PRO D 1 358 ? 37.853 10.146 61.957 1.00 58.09 358 PRO D C 1
ATOM 10362 O O . PRO D 1 358 ? 36.850 9.902 62.635 1.00 56.39 358 PRO D O 1
ATOM 10366 N N . ASN D 1 359 ? 38.325 9.338 61.007 1.00 58.64 359 ASN D N 1
ATOM 10367 C CA . ASN D 1 359 ? 37.730 8.037 60.673 1.00 60.65 359 ASN D CA 1
ATOM 10368 C C . ASN D 1 359 ? 36.214 8.099 60.451 1.00 60.79 359 ASN D C 1
ATOM 10369 O O . ASN D 1 359 ? 35.433 7.640 61.288 1.00 62.05 359 ASN D O 1
ATOM 10374 N N . MET D 1 360 ? 35.812 8.667 59.315 1.00 60.06 360 MET D N 1
ATOM 10375 C CA . MET D 1 360 ? 34.398 8.920 59.027 1.00 60.56 360 MET D CA 1
ATOM 10376 C C . MET D 1 360 ? 33.951 8.371 57.670 1.00 62.12 360 MET D C 1
ATOM 10377 O O . MET D 1 360 ? 33.343 9.086 56.867 1.00 63.05 360 MET D O 1
ATOM 10382 N N . GLY D 1 361 ? 34.242 7.097 57.425 1.00 64.33 361 GLY D N 1
ATOM 10383 C CA . GLY D 1 361 ? 33.898 6.464 56.154 1.00 67.68 361 GLY D CA 1
ATOM 10384 C C . GLY D 1 361 ? 32.733 5.494 56.224 1.00 70.42 361 GLY D C 1
ATOM 10385 O O . GLY D 1 361 ? 32.592 4.632 55.358 1.00 70.52 361 GLY D O 1
ATOM 10386 N N . ALA D 1 362 ? 31.892 5.642 57.245 1.00 74.54 362 ALA D N 1
ATOM 10387 C CA . ALA D 1 362 ? 30.752 4.748 57.444 1.00 78.27 362 ALA D CA 1
ATOM 10388 C C . ALA D 1 362 ? 29.437 5.375 56.980 1.00 81.73 362 ALA D C 1
ATOM 10389 O O . ALA D 1 362 ? 29.023 6.420 57.490 1.00 82.01 362 ALA D O 1
ATOM 10391 N N . TYR D 1 363 ? 28.794 4.723 56.009 1.00 85.37 363 TYR D N 1
ATOM 10392 C CA . TYR D 1 363 ? 27.504 5.155 55.453 1.00 87.30 363 TYR D CA 1
ATOM 10393 C C . TYR D 1 363 ? 27.401 6.675 55.280 1.00 87.36 363 TYR D C 1
ATOM 10394 O O . TYR D 1 363 ? 26.610 7.337 55.958 1.00 87.65 363 TYR D O 1
ATOM 10403 N N . THR D 1 364 ? 28.219 7.216 54.380 1.00 86.42 364 THR D N 1
ATOM 10404 C CA . THR D 1 364 ? 28.248 8.658 54.120 1.00 84.08 364 THR D CA 1
ATOM 10405 C C . THR D 1 364 ? 28.107 8.986 52.632 1.00 83.12 364 THR D C 1
ATOM 10406 O O . THR D 1 364 ? 27.162 9.669 52.233 1.00 82.14 364 THR D O 1
ATOM 10410 N N . ILE D 1 365 ? 29.038 8.490 51.817 1.00 82.74 365 ILE D N 1
ATOM 10411 C CA . ILE D 1 365 ? 29.024 8.741 50.371 1.00 82.06 365 ILE D CA 1
ATOM 10412 C C . ILE D 1 365 ? 27.949 7.913 49.660 1.00 82.07 365 ILE D C 1
ATOM 10413 O O . ILE D 1 365 ? 27.102 7.285 50.298 1.00 80.71 365 ILE D O 1
ATOM 10418 N N . HIS D 1 379 ? 32.044 19.104 49.082 1.00 79.84 379 HIS D N 1
ATOM 10419 C CA . HIS D 1 379 ? 32.213 17.668 49.289 1.00 78.12 379 HIS D CA 1
ATOM 10420 C C . HIS D 1 379 ? 33.315 17.094 48.429 1.00 75.27 379 HIS D C 1
ATOM 10421 O O . HIS D 1 379 ? 33.230 15.955 47.960 1.00 75.11 379 HIS D O 1
ATOM 10428 N N . VAL D 1 380 ? 34.368 17.885 48.232 1.00 72.43 380 VAL D N 1
ATOM 10429 C CA . VAL D 1 380 ? 35.515 17.486 47.413 1.00 69.91 380 VAL D CA 1
ATOM 10430 C C . VAL D 1 380 ? 36.438 16.558 48.206 1.00 68.85 380 VAL D C 1
ATOM 10431 O O . VAL D 1 380 ? 36.655 16.763 49.402 1.00 69.54 380 VAL D O 1
ATOM 10435 N N . ILE D 1 381 ? 36.968 15.534 47.539 1.00 66.98 381 ILE D N 1
ATOM 10436 C CA . ILE D 1 381 ? 37.939 14.631 48.163 1.00 63.96 381 ILE D CA 1
ATOM 10437 C C . ILE D 1 381 ? 39.374 15.029 47.813 1.00 63.07 381 ILE D C 1
ATOM 10438 O O . ILE D 1 381 ? 39.679 15.358 46.664 1.00 62.61 381 ILE D O 1
ATOM 10443 N N . TYR D 1 382 ? 40.241 15.017 48.821 1.00 61.95 382 TYR D N 1
ATOM 10444 C CA . TYR D 1 382 ? 41.659 15.293 48.632 1.00 61.61 382 TYR D CA 1
ATOM 10445 C C . TYR D 1 382 ? 42.465 14.119 49.170 1.00 62.24 382 TYR D C 1
ATOM 10446 O O . TYR D 1 382 ? 42.317 13.737 50.334 1.00 62.59 382 TYR D O 1
ATOM 10455 N N . THR D 1 383 ? 43.305 13.544 48.314 1.00 62.93 383 THR D N 1
ATOM 10456 C CA . THR D 1 383 ? 44.087 12.359 48.664 1.00 62.02 383 THR D CA 1
ATOM 10457 C C . THR D 1 383 ? 45.310 12.732 49.504 1.00 62.22 383 THR D C 1
ATOM 10458 O O . THR D 1 383 ? 46.036 13.677 49.178 1.00 60.30 383 THR D O 1
ATOM 10462 N N . LEU D 1 384 ? 45.517 11.983 50.588 1.00 63.30 384 LEU D N 1
ATOM 10463 C CA . LEU D 1 384 ? 46.656 12.176 51.486 1.00 63.63 384 LEU D CA 1
ATOM 10464 C C . LEU D 1 384 ? 47.968 11.832 50.773 1.00 66.10 384 LEU D C 1
ATOM 10465 O O . LEU D 1 384 ? 48.079 10.761 50.170 1.00 66.15 384 LEU D O 1
ATOM 10470 N N . PRO D 1 385 ? 48.964 12.742 50.844 1.00 68.47 385 PRO D N 1
ATOM 10471 C CA . PRO D 1 385 ? 50.246 12.637 50.132 1.00 69.34 385 PRO D CA 1
ATOM 10472 C C . PRO D 1 385 ? 50.939 11.272 50.218 1.00 71.79 385 PRO D C 1
ATOM 10473 O O . PRO D 1 385 ? 51.479 10.806 49.213 1.00 72.24 385 PRO D O 1
ATOM 10477 N N . LEU D 1 386 ? 50.909 10.657 51.404 1.00 72.75 386 LEU D N 1
ATOM 10478 C CA . LEU D 1 386 ? 51.577 9.373 51.711 1.00 73.48 386 LEU D CA 1
ATOM 10479 C C . LEU D 1 386 ? 53.106 9.395 51.568 1.00 74.22 386 LEU D C 1
ATOM 10480 O O . LEU D 1 386 ? 53.653 9.899 50.586 1.00 2.00 386 LEU D O 1
#

InterPro domains:
  IPR000183 Ornithine/DAP/Arg decarboxylase [PR01179] (54-72)
  IPR000183 Ornithine/DAP/Arg decarboxylase [PR01179] (74-86)
  IPR000183 Ornithine/DAP/Arg decarboxylase [PR01179] (176-189)
  IPR000183 Ornithine/DAP/Arg decarboxylase [PR01179] (254-273)
  IPR000183 Ornithine/DAP/Arg decarboxylase [PR01179] (361-374)
  IPR002433 Ornithine decarboxylase [PR01182] (26-50)
  IPR002433 Ornithine decarboxylase [PR01182] (52-79)
  IPR002433 Ornithine decarboxylase [PR01182] (96-120)
  IPR002433 Ornithine decarboxylase [PR01182] (126-148)
  IPR002433 Ornithine decarboxylase [PR01182] (293-306)
  IPR002433 Ornithine decarboxylase [PR01182] (328-338)
  IPR002433 Ornithine decarboxylase [PR01182] (348-361)
  IPR002433 Ornithine decarboxylase [PTHR11482] (24-383)
  IPR009006 Alanine racemase/group IV decarboxylase, C-terminal [G3DSA:2.40.37.10] (23-365)
  IPR009006 Alanine racemase/group IV decarboxylase, C-terminal [SSF50621] (240-382)
  IPR022644 Orn/DAP/Arg decarboxylase 2, N-terminal [PF02784] (36-263)
  IPR022653 Orn/DAP/Arg decarboxylase 2, pyridoxal-phosphate binding site [PS00878] (54-72)
  IPR022657 Orn/DAP/Arg decarboxylase 2, conserved site [PS00879] (210-227)
  IPR029066 PLP-binding barrel [G3DSA:3.20.20.10] (34-262)
  IPR029066 PLP-binding barrel [SSF51419] (32-266)

Foldseek 3Di:
DVLVLVVLLVVLVVDFLVPDALWAKEFELVLLVVLLVLCCVLAVQAAEAEECLQAVPLVLLLSCVVSPHAHEYAFLVSQVSNVVSPDDLVSYAHEHQDYDLVRLLVSVVSPHAHYEYADLVVLVSCLVRPQRHEYEAEDLVVGHDPVCLVVNLVSNLVSPGAHQAYEYADDLPCQDLCSLLVVVLVRLVSQVVSVVSVHHHAEYESEENPCSNPVNSVSSNVNNVSVVVSDHDPRHGHYYHYHLSSQFQGMKMKWAWDDWDWDQDPHRIEMETERSADLVDDKAWSQDDDPPPLPWHFYFYGSVTDDGDTYHDDDGRRIMMMDGGDSRSPYHYYHYRDD/DVQVLVVVLVVLVVFFLVDDDLWEKEFELVLLLVLLVLCCVQAVQAAEAEECQFPVPCVLLLSCVVSRHAHEYQFLVSQVSNVVSPDDLDSYAHEHQDYDLVRLLVNLVVHNQHYEYQDQVVLVSCLVRPQNHEYEYEQLVSQVCLLVNLVSCVVSPHAHQAYAYAYQCSLLVVVLSRLVSQVVSVVVVHHHAEYESEEPDDPVSSVSSNVNNVSVVVSDDDPRHGHYYYYYLSSQQQRMKMKWAWDDKDWDADPHRIEMETEGCVDKDFSLDDDDPDPDWHQYWYAHDDPVGTDDRDIGDDDDGRRIMMMGGRDRGRDCPHYDYRDD/DVLVLVVLVVVCVVAFLVRDDLWAKEFELVLLVVLLVLCCVLAVQAAEAEECVQAVPLVLLLSCVVSRHAHEYAFLVSVVSNVVSPDDLDSYAHEYQDYDLVGLLVSLVSPNQHYEYQDPVVLVSCLVRPQRREYAYEDCVSSVVNLVVCLVSVGAHQAYEYADQCSLLVRVLVRLVSQVVSVVSVHHHAEYESEEDQDPPSSVSSNVVNVSCVVSDHDPRHGHYYHYHQSNQQQRMKMKKAWDDWDWDDDPHRIEMETEGCQDKDWSLDDDPDCQPWHQYFYPVPGDDRDTHHDDDGRRIMMMHGRHRGRDNHYYHYRDDDD/DPLVLVVLVVVLVVFFLVPDDLWAKEFELVLLVVLVVLCCVLAVQAAEAEECQFFVPLVLLLSCVVVPHAHEAAFLVSQVSNVVSPDDLDSYAHEHQDYDLVGLLVNLVVVNAHYEYADLVVLVSCLVRPQNHEYAYEDCVSLVVSLVSNVVSPHHHQAYEYAHQCSLVVVVLVRLVSQVVSVVVVHHHAEYESEEDDDPPNNVSSNVNSVSCVVSPDDPRHGHYYYYHLSSQQQRMKIKKAWDDWDWDQDPHGTEIETEGCVDLDFDKAFSLDDDPPPPPWHQYWYPNVGRDGDTYDDDDGRRIMMMTGRHRTRDHHYYDYRPD

GO terms:
  GO:0004586 ornithine decarboxylase activity (F, IMP)

Secondary structure (DSSP, 8-state):
-HHHHHHHHHHHTT--TTT--SEEEEE-HHHHHHHHHHHHHH-SSEEEEEETTT---HHHHHHHHHTT-EEEESSHHHHHHHHHBT--GGGEEE--SS--HHHHHHHHHHT--EEEE-SHHHHHHHHHH-TTSEEEEEE---S--TTHHHHHHHHHHHTT--EEEEEE---S----THHHHHHHHHHHHHHHHHHHTT----EEE-----SSSS-HHHHHHHHHHHHHHTT--TT-EEEE--SHHHHHTTEEEEEEEEEEEEEEETTEEEEEEEESS------EE-SS---S-S-EEEEEEE----EEEEEE---TTT-EEEEEEE-TTT--EEEEPP-/-HHHHHHHHHHHTT--TTT--SEEEEE-HHHHHHHHHHHHHH-SSEEEEEETTT---HHHHHHHHHTT-EEEESSHHHHHHHHHTT--TTSEEE--SS--HHHHHHHHHHT--EEEE-SHHHHHHHHHH-TTSEEEEEE---STHHHHHHHHHHHTT--EEEEEE---HHHHHHHHHHHHHHHHHHHHT----EEE--------SHHHHHHHHHHHHHHT--TT-EEEE--SHHHHHTTEEEEEEEEEEEEEEETTEEEEEEEE----B-TTS---S-S-EEEEEEE-S----EEEEEEEE---BTTBEEEESS--SS---EEEEPP-/-HHHHHHHHHHHTT--TTT--SEEEEE-HHHHHHHHHHHHHH-TTEEEEEETTT---HHHHHHHHHTT-EEEESSHHHHHHHHHTT--TTSEEE--SS--HHHHHHHHHHT--EEEE-SHHHHHHHHHH-TTSEEEEEE--HHHHHHHHHHHTT--EEEEEE---THHHHHHHHHHHHHHHHHHTT----EEE--------THHHHHHHHHHHHHHT--TT-EEEE--SHHHHGGGEEEEEE--EEEEEEEBTEEEEEEE-----B-TTS---S-S--EEEEEE----EEEEE----TTT-EEEESS--SS---EEEEPPB--/--HHHHHHHHHHTT--TTT--SEEEEE-HHHHHHHHHHHHHH-SSEEEEEETTT---HHHHHHHHHHT-EEEESSHHHHHHHHHTT--GGGEEE--SS--HHHHHHHHHHT--EEEE-SHHHHHHHHHH-TTSEEEEEE--HHHHHHHHHHHTT--EEEEEE----HHHHHHHHHHHHHHHHHHHT----EEE--------SHHHHHHHHHHHHHHT--TT-EEEE--SHHHHGGGEEEEEEEEEEEEEEETTEEEEEEEE--------B-TTS---S-S-EEEEEEE--EEEEEEEE---TTT-EEEE-S--SS---EEEE---

CATH classification: 2.40.37.10 (+1 more: 3.20.20.10)

B-factor: mean 54.43, std 18.15, range [2.0, 95.65]